Protein AF-A0A381YWU6-F1 (afdb_monomer_lite)

Radius of gyration: 31.27 Å; chains: 1; bounding box: 76×64×87 Å

Organism: NCBI:txid408172

Foldseek 3Di:
DKEDDPDDPPDPDCPPDDPVVPPDCPVLLQADWDWYDYPPAKIKTWAHLNVDTGIDIGGNHRPDPPDDWQWDWFDAQAWIFIDILLDTPDTDRVSHNGDGHPDDDADDQYDPDDDMGHDDDDFWDWDFPHGDDSVRCNVPVPDDDQ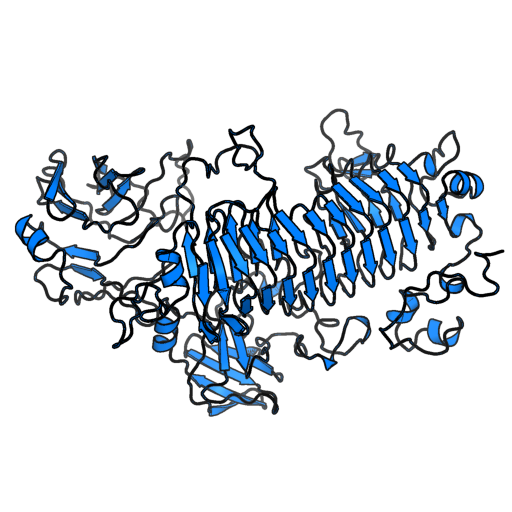LCPPRTDFTFRQDDFAQWRDTRNVNGPTHGDDPDFDDDDDADPQANDAPCDPSRRDPAPLVVQSPDWFPAEREAEADEHQFQRAAAAGNQPDPQDDPDCPDDPRDDDGPDPDPPVPDADRGAYEYEYDPPGAYELELKDWFQWDWDWDAAPNATKIKTAGPQRVVCVSHRHHFFDFQWKDFLNRTFFFQFPPAADRLPDPVCPFLLSPDPRHLSHDQGDDCVQQDDPPDPQDHTQDRVRPDDERYKHADRVRSMIMHRYDPVRDDDRTRMITRRAQAREDYHSHENYEYENHEYYQYAYEEEYANYEYELYEYEQQWGDDDHHCPVVLVRTASYAAELYEYENYEHEHHAAFQHAHHEYCNYEYYLYEAESYHSNYDADAGHHAGYQAYANYEYERYQHAAHANHLEHANYEQERYERQDAHENHEQEALRQASREYAHYEQYAYERYEHYEQYHDQPHLNLEAHEYAHYEYAQYQEHYYRWHENYEAYHYEFAHHNHYTYEQDQKHHHDPDPQQPQPDDPHRIHGGHQHYDHALYETQDDKYQHNYCLLAPPPRDPPDSIDRQCQVSNVVRNHHDCVNVVNQHLCLFFPDHDHCQSNPDQPDCCCPPRPNVGRDPDPPDDPGRDTDVVGPVVD

Secondary structure (DSSP, 8-state):
-EEE-S---TT----TT-TTSTTS---GGGPPPEEEEETTTEEEEEEE-SS-EEEEEE-S---STT----EEEEE-SS-EEEEETTEEEEEE-TTTT-----PPP--SSB-SSSS-B--S----EEEESS---HHHHHHHTTS---S--TTEEEEE-S-EETTEEPP-SSS---B--SS--------BTTBSS--SSSSS--SSHHHHHHH--TT-EEEEPSEEEE--EEEEEES---TT----TTSTTS-----------SS--TT-EEEEESTT--EEEESEEE-----EEEEETTEEEEEEE--HHHHHHHHTS------EEEETTEEEEES-SS----TT-GGG-SGGG--TTSTTT-----GGGGS-TT-TTSSSS-GGG--STTEEEEETTTTEEEEE--TTS---SSSEEEE--SEEEEEEEEEEEEEES-EEESSEEEEEEEEEEEES-EEES------STTTT-TTT--SEEEEEEEEES-EEEEE-STT-EEEESTT-EEES-EEEEE-TT--SS----EE-SEEES-EEEEES---BB--SEEES-EE--B---SS-EEEEE-TT-STTEEEEEEEEEEEEEEEEEEE--BTTB--SB-EEEEEEEEEEEEEEEEE-SBS-EEES-EEES-SSEEEEE-SEEE---GGG----SSSSSEEE-STT-EEES-EE-SS--B--SGGGSPSSPPSS--BS---HHHHHHTT-EETTTTTT--HHHHBS---HHHHSS-TT-THHHHSS--S-----------PBPTT-TTT-

InterPro domains:
  IPR011050 Pectin lyase fold/virulence factor [SSF51126] (192-603)
  IPR012334 Pectin lyase fold [G3DSA:2.160.20.10] (189-304)
  IPR013320 Concanavalin A-like lectin/glucanase domain superfamily [SSF49899] (27-159)

pLDDT: mean 80.62, std 16.86, range [25.09, 98.62]

Sequence (780 aa):
MGYTPLTLPPGDDDDDNNPTARVLGQDSNKEAPFIWKFEENGIRYGFGSGDQRNYVNVDSVLMNVQTWYHVATTFNGTDYKLYVNGEEVNNFTIGGGRVPYPTPVRYIGGARVGPGKFFGKIDEIRMWDYARTQEEIQETMNEELTGNEPGLLAYYPMDIHNQYLLDRSGNNYHGIMIGPMVKSRYFSDDCPEPDGTMLCPYPTIAGALENVQAWDRVIIRGGRYTEFIMNDGINWNNPVYNWDESLPHHQPFQPDPNPDFGGPPTNTITIEPYPNEKVIIDGTVSIDVDWEPYSHNGHSVFRAILDSAAIAHEIQRPFRDVYGVWIDDRYQIPALYPNIKNPTDPSYGGPNDHVPGTFWKVDAVQADLQYYPDREDSGLGRLALLDTLEEWAFDPQNEMLYIYADERYVPTSTNVRIRVLHRMLNIQYAANLEFRNIYFFGGSIELRGINVLVEDCNFEYLHDITLPAFRDHGALCAGLFGWNVDFINCVFSHIPFVYSLKIKGMFSLVENALLTNMDWYANPGGGGPALGRVCRYMTVENSKIGGVGGSKLMEYCRIEDFIDPCDCSGINRGAHGAVKSMTRYNWVINGPGANGMRFDGGTIGAGSRRGDIHHLVTLGQNRGMRLKGDYHEVYHLTSYDHIKRGIQLVEFKYAEPGELNQGIGMQGDYTPGNRHSVIKNTFMGIKTFTCPTPDCWPYPDSENDWNNPTDPFHLLEQGIWFSRALGMALPHNELADPWYKTLYAEDSSAIYTVEGYPYHPTDRTQDYDFRPRKGSSLID

Structure (mmCIF, N/CA/C/O backbone):
data_AF-A0A381YWU6-F1
#
_entry.id   AF-A0A381YWU6-F1
#
loop_
_atom_site.group_PDB
_atom_site.id
_atom_site.type_symbol
_atom_site.label_atom_id
_atom_site.label_alt_id
_atom_site.label_comp_id
_atom_site.label_asym_id
_atom_site.label_entity_id
_atom_site.label_seq_id
_atom_site.pdbx_PDB_ins_code
_atom_site.Cartn_x
_atom_site.Cartn_y
_atom_site.Cartn_z
_atom_site.occupancy
_atom_site.B_iso_or_equiv
_atom_site.auth_seq_id
_atom_site.auth_comp_id
_atom_site.auth_asym_id
_atom_site.auth_atom_id
_atom_site.pdbx_PDB_model_num
ATOM 1 N N . MET A 1 1 ? -20.722 11.516 22.951 1.00 45.22 1 MET A N 1
ATOM 2 C CA . MET A 1 1 ? -19.413 12.167 23.178 1.00 45.22 1 MET A CA 1
ATOM 3 C C . MET A 1 1 ? -18.800 12.612 21.850 1.00 45.22 1 MET A C 1
ATOM 5 O O . MET A 1 1 ? -18.945 11.875 20.884 1.00 45.22 1 MET A O 1
ATOM 9 N N . GLY A 1 2 ? -18.159 13.784 21.781 1.00 47.94 2 GLY A N 1
ATOM 10 C CA . GLY A 1 2 ? -17.421 14.312 20.611 1.00 47.94 2 GLY A CA 1
ATOM 11 C C . GLY A 1 2 ? -16.078 14.943 21.020 1.00 47.94 2 GLY A C 1
ATOM 12 O O . GLY A 1 2 ? -15.756 14.934 22.203 1.00 47.94 2 GLY A O 1
ATOM 13 N N . TYR A 1 3 ? -15.284 15.474 20.087 1.00 35.00 3 TYR A N 1
ATOM 14 C CA . TYR A 1 3 ? -14.002 16.148 20.379 1.00 35.00 3 TYR A CA 1
ATOM 15 C C . TYR A 1 3 ? -14.014 17.579 19.837 1.00 35.00 3 TYR A C 1
ATOM 17 O O . TYR A 1 3 ? -14.522 17.802 18.740 1.00 35.00 3 TYR A O 1
ATOM 25 N N . THR A 1 4 ? -13.450 18.541 20.574 1.00 39.06 4 THR A N 1
ATOM 26 C CA . THR A 1 4 ? -13.203 19.906 20.065 1.00 39.06 4 THR A CA 1
ATOM 27 C C . THR A 1 4 ? -11.704 20.159 19.921 1.00 39.06 4 THR A C 1
ATOM 29 O O . THR A 1 4 ? -10.985 19.925 20.892 1.00 39.06 4 THR A O 1
ATOM 32 N N . PRO A 1 5 ? -11.221 20.672 18.773 1.00 32.84 5 PRO A N 1
ATOM 33 C CA . PRO A 1 5 ? -9.813 21.029 18.594 1.00 32.84 5 PRO A CA 1
ATOM 34 C C . PRO A 1 5 ? -9.347 22.175 19.508 1.00 32.84 5 PRO A C 1
ATOM 36 O O . PRO A 1 5 ? -10.146 23.020 19.911 1.00 32.84 5 PRO A O 1
ATOM 39 N N . LEU A 1 6 ? -8.029 22.235 19.742 1.00 32.44 6 LEU A N 1
ATOM 40 C CA . LEU A 1 6 ? -7.321 23.268 20.521 1.00 32.44 6 LEU A CA 1
ATOM 41 C C . LEU A 1 6 ? -7.384 24.676 19.900 1.00 32.44 6 LEU A C 1
ATOM 43 O O . LEU A 1 6 ? -7.245 25.669 20.606 1.00 32.44 6 LEU A O 1
ATOM 47 N N . THR A 1 7 ? -7.603 24.784 18.587 1.00 30.53 7 THR A N 1
ATOM 48 C CA . THR A 1 7 ? -7.797 26.059 17.885 1.00 30.53 7 THR A CA 1
ATOM 49 C C . THR A 1 7 ? -8.822 25.870 16.768 1.00 30.53 7 THR A C 1
ATOM 51 O O . THR A 1 7 ? -8.707 24.956 15.951 1.00 30.53 7 THR A O 1
ATOM 54 N N . LEU A 1 8 ? -9.858 26.712 16.732 1.00 33.06 8 LEU A N 1
ATOM 55 C CA . LEU A 1 8 ? -10.616 26.898 15.496 1.00 33.06 8 LEU A CA 1
ATOM 56 C C . LEU A 1 8 ? -9.696 27.660 14.527 1.00 33.06 8 LEU A C 1
ATOM 58 O O . LEU A 1 8 ? -9.022 28.593 14.981 1.00 33.06 8 LEU A O 1
ATOM 62 N N . PRO A 1 9 ? -9.622 27.294 13.234 1.00 26.92 9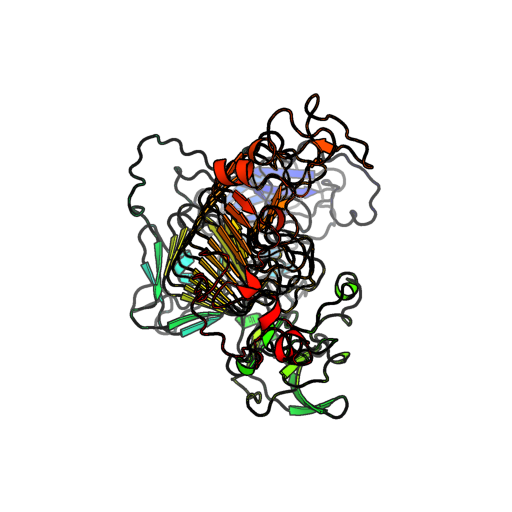 PRO A N 1
ATOM 63 C CA . PRO A 1 9 ? -8.893 28.097 12.264 1.00 26.92 9 PRO A CA 1
ATOM 64 C C . PRO A 1 9 ? -9.395 29.548 12.333 1.00 26.92 9 PRO A C 1
ATOM 66 O O . PRO A 1 9 ? -10.608 29.766 12.402 1.00 26.92 9 PRO A O 1
ATOM 69 N N . PRO A 1 10 ? -8.513 30.557 12.326 1.00 25.09 10 PRO A N 1
ATOM 70 C CA . PRO A 1 10 ? -8.957 31.929 12.179 1.00 25.09 10 PRO A CA 1
ATOM 71 C C . PRO A 1 10 ? -9.459 32.112 10.741 1.00 25.09 10 PRO A C 1
ATOM 73 O O . PRO A 1 10 ? -8.644 32.131 9.820 1.00 25.09 10 PRO A O 1
ATOM 76 N N . GLY A 1 11 ? -10.778 32.239 10.551 1.00 33.94 11 GLY A N 1
ATOM 77 C CA . GLY A 1 11 ? -11.356 32.714 9.286 1.00 33.94 11 GLY A CA 1
ATOM 78 C C . GLY A 1 11 ? -12.463 31.884 8.626 1.00 33.94 11 GLY A C 1
ATOM 79 O O . GLY A 1 11 ? -12.544 31.926 7.403 1.00 33.94 11 GLY A O 1
ATOM 80 N N . ASP A 1 12 ? -13.324 31.174 9.364 1.00 33.09 12 ASP A N 1
ATOM 81 C CA . ASP A 1 12 ? -14.627 30.783 8.792 1.00 33.09 12 ASP A CA 1
ATOM 82 C C . ASP A 1 12 ? -15.530 32.028 8.752 1.00 33.09 12 ASP A C 1
ATOM 84 O O . ASP A 1 12 ? -16.232 32.345 9.712 1.00 33.09 12 ASP A O 1
ATOM 88 N N . ASP A 1 13 ? -15.429 32.777 7.652 1.00 31.56 13 ASP A N 1
ATOM 89 C CA . ASP A 1 13 ? -16.413 33.786 7.269 1.00 31.56 13 ASP A CA 1
ATOM 90 C C . ASP A 1 13 ? -17.736 33.085 6.909 1.00 31.56 13 ASP A C 1
ATOM 92 O O . ASP A 1 13 ? -17.770 32.145 6.110 1.00 31.56 13 ASP A O 1
ATOM 96 N N . ASP A 1 14 ? -18.823 33.581 7.502 1.00 36.19 14 ASP A N 1
ATOM 97 C CA . ASP A 1 14 ? -20.225 33.248 7.227 1.00 36.19 14 ASP A CA 1
ATOM 98 C C . ASP A 1 14 ? -20.615 33.573 5.762 1.00 36.19 14 ASP A C 1
ATOM 100 O O . ASP A 1 14 ? -21.333 34.542 5.502 1.00 36.19 14 ASP A O 1
ATOM 104 N N . ASP A 1 15 ? -20.154 32.796 4.773 1.00 29.73 15 ASP A N 1
ATOM 105 C CA . ASP A 1 15 ? -20.612 32.948 3.382 1.00 29.73 15 ASP A CA 1
ATOM 106 C C . ASP A 1 15 ? -21.853 32.071 3.108 1.00 29.73 15 ASP A C 1
ATOM 108 O O . ASP A 1 15 ? -21.806 30.873 2.811 1.00 29.73 15 ASP A O 1
ATOM 112 N N . ASP A 1 16 ? -23.007 32.716 3.260 1.00 37.81 16 ASP A N 1
ATOM 113 C CA . ASP A 1 16 ? -24.351 32.169 3.481 1.00 37.81 16 ASP A CA 1
ATOM 114 C C . ASP A 1 16 ? -25.060 31.607 2.216 1.00 37.81 16 ASP A C 1
ATOM 116 O O . ASP A 1 16 ? -26.284 31.683 2.087 1.00 37.81 16 ASP A O 1
ATOM 120 N N . ASN A 1 17 ? -24.333 31.047 1.233 1.00 31.98 17 ASN A N 1
ATOM 121 C CA . ASN A 1 17 ? -24.912 30.747 -0.096 1.00 31.98 17 ASN A CA 1
ATOM 122 C C . ASN A 1 17 ? -24.722 29.333 -0.678 1.00 31.98 17 ASN A C 1
ATOM 124 O O . ASN A 1 17 ? -25.068 29.115 -1.842 1.00 31.98 17 ASN A O 1
ATOM 128 N N . ASN A 1 18 ? -24.284 28.332 0.095 1.00 33.50 18 ASN A N 1
ATOM 129 C CA . ASN A 1 18 ? -24.278 26.942 -0.387 1.00 33.50 18 ASN A CA 1
ATOM 130 C C . ASN A 1 18 ? -25.479 26.118 0.143 1.00 33.50 18 ASN A C 1
ATOM 132 O O . ASN A 1 18 ? -25.517 25.771 1.327 1.00 33.50 18 ASN A O 1
ATOM 136 N N . PRO A 1 19 ? -26.457 25.734 -0.701 1.00 29.94 19 PRO A N 1
ATOM 137 C CA . PRO A 1 19 ? -27.636 24.983 -0.266 1.00 29.94 19 PRO A CA 1
ATOM 138 C C . PRO A 1 19 ? -27.339 23.553 0.227 1.00 29.94 19 PRO A C 1
ATOM 140 O O . PRO A 1 19 ? -28.196 22.973 0.892 1.00 29.94 19 PRO A O 1
ATOM 143 N N . THR A 1 20 ? -26.145 22.992 -0.018 1.00 30.73 20 THR A N 1
ATOM 144 C CA . THR A 1 20 ? -25.729 21.680 0.525 1.00 30.73 20 THR A CA 1
ATOM 145 C C . THR A 1 20 ? -24.999 21.764 1.873 1.00 30.73 20 THR A C 1
ATOM 147 O O . THR A 1 20 ? -24.820 20.739 2.527 1.00 30.73 20 THR A O 1
ATOM 150 N N . ALA A 1 21 ? -24.665 22.968 2.359 1.00 32.97 21 ALA A N 1
ATOM 151 C CA . ALA A 1 21 ? -24.049 23.184 3.676 1.00 32.97 21 ALA A CA 1
ATOM 152 C C . ALA A 1 21 ? -25.061 23.174 4.850 1.00 32.97 21 ALA A C 1
ATOM 154 O O . ALA A 1 21 ? -24.681 23.192 6.018 1.00 32.97 21 ALA A O 1
ATOM 155 N N . ARG A 1 22 ? -26.369 23.090 4.569 1.00 32.00 22 ARG A N 1
ATOM 156 C CA . ARG A 1 22 ? -27.463 23.354 5.528 1.00 32.00 22 ARG A CA 1
ATOM 157 C C . ARG A 1 22 ? -27.825 22.220 6.506 1.00 32.00 22 ARG A C 1
ATOM 159 O O . ARG A 1 22 ? -28.916 22.234 7.070 1.00 32.00 22 ARG A O 1
ATOM 166 N N . VAL A 1 23 ? -26.962 21.225 6.726 1.00 35.31 23 VAL A N 1
ATOM 167 C CA . VAL A 1 23 ? -27.282 20.055 7.590 1.00 35.31 23 VAL A CA 1
ATOM 168 C C . VAL A 1 23 ? -26.314 19.890 8.773 1.00 35.31 23 VAL A C 1
ATOM 170 O O . VAL A 1 23 ? -26.314 18.869 9.463 1.00 35.31 23 VAL A O 1
ATOM 173 N N . LEU A 1 24 ? -25.533 20.929 9.066 1.00 39.22 24 LEU A N 1
ATOM 174 C CA . LEU A 1 24 ? -24.935 21.147 10.378 1.00 39.22 24 LEU A CA 1
ATOM 175 C C . LEU A 1 24 ? -25.830 22.124 11.140 1.00 39.22 24 LEU A C 1
ATOM 177 O O . LEU A 1 24 ? -26.290 23.113 10.574 1.00 39.22 24 LEU A O 1
ATOM 181 N N . GLY A 1 25 ? -26.061 21.888 12.427 1.00 44.00 25 GLY A N 1
ATOM 182 C CA . GLY A 1 25 ? -26.479 22.967 13.317 1.00 44.00 25 GLY A CA 1
ATOM 183 C C . GLY A 1 25 ? -25.327 23.963 13.473 1.00 44.00 25 GLY A C 1
ATOM 184 O O . GLY A 1 25 ? -24.683 23.968 14.511 1.00 44.00 25 GLY A O 1
ATOM 185 N N . GLN A 1 26 ? -25.019 24.747 12.433 1.00 52.66 26 GLN A N 1
ATOM 186 C CA . GLN A 1 26 ? -24.049 25.847 12.515 1.00 52.66 26 GLN A CA 1
ATOM 187 C C . GLN A 1 26 ? -24.559 26.969 13.424 1.00 52.66 26 GLN A C 1
ATOM 189 O O . GLN A 1 26 ? -23.769 27.696 14.020 1.00 52.66 26 GLN A O 1
ATOM 194 N N . ASP A 1 27 ? -25.879 27.064 13.605 1.00 71.62 27 ASP A N 1
ATOM 195 C CA . ASP A 1 27 ? -26.456 27.879 14.663 1.00 71.62 27 ASP A CA 1
ATOM 196 C C . ASP A 1 27 ? -26.154 27.219 16.011 1.00 71.62 27 ASP A C 1
ATOM 198 O O . ASP A 1 27 ? -26.896 26.361 16.494 1.00 71.62 27 ASP A O 1
ATOM 202 N N . SER A 1 28 ? -25.030 27.616 16.605 1.00 76.69 28 SER A N 1
ATOM 203 C CA . SER A 1 28 ? -24.575 27.107 17.897 1.00 76.69 28 SER A CA 1
ATOM 204 C C . SER A 1 28 ? -25.608 27.331 19.014 1.00 76.69 28 SER A C 1
ATOM 206 O O . SER A 1 28 ? -25.630 26.598 20.001 1.00 76.69 28 SER A O 1
ATOM 208 N N . ASN A 1 29 ? -26.547 28.266 18.830 1.00 85.81 29 ASN A N 1
ATOM 209 C CA . ASN A 1 29 ? -27.662 28.478 19.747 1.00 85.81 29 ASN A CA 1
ATOM 210 C C . ASN A 1 29 ? -28.750 27.404 19.635 1.00 85.81 29 ASN A C 1
ATOM 212 O O . ASN A 1 29 ? -29.603 27.327 20.510 1.00 85.81 29 ASN A O 1
ATOM 216 N N . LYS A 1 30 ? -28.742 26.562 18.599 1.00 87.94 30 LYS A N 1
ATOM 217 C CA . LYS A 1 30 ? -29.686 25.451 18.374 1.00 87.94 30 LYS A CA 1
ATOM 218 C C . LYS A 1 30 ? -28.992 24.094 18.392 1.00 87.94 30 LYS A C 1
ATOM 220 O O . LYS A 1 30 ? -29.491 23.131 17.818 1.00 87.94 30 LYS A O 1
ATOM 225 N N . GLU A 1 31 ? -27.828 24.001 19.013 1.00 83.50 31 GLU A N 1
ATOM 226 C CA . GLU A 1 31 ? -27.111 22.740 19.133 1.00 83.50 31 GLU A CA 1
ATOM 227 C C . GLU A 1 31 ? -27.867 21.758 20.045 1.00 83.50 31 GLU A C 1
ATOM 229 O O . GLU A 1 31 ? -28.399 22.147 21.088 1.00 83.50 31 GLU A O 1
ATOM 234 N N . ALA A 1 32 ? -27.915 20.483 19.648 1.00 87.12 32 ALA A N 1
ATOM 235 C CA . ALA A 1 32 ? -28.443 19.414 20.497 1.00 87.12 32 ALA A CA 1
ATOM 236 C C . ALA A 1 32 ? -27.614 19.296 21.790 1.00 87.12 32 ALA A C 1
ATOM 238 O O . ALA A 1 32 ? -26.438 19.656 21.769 1.00 87.12 32 ALA A O 1
ATOM 239 N N . PRO A 1 33 ? -28.161 18.757 22.894 1.00 88.56 33 PRO A N 1
ATOM 240 C CA . PRO A 1 33 ? -27.367 18.470 24.085 1.00 88.56 33 PRO A CA 1
ATOM 241 C C . PRO A 1 33 ? -26.115 17.646 23.757 1.00 88.56 33 PRO A C 1
ATOM 243 O O . PRO A 1 33 ? -26.183 16.671 23.003 1.00 88.56 33 PRO A O 1
ATOM 246 N N . PHE A 1 34 ? -24.968 18.037 24.310 1.00 87.81 34 PHE A N 1
ATOM 247 C CA . PHE A 1 34 ? -23.680 17.445 23.962 1.00 87.81 34 PHE A CA 1
ATOM 248 C C . PHE A 1 34 ? -22.758 17.251 25.169 1.00 87.81 34 PHE A C 1
ATOM 250 O O . PHE A 1 34 ? -22.811 17.976 26.159 1.00 87.81 34 PHE A O 1
ATOM 257 N N . ILE A 1 35 ? -21.860 16.273 25.025 1.00 91.25 35 ILE A N 1
ATOM 258 C CA . ILE A 1 35 ? -20.715 16.015 25.905 1.00 91.25 35 ILE A CA 1
ATOM 259 C C . ILE A 1 35 ? -19.504 15.872 24.992 1.00 91.25 35 ILE A C 1
ATOM 261 O O . ILE A 1 35 ? -19.504 15.004 24.118 1.00 91.25 35 ILE A O 1
ATOM 265 N N . TRP A 1 36 ? -18.477 16.690 25.162 1.00 87.38 36 TRP A N 1
ATOM 266 C CA . TRP A 1 36 ? -17.257 16.671 24.365 1.00 87.38 36 TRP A CA 1
ATOM 267 C C . TRP A 1 36 ? -16.033 16.474 25.261 1.00 87.38 36 TRP A C 1
ATOM 269 O O . TRP A 1 36 ? -15.928 17.115 26.303 1.00 87.38 36 TRP A O 1
ATOM 279 N N . LYS A 1 37 ? -15.080 15.637 24.834 1.00 85.06 37 LYS A N 1
ATOM 280 C CA . LYS A 1 37 ? -13.716 15.684 25.366 1.00 85.06 37 LYS A CA 1
ATOM 281 C C . LYS A 1 37 ? -13.110 17.014 24.926 1.00 85.06 37 LYS A C 1
ATOM 283 O O . LYS A 1 37 ? -13.060 17.308 23.728 1.00 85.06 37 LYS A O 1
ATOM 288 N N . PHE A 1 38 ? -12.708 17.814 25.901 1.00 81.50 38 PHE A N 1
ATOM 289 C CA . PHE A 1 38 ? -12.163 19.147 25.708 1.00 81.50 38 PHE A CA 1
ATOM 290 C C . PHE A 1 38 ? -10.686 19.139 26.097 1.00 81.50 38 PHE A C 1
ATOM 292 O O . PHE A 1 38 ? -10.330 18.647 27.165 1.00 81.50 38 PHE A O 1
ATOM 299 N N . GLU A 1 39 ? -9.833 19.635 25.200 1.00 76.00 39 GLU A N 1
ATOM 300 C CA . GLU A 1 39 ? -8.375 19.640 25.376 1.00 76.00 39 GLU A CA 1
ATOM 301 C C . GLU A 1 39 ? -7.813 18.251 25.768 1.00 76.00 39 GLU A C 1
ATOM 303 O O . GLU A 1 39 ? -8.286 17.205 25.291 1.00 76.00 39 GLU A O 1
ATOM 308 N N . GLU A 1 40 ? -6.754 18.218 26.580 1.00 73.81 40 GLU A N 1
ATOM 309 C CA . GLU A 1 40 ? -6.052 16.988 26.944 1.00 73.81 40 GLU A CA 1
ATOM 310 C C . GLU A 1 40 ? -6.861 16.136 27.932 1.00 73.81 40 GLU A C 1
ATOM 312 O O . GLU A 1 40 ? -7.066 14.948 27.676 1.00 73.81 40 GLU A O 1
ATOM 317 N N . ASN A 1 41 ? -7.402 16.741 28.993 1.00 86.38 41 ASN A N 1
ATOM 318 C CA . ASN A 1 41 ? -8.013 16.031 30.123 1.00 86.38 41 ASN A CA 1
ATOM 319 C C . ASN A 1 41 ? -9.353 16.627 30.615 1.00 86.38 41 ASN A C 1
ATOM 321 O O . ASN A 1 41 ? -9.803 16.295 31.715 1.00 86.38 41 ASN A O 1
ATOM 325 N N . GLY A 1 42 ? -9.988 17.505 29.834 1.00 91.25 42 GLY A N 1
ATOM 326 C CA . GLY A 1 42 ? -11.231 18.187 30.197 1.00 91.25 42 GLY A CA 1
ATOM 327 C C . GLY A 1 42 ? -12.494 17.602 29.555 1.00 91.25 42 GLY A C 1
ATOM 328 O O . GLY A 1 42 ? -12.450 16.828 28.592 1.00 91.25 42 GLY A O 1
ATOM 329 N N . ILE A 1 43 ? -13.650 18.024 30.067 1.00 92.81 43 ILE A N 1
ATOM 330 C CA . ILE A 1 43 ? -14.975 17.772 29.493 1.00 92.81 43 ILE A CA 1
ATOM 331 C C . ILE A 1 43 ? -15.692 19.103 29.274 1.00 92.81 43 ILE A C 1
ATOM 333 O O . ILE A 1 43 ? -15.779 19.940 30.170 1.00 92.81 43 ILE A O 1
ATOM 337 N N . ARG A 1 44 ? -16.270 19.276 28.085 1.00 91.38 44 ARG A N 1
ATOM 338 C CA . ARG A 1 44 ? -17.234 20.335 27.786 1.00 91.38 44 ARG A CA 1
ATOM 339 C C . ARG A 1 44 ? -18.622 19.733 27.650 1.00 91.38 44 ARG A C 1
ATOM 341 O O . ARG A 1 44 ? -18.797 18.771 26.910 1.00 91.38 44 ARG A O 1
ATOM 348 N N . TYR A 1 45 ? -19.620 20.324 28.292 1.00 92.31 45 TYR A N 1
ATOM 349 C CA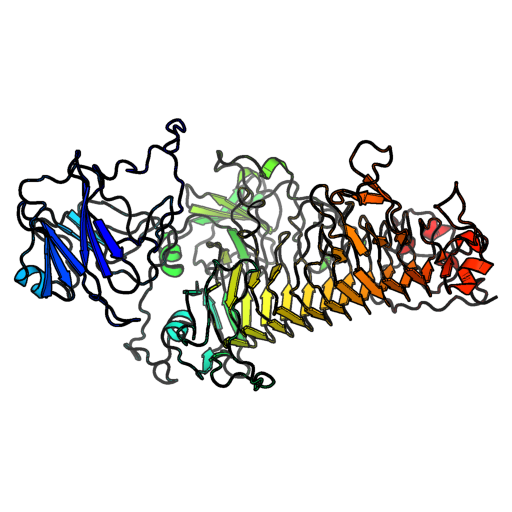 . TYR A 1 45 ? -21.012 19.903 28.135 1.00 92.31 45 TYR A CA 1
ATOM 350 C C . TYR A 1 45 ? -21.953 21.105 28.056 1.00 92.31 45 TYR A C 1
ATOM 352 O O . TYR A 1 45 ? -21.623 22.193 28.540 1.00 92.31 45 TYR A O 1
ATOM 360 N N . GLY A 1 46 ? -23.085 20.940 27.371 1.00 90.88 46 GLY A N 1
ATOM 361 C CA . GLY A 1 46 ? -23.951 22.064 27.024 1.00 90.88 46 GLY A CA 1
ATOM 362 C C . GLY A 1 46 ? -25.133 21.715 26.119 1.00 90.88 46 GLY A C 1
ATOM 363 O O . GLY A 1 46 ? -25.306 20.571 25.705 1.00 90.88 46 GLY A O 1
ATOM 364 N N . PHE A 1 47 ? -25.939 22.732 25.809 1.00 90.00 47 PHE A N 1
ATOM 365 C CA . PHE A 1 47 ? -27.027 22.701 24.826 1.00 90.00 47 PHE A CA 1
ATOM 366 C C . PHE A 1 47 ? -27.316 24.110 24.276 1.00 90.00 47 PHE A C 1
ATOM 368 O O . PHE A 1 47 ? -27.004 25.124 24.907 1.00 90.00 47 PHE A O 1
ATOM 375 N N . GLY A 1 48 ? -27.961 24.199 23.114 1.00 90.50 48 GLY A N 1
ATOM 376 C CA . GLY A 1 48 ? -28.522 25.451 22.598 1.00 90.50 48 GLY A CA 1
ATOM 377 C C . GLY A 1 48 ? -29.958 25.691 23.082 1.00 90.50 48 GLY A C 1
ATOM 378 O O . GLY A 1 48 ? -30.747 24.754 23.086 1.00 90.50 48 GLY A O 1
ATOM 379 N N . SER A 1 49 ? -30.328 26.913 23.485 1.00 90.94 49 SER A N 1
ATOM 380 C CA . SER A 1 49 ? -31.704 27.288 23.896 1.00 90.94 49 SER A CA 1
ATOM 381 C C . SER A 1 49 ? -32.547 27.948 22.793 1.00 90.94 49 SER A C 1
ATOM 383 O O . SER A 1 49 ? -33.663 28.402 23.031 1.00 90.94 49 SER A O 1
ATOM 385 N N . GLY A 1 50 ? -32.021 28.011 21.571 1.00 89.50 50 GLY A N 1
ATOM 386 C CA . GLY A 1 50 ? -32.598 28.675 20.402 1.00 89.50 50 GLY A CA 1
ATOM 387 C C . GLY A 1 50 ? -32.103 30.106 20.205 1.00 89.50 50 GLY A C 1
ATOM 388 O O . GLY A 1 50 ? -31.972 30.552 19.068 1.00 89.50 50 GLY A O 1
ATOM 389 N N . ASP A 1 51 ? -31.805 30.801 21.299 1.00 90.44 51 ASP A N 1
ATOM 390 C CA . ASP A 1 51 ? -31.313 32.181 21.336 1.00 90.44 51 ASP A CA 1
ATOM 391 C C . ASP A 1 51 ? -29.874 32.300 21.859 1.00 90.44 51 ASP A C 1
ATOM 393 O O . ASP A 1 51 ? -29.215 33.310 21.623 1.00 90.44 51 ASP A O 1
ATOM 397 N N . GLN A 1 52 ? -29.386 31.276 22.562 1.00 88.62 52 GLN A N 1
ATOM 398 C CA . GLN A 1 52 ? -28.050 31.240 23.141 1.00 88.62 52 GLN A CA 1
ATOM 399 C C . GLN A 1 52 ? -27.497 29.809 23.187 1.00 88.62 52 GLN A C 1
ATOM 401 O O . GLN A 1 52 ? -28.227 28.851 23.448 1.00 88.62 52 GLN A O 1
ATOM 406 N N . ARG A 1 53 ? -26.185 29.659 22.993 1.00 88.88 53 ARG A N 1
ATOM 407 C CA . ARG A 1 53 ? -25.443 28.441 23.334 1.00 88.88 53 ARG A CA 1
ATOM 408 C C . ARG A 1 53 ? -25.060 28.455 24.815 1.00 88.88 53 ARG A C 1
ATOM 410 O O . ARG A 1 53 ? -24.328 29.341 25.256 1.00 88.88 53 ARG A O 1
ATOM 417 N N . ASN A 1 54 ? -25.515 27.465 25.577 1.00 90.25 54 ASN A N 1
ATOM 418 C CA . ASN A 1 54 ? -25.265 27.349 27.015 1.00 90.25 54 ASN A CA 1
ATOM 419 C C . ASN A 1 54 ? -24.321 26.168 27.261 1.00 90.25 54 ASN A C 1
ATOM 421 O O . ASN A 1 54 ? -24.712 25.020 27.060 1.00 90.25 54 ASN A O 1
ATOM 425 N N . TYR A 1 55 ? -23.076 26.432 27.663 1.00 90.00 55 TYR A N 1
ATOM 426 C CA . TYR A 1 55 ? -22.076 25.387 27.892 1.00 90.00 55 TYR A CA 1
ATOM 427 C C . TYR A 1 55 ? -21.058 25.788 28.961 1.00 90.00 55 TYR A C 1
ATOM 429 O O . TYR A 1 55 ? -20.890 26.972 29.257 1.00 90.00 55 TYR A O 1
ATOM 437 N N . VAL A 1 56 ? -20.349 24.794 29.493 1.00 92.25 56 VAL A N 1
ATOM 438 C CA . VAL A 1 56 ? -19.223 24.970 30.417 1.00 92.25 56 VAL A CA 1
ATOM 439 C C . VAL A 1 56 ? -18.070 24.039 30.036 1.00 92.25 56 VAL A C 1
ATOM 441 O O . VAL A 1 56 ? -18.301 22.942 29.526 1.00 92.25 56 VAL A O 1
ATOM 444 N N . ASN A 1 57 ? -16.836 24.485 30.280 1.00 92.75 57 ASN A N 1
ATOM 445 C CA . ASN A 1 57 ? -15.629 23.660 30.207 1.00 92.75 57 ASN A CA 1
ATOM 446 C C . ASN A 1 57 ? -15.201 23.297 31.630 1.00 92.75 57 ASN A C 1
ATOM 448 O O . ASN A 1 57 ? -15.157 24.171 32.497 1.00 92.75 57 ASN A O 1
ATOM 452 N N . VAL A 1 58 ? -14.893 22.026 31.860 1.00 94.38 58 VAL A N 1
ATOM 453 C CA . VAL A 1 58 ? -14.386 21.516 33.132 1.00 94.38 58 VAL A CA 1
ATOM 454 C C . VAL A 1 58 ? -13.067 20.809 32.852 1.00 94.38 58 VAL A C 1
ATOM 456 O O . VAL A 1 58 ? -13.051 19.741 32.243 1.00 94.38 58 VAL A O 1
ATOM 459 N N . ASP A 1 59 ? -11.966 21.426 33.263 1.00 92.50 59 ASP A N 1
ATOM 460 C CA . ASP A 1 59 ? -10.615 20.935 32.985 1.00 92.50 59 ASP A CA 1
ATOM 461 C C . ASP A 1 59 ? -10.167 19.902 34.032 1.00 92.50 59 ASP A C 1
ATOM 463 O O . ASP A 1 59 ? -10.697 19.861 35.142 1.00 92.50 59 ASP A O 1
ATOM 467 N N . SER A 1 60 ? -9.147 19.095 33.711 1.00 89.62 60 SER A N 1
ATOM 468 C CA . SER A 1 60 ? -8.497 18.175 34.666 1.00 89.62 60 SER A CA 1
ATOM 469 C C . SER A 1 60 ? -9.425 17.154 35.339 1.00 89.62 60 SER A C 1
ATOM 471 O O . SER A 1 60 ? -9.288 16.864 36.526 1.00 89.62 60 SER A O 1
ATOM 473 N N . VAL A 1 61 ? -10.356 16.576 34.575 1.00 92.69 61 VAL A N 1
ATOM 474 C CA . VAL A 1 61 ? -11.278 15.530 35.060 1.00 92.69 61 VAL A CA 1
ATOM 475 C C . VAL A 1 61 ? -10.925 14.123 34.561 1.00 92.69 61 VAL A C 1
ATOM 477 O O . VAL A 1 61 ? -11.296 13.142 35.199 1.00 92.69 61 VAL A O 1
ATOM 480 N N . LEU A 1 62 ? -10.170 14.002 33.463 1.00 90.62 62 LEU A N 1
ATOM 481 C CA . LEU A 1 62 ? -9.697 12.730 32.896 1.00 90.62 62 LEU A CA 1
ATOM 482 C C . LEU A 1 62 ? -8.177 12.587 33.087 1.00 90.62 62 LEU A C 1
ATOM 484 O O . LEU A 1 62 ? -7.398 12.829 32.169 1.00 90.62 62 LEU A O 1
ATOM 488 N N . MET A 1 63 ? -7.743 12.248 34.301 1.00 86.88 63 MET A N 1
ATOM 489 C CA . MET A 1 63 ? -6.337 12.404 34.723 1.00 86.88 63 MET A CA 1
ATOM 490 C C . MET A 1 63 ? -5.363 11.345 34.193 1.00 86.88 63 MET A C 1
ATOM 492 O O . MET A 1 63 ? -4.167 11.603 34.104 1.00 86.88 63 MET A O 1
ATOM 496 N N . ASN A 1 64 ? -5.865 10.163 33.848 1.00 83.94 64 ASN A N 1
ATOM 497 C CA . ASN A 1 64 ? -5.071 9.027 33.379 1.00 83.94 64 ASN A CA 1
ATOM 498 C C . ASN A 1 64 ? -5.445 8.657 31.942 1.00 83.94 64 ASN A C 1
ATOM 500 O O . ASN A 1 64 ? -6.632 8.547 31.620 1.00 83.94 64 ASN A O 1
ATOM 504 N N . VAL A 1 65 ? -4.433 8.401 31.110 1.00 76.12 65 VAL A N 1
ATOM 505 C CA . VAL A 1 65 ? -4.593 7.804 29.776 1.00 76.12 65 VAL A CA 1
ATOM 506 C C . VAL A 1 65 ? -4.882 6.303 29.881 1.00 76.12 65 VAL A C 1
ATOM 508 O O . VAL A 1 65 ? -4.669 5.697 30.929 1.00 76.12 65 VAL A O 1
ATOM 511 N N . GLN A 1 66 ? -5.392 5.703 28.798 1.00 75.56 66 GLN A N 1
ATOM 512 C CA . GLN A 1 66 ? -5.669 4.256 28.708 1.00 75.56 66 GLN A CA 1
ATOM 513 C C . GLN A 1 66 ? -6.558 3.712 29.847 1.00 75.56 66 GLN A C 1
ATOM 515 O O . GLN A 1 66 ? -6.467 2.551 30.226 1.00 75.56 66 GLN A O 1
ATOM 520 N N . THR A 1 67 ? -7.430 4.559 30.397 1.00 86.31 67 THR A N 1
ATOM 521 C CA . THR A 1 67 ? -8.335 4.222 31.502 1.00 86.31 67 THR A CA 1
ATOM 522 C C . THR A 1 67 ? -9.776 4.483 31.071 1.00 86.31 67 THR A C 1
ATOM 524 O O . THR A 1 67 ? -10.052 5.495 30.424 1.00 86.31 67 THR A O 1
ATOM 527 N N . TRP A 1 68 ? -10.696 3.583 31.423 1.00 91.00 68 TRP A N 1
ATOM 528 C CA . TRP A 1 68 ? -12.129 3.797 31.219 1.00 91.00 68 TRP A CA 1
ATOM 529 C C . TRP A 1 68 ? -12.682 4.794 32.240 1.00 91.00 68 TRP A C 1
ATOM 531 O O . TRP A 1 68 ? -12.376 4.713 33.427 1.00 91.00 68 TRP A O 1
ATOM 541 N N . TYR A 1 69 ? -13.522 5.714 31.768 1.00 94.56 69 TYR A N 1
ATOM 542 C CA . TYR A 1 69 ? -14.269 6.646 32.608 1.00 94.56 69 TYR A CA 1
ATOM 543 C C . TYR A 1 69 ? -15.748 6.548 32.271 1.00 94.56 69 TYR A C 1
ATOM 545 O O . TYR A 1 69 ? -16.119 6.601 31.097 1.00 94.56 69 TYR A O 1
ATOM 553 N N . HIS A 1 70 ? -16.594 6.497 33.296 1.00 96.56 70 HIS A N 1
ATOM 554 C CA . HIS A 1 70 ? -18.016 6.759 33.118 1.00 96.56 70 HIS A CA 1
ATOM 555 C C . HIS A 1 70 ? -18.248 8.272 33.179 1.00 96.56 70 HIS A C 1
ATOM 557 O O . HIS A 1 70 ? -17.938 8.905 34.189 1.00 96.56 70 HIS A O 1
ATOM 563 N N . VAL A 1 71 ? -18.800 8.861 32.116 1.00 96.75 71 VAL A N 1
ATOM 564 C CA . VAL A 1 71 ? -19.100 10.300 32.045 1.00 96.75 71 VAL A CA 1
ATOM 565 C C . VAL A 1 71 ? -20.585 10.490 31.773 1.00 96.75 71 VAL A C 1
ATOM 567 O O . VAL A 1 71 ? -21.089 10.034 30.748 1.00 96.75 71 VAL A O 1
ATOM 570 N N . ALA A 1 72 ? -21.273 11.204 32.662 1.00 97.19 72 ALA A N 1
ATOM 571 C CA . ALA A 1 72 ? -22.697 11.495 32.531 1.00 97.19 72 ALA A CA 1
ATOM 572 C C . ALA A 1 72 ? -22.996 12.970 32.788 1.00 97.19 72 ALA A C 1
ATOM 574 O O . ALA A 1 72 ? -22.317 13.631 33.572 1.00 97.19 72 ALA A O 1
ATOM 575 N N . THR A 1 73 ? -24.047 13.481 32.148 1.00 95.94 73 THR A N 1
ATOM 576 C CA . THR A 1 73 ? -24.556 14.828 32.417 1.00 95.94 73 THR A CA 1
ATOM 577 C C . THR A 1 73 ? -26.063 14.809 32.583 1.00 95.94 73 THR A C 1
ATOM 579 O O . THR A 1 73 ? -26.741 14.121 31.823 1.00 95.94 73 THR A O 1
ATOM 582 N N . THR A 1 74 ? -26.594 15.597 33.515 1.00 95.50 74 THR A N 1
ATOM 583 C CA . THR A 1 74 ? -28.037 15.645 33.805 1.00 95.50 74 THR A CA 1
ATOM 584 C C . THR A 1 74 ? -28.519 17.082 33.866 1.00 95.50 74 THR A C 1
ATOM 586 O O . THR A 1 74 ? -27.866 17.905 34.505 1.00 95.50 74 THR A O 1
ATOM 589 N N . PHE A 1 75 ? -29.675 17.382 33.275 1.00 93.62 75 PHE A N 1
ATOM 590 C CA . PHE A 1 75 ? -30.273 18.714 33.336 1.00 93.62 75 PHE A CA 1
ATOM 591 C C . PHE A 1 75 ? -31.728 18.647 33.796 1.00 93.62 75 PHE A C 1
ATOM 593 O O . PHE A 1 75 ? -32.571 18.087 33.102 1.00 93.62 75 PHE A O 1
ATOM 600 N N . ASN A 1 76 ? -32.028 19.233 34.957 1.00 91.38 76 ASN A N 1
ATOM 601 C CA . ASN A 1 76 ? -33.376 19.224 35.550 1.00 91.38 76 ASN A CA 1
ATOM 602 C C . ASN A 1 76 ? -34.178 20.516 35.272 1.00 91.38 76 ASN A C 1
ATOM 604 O O . ASN A 1 76 ? -35.193 20.773 35.918 1.00 91.38 76 ASN A O 1
ATOM 608 N N . GLY A 1 77 ? -33.703 21.363 34.351 1.00 89.69 77 GLY A N 1
ATOM 609 C CA . GLY A 1 77 ? -34.257 22.696 34.085 1.00 89.69 77 GLY A CA 1
ATOM 610 C C . GLY A 1 77 ? -33.624 23.821 34.913 1.00 89.69 77 GLY A C 1
ATOM 611 O O . GLY A 1 77 ? -33.800 24.991 34.575 1.00 89.69 77 GLY A O 1
ATOM 612 N N . THR A 1 78 ? -32.872 23.495 35.969 1.00 89.12 78 THR A N 1
ATOM 613 C CA . THR A 1 78 ? -32.143 24.460 36.813 1.00 89.12 78 THR A CA 1
ATOM 614 C C . THR A 1 78 ? -30.659 24.113 36.904 1.00 89.12 78 THR A C 1
ATOM 616 O O . THR A 1 78 ? -29.816 24.914 36.507 1.00 89.12 78 THR A O 1
ATOM 619 N N . ASP A 1 79 ? -30.346 22.913 37.383 1.00 91.31 79 ASP A N 1
ATOM 620 C CA . ASP A 1 79 ? -28.991 22.394 37.536 1.00 91.31 79 ASP A CA 1
ATOM 621 C C . ASP A 1 79 ? -28.603 21.587 36.299 1.00 91.31 79 ASP A C 1
ATOM 623 O O . ASP A 1 79 ? -29.298 20.627 35.950 1.00 91.31 79 ASP A O 1
ATOM 627 N N . TYR A 1 80 ? -27.489 21.952 35.657 1.00 93.50 80 TYR A N 1
ATOM 628 C CA . TYR A 1 80 ? -26.837 21.114 34.654 1.00 93.50 80 TYR A CA 1
ATOM 629 C C . TYR A 1 80 ? -25.556 20.543 35.252 1.00 93.50 80 TYR A C 1
ATOM 631 O O . TYR A 1 80 ? -24.578 21.261 35.428 1.00 93.50 80 TYR A O 1
ATOM 639 N N . LYS A 1 81 ? -25.567 19.258 35.597 1.00 95.88 81 LYS A N 1
ATOM 640 C CA . LYS A 1 81 ? -24.479 18.609 36.333 1.00 95.88 81 LYS A CA 1
ATOM 641 C C . LYS A 1 81 ? -23.635 17.715 35.440 1.00 95.88 81 LYS A C 1
ATOM 643 O O . LYS A 1 81 ? -24.165 17.118 34.503 1.00 95.88 81 LYS A O 1
ATOM 648 N N . LEU A 1 82 ? -22.354 17.596 35.779 1.00 97.44 82 LEU A N 1
ATOM 649 C CA . LEU A 1 82 ? -21.399 16.645 35.215 1.00 97.44 82 LEU A CA 1
ATOM 650 C C . LEU A 1 82 ? -20.948 15.667 36.297 1.00 97.44 82 LEU A C 1
ATOM 652 O O . LEU A 1 82 ? -20.496 16.076 37.369 1.00 97.44 82 LEU A O 1
ATOM 656 N N . TYR A 1 83 ? -21.006 14.386 35.954 1.00 98.25 83 TYR A N 1
ATOM 657 C CA . TYR A 1 83 ? -20.549 13.278 36.774 1.00 98.25 83 TYR A CA 1
ATOM 658 C C . TYR A 1 83 ? -19.410 12.541 36.077 1.00 98.25 83 TYR A C 1
ATOM 660 O O . TYR A 1 83 ? -19.514 12.223 34.888 1.00 98.25 83 TYR A O 1
ATOM 668 N N . VAL A 1 84 ? -18.353 12.227 36.825 1.00 97.25 84 VAL A N 1
ATOM 669 C CA . VAL A 1 84 ? -17.247 11.373 36.372 1.00 97.25 84 VAL A CA 1
ATOM 670 C C . VAL A 1 84 ? -17.083 10.237 37.373 1.00 97.25 84 VAL A C 1
ATOM 672 O O . VAL A 1 84 ? -16.937 10.479 38.567 1.00 97.25 84 VAL A O 1
ATOM 675 N N . ASN A 1 85 ? -17.157 8.994 36.892 1.00 96.81 85 ASN A N 1
ATOM 676 C CA . ASN A 1 85 ? -17.162 7.772 37.709 1.00 96.81 85 ASN A CA 1
ATOM 677 C C . ASN A 1 85 ? -18.211 7.798 38.836 1.00 96.81 85 ASN A C 1
ATOM 679 O O . ASN A 1 85 ? -17.966 7.328 39.942 1.00 96.81 85 ASN A O 1
ATOM 683 N N . GLY A 1 86 ? -19.377 8.382 38.542 1.00 96.62 86 GLY A N 1
ATOM 684 C CA . GLY A 1 86 ? -20.506 8.474 39.469 1.00 96.62 86 GLY A CA 1
ATOM 685 C C . GLY A 1 86 ? -20.428 9.630 40.469 1.00 96.62 86 GLY A C 1
ATOM 686 O O . GLY A 1 86 ? -21.398 9.857 41.183 1.00 96.62 86 GLY A O 1
ATOM 687 N N . GLU A 1 87 ? -19.336 10.396 40.502 1.00 97.69 87 GLU A N 1
ATOM 688 C CA . GLU A 1 87 ? -19.179 11.544 41.403 1.00 97.69 87 GLU A CA 1
ATOM 689 C C . GLU A 1 87 ? -19.470 12.869 40.697 1.00 97.69 87 GLU A C 1
ATOM 691 O O . GLU A 1 87 ? -19.015 13.092 39.574 1.00 97.69 87 GLU A O 1
ATOM 696 N N . GLU A 1 88 ? -20.218 13.764 41.354 1.00 97.62 88 GLU A N 1
ATOM 697 C CA . GLU A 1 88 ? -20.474 15.118 40.846 1.00 97.62 88 GLU A CA 1
ATOM 698 C C . GLU A 1 88 ? -19.171 15.930 40.854 1.00 97.62 88 GLU A C 1
ATOM 700 O O . GLU A 1 88 ? -18.624 16.243 41.911 1.00 97.62 88 GLU A O 1
ATOM 705 N N . VAL A 1 89 ? -18.678 16.301 39.670 1.00 97.19 89 VAL A N 1
ATOM 706 C CA . VAL A 1 89 ? -17.452 17.110 39.520 1.00 97.19 89 VAL A CA 1
ATOM 707 C C . VAL A 1 89 ? -17.748 18.566 39.162 1.00 97.19 89 VAL A C 1
ATOM 709 O O . VAL A 1 89 ? -16.897 19.437 39.343 1.00 97.19 89 VAL A O 1
ATOM 712 N N . ASN A 1 90 ? -18.947 18.859 38.646 1.00 96.88 90 ASN A N 1
ATOM 713 C CA . ASN A 1 90 ? -19.366 20.218 38.315 1.00 96.88 90 ASN A CA 1
ATOM 714 C C . ASN A 1 90 ? -20.897 20.367 38.275 1.00 96.88 90 ASN A C 1
ATOM 716 O O . ASN A 1 90 ? -21.597 19.453 37.842 1.00 96.88 90 ASN A O 1
ATOM 720 N N . ASN A 1 91 ? -21.394 21.553 38.644 1.00 94.75 91 ASN A N 1
ATOM 721 C CA . ASN A 1 91 ? -22.781 21.975 38.444 1.00 94.75 91 ASN A CA 1
ATOM 722 C C . ASN A 1 91 ? -22.826 23.376 37.810 1.00 94.75 91 ASN A C 1
ATOM 724 O O . ASN A 1 91 ? -22.451 24.374 38.432 1.00 94.75 91 ASN A O 1
ATOM 728 N N . PHE A 1 92 ? -23.304 23.449 36.572 1.00 90.44 92 PHE A N 1
ATOM 729 C CA . PHE A 1 92 ? -23.513 24.674 35.817 1.00 90.44 92 PHE A CA 1
ATOM 730 C C . PHE A 1 92 ? -24.959 25.171 35.954 1.00 90.44 92 PHE A C 1
ATOM 732 O O . PHE A 1 92 ? -25.870 24.727 35.258 1.00 90.44 92 PHE A O 1
ATOM 739 N N . THR A 1 93 ? -25.166 26.148 36.836 1.00 84.62 93 THR A N 1
ATOM 740 C CA . THR A 1 93 ? -26.495 26.696 37.176 1.00 84.62 93 THR A CA 1
ATOM 741 C C . THR A 1 93 ? -26.909 27.913 36.340 1.00 84.62 93 THR A C 1
ATOM 743 O O . THR A 1 93 ? -28.060 28.342 36.386 1.00 84.62 93 THR A O 1
ATOM 746 N N . ILE A 1 94 ? -25.997 28.475 35.536 1.00 69.88 94 ILE A N 1
ATOM 747 C CA . ILE A 1 94 ? -26.259 29.663 34.696 1.00 69.88 94 ILE A CA 1
ATOM 748 C C . ILE A 1 94 ? -27.261 29.349 33.565 1.00 69.88 94 ILE A C 1
ATOM 750 O O . ILE A 1 94 ? -27.926 30.251 33.061 1.00 69.88 94 ILE A O 1
ATOM 754 N N . GLY A 1 95 ? -27.433 28.071 33.210 1.00 64.12 95 GLY A N 1
ATOM 755 C CA . GLY A 1 95 ? -28.477 27.604 32.291 1.00 64.12 95 GLY A CA 1
ATOM 756 C C . GLY A 1 95 ? -29.883 27.505 32.902 1.00 64.12 95 GLY A C 1
ATOM 757 O O . GLY A 1 95 ? -30.815 27.111 32.201 1.00 64.12 95 GLY A O 1
ATOM 758 N N . GLY A 1 96 ? -30.062 27.832 34.186 1.00 72.12 96 GLY A N 1
ATOM 759 C CA . GLY A 1 96 ? -31.336 27.660 34.881 1.00 72.12 96 GLY A CA 1
ATOM 760 C C . GLY A 1 96 ? -32.489 28.459 34.262 1.00 72.12 96 GLY A C 1
ATOM 761 O O . GLY A 1 96 ? -32.362 29.643 33.952 1.00 72.12 96 GLY A O 1
ATOM 762 N N . GLY A 1 97 ? -33.629 27.794 34.063 1.00 78.12 97 GLY A N 1
ATOM 763 C CA . GLY A 1 97 ? -34.823 28.351 33.418 1.00 78.12 97 GLY A CA 1
ATOM 764 C C . GLY A 1 97 ? -34.795 28.335 31.885 1.00 78.12 97 GLY A C 1
ATOM 765 O O . GLY A 1 97 ? -35.777 28.738 31.258 1.00 78.12 97 GLY A O 1
ATOM 766 N N . ARG A 1 98 ? -33.705 27.867 31.264 1.00 85.50 98 ARG A N 1
ATOM 767 C CA . ARG A 1 98 ? -33.622 27.654 29.813 1.00 85.50 98 ARG A CA 1
ATOM 768 C C . ARG A 1 98 ? -34.126 26.258 29.446 1.00 85.50 98 ARG A C 1
ATOM 770 O O . ARG A 1 98 ? -33.999 25.313 30.218 1.00 85.50 98 ARG A O 1
ATOM 777 N N . VAL A 1 99 ? -34.664 26.128 28.236 1.00 87.81 99 VAL A N 1
ATOM 778 C CA . VAL A 1 99 ? -35.110 24.849 27.667 1.00 87.81 99 VAL A CA 1
ATOM 779 C C . VAL A 1 99 ? -34.196 24.503 26.491 1.00 87.81 99 VAL A C 1
ATOM 781 O O . VAL A 1 99 ? -33.971 25.383 25.654 1.00 87.81 99 VAL A O 1
ATOM 784 N N . PRO A 1 100 ? -33.667 23.269 26.401 1.00 88.62 100 PRO A N 1
ATOM 785 C CA . PRO A 1 100 ? -32.933 22.827 25.226 1.00 88.62 100 PRO A CA 1
ATOM 786 C C . PRO A 1 100 ? -33.789 22.954 23.966 1.00 88.62 100 PRO A C 1
ATOM 788 O O . PRO A 1 100 ? -34.949 22.541 23.931 1.00 88.62 100 PRO A O 1
ATOM 791 N N . TYR A 1 101 ? -33.214 23.535 22.921 1.00 90.19 101 TYR A N 1
ATOM 792 C CA . TYR A 1 101 ? -33.840 23.607 21.613 1.00 90.19 101 TYR A CA 1
ATOM 793 C C . TYR A 1 101 ? -34.024 22.181 21.067 1.00 90.19 101 TYR A C 1
ATOM 795 O O . TYR A 1 101 ? -33.127 21.352 21.246 1.00 90.19 101 TYR A O 1
ATOM 803 N N . PRO A 1 102 ? -35.147 21.861 20.395 1.00 88.88 102 PRO A N 1
ATOM 804 C CA . PRO A 1 102 ? -35.480 20.497 19.976 1.00 88.88 102 PRO A CA 1
ATOM 805 C C . PRO A 1 102 ? -34.686 20.035 18.737 1.00 88.88 102 PRO A C 1
ATOM 807 O O . PRO A 1 102 ? -35.254 19.562 17.753 1.00 88.88 102 PRO A O 1
ATOM 810 N N . THR A 1 103 ? -33.361 20.176 18.766 1.00 86.19 103 THR A N 1
ATOM 811 C CA . THR A 1 103 ? -32.454 19.613 17.762 1.00 86.19 103 THR A CA 1
ATOM 812 C C . THR A 1 103 ? -32.102 18.176 18.149 1.00 86.19 103 THR A C 1
ATOM 814 O O . THR A 1 103 ? -31.606 17.954 19.254 1.00 86.19 103 THR A O 1
ATOM 817 N N . PRO A 1 104 ? -32.306 17.187 17.260 1.00 83.88 104 PRO A N 1
ATOM 818 C CA . PRO A 1 104 ? -31.933 15.802 17.535 1.00 83.88 104 PRO A CA 1
ATOM 819 C C . PRO A 1 104 ? -30.422 15.621 17.715 1.00 83.88 104 PRO A C 1
ATOM 821 O O . PRO A 1 104 ? -29.629 16.205 16.970 1.00 83.88 104 PRO A O 1
ATOM 824 N N . VAL A 1 105 ? -30.022 14.736 18.631 1.00 84.50 105 VAL A N 1
ATOM 825 C CA . VAL A 1 105 ? -28.641 14.236 18.704 1.00 84.50 105 VAL A CA 1
ATOM 826 C C . VAL A 1 105 ? -28.399 13.326 17.498 1.00 84.50 105 VAL A C 1
ATOM 828 O O . VAL A 1 105 ? -29.126 12.360 17.295 1.00 84.50 105 VAL A O 1
ATOM 831 N N . ARG A 1 106 ? -27.404 13.651 16.664 1.00 80.62 106 ARG A N 1
ATOM 832 C CA . ARG A 1 106 ? -27.160 12.954 15.383 1.00 80.62 106 ARG A CA 1
ATOM 833 C C . ARG A 1 106 ? -25.879 12.134 15.333 1.00 80.62 106 ARG A C 1
ATOM 835 O O . ARG A 1 106 ? -25.737 11.313 14.433 1.00 80.62 106 ARG A O 1
ATOM 842 N N . TYR A 1 107 ? -24.937 12.388 16.239 1.00 81.69 107 TYR A N 1
ATOM 843 C CA . TYR A 1 107 ? -23.593 11.836 16.133 1.00 81.69 107 TYR A CA 1
ATOM 844 C C . TYR A 1 107 ? -23.028 11.404 17.483 1.00 81.69 107 TYR A C 1
ATOM 846 O O . TYR A 1 107 ? -23.229 12.048 18.513 1.00 81.69 107 TYR A O 1
ATOM 854 N N . ILE A 1 108 ? -22.260 10.323 17.429 1.00 85.56 108 ILE A N 1
ATOM 855 C CA . ILE A 1 108 ? -21.463 9.761 18.512 1.00 85.56 108 ILE A CA 1
ATOM 856 C C . ILE A 1 108 ? -20.037 9.632 17.968 1.00 85.56 108 ILE A C 1
ATOM 858 O O . ILE A 1 108 ? -19.847 9.199 16.836 1.00 85.56 108 ILE A O 1
ATOM 862 N N . GLY A 1 109 ? -19.032 10.023 18.751 1.00 79.62 109 GLY A N 1
ATOM 863 C CA . GLY A 1 109 ? -17.623 9.875 18.378 1.00 79.62 109 GLY A CA 1
ATOM 864 C C . GLY A 1 109 ? -17.076 10.962 17.443 1.00 79.62 109 GLY A C 1
ATOM 865 O O . GLY A 1 109 ? -15.902 10.914 17.087 1.00 79.62 109 GLY A O 1
ATOM 866 N N . GLY A 1 110 ? -17.871 11.972 17.071 1.00 73.12 110 GLY A N 1
ATOM 867 C CA . GLY A 1 110 ? -17.391 13.133 16.315 1.00 73.12 110 GLY A CA 1
ATOM 868 C C . GLY A 1 110 ? -18.460 13.828 15.474 1.00 73.12 110 GLY A C 1
ATOM 869 O O . GLY A 1 110 ? -19.645 13.544 15.619 1.00 73.12 110 GLY A O 1
ATOM 870 N N . ALA A 1 111 ? -18.041 14.746 14.601 1.00 60.84 111 ALA A N 1
ATOM 871 C CA . ALA A 1 111 ? -18.906 15.429 13.634 1.00 60.84 111 ALA A CA 1
ATOM 872 C C . ALA A 1 111 ? -18.765 14.838 12.215 1.00 60.84 111 ALA A C 1
ATOM 874 O O . ALA A 1 111 ? -17.695 14.367 11.834 1.00 60.84 111 ALA A O 1
ATOM 875 N N . ARG A 1 112 ? -19.835 14.897 11.403 1.00 49.53 112 ARG A N 1
ATOM 876 C CA . ARG A 1 112 ? -19.819 14.447 9.991 1.00 49.53 112 ARG A CA 1
ATOM 877 C C . ARG A 1 112 ? -18.992 15.356 9.074 1.00 49.53 112 ARG A C 1
ATOM 879 O O . ARG A 1 112 ? -18.469 14.884 8.072 1.00 49.53 112 ARG A O 1
ATOM 886 N N . VAL A 1 113 ? -18.908 16.646 9.398 1.00 44.75 113 VAL A N 1
ATOM 887 C CA . VAL A 1 113 ? -18.160 17.674 8.658 1.00 44.75 113 VAL A CA 1
ATOM 888 C C . VAL A 1 113 ? -17.547 18.630 9.686 1.00 44.75 113 VAL A C 1
ATOM 890 O O . VAL A 1 113 ? -18.227 19.002 10.642 1.00 44.75 113 VAL A O 1
ATOM 893 N N . GLY A 1 114 ? -16.279 19.007 9.498 1.00 47.66 114 GLY A N 1
ATOM 894 C CA . GLY A 1 114 ? -15.512 19.859 10.420 1.00 47.66 114 GLY A CA 1
ATOM 895 C C . GLY A 1 114 ? -14.518 19.085 11.308 1.00 47.66 114 GLY A C 1
ATOM 896 O O . GLY A 1 114 ? -14.567 17.853 11.377 1.00 47.66 114 GLY A O 1
ATOM 897 N N . PRO A 1 115 ? -13.572 19.782 11.961 1.00 41.50 115 PRO A N 1
ATOM 898 C CA . PRO A 1 115 ? -12.578 19.155 12.825 1.00 41.50 115 PRO A CA 1
ATOM 899 C C . PRO A 1 115 ? -13.219 18.755 14.167 1.00 41.50 115 PRO A C 1
ATOM 901 O O . PRO A 1 115 ? -13.823 19.582 14.844 1.00 41.50 115 PRO A O 1
ATOM 904 N N . GLY A 1 116 ? -13.106 17.481 14.559 1.00 58.03 116 GLY A N 1
ATOM 905 C CA . GLY A 1 116 ? -13.698 16.992 15.812 1.00 58.03 116 GLY A CA 1
ATOM 906 C C . GLY A 1 116 ? -13.975 15.491 15.840 1.00 58.03 116 GLY A C 1
ATOM 907 O O . GLY A 1 116 ? -15.133 15.085 15.923 1.00 58.03 116 GLY A O 1
ATOM 908 N N . LYS A 1 117 ? -12.931 14.658 15.750 1.00 67.19 117 LYS A N 1
ATOM 909 C CA . LYS A 1 117 ? -13.029 13.195 15.902 1.00 67.19 117 LYS A CA 1
ATOM 910 C C . LYS A 1 117 ? -12.595 12.792 17.307 1.00 67.19 117 LYS A C 1
ATOM 912 O O . LYS A 1 117 ? -11.582 13.283 17.794 1.00 67.19 117 LYS A O 1
ATOM 917 N N . PHE A 1 118 ? -13.364 11.929 17.963 1.00 77.19 118 PHE A N 1
ATOM 918 C CA . PHE A 1 118 ? -12.965 11.355 19.242 1.00 77.19 118 PHE A CA 1
ATOM 919 C C . PHE A 1 118 ? -11.910 10.269 19.017 1.00 77.19 118 PHE A C 1
ATOM 921 O O . PHE A 1 118 ? -12.155 9.313 18.285 1.00 77.19 118 PHE A O 1
ATOM 928 N N . PHE A 1 119 ? -10.757 10.420 19.666 1.00 73.69 119 PHE A N 1
ATOM 929 C CA . PHE A 1 119 ? -9.689 9.424 19.678 1.00 73.69 119 PHE A CA 1
ATOM 930 C C . PHE A 1 119 ? -9.752 8.642 20.989 1.00 73.69 119 PHE A C 1
ATOM 932 O O . PHE A 1 119 ? -9.370 9.147 22.044 1.00 73.69 119 PHE A O 1
ATOM 939 N N . GLY A 1 120 ? -10.291 7.427 20.924 1.00 78.56 120 GLY A N 1
ATOM 940 C CA . GLY A 1 120 ? -10.460 6.557 22.081 1.00 78.56 120 GLY A CA 1
ATOM 941 C C . GLY A 1 120 ? -11.518 5.484 21.850 1.00 78.56 120 GLY A C 1
ATOM 942 O O . GLY A 1 120 ? -12.012 5.303 20.737 1.00 78.56 120 GLY A O 1
ATOM 943 N N . LYS A 1 121 ? -11.881 4.786 22.926 1.00 85.25 121 LYS A N 1
ATOM 944 C CA . LYS A 1 121 ? -12.956 3.788 22.946 1.00 85.25 121 LYS A CA 1
ATOM 945 C C . LYS A 1 121 ? -14.190 4.384 23.634 1.00 85.25 121 LYS A C 1
ATOM 947 O O . LYS A 1 121 ? -14.047 5.181 24.559 1.00 85.25 121 LYS A O 1
ATOM 952 N N . ILE A 1 122 ? -15.380 4.035 23.154 1.00 89.38 122 ILE A N 1
ATOM 953 C CA . ILE A 1 122 ? -16.664 4.402 23.765 1.00 89.38 122 ILE A CA 1
ATOM 954 C C . ILE A 1 122 ? -17.471 3.119 23.904 1.00 89.38 122 ILE A C 1
ATOM 956 O O . ILE A 1 122 ? -17.436 2.290 22.999 1.00 89.38 122 ILE A O 1
ATOM 960 N N . ASP A 1 123 ? -18.193 2.994 25.007 1.00 91.69 123 ASP A N 1
ATOM 961 C CA . ASP A 1 123 ? -19.104 1.888 25.264 1.00 91.69 123 ASP A CA 1
ATOM 962 C C . ASP A 1 123 ? -20.325 2.395 26.047 1.00 91.69 123 ASP A C 1
ATOM 964 O O . ASP A 1 123 ? -20.292 3.516 26.569 1.00 91.69 123 ASP A O 1
ATOM 968 N N . GLU A 1 124 ? -21.388 1.593 26.110 1.00 93.38 124 GLU A N 1
ATOM 969 C CA . GLU A 1 124 ? -22.531 1.787 27.013 1.00 93.38 124 GLU A CA 1
ATOM 970 C C . GLU A 1 124 ? -23.215 3.170 26.923 1.00 93.38 124 GLU A C 1
ATOM 972 O O . GLU A 1 124 ? -23.479 3.845 27.924 1.00 93.38 124 GLU A O 1
ATOM 977 N N . ILE A 1 125 ? -23.538 3.628 25.708 1.00 94.75 125 ILE A N 1
ATOM 978 C CA . ILE A 1 125 ? -24.150 4.954 25.520 1.00 94.75 125 ILE A CA 1
ATOM 979 C C . ILE A 1 125 ? -25.632 4.910 25.857 1.00 94.75 125 ILE A C 1
ATOM 981 O O . ILE A 1 125 ? -26.396 4.168 25.244 1.00 94.75 125 ILE A O 1
ATOM 985 N N . ARG A 1 126 ? -26.050 5.792 26.764 1.00 95.31 126 ARG A N 1
ATOM 986 C CA . ARG A 1 126 ? -27.422 5.864 27.273 1.00 95.31 126 ARG A CA 1
ATOM 987 C C . ARG A 1 126 ? -27.959 7.286 27.166 1.00 95.31 126 ARG A C 1
ATOM 989 O O . ARG A 1 126 ? -27.242 8.248 27.445 1.00 95.31 126 ARG A O 1
ATOM 996 N N . MET A 1 127 ? -29.227 7.423 26.793 1.00 95.12 127 MET A N 1
ATOM 997 C CA . MET A 1 127 ? -29.957 8.694 26.792 1.00 95.12 127 MET A CA 1
ATOM 998 C C . MET A 1 127 ? -31.297 8.507 27.494 1.00 95.12 127 MET A C 1
ATOM 1000 O O . MET A 1 127 ? -32.016 7.563 27.183 1.00 95.12 127 MET A O 1
ATOM 1004 N N . TRP A 1 128 ? -31.635 9.415 28.406 1.00 95.44 128 TRP A N 1
ATOM 1005 C CA . TRP A 1 128 ? -32.855 9.362 29.215 1.00 95.44 128 TRP A CA 1
ATOM 1006 C C . TRP A 1 128 ? -33.700 10.617 28.994 1.00 95.44 128 TRP A C 1
ATOM 1008 O O . TRP A 1 128 ? -33.160 11.674 28.662 1.00 95.44 128 TRP A O 1
ATOM 1018 N N . ASP A 1 129 ? -35.013 10.507 29.186 1.00 93.06 129 ASP A N 1
ATOM 1019 C CA . ASP A 1 129 ? -35.956 11.628 29.087 1.00 93.06 129 ASP A CA 1
ATOM 1020 C C . ASP A 1 129 ? -36.079 12.454 30.380 1.00 93.06 129 ASP A C 1
ATOM 1022 O O . ASP A 1 129 ? -36.733 13.501 30.387 1.00 93.06 129 ASP A O 1
ATOM 1026 N N . TYR A 1 130 ? -35.412 12.027 31.456 1.00 94.44 130 TYR A N 1
ATOM 1027 C CA . TYR A 1 130 ? -35.378 12.713 32.742 1.00 94.44 130 TYR A CA 1
ATOM 1028 C C . TYR A 1 130 ? -33.955 12.854 33.299 1.00 94.44 130 TYR A C 1
ATOM 1030 O O . TYR A 1 130 ? -33.014 12.159 32.910 1.00 94.44 130 TYR A O 1
ATOM 1038 N N . ALA A 1 131 ? -33.792 13.791 34.235 1.00 95.31 131 ALA A N 1
ATOM 1039 C CA . ALA A 1 131 ? -32.541 13.986 34.955 1.00 95.31 131 ALA A CA 1
ATOM 1040 C C . ALA A 1 131 ? -32.392 12.926 36.054 1.00 95.31 131 ALA A C 1
ATOM 1042 O O . ALA A 1 131 ? -33.055 13.021 37.087 1.00 95.31 131 ALA A O 1
ATOM 1043 N N . ARG A 1 132 ? -31.516 11.943 35.826 1.00 96.81 132 ARG A N 1
ATOM 1044 C CA . ARG A 1 132 ? -31.183 10.915 36.822 1.00 96.81 132 ARG A CA 1
ATOM 1045 C C . ARG A 1 132 ? -30.457 11.505 38.033 1.00 96.81 132 ARG A C 1
ATOM 1047 O O . ARG A 1 132 ? -29.731 12.490 37.893 1.00 96.81 132 ARG A O 1
ATOM 1054 N N . THR A 1 133 ? -30.635 10.920 39.216 1.00 96.94 133 THR A N 1
ATOM 1055 C CA . THR A 1 133 ? -29.883 11.328 40.417 1.00 96.94 133 THR A CA 1
ATOM 1056 C C . THR A 1 133 ? -28.476 10.729 40.429 1.00 96.94 133 THR A C 1
ATOM 1058 O O . THR A 1 133 ? -28.163 9.821 39.657 1.00 96.94 133 THR A O 1
ATOM 1061 N N . GLN A 1 134 ? -27.608 11.233 41.314 1.00 97.69 134 GLN A N 1
ATOM 1062 C CA . GLN A 1 134 ? -26.263 10.678 41.479 1.00 97.69 134 GLN A CA 1
ATOM 1063 C C . GLN A 1 134 ? -26.322 9.203 41.897 1.00 97.69 134 GLN A C 1
ATOM 1065 O O . GLN A 1 134 ? -25.593 8.382 41.348 1.00 97.69 134 GLN A O 1
ATOM 1070 N N . GLU A 1 135 ? -27.226 8.864 42.817 1.00 97.94 135 GLU A N 1
ATOM 1071 C CA . GLU A 1 135 ? -27.419 7.503 43.314 1.00 97.94 135 GLU A CA 1
ATOM 1072 C C . GLU A 1 135 ? -27.875 6.559 42.193 1.00 97.94 135 GLU A C 1
ATOM 1074 O O . GLU A 1 135 ? -27.303 5.485 42.034 1.00 97.94 135 GLU A O 1
ATOM 1079 N N . GLU A 1 136 ? -28.835 6.978 41.359 1.00 96.94 136 GLU A N 1
ATOM 1080 C CA . GLU A 1 136 ? -29.295 6.186 40.207 1.00 96.94 136 GLU A CA 1
ATOM 1081 C C . GLU A 1 136 ? -28.169 5.952 39.181 1.00 96.94 136 GLU A C 1
ATOM 1083 O O . GLU A 1 136 ? -28.062 4.878 38.577 1.00 96.94 136 GLU A O 1
ATOM 1088 N N . ILE A 1 137 ? -27.314 6.958 38.964 1.00 97.56 137 ILE A N 1
ATOM 1089 C CA . ILE A 1 137 ? -26.140 6.825 38.096 1.00 97.56 137 ILE A CA 1
ATOM 1090 C C . ILE A 1 137 ? -25.159 5.812 38.694 1.00 97.56 137 ILE A C 1
ATOM 1092 O O . ILE A 1 137 ? -24.757 4.885 37.996 1.00 97.56 137 ILE A O 1
ATOM 1096 N N . GLN A 1 138 ? -24.803 5.956 39.972 1.00 97.94 138 GLN A N 1
ATOM 1097 C CA . GLN A 1 138 ? -23.868 5.061 40.659 1.00 97.94 138 GLN A CA 1
ATOM 1098 C C . GLN A 1 138 ? -24.359 3.608 40.692 1.00 97.94 138 GLN A C 1
ATOM 1100 O O . GLN A 1 138 ? -23.543 2.700 40.553 1.00 97.94 138 GLN A O 1
ATOM 1105 N N . GLU A 1 139 ? -25.670 3.390 40.827 1.00 96.19 139 GLU A N 1
ATOM 1106 C CA . GLU A 1 139 ? -26.283 2.056 40.842 1.00 96.19 139 GLU A CA 1
ATOM 1107 C C . GLU A 1 139 ? -26.086 1.309 39.516 1.00 96.19 139 GLU A C 1
ATOM 1109 O O . GLU A 1 139 ? -25.837 0.113 39.520 1.00 96.19 139 GLU A O 1
ATOM 1114 N N . THR A 1 140 ? -26.132 2.015 38.382 1.00 94.81 140 THR A N 1
ATOM 1115 C CA . THR A 1 140 ? -26.205 1.376 37.053 1.00 94.81 140 THR A CA 1
ATOM 1116 C C . THR A 1 140 ? -24.991 1.622 36.159 1.00 94.81 140 THR A C 1
ATOM 1118 O O . THR A 1 140 ? -24.902 1.046 35.077 1.00 94.81 140 THR A O 1
ATOM 1121 N N . MET A 1 141 ? -24.039 2.477 36.552 1.00 95.00 141 MET A N 1
ATOM 1122 C CA . MET A 1 141 ? -22.915 2.872 35.685 1.00 95.00 141 MET A CA 1
ATOM 1123 C C . MET A 1 141 ? -21.972 1.726 35.290 1.00 95.00 141 MET A C 1
ATOM 1125 O O . MET A 1 141 ? -21.255 1.861 34.304 1.00 95.00 141 MET A O 1
ATOM 1129 N N . ASN A 1 142 ? -21.971 0.622 36.045 1.00 94.00 142 ASN A N 1
ATOM 1130 C CA . ASN A 1 142 ? -21.116 -0.549 35.817 1.00 94.00 142 ASN A CA 1
ATOM 1131 C C . ASN A 1 142 ? -21.904 -1.796 35.372 1.00 94.00 142 ASN A C 1
ATOM 1133 O O . ASN A 1 142 ? -21.360 -2.897 35.404 1.00 94.00 142 ASN A O 1
ATOM 1137 N N . GLU A 1 143 ? -23.178 -1.643 35.008 1.00 92.88 143 GLU A N 1
ATOM 1138 C CA . GLU A 1 143 ? -24.069 -2.751 34.646 1.00 92.88 143 GLU A CA 1
ATOM 1139 C C . GLU A 1 143 ? -24.570 -2.590 33.212 1.00 92.88 143 GLU A C 1
ATOM 1141 O O . GLU A 1 143 ? -24.929 -1.480 32.825 1.00 92.88 143 GLU A O 1
ATOM 1146 N N . GLU A 1 144 ? -24.640 -3.678 32.442 1.00 92.44 144 GLU A N 1
ATOM 1147 C CA . GLU A 1 144 ? -25.379 -3.698 31.173 1.00 92.44 144 GLU A CA 1
ATOM 1148 C C . GLU A 1 144 ? -26.883 -3.575 31.444 1.00 92.44 144 GLU A C 1
ATOM 1150 O O . GLU A 1 144 ? -27.421 -4.195 32.366 1.00 92.44 144 GLU A O 1
ATOM 1155 N N . LEU A 1 145 ? -27.572 -2.766 30.639 1.00 94.00 145 LEU A N 1
ATOM 1156 C CA . LEU A 1 145 ? -29.005 -2.532 30.798 1.00 94.00 145 LEU A CA 1
ATOM 1157 C C . LEU A 1 145 ? -29.829 -3.521 29.971 1.00 94.00 145 LEU A C 1
ATOM 1159 O O . LEU A 1 145 ? -29.391 -4.062 28.959 1.00 94.00 145 LEU A O 1
ATOM 1163 N N . THR A 1 146 ? -31.078 -3.728 30.374 1.00 92.81 146 THR A N 1
ATOM 1164 C CA . THR A 1 146 ? -32.026 -4.580 29.641 1.00 92.81 146 THR A CA 1
ATOM 1165 C C . THR A 1 146 ? -32.695 -3.858 28.472 1.00 92.81 146 THR A C 1
ATOM 1167 O O . THR A 1 146 ? -33.266 -4.512 27.598 1.00 92.81 146 THR A O 1
ATOM 1170 N N . GLY A 1 147 ? -32.656 -2.522 28.459 1.00 93.38 147 GLY A N 1
ATOM 1171 C CA . GLY A 1 147 ? -33.247 -1.672 27.428 1.00 93.38 147 GLY A CA 1
ATOM 1172 C C . GLY A 1 147 ? -34.706 -1.277 27.685 1.00 93.38 147 GLY A C 1
ATOM 1173 O O . GLY A 1 147 ? -35.244 -0.453 26.956 1.00 93.38 147 GLY A O 1
ATOM 1174 N N . ASN A 1 148 ? -35.356 -1.825 28.716 1.00 92.75 148 ASN A N 1
ATOM 1175 C CA . ASN A 1 148 ? -36.756 -1.524 29.052 1.00 92.75 148 ASN A CA 1
ATOM 1176 C C . ASN A 1 148 ? -36.898 -0.637 30.298 1.00 92.75 148 ASN A C 1
ATOM 1178 O O . ASN A 1 148 ? -37.970 -0.569 30.907 1.00 92.75 148 ASN A O 1
ATOM 1182 N N . GLU A 1 149 ? -35.814 0.004 30.722 1.00 95.25 149 GLU A N 1
ATOM 1183 C CA . GLU A 1 149 ? -35.814 0.858 31.895 1.00 95.25 149 GLU A CA 1
ATOM 1184 C C . GLU A 1 149 ? -36.725 2.091 31.682 1.00 95.25 149 GLU A C 1
ATOM 1186 O O . GLU A 1 149 ? -36.711 2.700 30.607 1.00 95.25 149 GLU A O 1
ATOM 1191 N N . PRO A 1 150 ? -37.532 2.499 32.683 1.00 93.38 150 PRO A N 1
ATOM 1192 C CA . PRO A 1 150 ? -38.462 3.618 32.526 1.00 93.38 150 PRO A CA 1
ATOM 1193 C C . PRO A 1 150 ? -37.758 4.931 32.161 1.00 93.38 150 PRO A C 1
ATOM 1195 O O . PRO A 1 150 ? -36.916 5.403 32.913 1.00 93.38 150 PRO A O 1
ATOM 1198 N N . GLY A 1 151 ? -38.139 5.549 31.040 1.00 94.06 151 GLY A N 1
ATOM 1199 C CA . GLY A 1 151 ? -37.569 6.825 30.584 1.00 94.06 151 GLY A CA 1
ATOM 1200 C C . GLY A 1 151 ? -36.274 6.701 29.770 1.00 94.06 151 GLY A C 1
ATOM 1201 O O . GLY A 1 151 ? -35.699 7.716 29.373 1.00 94.06 151 GLY A O 1
ATOM 1202 N N . LEU A 1 152 ? -35.798 5.482 29.490 1.00 96.25 152 LEU A N 1
ATOM 1203 C CA . LEU A 1 152 ? -34.667 5.248 28.592 1.00 96.25 152 LEU A CA 1
ATOM 1204 C C . LEU A 1 152 ? -35.097 5.489 27.135 1.00 96.25 152 LEU A C 1
ATOM 1206 O O . LEU A 1 152 ? -35.975 4.814 26.602 1.00 96.25 152 LEU A O 1
ATOM 1210 N N . LEU A 1 153 ? -34.476 6.471 26.484 1.00 94.62 153 LEU A N 1
ATOM 1211 C CA . LEU A 1 153 ? -34.790 6.878 25.111 1.00 94.62 153 LEU A CA 1
ATOM 1212 C C . LEU A 1 153 ? -33.929 6.181 24.065 1.00 94.62 153 LEU A C 1
ATOM 1214 O O . LEU A 1 153 ? -34.407 5.927 22.965 1.00 94.62 153 LEU A O 1
ATOM 1218 N N . ALA A 1 154 ? -32.658 5.944 24.374 1.00 95.00 154 ALA A N 1
ATOM 1219 C CA . ALA A 1 154 ? -31.730 5.266 23.481 1.00 95.00 154 ALA A CA 1
ATOM 1220 C C . ALA A 1 154 ? -30.656 4.549 24.295 1.00 95.00 154 ALA A C 1
ATOM 1222 O O . ALA A 1 154 ? -30.131 5.115 25.262 1.00 95.00 154 ALA A O 1
ATOM 1223 N N . TYR A 1 155 ? -30.312 3.332 23.881 1.00 96.25 155 TYR A N 1
ATOM 1224 C CA . TYR A 1 155 ? -29.257 2.544 24.504 1.00 96.25 155 TYR A CA 1
ATOM 1225 C C . TYR A 1 155 ? -28.436 1.802 23.458 1.00 96.25 155 TYR A C 1
ATOM 1227 O O . TYR A 1 155 ? -28.961 0.956 22.741 1.00 96.25 155 TYR A O 1
ATOM 1235 N N . TYR A 1 156 ? -27.146 2.121 23.388 1.00 93.69 156 TYR A N 1
ATOM 1236 C CA . TYR A 1 156 ? -26.199 1.503 22.467 1.00 93.69 156 TYR A CA 1
ATOM 1237 C C . TYR A 1 156 ? -25.114 0.764 23.270 1.00 93.69 156 TYR A C 1
ATOM 1239 O O . TYR A 1 156 ? -24.125 1.401 23.649 1.00 93.69 156 TYR A O 1
ATOM 1247 N N . PRO A 1 157 ? -25.259 -0.559 23.484 1.00 91.06 157 PRO A N 1
ATOM 1248 C CA . PRO A 1 157 ? -24.206 -1.429 24.034 1.00 91.06 157 PRO A CA 1
ATOM 1249 C C . PRO A 1 157 ? -23.136 -1.801 22.991 1.00 91.06 157 PRO A C 1
ATOM 1251 O O . PRO A 1 157 ? -22.378 -2.745 23.150 1.00 91.06 157 PRO A O 1
ATOM 1254 N N . MET A 1 158 ? -23.116 -1.088 21.860 1.00 88.19 158 MET A N 1
ATOM 1255 C CA . MET A 1 158 ? -22.249 -1.343 20.708 1.00 88.19 158 MET A CA 1
ATOM 1256 C C . MET A 1 158 ? -22.514 -2.653 19.935 1.00 88.19 158 MET A C 1
ATOM 1258 O O . MET A 1 158 ? -21.671 -3.083 19.154 1.00 88.19 158 MET A O 1
ATOM 1262 N N . ASP A 1 159 ? -23.718 -3.224 20.041 1.00 84.62 159 ASP A N 1
ATOM 1263 C CA . ASP A 1 159 ? -24.167 -4.362 19.222 1.00 84.62 159 ASP A CA 1
ATOM 1264 C C . ASP A 1 159 ? -24.377 -4.000 17.737 1.00 84.62 159 ASP A C 1
ATOM 1266 O O . ASP A 1 159 ? -25.004 -2.984 17.419 1.00 84.62 159 ASP A O 1
ATOM 1270 N N . ILE A 1 160 ? -23.947 -4.869 16.812 1.00 81.94 160 ILE A N 1
ATOM 1271 C CA . ILE A 1 160 ? -24.105 -4.683 15.355 1.00 81.94 160 ILE A CA 1
ATOM 1272 C C . ILE A 1 160 ? -25.084 -5.708 14.777 1.00 81.94 160 ILE A C 1
ATOM 1274 O O . ILE A 1 160 ? -25.004 -6.896 15.081 1.00 81.94 160 ILE A O 1
ATOM 1278 N N . HIS A 1 161 ? -25.954 -5.266 13.866 1.00 77.88 161 HIS A N 1
ATOM 1279 C CA . HIS A 1 161 ? -26.701 -6.156 12.978 1.00 77.88 161 HIS A CA 1
ATOM 1280 C C . HIS A 1 161 ? -26.837 -5.551 11.575 1.00 77.88 161 HIS A C 1
ATOM 1282 O O . HIS A 1 161 ? -27.294 -4.415 11.416 1.00 77.88 161 HIS A O 1
ATOM 1288 N N . ASN A 1 162 ? -26.449 -6.317 10.551 1.00 72.00 162 ASN A N 1
ATOM 1289 C CA . ASN A 1 162 ? -26.380 -5.885 9.152 1.00 72.00 162 ASN A CA 1
ATOM 1290 C C . ASN A 1 162 ? -25.614 -4.562 9.003 1.00 72.00 162 ASN A C 1
ATOM 1292 O O . ASN A 1 162 ? -24.409 -4.509 9.242 1.00 72.00 162 ASN A O 1
ATOM 1296 N N . GLN A 1 163 ? -26.305 -3.480 8.627 1.00 69.62 163 GLN A N 1
ATOM 1297 C CA . GLN A 1 163 ? -25.695 -2.169 8.411 1.00 69.62 163 GLN A CA 1
ATOM 1298 C C . GLN A 1 163 ? -25.751 -1.229 9.626 1.00 69.62 163 GLN A C 1
ATOM 1300 O O . GLN A 1 163 ? -25.305 -0.079 9.534 1.00 69.62 163 GLN A O 1
ATOM 1305 N N . TYR A 1 164 ? -26.283 -1.698 10.759 1.00 81.56 164 TYR A N 1
ATOM 1306 C CA . TYR A 1 164 ? -26.696 -0.840 11.864 1.00 81.56 164 TYR A CA 1
ATOM 1307 C C . TYR A 1 164 ? -26.015 -1.169 13.193 1.00 81.56 164 TYR A C 1
ATOM 1309 O O . TYR A 1 164 ? -25.790 -2.328 13.532 1.00 81.56 164 TYR A O 1
ATOM 1317 N N . LEU A 1 165 ? -25.755 -0.114 13.966 1.00 85.75 165 LEU A N 1
ATOM 1318 C CA . LEU A 1 165 ? -25.530 -0.171 15.407 1.00 85.75 165 LEU A CA 1
ATOM 1319 C C . LEU A 1 165 ? -26.894 -0.201 16.105 1.00 85.75 165 LEU A C 1
ATOM 1321 O O . LEU A 1 165 ? -27.704 0.711 15.913 1.00 85.75 165 LEU A O 1
ATOM 1325 N N . LEU A 1 166 ? -27.166 -1.230 16.896 1.00 89.62 166 LEU A N 1
ATOM 1326 C CA . LEU A 1 166 ? -28.485 -1.442 17.476 1.00 89.62 166 LEU A CA 1
ATOM 1327 C C . LEU A 1 166 ? -28.731 -0.554 18.700 1.00 89.62 166 LEU A C 1
ATOM 1329 O O . LEU A 1 166 ? -28.037 -0.630 19.708 1.00 89.62 166 LEU A O 1
ATOM 1333 N N . ASP A 1 167 ? -29.788 0.248 18.613 1.00 94.00 167 ASP A N 1
ATOM 1334 C CA . ASP A 1 167 ? -30.510 0.770 19.776 1.00 94.00 167 ASP A CA 1
ATOM 1335 C C . ASP A 1 167 ? -31.352 -0.332 20.445 1.00 94.00 167 ASP A C 1
ATOM 1337 O O . ASP A 1 167 ? -32.279 -0.875 19.836 1.00 94.00 167 ASP A O 1
ATOM 1341 N N . ARG A 1 168 ? -31.039 -0.634 21.707 1.00 94.38 168 ARG A N 1
ATOM 1342 C CA . ARG A 1 168 ? -31.709 -1.637 22.545 1.00 94.38 168 ARG A CA 1
ATOM 1343 C C . ARG A 1 168 ? -32.842 -1.073 23.409 1.00 94.38 168 ARG A C 1
ATOM 1345 O O . ARG A 1 168 ? -33.512 -1.856 24.067 1.00 94.38 168 ARG A O 1
ATOM 1352 N N . SER A 1 169 ? -33.118 0.234 23.374 1.00 92.50 169 SER A N 1
ATOM 1353 C CA . SER A 1 169 ? -34.177 0.868 24.190 1.00 92.50 169 SER A CA 1
ATOM 1354 C C . SER A 1 169 ? -35.624 0.549 23.757 1.00 92.50 169 SER A C 1
ATOM 1356 O O . SER A 1 169 ? -36.586 1.058 24.327 1.00 92.50 169 SER A O 1
ATOM 1358 N N . GLY A 1 170 ? -35.800 -0.220 22.676 1.00 88.56 170 GLY A N 1
ATOM 1359 C CA . GLY A 1 170 ? -37.103 -0.489 22.054 1.00 88.56 170 GLY A CA 1
ATOM 1360 C C . GLY A 1 170 ? -37.632 0.637 21.153 1.00 88.56 170 GLY A C 1
ATOM 1361 O O . GLY A 1 170 ? -38.627 0.433 20.455 1.00 88.56 170 GLY A O 1
ATOM 1362 N N . ASN A 1 171 ? -36.959 1.794 21.101 1.00 91.19 171 ASN A N 1
ATOM 1363 C CA . ASN A 1 171 ? -37.366 2.940 20.278 1.00 91.19 171 ASN A CA 1
ATOM 1364 C C . ASN A 1 171 ? -36.826 2.907 18.834 1.00 91.19 171 ASN A C 1
ATOM 1366 O O . ASN A 1 171 ? -37.244 3.716 18.005 1.00 91.19 171 ASN A O 1
ATOM 1370 N N . ASN A 1 172 ? -35.960 1.942 18.509 1.00 90.19 172 ASN A N 1
ATOM 1371 C CA . ASN A 1 172 ? -35.394 1.704 17.175 1.00 90.19 172 ASN A CA 1
ATOM 1372 C C . ASN A 1 172 ? -34.608 2.895 16.595 1.00 90.19 172 ASN A C 1
ATOM 1374 O O . ASN A 1 172 ? -34.567 3.081 15.376 1.00 90.19 172 ASN A O 1
ATOM 1378 N N . TYR A 1 173 ? -33.933 3.683 17.435 1.00 91.75 173 TYR A N 1
ATOM 1379 C CA . TYR A 1 173 ? -32.997 4.718 16.987 1.00 91.75 173 TYR A CA 1
ATOM 1380 C C . TYR A 1 173 ? -31.660 4.114 16.533 1.00 91.75 173 TYR A C 1
ATOM 1382 O O . TYR A 1 173 ? -30.597 4.524 16.977 1.00 91.75 173 TYR A O 1
ATOM 1390 N N . HIS A 1 174 ? -31.684 3.105 15.663 1.00 91.12 174 HIS A N 1
ATOM 1391 C CA . HIS A 1 174 ? -30.464 2.434 15.225 1.00 91.12 174 HIS A CA 1
ATOM 1392 C C . HIS A 1 174 ? -29.485 3.409 14.541 1.00 91.12 174 HIS A C 1
ATOM 1394 O O . HIS A 1 174 ? -29.872 4.271 13.748 1.00 91.12 174 HIS A O 1
ATOM 1400 N N . GLY A 1 175 ? -28.199 3.272 14.860 1.00 86.31 175 GLY A N 1
ATOM 1401 C CA . GLY A 1 175 ? -27.126 4.108 14.331 1.00 86.31 175 GLY A CA 1
ATOM 1402 C C . GLY A 1 175 ? -26.513 3.541 13.051 1.00 86.31 175 GLY A C 1
ATOM 1403 O O . GLY A 1 175 ? -26.547 2.339 12.807 1.00 86.31 175 GLY A O 1
ATOM 1404 N N . ILE A 1 176 ? -25.884 4.401 12.248 1.00 80.88 176 ILE A N 1
ATOM 1405 C CA . ILE A 1 176 ? -25.027 3.992 11.125 1.00 80.88 176 ILE A CA 1
ATOM 1406 C C . ILE A 1 176 ? -23.578 4.278 11.514 1.00 80.88 176 ILE A C 1
ATOM 1408 O O . ILE A 1 176 ? -23.232 5.416 11.835 1.00 80.88 176 ILE A O 1
ATOM 1412 N N . MET A 1 177 ? -22.716 3.263 11.455 1.00 77.00 177 MET A N 1
ATOM 1413 C CA . MET A 1 177 ? -21.291 3.434 11.745 1.00 77.00 177 MET A CA 1
ATOM 1414 C C . MET A 1 177 ? -20.531 3.986 10.537 1.00 77.00 177 MET A C 1
ATOM 1416 O O . MET A 1 177 ? -20.655 3.494 9.412 1.00 77.00 177 MET A O 1
ATOM 1420 N N . ILE A 1 178 ? -19.710 5.010 10.783 1.00 71.25 178 ILE A N 1
ATOM 1421 C CA . ILE A 1 178 ? -18.833 5.635 9.786 1.00 71.25 178 ILE A CA 1
ATOM 1422 C C . ILE A 1 178 ? -17.457 5.852 10.415 1.00 71.25 178 ILE A C 1
ATOM 1424 O O . ILE A 1 178 ? -17.244 6.836 11.120 1.00 71.25 178 ILE A O 1
ATOM 1428 N N . GLY A 1 179 ? -16.527 4.923 10.187 1.00 68.06 179 GLY A N 1
ATOM 1429 C CA . GLY A 1 179 ? -15.157 5.007 10.705 1.00 68.06 179 GLY A CA 1
ATOM 1430 C C . GLY A 1 179 ? -14.826 4.082 11.885 1.00 68.06 179 GLY A C 1
ATOM 1431 O O . GLY A 1 179 ? -13.856 3.335 11.747 1.00 68.06 179 GLY A O 1
ATOM 1432 N N . PRO A 1 180 ? -15.562 4.097 13.021 1.00 73.69 180 PRO A N 1
ATOM 1433 C CA . PRO A 1 180 ? -15.207 3.278 14.174 1.00 73.69 180 PRO A CA 1
ATOM 1434 C C . PRO A 1 180 ? -15.434 1.788 13.899 1.00 73.69 180 PRO A C 1
ATOM 1436 O O . PRO A 1 180 ? -16.166 1.408 12.984 1.00 73.69 180 PRO A O 1
ATOM 1439 N N . MET A 1 181 ? -14.791 0.957 14.717 1.00 76.75 181 MET A N 1
ATOM 1440 C CA . MET A 1 181 ? -15.013 -0.490 14.772 1.00 76.75 181 MET A CA 1
ATOM 1441 C C . MET A 1 181 ? -15.571 -0.836 16.131 1.00 76.75 181 MET A C 1
ATOM 1443 O O . MET A 1 181 ? -15.124 -0.265 17.130 1.00 76.75 181 MET A O 1
ATOM 1447 N N . VAL A 1 182 ? -16.464 -1.813 16.167 1.00 79.56 182 VAL A N 1
ATOM 1448 C CA . VAL A 1 182 ? -16.777 -2.477 17.426 1.00 79.56 182 VAL A CA 1
ATOM 1449 C C . VAL A 1 182 ? -15.625 -3.426 17.741 1.00 79.56 182 VAL A C 1
ATOM 1451 O O . VAL A 1 182 ? -15.051 -4.054 16.855 1.00 79.56 182 VAL A O 1
ATOM 1454 N N . LYS A 1 183 ? -15.185 -3.449 18.997 1.00 74.81 183 LYS A N 1
ATOM 1455 C CA . LYS A 1 183 ? -14.123 -4.354 19.433 1.00 74.81 183 LYS A CA 1
ATOM 1456 C C . LYS A 1 183 ? -14.772 -5.493 20.195 1.00 74.81 183 LYS A C 1
ATOM 1458 O O . LYS A 1 183 ? -15.162 -5.308 21.343 1.00 74.81 183 LYS A O 1
ATOM 1463 N N . SER A 1 184 ? -14.864 -6.659 19.564 1.00 66.69 184 SER A N 1
ATOM 1464 C CA . SER A 1 184 ? -15.244 -7.874 20.279 1.00 66.69 184 SER A CA 1
ATOM 1465 C C . SER A 1 184 ? -14.167 -8.259 21.284 1.00 66.69 184 SER A C 1
ATOM 1467 O O . SER A 1 184 ? -12.971 -8.255 20.975 1.00 66.69 184 SER A O 1
ATOM 1469 N N . ARG A 1 185 ? -14.596 -8.602 22.501 1.00 68.06 185 ARG A N 1
ATOM 1470 C CA . ARG A 1 185 ? -13.731 -9.254 23.482 1.00 68.06 185 ARG A CA 1
ATOM 1471 C C . ARG A 1 185 ? -13.685 -10.731 23.139 1.00 68.06 185 ARG A C 1
ATOM 1473 O O . ARG A 1 185 ? -14.634 -11.462 23.394 1.00 68.06 185 ARG A O 1
ATOM 1480 N N . TYR A 1 186 ? -12.584 -11.147 22.535 1.00 69.19 186 TYR A N 1
ATOM 1481 C CA . TYR A 1 186 ? -12.315 -12.556 22.313 1.00 69.19 186 TYR A CA 1
ATOM 1482 C C . TYR A 1 186 ? -11.639 -13.132 23.553 1.00 69.19 186 TYR A C 1
ATOM 1484 O O . TYR A 1 186 ? -10.675 -12.565 24.069 1.00 69.19 186 TYR A O 1
ATOM 1492 N N . PHE A 1 187 ? -12.146 -14.265 24.009 1.00 74.81 187 PHE A N 1
ATOM 1493 C CA . PHE A 1 187 ? -11.559 -15.077 25.060 1.00 74.81 187 PHE A CA 1
ATOM 1494 C C . PHE A 1 187 ? -11.912 -16.541 24.792 1.00 74.81 187 PHE A C 1
ATOM 1496 O O . PHE A 1 187 ? -12.823 -16.834 24.016 1.00 74.81 187 PHE A O 1
ATOM 1503 N N . SER A 1 188 ? -11.162 -17.462 25.386 1.00 73.06 188 SER A N 1
ATOM 1504 C CA . SER A 1 188 ? -11.474 -18.894 25.314 1.00 73.06 188 SER A CA 1
ATOM 1505 C C . SER A 1 188 ? -11.944 -19.378 26.679 1.00 73.06 188 SER A C 1
ATOM 1507 O O . SER A 1 188 ? -11.599 -18.769 27.688 1.00 73.06 188 SER A O 1
ATOM 1509 N N . ASP A 1 189 ? -12.693 -20.478 26.735 1.00 78.81 189 ASP A N 1
ATOM 1510 C CA . ASP A 1 189 ? -13.144 -21.048 28.015 1.00 78.81 189 ASP A CA 1
ATOM 1511 C C . ASP A 1 189 ? -11.963 -21.363 28.955 1.00 78.81 189 ASP A C 1
ATOM 1513 O O . ASP A 1 189 ? -12.065 -21.201 30.171 1.00 78.81 189 ASP A O 1
ATOM 1517 N N . ASP A 1 190 ? -10.818 -21.746 28.381 1.00 82.75 190 ASP A N 1
ATOM 1518 C CA . ASP A 1 190 ? -9.578 -22.050 29.104 1.00 82.75 190 ASP A CA 1
ATOM 1519 C C . ASP A 1 190 ? -8.741 -20.798 29.445 1.00 82.75 190 ASP A C 1
ATOM 1521 O O . ASP A 1 190 ? -7.809 -20.866 30.247 1.00 82.75 190 ASP A O 1
ATOM 1525 N N . CYS A 1 191 ? -9.061 -19.649 28.845 1.00 84.12 191 CYS A N 1
ATOM 1526 C CA . CYS A 1 191 ? -8.384 -18.366 29.029 1.00 84.12 191 CYS A CA 1
ATOM 1527 C C . CYS A 1 191 ? -9.409 -17.220 28.870 1.00 84.12 191 CYS A C 1
ATOM 1529 O O . CYS A 1 191 ? -9.484 -16.594 27.803 1.00 84.12 191 CYS A O 1
ATOM 1531 N N . PRO A 1 192 ? -10.244 -16.982 29.905 1.00 84.56 192 PRO A N 1
ATOM 1532 C CA . PRO A 1 192 ? -11.288 -15.954 29.887 1.00 84.56 192 PRO A CA 1
ATOM 1533 C C . PRO A 1 192 ? -10.718 -14.529 29.957 1.00 84.56 192 PRO A C 1
ATOM 1535 O O . PRO A 1 192 ? -11.361 -13.579 29.519 1.00 84.56 192 PRO A O 1
ATOM 1538 N N . GLU A 1 193 ? -9.498 -14.382 30.480 1.00 87.19 193 GLU A N 1
ATOM 1539 C CA . GLU A 1 193 ? -8.777 -13.114 30.606 1.00 87.19 193 GLU A CA 1
ATOM 1540 C C . GLU A 1 193 ? -7.386 -13.250 29.965 1.00 87.19 193 GLU A C 1
ATOM 1542 O O . GLU A 1 193 ? -6.418 -13.539 30.670 1.00 87.19 193 GLU A O 1
ATOM 1547 N N . PRO A 1 194 ? -7.272 -13.096 28.631 1.00 89.38 194 PRO A N 1
ATOM 1548 C CA . PRO A 1 194 ? -5.993 -13.183 27.933 1.00 89.38 194 PRO A CA 1
ATOM 1549 C C . PRO A 1 194 ? -4.939 -12.238 28.512 1.00 89.38 194 PRO A C 1
ATOM 1551 O O . PRO A 1 194 ? -5.154 -11.028 28.569 1.00 89.38 194 PRO A O 1
ATOM 1554 N N . ASP A 1 195 ? -3.790 -12.793 28.900 1.00 89.88 195 ASP A N 1
ATOM 1555 C CA . ASP A 1 195 ? -2.658 -12.052 29.477 1.00 89.88 195 ASP A CA 1
ATOM 1556 C C . ASP A 1 195 ? -1.443 -11.983 28.533 1.00 89.88 195 ASP A C 1
ATOM 1558 O O . ASP A 1 195 ? -0.439 -11.336 28.834 1.00 89.88 195 ASP A O 1
ATOM 1562 N N . GLY A 1 196 ? -1.533 -12.638 27.370 1.00 89.94 196 GLY A N 1
ATOM 1563 C CA . GLY A 1 196 ? -0.477 -12.672 26.358 1.00 89.94 196 GLY A CA 1
ATOM 1564 C C . GLY A 1 196 ? 0.600 -13.723 26.603 1.00 89.94 196 GLY A C 1
ATOM 1565 O O . GLY A 1 196 ? 1.538 -13.830 25.811 1.00 89.94 196 GLY A O 1
ATOM 1566 N N . THR A 1 197 ? 0.485 -14.526 27.662 1.00 90.56 197 THR A N 1
ATOM 1567 C CA . THR A 1 197 ? 1.384 -15.659 27.889 1.00 90.56 197 THR A CA 1
ATOM 1568 C C . THR A 1 197 ? 1.085 -16.800 26.917 1.00 90.56 197 THR A C 1
ATOM 1570 O O . THR A 1 197 ? 0.009 -16.901 26.339 1.00 90.56 197 THR A O 1
ATOM 1573 N N . MET A 1 198 ? 2.015 -17.746 26.774 1.00 85.62 198 MET A N 1
ATOM 1574 C CA . MET A 1 198 ? 1.776 -18.952 25.967 1.00 85.62 198 MET A CA 1
ATOM 1575 C C . MET A 1 198 ? 0.643 -19.844 26.510 1.00 85.62 198 MET A C 1
ATOM 1577 O O . MET A 1 198 ? 0.150 -20.694 25.772 1.00 85.62 198 MET A O 1
ATOM 1581 N N . LEU A 1 199 ? 0.273 -19.697 27.790 1.00 88.94 199 LEU A N 1
ATOM 1582 C CA . LEU A 1 199 ? -0.821 -20.443 28.422 1.00 88.94 199 LEU A CA 1
ATOM 1583 C C . LEU A 1 199 ? -2.172 -19.748 28.236 1.00 88.94 199 LEU A C 1
ATOM 1585 O O . LEU A 1 199 ? -3.187 -20.431 28.156 1.00 88.94 199 LEU A O 1
ATOM 1589 N N . CYS A 1 200 ? -2.172 -18.417 28.162 1.00 90.69 200 CYS A N 1
ATOM 1590 C CA . CYS A 1 200 ? -3.369 -17.603 28.007 1.00 90.69 200 CYS A CA 1
ATOM 1591 C C . CYS A 1 200 ? -3.127 -16.499 26.951 1.00 90.69 200 CYS A C 1
ATOM 1593 O O . CYS A 1 200 ? -3.088 -15.306 27.269 1.00 90.69 200 CYS A O 1
ATOM 1595 N N . PRO A 1 201 ? -2.881 -16.892 25.682 1.00 91.38 201 PRO A N 1
ATOM 1596 C CA . PRO A 1 201 ? -2.462 -15.962 24.641 1.00 91.38 201 PRO A CA 1
ATOM 1597 C C . PRO A 1 201 ? -3.600 -15.031 24.238 1.00 91.38 201 PRO A C 1
ATOM 1599 O O . PRO A 1 201 ? -4.775 -15.395 24.303 1.00 91.38 201 PRO A O 1
ATOM 1602 N N . TYR A 1 202 ? -3.244 -13.850 23.728 1.00 91.19 202 TYR A N 1
ATOM 1603 C CA . TYR A 1 202 ? -4.222 -13.009 23.051 1.00 91.19 202 TYR A CA 1
ATOM 1604 C C . TYR A 1 202 ? -4.770 -13.749 21.818 1.00 91.19 202 TYR A C 1
ATOM 1606 O O . TYR A 1 202 ? -3.984 -14.221 20.993 1.00 91.19 202 TYR A O 1
ATOM 1614 N N . PRO A 1 203 ? -6.099 -13.848 21.661 1.00 88.38 203 PRO A N 1
ATOM 1615 C CA . PRO A 1 203 ? -6.719 -14.519 20.516 1.00 88.38 203 PRO A CA 1
ATOM 1616 C C . PRO A 1 203 ? -6.616 -13.718 19.212 1.00 88.38 203 PRO A C 1
ATOM 1618 O O . PRO A 1 203 ? -6.842 -14.274 18.142 1.00 88.38 203 PRO A O 1
ATOM 1621 N N . THR A 1 204 ? -6.288 -12.426 19.298 1.00 89.50 204 THR A N 1
ATOM 1622 C CA . THR A 1 204 ? -6.161 -11.513 18.159 1.00 89.50 204 THR A CA 1
ATOM 1623 C C . THR A 1 204 ? -4.848 -10.740 18.225 1.00 89.50 204 THR A C 1
ATOM 1625 O O . THR A 1 204 ? -4.376 -10.367 19.306 1.00 89.50 204 THR A O 1
ATOM 1628 N N . ILE A 1 205 ? -4.268 -10.450 17.061 1.00 92.50 205 ILE A N 1
ATOM 1629 C CA . ILE A 1 205 ? -3.085 -9.594 16.924 1.00 92.50 205 ILE A CA 1
ATOM 1630 C C . ILE A 1 205 ? -3.420 -8.189 17.431 1.00 92.50 205 ILE A C 1
ATOM 1632 O O . ILE A 1 205 ? -2.644 -7.605 18.185 1.00 92.50 205 ILE A O 1
ATOM 1636 N N . ALA A 1 206 ? -4.597 -7.657 17.084 1.00 88.88 206 ALA A N 1
ATOM 1637 C CA . ALA A 1 206 ? -5.038 -6.352 17.569 1.00 88.88 206 ALA A CA 1
ATOM 1638 C C . ALA A 1 206 ? -5.098 -6.291 19.107 1.00 88.88 206 ALA A C 1
ATOM 1640 O O . ALA A 1 206 ? -4.668 -5.294 19.682 1.00 88.88 206 ALA A O 1
ATOM 1641 N N . GLY A 1 207 ? -5.576 -7.351 19.773 1.00 87.75 207 GLY A N 1
ATOM 1642 C CA . GLY A 1 207 ? -5.621 -7.436 21.236 1.00 87.75 207 GLY A CA 1
ATOM 1643 C C . GLY A 1 207 ? -4.232 -7.446 21.875 1.00 87.75 207 GLY A C 1
ATOM 1644 O O . GLY A 1 207 ? -4.012 -6.763 22.876 1.00 87.75 207 GLY A O 1
ATOM 1645 N N . ALA A 1 208 ? -3.266 -8.133 21.257 1.00 92.38 208 ALA A N 1
ATOM 1646 C CA . ALA A 1 208 ? -1.873 -8.065 21.690 1.00 92.38 208 ALA A CA 1
ATOM 1647 C C . ALA A 1 208 ? -1.324 -6.633 21.577 1.00 92.38 208 ALA A C 1
ATOM 1649 O O . ALA A 1 208 ? -0.785 -6.104 22.546 1.00 92.38 208 ALA A O 1
ATOM 1650 N N . LEU A 1 209 ? -1.536 -5.966 20.436 1.00 91.69 209 LEU A N 1
ATOM 1651 C CA . LEU A 1 209 ? -1.050 -4.602 20.175 1.00 91.69 209 LEU A CA 1
ATOM 1652 C C . LEU A 1 209 ? -1.679 -3.513 21.057 1.00 91.69 209 LEU A C 1
ATOM 1654 O O . LEU A 1 209 ? -1.163 -2.399 21.106 1.00 91.69 209 LEU A O 1
ATOM 1658 N N . GLU A 1 210 ? -2.780 -3.797 21.748 1.00 86.31 210 GLU A N 1
ATOM 1659 C CA . GLU A 1 210 ? -3.335 -2.887 22.756 1.00 86.31 210 GLU A CA 1
ATOM 1660 C C . GLU A 1 210 ? -2.576 -2.925 24.083 1.00 86.31 210 GLU A C 1
ATOM 1662 O O . GLU A 1 210 ? -2.627 -1.954 24.836 1.00 86.31 210 GLU A O 1
ATOM 1667 N N . ASN A 1 211 ? -1.884 -4.032 24.359 1.00 88.19 211 ASN A N 1
ATOM 1668 C CA . ASN A 1 211 ? -1.234 -4.302 25.639 1.00 88.19 211 ASN A CA 1
ATOM 1669 C C . ASN A 1 211 ? 0.298 -4.287 25.553 1.00 88.19 211 ASN A C 1
ATOM 1671 O O . ASN A 1 211 ? 0.956 -4.359 26.590 1.00 88.19 211 ASN A O 1
ATOM 1675 N N . VAL A 1 212 ? 0.865 -4.178 24.345 1.00 90.62 212 VAL A N 1
ATOM 1676 C CA . VAL A 1 212 ? 2.318 -4.108 24.157 1.00 90.62 212 VAL A CA 1
ATOM 1677 C C . VAL A 1 212 ? 2.929 -2.891 24.839 1.00 90.62 212 VAL A C 1
ATOM 1679 O O . VAL A 1 212 ? 2.429 -1.764 24.770 1.00 90.62 212 VAL A O 1
ATOM 1682 N N . GLN A 1 213 ? 4.081 -3.125 25.442 1.00 88.00 213 GLN A N 1
ATOM 1683 C CA . GLN A 1 213 ? 4.952 -2.135 26.038 1.00 88.00 213 GLN A CA 1
ATOM 1684 C C . GLN A 1 213 ? 6.273 -2.079 25.274 1.00 88.00 213 GLN A C 1
ATOM 1686 O O . GLN A 1 213 ? 6.625 -2.967 24.497 1.00 88.00 213 GLN A O 1
ATOM 1691 N N . ALA A 1 214 ? 7.024 -1.005 25.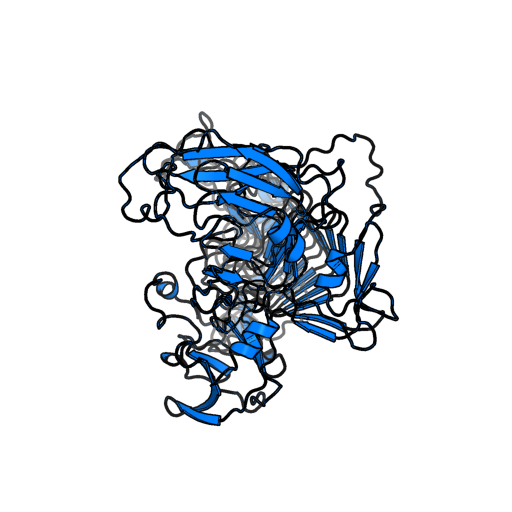504 1.00 86.38 214 ALA A N 1
ATOM 1692 C CA . ALA A 1 214 ? 8.417 -0.906 25.089 1.00 86.38 214 ALA A CA 1
ATOM 1693 C C . ALA A 1 214 ? 9.174 -2.212 25.400 1.00 86.38 214 ALA A C 1
ATOM 1695 O O . ALA A 1 214 ? 9.119 -2.667 26.541 1.00 86.38 214 ALA A O 1
ATOM 1696 N N . TRP A 1 215 ? 9.921 -2.732 24.416 1.00 88.31 215 TRP A N 1
ATOM 1697 C CA . TRP A 1 215 ? 10.690 -3.993 24.453 1.00 88.31 215 TRP A CA 1
ATOM 1698 C C . TRP A 1 215 ? 9.935 -5.301 24.227 1.00 88.31 215 TRP A C 1
ATOM 1700 O O . TRP A 1 215 ? 10.575 -6.357 24.167 1.00 88.31 215 TRP A O 1
ATOM 1710 N N . ASP A 1 216 ? 8.616 -5.263 24.084 1.00 93.31 216 ASP A N 1
ATOM 1711 C CA . ASP A 1 216 ? 7.862 -6.495 23.904 1.00 93.31 216 ASP A CA 1
ATOM 1712 C C . ASP A 1 216 ? 8.132 -7.163 22.552 1.00 93.31 216 ASP A C 1
ATOM 1714 O O . ASP A 1 216 ? 8.381 -6.527 21.522 1.00 93.31 216 ASP A O 1
ATOM 1718 N N . ARG A 1 217 ? 8.030 -8.495 22.558 1.00 94.69 217 ARG A N 1
ATOM 1719 C CA . ARG A 1 217 ? 7.979 -9.318 21.349 1.00 94.69 217 ARG A CA 1
ATOM 1720 C C . ARG A 1 217 ? 6.611 -9.972 21.253 1.00 94.69 217 ARG A C 1
ATOM 1722 O O . ARG A 1 217 ? 6.259 -10.798 22.092 1.00 94.69 217 ARG A O 1
ATOM 1729 N N . VAL A 1 218 ? 5.863 -9.626 20.214 1.00 96.69 218 VAL A N 1
ATOM 1730 C CA . VAL A 1 218 ? 4.591 -10.259 19.872 1.00 96.69 218 VAL A CA 1
ATOM 1731 C C . VAL A 1 218 ? 4.886 -11.449 18.970 1.00 96.69 218 VAL A C 1
ATOM 1733 O O . VAL A 1 218 ? 5.257 -11.276 17.811 1.00 96.69 218 VAL A O 1
ATOM 1736 N N . ILE A 1 219 ? 4.728 -12.655 19.515 1.00 97.38 219 ILE A N 1
ATOM 1737 C CA . ILE A 1 219 ? 4.946 -13.908 18.789 1.00 97.38 219 ILE A CA 1
ATOM 1738 C C . ILE A 1 219 ? 3.605 -14.461 18.307 1.00 97.38 219 ILE A C 1
ATOM 1740 O O . ILE A 1 219 ? 2.748 -14.810 19.119 1.00 97.38 219 ILE A O 1
ATOM 1744 N N . ILE A 1 220 ? 3.432 -14.568 16.991 1.00 97.44 220 ILE A N 1
ATOM 1745 C CA . ILE A 1 220 ? 2.172 -14.991 16.365 1.00 97.44 220 ILE A CA 1
ATOM 1746 C C . ILE A 1 220 ? 2.280 -16.451 15.915 1.00 97.44 220 ILE A C 1
ATOM 1748 O O . ILE A 1 220 ? 3.229 -16.831 15.232 1.00 97.44 220 ILE A O 1
ATOM 1752 N N . ARG A 1 221 ? 1.312 -17.296 16.280 1.00 95.81 221 ARG A N 1
ATOM 1753 C CA . ARG A 1 221 ? 1.268 -18.689 15.805 1.00 95.81 221 ARG A CA 1
ATOM 1754 C C . ARG A 1 221 ? 0.891 -18.760 14.323 1.00 95.81 221 ARG A C 1
ATOM 1756 O O . ARG A 1 221 ? 0.258 -17.864 13.787 1.00 95.81 221 ARG A O 1
ATOM 1763 N N . GLY A 1 222 ? 1.288 -19.828 13.646 1.00 97.38 222 GLY A N 1
ATOM 1764 C CA . GLY A 1 222 ? 1.007 -20.047 12.235 1.00 97.38 222 GLY A CA 1
ATOM 1765 C C . GLY A 1 222 ? -0.487 -20.100 11.963 1.00 97.38 222 GLY A C 1
ATOM 1766 O O . GLY A 1 222 ? -1.221 -20.829 12.630 1.00 97.38 222 GLY A O 1
ATOM 1767 N N . GLY A 1 223 ? -0.930 -19.347 10.965 1.00 96.50 223 GLY A N 1
ATOM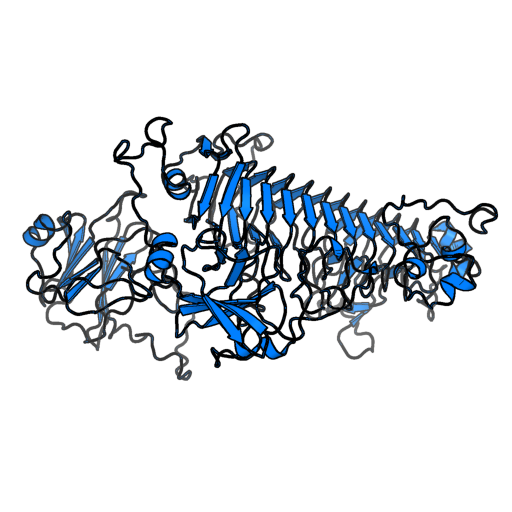 1768 C CA . GLY A 1 223 ? -2.345 -19.206 10.669 1.00 96.50 223 GLY A CA 1
ATOM 1769 C C . GLY A 1 223 ? -2.641 -18.069 9.704 1.00 96.50 223 GLY A C 1
ATOM 1770 O O . GLY A 1 223 ? -1.754 -17.331 9.266 1.00 96.50 223 GLY A O 1
ATOM 1771 N N . ARG A 1 224 ? -3.925 -17.955 9.375 1.00 95.12 224 ARG A N 1
ATOM 1772 C CA . ARG A 1 224 ? -4.493 -16.903 8.539 1.00 95.12 224 ARG A CA 1
ATOM 1773 C C . ARG A 1 224 ? -5.469 -16.106 9.395 1.00 95.12 224 ARG A C 1
ATOM 1775 O O . ARG A 1 224 ? -6.456 -16.661 9.865 1.00 95.12 224 ARG A O 1
ATOM 1782 N N . TYR A 1 225 ? -5.146 -14.843 9.625 1.00 93.75 225 TYR A N 1
ATOM 1783 C CA . TYR A 1 225 ? -5.809 -13.965 10.578 1.00 93.75 225 TYR A CA 1
ATOM 1784 C C . TYR A 1 225 ? -6.610 -12.916 9.813 1.00 93.75 225 TYR A C 1
ATOM 1786 O O . TYR A 1 225 ? -6.031 -11.969 9.275 1.00 93.75 225 TYR A O 1
ATOM 1794 N N . THR A 1 226 ? -7.931 -13.095 9.756 1.00 90.94 226 THR A N 1
ATOM 1795 C CA . THR A 1 226 ? -8.849 -12.058 9.275 1.00 90.94 226 THR A CA 1
ATOM 1796 C C . THR A 1 226 ? -9.018 -11.013 10.379 1.00 90.94 226 THR A C 1
ATOM 1798 O O . THR A 1 226 ? -9.875 -11.143 11.250 1.00 90.94 226 THR A O 1
ATOM 1801 N N . GLU A 1 227 ? -8.169 -9.987 10.383 1.00 84.94 227 GLU A N 1
ATOM 1802 C CA . GLU A 1 227 ? -8.211 -8.920 11.385 1.00 84.94 227 GLU A CA 1
ATOM 1803 C C . GLU A 1 227 ? -8.044 -7.542 10.749 1.00 84.94 227 GLU A C 1
ATOM 1805 O O . GLU A 1 227 ? -7.160 -7.302 9.927 1.00 84.94 227 GLU A O 1
ATOM 1810 N N . PHE A 1 228 ? -8.868 -6.600 11.205 1.00 83.75 228 PHE A N 1
ATOM 1811 C CA . PHE A 1 228 ? -8.774 -5.192 10.841 1.00 83.75 228 PHE A CA 1
ATOM 1812 C C . PHE A 1 228 ? -8.060 -4.442 11.965 1.00 83.75 228 PHE A C 1
ATOM 1814 O O . PHE A 1 228 ? -8.672 -4.015 12.942 1.00 83.75 228 PHE A O 1
ATOM 1821 N N . ILE A 1 229 ? -6.743 -4.297 11.848 1.00 87.50 229 ILE A N 1
ATOM 1822 C CA . ILE A 1 229 ? -5.885 -3.697 12.873 1.00 87.50 229 ILE A CA 1
ATOM 1823 C C . ILE A 1 229 ? -5.894 -2.177 12.696 1.00 87.50 229 ILE A C 1
ATOM 1825 O O . ILE A 1 229 ? -5.204 -1.637 11.836 1.00 87.50 229 ILE A O 1
ATOM 1829 N N . MET A 1 230 ? -6.678 -1.477 13.516 1.00 83.50 230 MET A N 1
ATOM 1830 C CA . MET A 1 230 ? -6.729 -0.010 13.545 1.00 83.50 230 MET A CA 1
ATOM 1831 C C . MET A 1 230 ? -6.217 0.477 14.898 1.00 83.50 230 MET A C 1
ATOM 1833 O O . MET A 1 230 ? -6.879 0.267 15.921 1.00 83.50 230 MET A O 1
ATOM 1837 N N . ASN A 1 231 ? -5.041 1.100 14.907 1.00 80.00 231 ASN A N 1
ATOM 1838 C CA . ASN A 1 231 ? -4.397 1.575 16.122 1.00 80.00 231 ASN A CA 1
ATOM 1839 C C . ASN A 1 231 ? -3.729 2.939 15.898 1.00 80.00 231 ASN A C 1
ATOM 1841 O O . ASN A 1 231 ? -2.738 3.052 15.181 1.00 80.00 231 ASN A O 1
ATOM 1845 N N . ASP A 1 232 ? -4.269 3.975 16.531 1.00 74.62 232 ASP A N 1
ATOM 1846 C CA . ASP A 1 232 ? -3.635 5.288 16.569 1.00 74.62 232 ASP A CA 1
ATOM 1847 C C . ASP A 1 232 ? -2.762 5.351 17.834 1.00 74.62 232 ASP A C 1
ATOM 1849 O O . ASP A 1 232 ? -3.255 5.598 18.935 1.00 74.62 232 ASP A O 1
ATOM 1853 N N . GLY A 1 233 ? -1.464 5.098 17.660 1.00 78.81 233 GLY A N 1
ATOM 1854 C CA . GLY A 1 233 ? -0.442 5.165 18.698 1.00 78.81 233 GLY A CA 1
ATOM 1855 C C . GLY A 1 233 ? 0.088 3.802 19.151 1.00 78.81 233 GLY A C 1
ATOM 1856 O O . GLY A 1 233 ? -0.580 3.077 19.881 1.00 78.81 233 GLY A O 1
ATOM 1857 N N . ILE A 1 234 ? 1.355 3.505 18.841 1.00 87.19 234 ILE A N 1
ATOM 1858 C CA . ILE A 1 234 ? 2.105 2.366 19.409 1.00 87.19 234 ILE A CA 1
ATOM 1859 C C . ILE A 1 234 ? 3.456 2.875 19.906 1.00 87.19 234 ILE A C 1
ATOM 1861 O O . ILE A 1 234 ? 4.193 3.494 19.140 1.00 87.19 234 ILE A O 1
ATOM 1865 N N . ASN A 1 235 ? 3.772 2.632 21.186 1.00 85.31 235 ASN A N 1
ATOM 1866 C CA . ASN A 1 235 ? 5.004 3.119 21.834 1.00 85.31 235 ASN A CA 1
ATOM 1867 C C . ASN A 1 235 ? 5.209 4.644 21.671 1.00 85.31 235 ASN A C 1
ATOM 1869 O O . ASN A 1 235 ? 6.324 5.141 21.585 1.00 85.31 235 ASN A O 1
ATOM 1873 N N . TRP A 1 236 ? 4.114 5.398 21.562 1.00 78.25 236 TRP A N 1
ATOM 1874 C CA . TRP A 1 236 ? 4.105 6.774 21.056 1.00 78.25 236 TRP A CA 1
ATOM 1875 C C . TRP A 1 236 ? 4.243 7.843 22.143 1.00 78.25 236 TRP A C 1
ATOM 1877 O O . TRP A 1 236 ? 4.595 8.987 21.855 1.00 78.25 236 TRP A O 1
ATOM 1887 N N . ASN A 1 237 ? 3.956 7.473 23.389 1.00 71.94 237 ASN A N 1
ATOM 1888 C CA . ASN A 1 237 ? 3.761 8.356 24.538 1.00 71.94 237 ASN A CA 1
ATOM 1889 C C . ASN A 1 237 ? 5.071 8.742 25.254 1.00 71.94 237 ASN A C 1
ATOM 1891 O O . ASN A 1 237 ? 5.060 9.063 26.443 1.00 71.94 237 ASN A O 1
ATOM 1895 N N . ASN A 1 238 ? 6.203 8.733 24.546 1.00 66.50 238 ASN A N 1
ATOM 1896 C CA . ASN A 1 238 ? 7.468 9.225 25.081 1.00 66.50 238 ASN A CA 1
ATOM 1897 C C . ASN A 1 238 ? 7.597 10.739 24.816 1.00 66.50 238 ASN A C 1
ATOM 1899 O O . ASN A 1 238 ? 7.524 11.141 23.654 1.00 66.50 238 ASN A O 1
ATOM 1903 N N . PRO A 1 239 ? 7.864 11.577 25.837 1.00 62.66 239 PRO A N 1
ATOM 1904 C CA . PRO A 1 239 ? 8.036 13.025 25.673 1.00 62.66 239 PRO A CA 1
ATOM 1905 C C . PRO A 1 239 ? 9.143 13.441 24.693 1.00 62.66 239 PRO A C 1
ATOM 1907 O O . PRO A 1 239 ? 9.172 14.588 24.254 1.00 62.66 239 PRO A O 1
ATOM 1910 N N . VAL A 1 240 ? 10.075 12.536 24.369 1.00 63.72 240 VAL A N 1
ATOM 1911 C CA . VAL A 1 240 ? 11.129 12.764 23.367 1.00 63.72 240 VAL A CA 1
ATOM 1912 C C . VAL A 1 240 ? 10.568 12.772 21.937 1.00 63.72 240 VAL A C 1
ATOM 1914 O O . VAL A 1 240 ? 11.155 13.394 21.051 1.00 63.72 240 VAL A O 1
ATOM 1917 N N . TYR A 1 241 ? 9.436 12.107 21.685 1.00 68.38 241 TYR A N 1
ATOM 1918 C CA . TYR A 1 241 ? 8.810 12.085 20.367 1.00 68.38 241 TYR A CA 1
ATOM 1919 C C . TYR A 1 241 ? 7.953 13.337 20.167 1.00 68.38 241 TYR A C 1
ATOM 1921 O O . TYR A 1 241 ? 7.013 13.599 20.913 1.00 68.38 241 TYR A O 1
ATOM 1929 N N . ASN A 1 242 ? 8.269 14.111 19.130 1.00 63.09 242 ASN A N 1
ATOM 1930 C CA . ASN A 1 242 ? 7.465 15.254 18.718 1.00 63.09 242 ASN A CA 1
ATOM 1931 C C . ASN A 1 242 ? 6.558 14.850 17.547 1.00 63.09 242 ASN A C 1
ATOM 1933 O O . ASN A 1 242 ? 7.047 14.515 16.471 1.00 63.09 242 ASN A O 1
ATOM 1937 N N . TRP A 1 243 ? 5.245 14.893 17.759 1.00 64.94 243 TRP A N 1
ATOM 1938 C CA . TRP A 1 243 ? 4.236 14.512 16.768 1.00 64.94 243 TRP A CA 1
ATOM 1939 C C . TRP A 1 243 ? 3.538 15.718 16.100 1.00 64.94 243 TRP A C 1
ATOM 1941 O O . TRP A 1 243 ? 2.582 15.513 15.359 1.00 64.94 243 TRP A O 1
ATOM 1951 N N . ASP A 1 244 ? 3.982 16.962 16.347 1.00 55.25 244 ASP A N 1
ATOM 1952 C CA . ASP A 1 244 ? 3.329 18.190 15.853 1.00 55.25 244 ASP A CA 1
ATOM 1953 C C . ASP A 1 244 ? 3.292 18.282 14.313 1.00 55.25 244 ASP A C 1
ATOM 1955 O O . ASP A 1 244 ? 4.318 18.359 13.631 1.00 55.25 244 ASP A O 1
ATOM 1959 N N . GLU A 1 245 ? 2.072 18.316 13.771 1.00 46.94 245 GLU A N 1
ATOM 1960 C CA . GLU A 1 245 ? 1.767 18.385 12.339 1.00 46.94 245 GLU A CA 1
ATOM 1961 C C . GLU A 1 245 ? 1.792 19.822 11.766 1.00 46.94 245 GLU A C 1
ATOM 1963 O O . GLU A 1 245 ? 1.724 19.993 10.548 1.00 46.94 245 GLU A O 1
ATOM 1968 N N . SER A 1 246 ? 1.901 20.863 12.607 1.00 41.47 246 SER A N 1
ATOM 1969 C CA . SER A 1 246 ? 1.779 22.283 12.222 1.00 41.47 246 SER A CA 1
ATOM 1970 C C . SER A 1 246 ? 3.084 22.961 11.772 1.00 41.47 246 SER A C 1
ATOM 1972 O O . SER A 1 246 ? 3.071 24.108 11.313 1.00 41.47 246 SER A O 1
ATOM 1974 N N . LEU A 1 247 ? 4.224 22.269 11.855 1.00 38.84 247 LEU A N 1
ATOM 1975 C CA . LEU A 1 247 ? 5.523 22.846 11.515 1.00 38.84 247 LEU A CA 1
ATOM 1976 C C . LEU A 1 247 ? 5.716 22.981 9.989 1.00 38.84 247 LEU A C 1
ATOM 1978 O O . LEU A 1 247 ? 5.637 21.983 9.257 1.00 38.84 247 LEU A O 1
ATOM 1982 N N . PRO A 1 248 ? 6.050 24.184 9.473 1.00 31.88 248 PRO A N 1
ATOM 1983 C CA . PRO A 1 248 ? 6.417 24.349 8.075 1.00 31.88 248 PRO A CA 1
ATOM 1984 C C . PRO A 1 248 ? 7.699 23.541 7.836 1.00 31.88 248 PRO A C 1
ATOM 1986 O O . PRO A 1 248 ? 8.700 23.764 8.510 1.00 31.88 248 PRO A O 1
ATOM 1989 N N . HIS A 1 249 ? 7.628 22.591 6.895 1.00 38.22 249 HIS A N 1
ATOM 1990 C CA . HIS A 1 249 ? 8.598 21.520 6.579 1.00 38.22 249 HIS A CA 1
ATOM 1991 C C . HIS A 1 249 ? 8.302 20.100 7.109 1.00 38.22 249 HIS A C 1
ATOM 1993 O O . HIS A 1 249 ? 9.090 19.209 6.803 1.00 38.22 249 HIS A O 1
ATOM 1999 N N . HIS A 1 250 ? 7.156 19.831 7.753 1.00 43.31 250 HIS A N 1
ATOM 2000 C CA . HIS A 1 250 ? 6.680 18.461 8.052 1.00 43.31 250 HIS A CA 1
ATOM 2001 C C . HIS A 1 250 ? 7.738 17.552 8.730 1.00 43.31 250 HIS A C 1
ATOM 2003 O O . HIS A 1 250 ? 8.020 16.446 8.254 1.00 43.31 250 HIS A O 1
ATOM 2009 N N . GLN A 1 251 ? 8.375 18.020 9.807 1.00 44.31 251 GLN A N 1
ATOM 2010 C CA . GLN A 1 251 ? 9.418 17.278 10.530 1.00 44.31 251 GLN A CA 1
ATOM 2011 C C . GLN A 1 251 ? 9.222 17.381 12.051 1.00 44.31 251 GLN A C 1
ATOM 2013 O O . GLN A 1 251 ? 9.134 18.500 12.559 1.00 44.31 251 GLN A O 1
ATOM 2018 N N . PRO A 1 252 ? 9.309 16.259 12.789 1.00 45.50 252 PRO A N 1
ATOM 2019 C CA . PRO A 1 252 ? 9.774 16.257 14.169 1.00 45.50 252 PRO A CA 1
ATOM 2020 C C . PRO A 1 252 ? 11.232 16.729 14.204 1.00 45.50 252 PRO A C 1
ATOM 2022 O O . PRO A 1 252 ? 12.135 16.047 13.721 1.00 45.50 252 PRO A O 1
ATOM 2025 N N . PHE A 1 253 ? 11.475 17.914 14.751 1.00 39.53 253 PHE A N 1
ATOM 2026 C CA . PHE A 1 253 ? 12.818 18.357 15.115 1.00 39.53 253 PHE A CA 1
ATOM 2027 C C . PHE A 1 253 ? 13.269 17.582 16.366 1.00 39.53 253 PHE A C 1
ATOM 2029 O O . PHE A 1 253 ? 12.610 17.676 17.400 1.00 39.53 253 PHE A O 1
ATOM 2036 N N . GLN A 1 254 ? 14.367 16.820 16.271 1.00 43.28 254 GLN A N 1
ATOM 2037 C CA . GLN A 1 254 ? 15.078 16.222 17.412 1.00 43.28 254 GLN A CA 1
ATOM 2038 C C . GLN A 1 254 ? 15.820 17.320 18.197 1.00 43.28 254 GLN A C 1
ATOM 2040 O O . GLN A 1 254 ? 16.726 17.938 17.632 1.00 43.28 254 GLN A O 1
ATOM 2045 N N . PRO A 1 255 ? 15.542 17.542 19.494 1.00 37.09 255 PRO A N 1
ATOM 2046 C CA . PRO A 1 255 ? 16.422 18.301 20.364 1.00 37.09 255 PRO A CA 1
ATOM 2047 C C . PRO A 1 255 ? 17.339 17.337 21.134 1.00 37.09 255 PRO A C 1
ATOM 2049 O O . PRO A 1 255 ? 17.334 17.335 22.358 1.00 37.09 255 PRO A O 1
ATOM 2052 N N . ASP A 1 256 ? 18.124 16.506 20.445 1.00 38.31 256 ASP A N 1
ATOM 2053 C CA . ASP A 1 256 ? 19.308 15.907 21.073 1.00 38.31 256 ASP A CA 1
ATOM 2054 C C . ASP A 1 256 ? 20.477 15.836 20.072 1.00 38.31 256 ASP A C 1
ATOM 2056 O O . ASP A 1 256 ? 20.399 15.110 19.079 1.00 38.31 256 ASP A O 1
ATOM 2060 N N . PRO A 1 257 ? 21.556 16.614 20.286 1.00 38.84 257 PRO A N 1
ATOM 2061 C CA . PRO A 1 257 ? 22.776 16.564 19.490 1.00 38.84 257 PRO A CA 1
ATOM 2062 C C . PRO A 1 257 ? 23.717 15.399 19.862 1.00 38.84 257 PRO A C 1
ATOM 2064 O O . PRO A 1 257 ? 24.866 15.414 19.418 1.00 38.84 257 PRO A O 1
ATOM 2067 N N . ASN A 1 258 ? 23.284 14.411 20.657 1.00 38.38 258 ASN A N 1
ATOM 2068 C CA . ASN A 1 258 ? 24.095 13.252 21.031 1.00 38.38 258 ASN A CA 1
ATOM 2069 C C . ASN A 1 258 ? 23.654 11.967 20.286 1.00 38.38 258 ASN A C 1
ATOM 2071 O O . ASN A 1 258 ? 22.627 11.370 20.615 1.00 38.38 258 ASN A O 1
ATOM 2075 N N . PRO A 1 259 ? 24.400 11.525 19.256 1.00 40.03 259 PRO A N 1
ATOM 2076 C CA . PRO A 1 259 ? 23.997 10.443 18.376 1.00 40.03 259 PRO A CA 1
ATOM 2077 C C . PRO A 1 259 ? 24.464 9.091 18.927 1.00 40.03 259 PRO A C 1
ATOM 2079 O O . PRO A 1 259 ? 25.434 8.528 18.434 1.00 40.03 259 PRO A O 1
ATOM 2082 N N . ASP A 1 260 ? 23.718 8.522 19.870 1.00 32.84 260 ASP A N 1
ATOM 2083 C CA . ASP A 1 260 ? 23.684 7.057 20.032 1.00 32.84 260 ASP A CA 1
ATOM 2084 C C . ASP A 1 260 ? 22.569 6.430 19.164 1.00 32.84 260 ASP A C 1
ATOM 2086 O O . ASP A 1 260 ? 22.072 5.340 19.425 1.00 32.84 260 ASP A O 1
ATOM 2090 N N . PHE A 1 261 ? 22.208 7.092 18.058 1.00 44.69 261 PHE A N 1
ATOM 2091 C CA . PHE A 1 261 ? 21.328 6.566 17.005 1.00 44.69 261 PHE A CA 1
ATOM 2092 C C . PHE A 1 261 ? 22.137 5.988 15.833 1.00 44.69 261 PHE A C 1
ATOM 2094 O O . PHE A 1 261 ? 21.915 6.309 14.668 1.00 44.69 261 PHE A O 1
ATOM 2101 N N . GLY A 1 262 ? 23.116 5.147 16.176 1.00 39.88 262 GLY A N 1
ATOM 2102 C CA . GLY A 1 262 ? 23.902 4.311 15.261 1.00 39.88 262 GLY A CA 1
ATOM 2103 C C . GLY A 1 262 ? 23.788 2.809 15.568 1.00 39.88 262 GLY A C 1
ATOM 2104 O O . GLY A 1 262 ? 24.671 2.045 15.185 1.00 39.88 262 GLY A O 1
ATOM 2105 N N . GLY A 1 263 ? 22.736 2.388 16.281 1.00 43.38 263 GLY A N 1
ATOM 2106 C CA . GLY A 1 263 ? 22.442 1.001 16.668 1.00 43.38 263 GLY A CA 1
ATOM 2107 C C . GLY A 1 263 ? 20.942 0.797 16.952 1.00 43.38 263 GLY A C 1
ATOM 2108 O O . GLY A 1 263 ? 20.202 1.784 16.947 1.00 43.38 263 GLY A O 1
ATOM 2109 N N . PRO A 1 264 ? 20.469 -0.454 17.153 1.00 43.56 264 PRO A N 1
ATOM 2110 C CA . PRO A 1 264 ? 19.045 -0.747 17.286 1.00 43.56 264 PRO A CA 1
ATOM 2111 C C . PRO A 1 264 ? 18.433 -0.012 18.491 1.00 43.56 264 PRO A C 1
ATOM 2113 O O . PRO A 1 264 ? 19.076 0.096 19.540 1.00 43.56 264 PRO A O 1
ATOM 2116 N N . PRO A 1 265 ? 17.201 0.499 18.349 1.00 55.41 265 PRO A N 1
ATOM 2117 C CA . PRO A 1 265 ? 16.573 1.354 19.341 1.00 55.41 265 PRO A CA 1
ATOM 2118 C C . PRO A 1 265 ? 16.295 0.551 20.612 1.00 55.41 265 PRO A C 1
ATOM 2120 O O . PRO A 1 265 ? 15.712 -0.529 20.587 1.00 55.41 265 PRO A O 1
ATOM 2123 N N . THR A 1 266 ? 16.722 1.067 21.759 1.00 64.50 266 THR A N 1
ATOM 2124 C CA . THR A 1 266 ? 16.624 0.366 23.041 1.00 64.50 266 THR A CA 1
ATOM 2125 C C . THR A 1 266 ? 15.201 0.395 23.625 1.00 64.50 266 THR A C 1
ATOM 2127 O O . THR A 1 266 ? 15.029 0.739 24.786 1.00 64.50 266 THR A O 1
ATOM 2130 N N . ASN A 1 267 ? 14.161 0.162 22.833 1.00 83.25 267 ASN A N 1
ATOM 2131 C CA . ASN A 1 267 ? 12.775 -0.053 23.282 1.00 83.25 267 ASN A CA 1
ATOM 2132 C C . ASN A 1 267 ? 11.885 -0.571 22.144 1.00 83.25 267 ASN A C 1
ATOM 2134 O O . ASN A 1 267 ? 10.677 -0.325 22.152 1.00 83.25 267 ASN A O 1
ATOM 2138 N N . THR A 1 268 ? 12.475 -1.244 21.154 1.00 88.94 268 THR A N 1
ATOM 2139 C CA . THR A 1 268 ? 11.751 -1.778 20.001 1.00 88.94 268 THR A CA 1
ATOM 2140 C C . THR A 1 268 ? 10.671 -2.763 20.409 1.00 88.94 268 THR A C 1
ATOM 2142 O O . THR A 1 268 ? 10.936 -3.673 21.192 1.00 88.94 268 THR A O 1
ATOM 2145 N N . ILE A 1 269 ? 9.492 -2.628 19.810 1.00 94.44 269 ILE A N 1
ATOM 2146 C CA . ILE A 1 269 ? 8.459 -3.661 19.808 1.00 94.44 269 ILE A CA 1
ATOM 2147 C C . ILE A 1 269 ? 8.611 -4.464 18.521 1.00 94.44 269 ILE A C 1
ATOM 2149 O O . ILE A 1 269 ? 8.589 -3.889 17.435 1.00 94.44 269 ILE A O 1
ATOM 2153 N N . THR A 1 270 ? 8.774 -5.781 18.630 1.00 96.38 270 THR A N 1
ATOM 2154 C CA . THR A 1 270 ? 8.921 -6.666 17.460 1.00 96.38 270 THR A CA 1
ATOM 2155 C C . THR A 1 270 ? 7.698 -7.556 17.311 1.00 96.38 270 THR A C 1
ATOM 2157 O O . THR A 1 270 ? 7.284 -8.198 18.273 1.00 96.38 270 THR A O 1
ATOM 2160 N N . ILE A 1 271 ? 7.135 -7.614 16.109 1.00 97.81 271 ILE A N 1
ATOM 2161 C CA . ILE A 1 271 ? 5.995 -8.458 15.755 1.00 97.81 271 ILE A CA 1
ATOM 2162 C C . ILE A 1 271 ? 6.468 -9.469 14.718 1.00 97.81 271 ILE A C 1
ATOM 2164 O O . ILE A 1 271 ? 6.898 -9.095 13.624 1.00 97.81 271 ILE A O 1
ATOM 2168 N N . GLU A 1 272 ? 6.395 -10.752 15.057 1.00 98.00 272 GLU A N 1
ATOM 2169 C CA . GLU A 1 272 ? 6.934 -11.816 14.214 1.00 98.00 272 GLU A CA 1
ATOM 2170 C C . GLU A 1 272 ? 6.214 -13.159 14.432 1.00 98.00 272 GLU A C 1
ATOM 2172 O O . GLU A 1 272 ? 5.641 -13.405 15.499 1.00 98.00 272 GLU A O 1
ATOM 2177 N N . PRO A 1 273 ? 6.242 -14.064 13.443 1.00 98.00 273 PRO A N 1
ATOM 2178 C CA . PRO A 1 273 ? 5.769 -15.427 13.623 1.00 98.00 273 PRO A CA 1
ATOM 2179 C C . PRO A 1 273 ? 6.576 -16.213 14.658 1.00 98.00 273 PRO A C 1
ATOM 2181 O O . PRO A 1 273 ? 7.775 -16.003 14.852 1.00 98.00 273 PRO A O 1
ATOM 2184 N N . TYR A 1 274 ? 5.945 -17.231 15.234 1.00 96.44 274 TYR A N 1
ATOM 2185 C CA . TYR A 1 274 ? 6.656 -18.319 15.888 1.00 96.44 274 TYR A CA 1
ATOM 2186 C C . TYR A 1 274 ? 7.617 -18.984 14.879 1.00 96.44 274 TYR A C 1
ATOM 2188 O O . TYR A 1 274 ? 7.269 -19.123 13.702 1.00 96.44 274 TYR A O 1
ATOM 2196 N N . PRO A 1 275 ? 8.829 -19.403 15.291 1.00 95.31 275 PRO A N 1
ATOM 2197 C CA . PRO A 1 275 ? 9.838 -19.895 14.357 1.00 95.31 275 PRO A CA 1
ATOM 2198 C C . PRO A 1 275 ? 9.334 -20.993 13.407 1.00 95.31 275 PRO A C 1
ATOM 2200 O O . PRO A 1 275 ? 8.833 -22.027 13.850 1.00 95.31 275 PRO A O 1
ATOM 2203 N N . ASN A 1 276 ? 9.561 -20.796 12.103 1.00 94.38 276 ASN A N 1
ATOM 2204 C CA . ASN A 1 276 ? 9.151 -21.680 10.997 1.00 94.38 276 ASN A CA 1
ATOM 2205 C C . ASN A 1 276 ? 7.635 -21.799 10.763 1.00 94.38 276 ASN A C 1
ATOM 2207 O O . ASN A 1 276 ? 7.205 -22.665 10.001 1.00 94.38 276 ASN A O 1
ATOM 2211 N N . GLU A 1 277 ? 6.822 -20.949 11.385 1.00 97.69 277 GLU A N 1
ATOM 2212 C CA . GLU A 1 277 ? 5.388 -20.885 11.124 1.00 97.69 277 GLU A CA 1
ATOM 2213 C C . GLU A 1 277 ? 5.073 -19.743 10.138 1.00 97.69 277 GLU A C 1
ATOM 2215 O O . GLU A 1 277 ? 5.729 -18.701 10.130 1.00 97.69 277 GLU A O 1
ATOM 2220 N N . LYS A 1 278 ? 4.076 -19.950 9.266 1.00 97.62 278 LYS A N 1
ATOM 2221 C CA . LYS A 1 278 ? 3.610 -18.936 8.309 1.00 97.62 278 LYS A CA 1
ATOM 2222 C C . LYS A 1 278 ? 2.425 -18.186 8.905 1.00 97.62 278 LYS A C 1
ATOM 2224 O O . LYS A 1 278 ? 1.421 -18.809 9.245 1.00 97.62 278 LYS A O 1
ATOM 2229 N N . VAL A 1 279 ? 2.529 -16.863 8.972 1.00 98.31 279 VAL A N 1
ATOM 2230 C CA . VAL A 1 279 ? 1.450 -15.970 9.417 1.00 98.31 279 VAL A CA 1
ATOM 2231 C C . VAL A 1 279 ? 0.986 -15.134 8.238 1.00 98.31 279 VAL A C 1
ATOM 2233 O O . VAL A 1 279 ? 1.801 -14.477 7.589 1.00 98.31 279 VAL A O 1
ATOM 2236 N N . ILE A 1 280 ? -0.319 -15.165 7.975 1.00 97.44 280 ILE A N 1
ATOM 2237 C CA . ILE A 1 280 ? -0.982 -14.318 6.985 1.00 97.44 280 ILE A CA 1
ATOM 2238 C C . ILE A 1 280 ? -1.918 -13.366 7.729 1.00 97.44 280 ILE A C 1
ATOM 2240 O O . ILE A 1 280 ? -2.862 -13.826 8.365 1.00 97.44 280 ILE A O 1
ATOM 2244 N N . ILE A 1 281 ? -1.672 -12.061 7.636 1.00 96.06 281 ILE A N 1
ATOM 2245 C CA . ILE A 1 281 ? -2.639 -11.021 7.995 1.00 96.06 281 ILE A CA 1
ATOM 2246 C C . ILE A 1 281 ? -3.475 -10.747 6.747 1.00 96.06 281 ILE A C 1
ATOM 2248 O O . ILE A 1 281 ? -2.949 -10.316 5.717 1.00 96.06 281 ILE A O 1
ATOM 2252 N N . ASP A 1 282 ? -4.763 -11.056 6.827 1.00 93.75 282 ASP A N 1
ATOM 2253 C CA . ASP A 1 282 ? -5.649 -11.132 5.673 1.00 93.75 282 ASP A CA 1
ATOM 2254 C C . ASP A 1 282 ? -6.777 -10.094 5.749 1.00 93.75 282 ASP A C 1
ATOM 2256 O O . ASP A 1 282 ? -7.536 -10.040 6.713 1.00 93.75 282 ASP A O 1
ATOM 2260 N N . GLY A 1 283 ? -6.900 -9.278 4.702 1.00 91.12 283 GLY A N 1
ATOM 2261 C CA . GLY A 1 283 ? -7.975 -8.304 4.515 1.00 91.12 283 GLY A CA 1
ATOM 2262 C C . GLY A 1 283 ? -9.272 -8.873 3.925 1.00 91.12 283 GLY A C 1
ATOM 2263 O O . GLY A 1 283 ? -10.196 -8.105 3.642 1.00 91.12 283 GLY A O 1
ATOM 2264 N N . THR A 1 284 ? -9.346 -10.186 3.704 1.00 92.75 284 THR A N 1
ATOM 2265 C CA . THR A 1 284 ? -10.510 -10.913 3.177 1.00 92.75 284 THR A CA 1
ATOM 2266 C C . THR A 1 284 ? -11.187 -11.748 4.258 1.00 92.75 284 THR A C 1
ATOM 2268 O O . THR A 1 284 ? -10.524 -12.232 5.169 1.00 92.75 284 THR A O 1
ATOM 2271 N N . VAL A 1 285 ? -12.496 -11.963 4.125 1.00 93.44 285 VAL A N 1
ATOM 2272 C CA . VAL A 1 285 ? -13.287 -12.885 4.953 1.00 93.44 285 VAL A CA 1
ATOM 2273 C C . VAL A 1 285 ? -13.526 -14.186 4.197 1.00 93.44 285 VAL A C 1
ATOM 2275 O O . VAL A 1 285 ? -13.690 -14.180 2.973 1.00 93.44 285 VAL A O 1
ATOM 2278 N N . SER A 1 286 ? -13.548 -15.304 4.920 1.00 94.31 286 SER A N 1
ATOM 2279 C CA . SER A 1 286 ? -14.041 -16.563 4.355 1.00 94.31 286 SER A CA 1
ATOM 2280 C C . SER A 1 286 ? -15.558 -16.531 4.360 1.00 94.31 286 SER A C 1
ATOM 2282 O O . SER A 1 286 ? -16.144 -16.092 5.342 1.00 94.31 286 SER A O 1
ATOM 2284 N N . ILE A 1 287 ? -16.196 -17.022 3.304 1.00 94.81 287 ILE A N 1
ATOM 2285 C CA . ILE A 1 287 ? -17.648 -17.223 3.319 1.00 94.81 287 ILE A CA 1
ATOM 2286 C C . ILE A 1 287 ? -17.956 -18.710 3.409 1.00 94.81 287 ILE A C 1
ATOM 2288 O O . ILE A 1 287 ? -17.228 -19.515 2.831 1.00 94.81 287 ILE A O 1
ATOM 2292 N N . ASP A 1 288 ? -19.009 -19.040 4.156 1.00 93.81 288 ASP A N 1
ATOM 2293 C CA . ASP A 1 288 ? -19.588 -20.380 4.246 1.00 93.81 288 ASP A CA 1
ATOM 2294 C C . ASP A 1 288 ? -21.000 -20.335 3.663 1.00 93.81 288 ASP A C 1
ATOM 2296 O O . ASP A 1 288 ? -21.935 -19.868 4.314 1.00 93.81 288 ASP A O 1
ATOM 2300 N N . VAL A 1 289 ? -21.130 -20.693 2.384 1.00 93.38 289 VAL A N 1
ATOM 2301 C CA . VAL A 1 289 ? -22.389 -20.557 1.636 1.00 93.38 289 VAL A CA 1
ATOM 2302 C C . VAL A 1 289 ? -22.642 -21.742 0.713 1.00 93.38 289 VAL A C 1
ATOM 2304 O O . VAL A 1 289 ? -21.726 -22.306 0.115 1.00 93.38 289 VAL A O 1
ATOM 2307 N N . ASP A 1 290 ? -23.915 -22.080 0.531 1.00 92.75 290 ASP A N 1
ATOM 2308 C CA . ASP A 1 290 ? -24.329 -23.081 -0.446 1.00 92.75 290 ASP A CA 1
ATOM 2309 C C . ASP A 1 290 ? -24.436 -22.457 -1.843 1.00 92.75 290 ASP A C 1
ATOM 2311 O O . ASP A 1 290 ? -25.232 -21.546 -2.086 1.00 92.75 290 ASP A O 1
ATOM 2315 N N . TRP A 1 291 ? -23.644 -22.973 -2.782 1.00 96.50 291 TRP A N 1
ATOM 2316 C CA . TRP A 1 291 ? -23.642 -22.521 -4.172 1.00 96.50 291 TRP A CA 1
ATOM 2317 C C . TRP A 1 291 ? -24.667 -23.274 -5.012 1.00 96.50 291 TRP A C 1
ATOM 2319 O O . TRP A 1 291 ? -24.689 -24.507 -5.035 1.00 96.50 291 TRP A O 1
ATOM 2329 N N . GLU A 1 292 ? -25.461 -22.538 -5.786 1.00 96.19 292 GLU A N 1
ATOM 2330 C CA . GLU A 1 292 ? -26.391 -23.109 -6.756 1.00 96.19 292 GLU A CA 1
ATOM 2331 C C . GLU A 1 292 ? -26.004 -22.764 -8.204 1.00 96.19 292 GLU A C 1
ATOM 2333 O O . GLU A 1 292 ? -25.539 -21.653 -8.482 1.00 96.19 292 GLU A O 1
ATOM 2338 N N . PRO A 1 293 ? -26.192 -23.697 -9.158 1.00 95.69 293 PRO A N 1
ATOM 2339 C CA . PRO A 1 293 ? -26.010 -23.401 -10.569 1.00 95.69 293 PRO A CA 1
ATOM 2340 C C . PRO A 1 293 ? -27.109 -22.453 -11.061 1.00 95.69 293 PRO A C 1
ATOM 2342 O O . PRO A 1 293 ? -28.294 -22.620 -10.769 1.00 95.69 293 PRO A O 1
ATOM 2345 N N . TYR A 1 294 ? -26.720 -21.486 -11.878 1.00 95.81 294 TYR A N 1
ATOM 2346 C CA . TYR A 1 294 ? -27.581 -20.468 -12.454 1.00 95.81 294 TYR A CA 1
ATOM 2347 C C . TYR A 1 294 ? -27.223 -20.250 -13.923 1.00 95.81 294 TYR A C 1
ATOM 2349 O O . TYR A 1 294 ? -26.065 -20.352 -14.321 1.00 95.81 294 TYR A O 1
ATOM 2357 N N . SER A 1 295 ? -28.224 -19.966 -14.755 1.00 95.25 295 SER A N 1
ATOM 2358 C CA . SER A 1 295 ? -27.992 -19.639 -16.161 1.00 95.25 295 SER A CA 1
ATOM 2359 C C . SER A 1 295 ? -28.067 -18.132 -16.352 1.00 95.25 295 SER A C 1
ATOM 2361 O O . SER A 1 295 ? -29.103 -17.527 -16.082 1.00 95.25 295 SER A O 1
ATOM 2363 N N . HIS A 1 296 ? -26.981 -17.538 -16.842 1.00 94.25 296 HIS A N 1
ATOM 2364 C CA . HIS A 1 296 ? -26.885 -16.105 -17.110 1.00 94.25 296 HIS A CA 1
ATOM 2365 C C . HIS A 1 296 ? -26.246 -15.874 -18.473 1.00 94.25 296 HIS A C 1
ATOM 2367 O O . HIS A 1 296 ? -25.205 -16.454 -18.760 1.00 94.25 296 HIS A O 1
ATOM 2373 N N . ASN A 1 297 ? -26.879 -15.079 -19.340 1.00 89.31 297 ASN A N 1
ATOM 2374 C CA . ASN A 1 297 ? -26.382 -14.774 -20.692 1.00 89.31 297 ASN A CA 1
ATOM 2375 C C . ASN A 1 297 ? -25.978 -16.004 -21.543 1.00 89.31 297 ASN A C 1
ATOM 2377 O O . ASN A 1 297 ? -25.149 -15.903 -22.439 1.00 89.31 297 ASN A O 1
ATOM 2381 N N . GLY A 1 298 ? -26.583 -17.174 -21.298 1.00 90.44 298 GLY A N 1
ATOM 2382 C CA . GLY A 1 298 ? -26.241 -18.425 -21.991 1.00 90.44 298 GLY A CA 1
ATOM 2383 C C . GLY A 1 298 ? -25.062 -19.200 -21.386 1.00 90.44 298 GLY A C 1
ATOM 2384 O O . GLY A 1 298 ? -24.710 -20.258 -21.903 1.00 90.44 298 GLY A O 1
ATOM 2385 N N . HIS A 1 299 ? -24.501 -18.723 -20.275 1.00 91.50 299 HIS A N 1
ATOM 2386 C CA . HIS A 1 299 ? -23.428 -19.358 -19.517 1.00 91.50 299 HIS A CA 1
ATOM 2387 C C . HIS A 1 299 ? -23.966 -20.031 -18.248 1.00 91.50 299 HIS A C 1
ATOM 2389 O O . HIS A 1 299 ? -25.009 -19.644 -17.714 1.00 91.50 299 HIS A O 1
ATOM 2395 N N . SER A 1 300 ? -23.254 -21.059 -17.778 1.00 93.75 300 SER A N 1
ATOM 2396 C CA . SER A 1 300 ? -23.495 -21.684 -16.475 1.00 93.75 300 SER A CA 1
ATOM 2397 C C . SER A 1 300 ? -22.618 -20.989 -15.444 1.00 93.75 300 SER A C 1
ATOM 2399 O O . SER A 1 300 ? -21.396 -21.096 -15.509 1.00 93.75 300 SER A O 1
ATOM 2401 N N . VAL A 1 301 ? -23.242 -20.290 -14.507 1.00 97.00 301 VAL A N 1
ATOM 2402 C CA . VAL A 1 301 ? -22.579 -19.566 -13.420 1.00 97.00 301 VAL A CA 1
ATOM 2403 C C . VAL A 1 301 ? -23.026 -20.140 -12.080 1.00 97.00 301 VAL A C 1
ATOM 2405 O O . VAL A 1 301 ? -24.069 -20.782 -11.992 1.00 97.00 301 VAL A O 1
ATOM 2408 N N . PHE A 1 302 ? -22.247 -19.924 -11.032 1.00 97.88 302 PHE A N 1
ATOM 2409 C CA . PHE A 1 302 ? -22.646 -20.226 -9.661 1.00 97.88 302 PHE A CA 1
ATOM 2410 C C . PHE A 1 302 ? -23.198 -18.964 -9.014 1.00 97.88 302 PHE A C 1
ATOM 2412 O O . PHE A 1 302 ? -22.718 -17.868 -9.305 1.00 97.88 302 PHE A O 1
ATOM 2419 N N . ARG A 1 303 ? -24.185 -19.103 -8.131 1.00 97.75 303 ARG A N 1
ATOM 2420 C CA . ARG A 1 303 ? -24.629 -18.003 -7.274 1.00 97.75 303 ARG A CA 1
ATOM 2421 C C . ARG A 1 303 ? -24.909 -18.463 -5.850 1.00 97.75 303 ARG A C 1
ATOM 2423 O O . ARG A 1 303 ? -25.241 -19.627 -5.642 1.00 97.75 303 ARG A O 1
ATOM 2430 N N . ALA A 1 304 ? -24.788 -17.542 -4.905 1.00 97.31 304 ALA A N 1
ATOM 2431 C CA . ALA A 1 304 ? -25.117 -17.753 -3.501 1.00 97.31 304 ALA A CA 1
ATOM 2432 C C . ALA A 1 304 ? -25.568 -16.435 -2.856 1.00 97.31 304 ALA A C 1
ATOM 2434 O O . ALA A 1 304 ? -25.124 -15.358 -3.261 1.00 97.31 304 ALA A O 1
ATOM 2435 N N . ILE A 1 305 ? -26.445 -16.525 -1.856 1.00 95.31 305 ILE A N 1
ATOM 2436 C CA . ILE A 1 305 ? -26.780 -15.397 -0.977 1.00 95.31 305 ILE A CA 1
ATOM 2437 C C . ILE A 1 305 ? -25.723 -15.353 0.127 1.00 95.31 305 ILE A C 1
ATOM 2439 O O . ILE A 1 305 ? -25.423 -16.385 0.726 1.00 95.31 305 ILE A O 1
ATOM 2443 N N . LEU A 1 306 ? -25.151 -14.180 0.382 1.00 94.19 306 LEU A N 1
ATOM 2444 C CA . LEU A 1 306 ? -24.179 -13.985 1.451 1.00 94.19 306 LEU A CA 1
ATOM 2445 C C . LEU A 1 306 ? -24.883 -13.792 2.798 1.00 94.19 306 LEU A C 1
ATOM 2447 O O . LEU A 1 306 ? -25.885 -13.089 2.884 1.00 94.19 306 LEU A O 1
ATOM 2451 N N . ASP A 1 307 ? -24.329 -14.366 3.867 1.00 90.56 307 ASP A N 1
ATOM 2452 C CA . ASP A 1 307 ? -24.771 -14.060 5.229 1.00 90.56 307 ASP A CA 1
ATOM 2453 C C . ASP A 1 307 ? -24.147 -12.737 5.693 1.00 90.56 307 ASP A C 1
ATOM 2455 O O . ASP A 1 307 ? -23.067 -12.685 6.291 1.00 90.56 307 ASP A O 1
ATOM 2459 N N . SER A 1 308 ? -24.835 -11.637 5.395 1.00 87.00 308 SER A N 1
ATOM 2460 C CA . SER A 1 308 ? -24.392 -10.289 5.751 1.00 87.00 308 SER A CA 1
ATOM 2461 C C . SER A 1 308 ? -24.244 -10.074 7.255 1.00 87.00 308 SER A C 1
ATOM 2463 O O . SER A 1 308 ? -23.420 -9.256 7.667 1.00 87.00 308 SER A O 1
ATOM 2465 N N . ALA A 1 309 ? -25.001 -10.801 8.085 1.00 84.25 309 ALA A N 1
ATOM 2466 C CA . ALA A 1 309 ? -24.895 -10.707 9.535 1.00 84.25 309 ALA A CA 1
ATOM 2467 C C . ALA A 1 309 ? -23.625 -11.405 10.036 1.00 84.25 309 ALA A C 1
ATOM 2469 O O . ALA A 1 309 ? -22.896 -10.818 10.838 1.00 84.25 309 ALA A O 1
ATOM 2470 N N . ALA A 1 310 ? -23.320 -12.602 9.524 1.00 87.44 310 ALA A N 1
ATOM 2471 C CA . ALA A 1 310 ? -22.076 -13.305 9.832 1.00 87.44 310 ALA A CA 1
ATOM 2472 C C . ALA A 1 310 ? -20.848 -12.514 9.360 1.00 87.44 310 ALA A C 1
ATOM 2474 O O . ALA A 1 310 ? -19.904 -12.336 10.130 1.00 87.44 310 ALA A O 1
ATOM 2475 N N . ILE A 1 311 ? -20.890 -11.951 8.146 1.00 89.38 311 ILE A N 1
ATOM 2476 C CA . ILE A 1 311 ? -19.805 -11.111 7.617 1.00 89.38 311 ILE A CA 1
ATOM 2477 C C . ILE A 1 311 ? -19.637 -9.847 8.465 1.00 89.38 311 ILE A C 1
ATOM 2479 O O . ILE A 1 311 ? -18.516 -9.519 8.854 1.00 89.38 311 ILE A O 1
ATOM 2483 N N . ALA A 1 312 ? -20.728 -9.135 8.773 1.00 84.69 312 ALA A N 1
ATOM 2484 C CA . ALA A 1 312 ? -20.678 -7.920 9.588 1.00 84.69 312 ALA A CA 1
ATOM 2485 C C . ALA A 1 312 ? -20.134 -8.193 10.998 1.00 84.69 312 ALA A C 1
ATOM 2487 O O . ALA A 1 312 ? -19.396 -7.371 11.549 1.00 84.69 312 ALA A O 1
ATOM 2488 N N . HIS A 1 313 ? -20.467 -9.359 11.557 1.00 82.19 313 HIS A N 1
ATOM 2489 C CA . HIS A 1 313 ? -19.902 -9.838 12.807 1.00 82.19 313 HIS A CA 1
ATOM 2490 C C . HIS A 1 313 ? -18.403 -10.139 12.662 1.00 82.19 313 HIS A C 1
ATOM 2492 O O . HIS A 1 313 ? -17.618 -9.633 13.453 1.00 82.19 313 HIS A O 1
ATOM 2498 N N . GLU A 1 314 ? -17.949 -10.871 11.641 1.00 84.75 314 GLU A N 1
ATOM 2499 C CA . GLU A 1 314 ? -16.515 -11.163 11.454 1.00 84.75 314 GLU A CA 1
ATOM 2500 C C . GLU A 1 314 ? -15.673 -9.882 11.306 1.00 84.75 314 GLU A C 1
ATOM 2502 O O . GLU A 1 314 ? -14.641 -9.732 11.961 1.00 84.75 314 GLU A O 1
ATOM 2507 N N . ILE A 1 315 ? -16.137 -8.907 10.518 1.00 82.25 315 ILE A N 1
ATOM 2508 C CA . ILE A 1 315 ? -15.397 -7.653 10.282 1.00 82.25 315 ILE A CA 1
ATOM 2509 C C . ILE A 1 315 ? -15.657 -6.563 11.328 1.00 82.25 315 ILE A C 1
ATOM 2511 O O . ILE A 1 315 ? -15.057 -5.486 11.255 1.00 82.25 315 ILE A O 1
ATOM 2515 N N . GLN A 1 316 ? -16.575 -6.818 12.265 1.00 80.62 316 GLN A N 1
ATOM 2516 C CA . GLN A 1 316 ? -16.988 -5.907 13.336 1.00 80.62 316 GLN A CA 1
ATOM 2517 C C . GLN A 1 316 ? -17.444 -4.525 12.833 1.00 80.62 316 GLN A C 1
ATOM 2519 O O . GLN A 1 316 ? -17.199 -3.481 13.455 1.00 80.62 316 GLN A O 1
ATOM 2524 N N . ARG A 1 317 ? -18.076 -4.515 11.653 1.00 78.50 317 ARG A N 1
ATOM 2525 C CA . ARG A 1 317 ? -18.553 -3.329 10.933 1.00 78.50 317 ARG A CA 1
ATOM 2526 C C . ARG A 1 317 ? -19.690 -3.705 9.975 1.00 78.50 317 ARG A C 1
ATOM 2528 O O . ARG A 1 317 ? -19.779 -4.852 9.559 1.00 78.50 317 ARG A O 1
ATOM 2535 N N . PRO A 1 318 ? -20.498 -2.728 9.530 1.00 78.12 318 PRO A N 1
ATOM 2536 C CA . PRO A 1 318 ? -21.474 -2.917 8.466 1.00 78.12 318 PRO A CA 1
ATOM 2537 C C . PRO A 1 318 ? -20.873 -3.518 7.193 1.00 78.12 318 PRO A C 1
ATOM 2539 O O . PRO A 1 318 ? -19.964 -2.921 6.606 1.00 78.12 318 PRO A O 1
ATOM 2542 N N . PHE A 1 319 ? -21.428 -4.638 6.729 1.00 82.56 319 PHE A N 1
ATOM 2543 C CA . PHE A 1 319 ? -21.172 -5.152 5.385 1.00 82.56 319 PHE A CA 1
ATOM 2544 C C . PHE A 1 319 ? -21.955 -4.325 4.354 1.00 82.56 319 PHE A C 1
ATOM 2546 O O . PHE A 1 319 ? -23.111 -3.965 4.581 1.00 82.56 319 PHE A O 1
ATOM 2553 N N . ARG A 1 320 ? -21.302 -3.956 3.245 1.00 77.44 320 ARG A N 1
ATOM 2554 C CA . ARG A 1 320 ? -21.882 -3.061 2.226 1.00 77.44 320 ARG A CA 1
ATOM 2555 C C . ARG A 1 320 ? -21.792 -3.612 0.812 1.00 77.44 320 ARG A C 1
ATOM 2557 O O . ARG A 1 320 ? -22.769 -3.544 0.081 1.00 77.44 320 ARG A O 1
ATOM 2564 N N . ASP A 1 321 ? -20.611 -4.069 0.417 1.00 82.44 321 ASP A N 1
ATOM 2565 C CA . ASP A 1 321 ? -20.326 -4.497 -0.951 1.00 82.44 321 ASP A CA 1
ATOM 2566 C C . ASP A 1 321 ? -19.136 -5.466 -0.943 1.00 82.44 321 ASP A C 1
ATOM 2568 O O . ASP A 1 321 ? -18.395 -5.556 0.046 1.00 82.44 321 ASP A O 1
ATOM 2572 N N . VAL A 1 322 ? -18.948 -6.164 -2.059 1.00 86.31 322 VAL A N 1
ATOM 2573 C CA . VAL A 1 322 ? -17.799 -7.027 -2.327 1.00 86.31 322 VAL A CA 1
ATOM 2574 C C . VAL A 1 322 ? -16.823 -6.270 -3.219 1.00 86.31 322 VAL A C 1
ATOM 2576 O O . VAL A 1 322 ? -17.200 -5.688 -4.230 1.00 86.31 322 VAL A O 1
ATOM 2579 N N . TYR A 1 323 ? -15.545 -6.285 -2.854 1.00 82.81 323 TYR A N 1
ATOM 2580 C CA . TYR A 1 323 ? -14.484 -5.558 -3.558 1.00 82.81 323 TYR A CA 1
ATOM 2581 C C . TYR A 1 323 ? -13.449 -6.478 -4.212 1.00 82.81 323 TYR A C 1
ATOM 2583 O O . TYR A 1 323 ? -12.579 -6.016 -4.943 1.00 82.81 323 TYR A O 1
ATOM 2591 N N . GLY A 1 324 ? -13.532 -7.781 -3.966 1.00 88.75 324 GLY A N 1
ATOM 2592 C CA . GLY A 1 324 ? -12.654 -8.785 -4.551 1.00 88.75 324 GLY A CA 1
ATOM 2593 C C . GLY A 1 324 ? -13.104 -10.179 -4.147 1.00 88.75 324 GLY A C 1
ATOM 2594 O O . GLY A 1 324 ? -13.710 -10.339 -3.087 1.00 88.75 324 GLY A O 1
ATOM 2595 N N . VAL A 1 325 ? -12.810 -11.164 -4.990 1.00 94.44 325 VAL A N 1
ATOM 2596 C CA . VAL A 1 325 ? -13.196 -12.564 -4.793 1.00 94.44 325 VAL A CA 1
ATOM 2597 C C . VAL A 1 325 ? -12.007 -13.455 -5.135 1.00 94.44 325 VAL A C 1
ATOM 2599 O O . VAL A 1 325 ? -11.316 -13.221 -6.128 1.00 94.44 325 VAL A O 1
ATOM 2602 N N . TRP A 1 326 ? -11.782 -14.477 -4.314 1.00 96.44 326 TRP A N 1
ATOM 2603 C CA . TRP A 1 326 ? -10.772 -15.509 -4.522 1.00 96.44 326 TRP A CA 1
ATOM 2604 C C . TRP A 1 326 ? -11.384 -16.888 -4.297 1.00 96.44 326 TRP A C 1
ATOM 2606 O O . TRP A 1 326 ? -12.221 -17.050 -3.411 1.00 96.44 326 TRP A O 1
ATOM 2616 N N . ILE A 1 327 ? -10.935 -17.873 -5.071 1.00 97.12 327 ILE A N 1
ATOM 2617 C CA . ILE A 1 327 ? -11.298 -19.288 -4.920 1.00 97.12 327 ILE A CA 1
ATOM 2618 C C . ILE A 1 327 ? -9.992 -20.057 -4.748 1.00 97.12 327 ILE A C 1
ATOM 2620 O O . ILE A 1 327 ? -9.174 -20.039 -5.660 1.00 97.12 327 ILE A O 1
ATOM 2624 N N . ASP A 1 328 ? -9.747 -20.666 -3.587 1.00 94.00 328 ASP A N 1
ATOM 2625 C CA . ASP A 1 328 ? -8.449 -21.303 -3.280 1.00 94.00 328 ASP A CA 1
ATOM 2626 C C . ASP A 1 328 ? -7.249 -20.365 -3.553 1.00 94.00 328 ASP A C 1
ATOM 2628 O O . ASP A 1 328 ? -6.275 -20.728 -4.211 1.00 94.00 328 ASP A O 1
ATOM 2632 N N . ASP A 1 329 ? -7.358 -19.109 -3.101 1.00 91.94 329 ASP A N 1
ATOM 2633 C CA . ASP A 1 329 ? -6.404 -18.010 -3.339 1.00 91.94 329 ASP A CA 1
ATOM 2634 C C . ASP A 1 329 ? -6.200 -17.598 -4.814 1.00 91.94 329 ASP A C 1
ATOM 2636 O O . ASP A 1 329 ? -5.468 -16.646 -5.097 1.00 91.94 329 ASP A O 1
ATOM 2640 N N . ARG A 1 330 ? -6.913 -18.209 -5.771 1.00 93.56 330 ARG A N 1
ATOM 2641 C CA . ARG A 1 330 ? -6.977 -17.738 -7.160 1.00 93.56 330 ARG A CA 1
ATOM 2642 C C . ARG A 1 330 ? -7.880 -16.516 -7.256 1.00 93.56 330 ARG A C 1
ATOM 2644 O O . ARG A 1 330 ? -9.096 -16.619 -7.081 1.00 93.56 330 ARG A O 1
ATOM 2651 N N . TYR A 1 331 ? -7.286 -15.376 -7.597 1.00 94.00 331 TYR A N 1
ATOM 2652 C CA . TYR A 1 331 ? -8.009 -14.136 -7.870 1.00 94.00 331 TYR A CA 1
ATOM 2653 C C . TYR A 1 331 ? -9.075 -14.327 -8.953 1.00 94.00 331 TYR A C 1
ATOM 2655 O O . TYR A 1 331 ? -8.779 -14.894 -10.002 1.00 94.00 331 TYR A O 1
ATOM 2663 N N . GLN A 1 332 ? -10.283 -13.822 -8.713 1.00 94.81 332 GLN A N 1
ATOM 2664 C CA . GLN A 1 332 ? -11.353 -13.725 -9.703 1.00 94.81 332 GLN A CA 1
ATOM 2665 C C . GLN A 1 332 ? -11.503 -12.266 -10.155 1.00 94.81 332 GLN A C 1
ATOM 2667 O O . GLN A 1 332 ? -11.447 -11.326 -9.354 1.00 94.81 332 GLN A O 1
ATOM 2672 N N . ILE A 1 333 ? -11.711 -12.072 -11.451 1.00 91.69 333 ILE A N 1
ATOM 2673 C CA . ILE A 1 333 ? -11.827 -10.761 -12.087 1.00 91.69 333 ILE A CA 1
ATOM 2674 C C . ILE A 1 333 ? -13.218 -10.189 -11.766 1.00 91.69 333 ILE A C 1
ATOM 2676 O O . ILE A 1 333 ? -14.213 -10.889 -11.919 1.00 91.69 333 ILE A O 1
ATOM 2680 N N . PRO A 1 334 ? -13.366 -8.940 -11.304 1.00 89.81 334 PRO A N 1
ATOM 2681 C CA . PRO A 1 334 ? -14.686 -8.327 -11.259 1.00 89.81 334 PRO A CA 1
ATOM 2682 C C . PRO A 1 334 ? -15.231 -8.224 -12.686 1.00 89.81 334 PRO A C 1
ATOM 2684 O O . PRO A 1 334 ? -14.517 -7.759 -13.566 1.00 89.81 334 PRO A O 1
ATOM 2687 N N . ALA A 1 335 ? -16.486 -8.607 -12.911 1.00 89.19 335 ALA A N 1
ATOM 2688 C CA . ALA A 1 335 ? -17.132 -8.509 -14.217 1.00 89.19 335 ALA A CA 1
ATOM 2689 C C . ALA A 1 335 ? -16.974 -7.102 -14.815 1.00 89.19 335 ALA A C 1
ATOM 2691 O O . ALA A 1 335 ? -17.312 -6.105 -14.157 1.00 89.19 335 ALA A O 1
ATOM 2692 N N . LEU A 1 336 ? -16.414 -7.006 -16.022 1.00 84.00 336 LEU A N 1
ATOM 2693 C CA . LEU A 1 336 ? -15.980 -5.732 -16.600 1.00 84.00 336 LEU A CA 1
ATOM 2694 C C . LEU A 1 336 ? -15.999 -5.747 -18.129 1.00 84.00 336 LEU A C 1
ATOM 2696 O O . LEU A 1 336 ? -15.935 -6.797 -18.743 1.00 84.00 336 LEU A O 1
ATOM 2700 N N . TYR A 1 337 ? -16.007 -4.567 -18.758 1.00 79.62 337 TYR A N 1
ATOM 2701 C CA . TYR A 1 337 ? -15.861 -4.435 -20.211 1.00 79.62 337 TYR A CA 1
ATOM 2702 C C . TYR A 1 337 ? -14.786 -3.391 -20.571 1.00 79.62 337 TYR A C 1
ATOM 2704 O O . TYR A 1 337 ? -14.815 -2.290 -20.014 1.00 79.62 337 TYR A O 1
ATOM 2712 N N . PRO A 1 338 ? -13.896 -3.659 -21.548 1.00 84.38 338 PRO A N 1
ATOM 2713 C CA . PRO A 1 338 ? -13.744 -4.918 -22.288 1.00 84.38 338 PRO A CA 1
ATOM 2714 C C . PRO A 1 338 ? -13.083 -6.020 -21.448 1.00 84.38 338 PRO A C 1
ATOM 2716 O O . PRO A 1 338 ? -12.150 -5.740 -20.699 1.00 84.38 338 PRO A O 1
ATOM 2719 N N . ASN A 1 339 ? -13.517 -7.267 -21.638 1.00 86.81 339 ASN A N 1
ATOM 2720 C CA . ASN A 1 339 ? -13.035 -8.421 -20.876 1.00 86.81 339 ASN A CA 1
ATOM 2721 C C . ASN A 1 339 ? -11.526 -8.612 -21.018 1.00 86.81 339 ASN A C 1
ATOM 2723 O O . ASN A 1 339 ? -10.952 -8.432 -22.100 1.00 86.81 339 ASN A O 1
ATOM 2727 N N . ILE A 1 340 ? -10.908 -9.077 -19.935 1.00 87.81 340 ILE A N 1
ATOM 2728 C CA . ILE A 1 340 ? -9.502 -9.466 -19.916 1.00 87.81 340 ILE A CA 1
ATOM 2729 C C . ILE A 1 340 ? -9.337 -10.897 -19.423 1.00 87.81 340 ILE A C 1
ATOM 2731 O O . ILE A 1 340 ? -10.107 -11.385 -18.603 1.00 87.81 340 ILE A O 1
ATOM 2735 N N . LYS A 1 341 ? -8.293 -11.570 -19.902 1.00 91.25 341 LYS A N 1
ATOM 2736 C CA . LYS A 1 341 ? -7.804 -12.794 -19.278 1.00 91.25 341 LYS A CA 1
ATOM 2737 C C . LYS A 1 341 ? -7.241 -12.462 -17.903 1.00 91.25 341 LYS A C 1
ATOM 2739 O O . LYS A 1 341 ? -6.664 -11.391 -17.707 1.00 91.25 341 LYS A O 1
ATOM 2744 N N . ASN A 1 342 ? -7.358 -13.409 -16.983 1.00 91.44 342 ASN A N 1
ATOM 2745 C CA . ASN A 1 342 ? -6.956 -13.204 -15.604 1.00 91.44 342 ASN A CA 1
ATOM 2746 C C . ASN A 1 342 ? -5.469 -12.856 -15.490 1.00 91.44 342 ASN A C 1
ATOM 2748 O O . ASN A 1 342 ? -4.614 -13.646 -15.898 1.00 91.44 342 ASN A O 1
ATOM 2752 N N . PRO A 1 343 ? -5.142 -11.688 -14.925 1.00 88.50 343 PRO A N 1
ATOM 2753 C CA . PRO A 1 343 ? -3.786 -11.163 -14.962 1.00 88.50 343 PRO A CA 1
ATOM 2754 C C . PRO A 1 343 ? -2.825 -11.893 -14.005 1.00 88.50 343 PRO A C 1
ATOM 2756 O O . PRO A 1 343 ? -1.618 -11.668 -14.044 1.00 88.50 343 PRO A O 1
ATOM 2759 N N . THR A 1 344 ? -3.342 -12.800 -13.173 1.00 89.81 344 THR A N 1
ATOM 2760 C CA . THR A 1 344 ? -2.540 -13.637 -12.265 1.00 89.81 344 THR A CA 1
ATOM 2761 C C . THR A 1 344 ? -2.219 -15.014 -12.835 1.00 89.81 344 THR A C 1
ATOM 2763 O O . THR A 1 344 ? -1.621 -15.844 -12.159 1.00 89.81 344 THR A O 1
ATOM 2766 N N . ASP A 1 345 ? -2.656 -15.317 -14.062 1.00 88.62 345 ASP A N 1
ATOM 2767 C CA . ASP A 1 345 ? -2.296 -16.574 -14.719 1.00 88.62 345 ASP A CA 1
ATOM 2768 C C . ASP A 1 345 ? -0.841 -16.513 -15.227 1.00 88.62 345 ASP A C 1
ATOM 2770 O O . ASP A 1 345 ? -0.514 -15.666 -16.068 1.00 88.62 345 ASP A O 1
ATOM 2774 N N . PRO A 1 346 ? 0.042 -17.418 -14.771 1.00 81.44 346 PRO A N 1
ATOM 2775 C CA . PRO A 1 346 ? 1.450 -17.397 -15.156 1.00 81.44 346 PRO A CA 1
ATOM 2776 C C . PRO A 1 346 ? 1.680 -17.726 -16.640 1.00 81.44 346 PRO A C 1
ATOM 2778 O O . PRO A 1 346 ? 2.766 -17.473 -17.155 1.00 81.44 346 PRO A O 1
ATOM 2781 N N . SER A 1 347 ? 0.689 -18.277 -17.353 1.00 81.25 347 SER A N 1
ATOM 2782 C CA . SER A 1 347 ? 0.825 -18.647 -18.769 1.00 81.25 347 SER A CA 1
ATOM 2783 C C . SER A 1 347 ? 0.853 -17.456 -19.732 1.00 81.25 347 SER A C 1
ATOM 2785 O O . SER A 1 347 ? 1.191 -17.626 -20.904 1.00 81.25 347 SER A O 1
ATOM 2787 N N . TYR A 1 348 ? 0.500 -16.257 -19.263 1.00 76.50 348 TYR A N 1
ATOM 2788 C CA . TYR A 1 348 ? 0.406 -15.057 -20.097 1.00 76.50 348 TYR A CA 1
ATOM 2789 C C . TYR A 1 348 ? 1.691 -14.224 -20.151 1.00 76.50 348 TYR A C 1
ATOM 2791 O O . TYR A 1 348 ? 1.760 -13.307 -20.970 1.00 76.50 348 TYR A O 1
ATOM 2799 N N . GLY A 1 349 ? 2.671 -14.559 -19.302 1.00 73.31 349 GLY A N 1
ATOM 2800 C CA . GLY A 1 349 ? 3.970 -13.901 -19.185 1.00 73.31 349 GLY A CA 1
ATOM 2801 C C . GLY A 1 349 ? 3.901 -12.367 -19.203 1.00 73.31 349 GLY A C 1
ATOM 2802 O O . GLY A 1 349 ? 3.063 -11.769 -18.529 1.00 73.31 349 GLY A O 1
ATOM 2803 N N . GLY A 1 350 ? 4.810 -11.723 -19.934 1.00 75.88 350 GLY A N 1
ATOM 2804 C CA . GLY A 1 350 ? 4.974 -10.257 -19.945 1.00 75.88 350 GLY A CA 1
ATOM 2805 C C . GLY A 1 350 ? 4.652 -9.585 -21.289 1.00 75.88 350 GLY A C 1
ATOM 2806 O O . GLY A 1 350 ? 4.190 -10.242 -22.221 1.00 75.88 350 GLY A O 1
ATOM 2807 N N . PRO A 1 351 ? 4.971 -8.293 -21.462 1.00 74.06 351 PRO A N 1
ATOM 2808 C CA . PRO A 1 351 ? 4.451 -7.483 -22.569 1.00 74.06 351 PRO A CA 1
ATOM 2809 C C . PRO A 1 351 ? 4.826 -7.959 -23.986 1.00 74.06 351 PRO A C 1
ATOM 2811 O O . PRO A 1 351 ? 4.116 -7.663 -24.958 1.00 74.06 351 PRO A O 1
ATOM 2814 N N . ASN A 1 352 ? 5.910 -8.727 -24.106 1.00 74.12 352 ASN A N 1
ATOM 2815 C CA . ASN A 1 352 ? 6.420 -9.243 -25.377 1.00 74.12 352 ASN A CA 1
ATOM 2816 C C . ASN A 1 352 ? 5.698 -10.511 -25.860 1.00 74.12 352 ASN A C 1
ATOM 2818 O O . ASN A 1 352 ? 5.798 -10.842 -27.033 1.00 74.12 352 ASN A O 1
ATOM 2822 N N . ASP A 1 353 ? 4.923 -11.193 -25.010 1.00 75.56 353 ASP A N 1
ATOM 2823 C CA . ASP A 1 353 ? 4.285 -12.465 -25.401 1.00 75.56 353 ASP A CA 1
ATOM 2824 C C . ASP A 1 353 ? 3.042 -12.242 -26.274 1.00 75.56 353 ASP A C 1
ATOM 2826 O O . ASP A 1 353 ? 2.500 -13.170 -26.868 1.00 75.56 353 ASP A O 1
ATOM 2830 N N . HIS A 1 354 ? 2.575 -10.990 -26.349 1.00 75.88 354 HIS A N 1
ATOM 2831 C CA . HIS A 1 354 ? 1.499 -10.528 -27.226 1.00 75.88 354 HIS A CA 1
ATOM 2832 C C . HIS A 1 354 ? 0.199 -11.348 -27.157 1.00 75.88 354 HIS A C 1
ATOM 2834 O O . HIS A 1 354 ? -0.615 -11.302 -28.081 1.00 75.88 354 HIS A O 1
ATOM 2840 N N . VAL A 1 355 ? -0.036 -12.038 -26.039 1.00 83.75 355 VAL A N 1
ATOM 2841 C CA . VAL A 1 355 ? -1.206 -12.892 -25.837 1.00 83.75 355 VAL A CA 1
ATOM 2842 C C . VAL A 1 355 ? -2.486 -12.040 -25.881 1.00 83.75 355 VAL A C 1
ATOM 2844 O O . VAL A 1 355 ? -2.670 -11.166 -25.022 1.00 83.75 355 VAL A O 1
ATOM 2847 N N . PRO A 1 356 ? -3.403 -12.278 -26.842 1.00 87.25 356 PRO A N 1
ATOM 2848 C CA . PRO A 1 356 ? -4.643 -11.515 -26.953 1.00 87.25 356 PRO A CA 1
ATOM 2849 C C . PRO A 1 356 ? -5.508 -11.627 -25.695 1.00 87.25 356 PRO A C 1
ATOM 2851 O O . PRO A 1 356 ? -5.579 -12.689 -25.071 1.00 87.25 356 PRO A O 1
ATOM 2854 N N . GLY A 1 357 ? -6.186 -10.532 -25.347 1.00 86.31 357 GLY A N 1
ATOM 2855 C CA . GLY A 1 357 ? -7.082 -10.455 -24.190 1.00 86.31 357 GLY A CA 1
ATOM 2856 C C . GLY A 1 357 ? -6.382 -10.237 -22.848 1.00 86.31 357 GLY A C 1
ATOM 2857 O O . GLY A 1 357 ? -7.058 -10.043 -21.853 1.00 86.31 357 GLY A O 1
ATOM 2858 N N . THR A 1 358 ? -5.052 -10.253 -22.772 1.00 87.81 358 THR A N 1
ATOM 2859 C CA . THR A 1 358 ? -4.336 -9.933 -21.524 1.00 87.81 358 THR A CA 1
ATOM 2860 C C . THR A 1 358 ? -4.338 -8.430 -21.244 1.00 87.81 358 THR A C 1
ATOM 2862 O O . THR A 1 358 ? -4.496 -7.619 -22.161 1.00 87.81 358 THR A O 1
ATOM 2865 N N . PHE A 1 359 ? -4.082 -8.037 -19.991 1.00 83.50 359 PHE A N 1
ATOM 2866 C CA . PHE A 1 359 ? -3.941 -6.621 -19.620 1.00 83.50 359 PHE A CA 1
ATOM 2867 C C . PHE A 1 359 ? -2.785 -5.911 -20.349 1.00 83.50 359 PHE A C 1
ATOM 2869 O O . PHE A 1 359 ? -2.773 -4.682 -20.429 1.00 83.50 359 PHE A O 1
ATOM 2876 N N . TRP A 1 360 ? -1.856 -6.678 -20.936 1.00 83.62 360 TRP A N 1
ATOM 2877 C CA . TRP A 1 360 ? -0.804 -6.181 -21.821 1.00 83.62 360 TRP A CA 1
ATOM 2878 C C . TRP A 1 360 ? -1.333 -5.608 -23.147 1.00 83.62 360 TRP A C 1
ATOM 2880 O O . TRP A 1 360 ? -0.655 -4.823 -23.807 1.00 83.62 360 TRP A O 1
ATOM 2890 N N . LYS A 1 361 ? -2.527 -6.029 -23.581 1.00 82.94 361 LYS A N 1
ATOM 2891 C CA . LYS A 1 361 ? -3.130 -5.660 -24.875 1.00 82.94 361 LYS A CA 1
ATOM 2892 C C . LYS A 1 361 ? -4.495 -4.987 -24.746 1.00 82.94 361 LYS A C 1
ATOM 2894 O O . LYS A 1 361 ? -5.003 -4.486 -25.747 1.00 82.94 361 LYS A O 1
ATOM 2899 N N . VAL A 1 362 ? -5.082 -4.989 -23.550 1.00 81.69 362 VAL A N 1
ATOM 2900 C CA . VAL A 1 362 ? -6.433 -4.487 -23.292 1.00 81.69 362 VAL A CA 1
ATOM 2901 C C . VAL A 1 362 ? -6.425 -3.486 -22.136 1.00 81.69 362 VAL A C 1
ATOM 2903 O O . VAL A 1 362 ? -5.927 -3.759 -21.041 1.00 81.69 362 VAL A O 1
ATOM 2906 N N . ASP A 1 363 ? -7.022 -2.321 -22.377 1.00 77.56 363 ASP A N 1
ATOM 2907 C CA . ASP A 1 363 ? -7.305 -1.316 -21.355 1.00 77.56 363 ASP A CA 1
ATOM 2908 C C . ASP A 1 363 ? -8.706 -1.549 -20.775 1.00 77.56 363 ASP A C 1
ATOM 2910 O O . ASP A 1 363 ? -9.708 -1.111 -21.335 1.00 77.56 363 ASP A O 1
ATOM 2914 N N . ALA A 1 364 ? -8.758 -2.273 -19.653 1.00 68.25 364 ALA A N 1
ATOM 2915 C CA . ALA A 1 364 ? -9.987 -2.704 -18.981 1.00 68.25 364 ALA A CA 1
ATOM 2916 C C . ALA A 1 364 ? -10.757 -1.577 -18.258 1.00 68.25 364 ALA A C 1
ATOM 2918 O O . ALA A 1 364 ? -11.941 -1.726 -17.978 1.00 68.25 364 ALA A O 1
ATOM 2919 N N . VAL A 1 365 ? -10.111 -0.446 -17.940 1.00 63.34 365 VAL A N 1
ATOM 2920 C CA . VAL A 1 365 ? -10.746 0.677 -17.227 1.00 63.34 365 VAL A CA 1
ATOM 2921 C C . VAL A 1 365 ? -10.786 1.908 -18.129 1.00 63.34 365 VAL A C 1
ATOM 2923 O O . VAL A 1 365 ? -9.853 2.714 -18.163 1.00 63.34 365 VAL A O 1
ATOM 2926 N N . GLN A 1 366 ? -11.882 2.057 -18.878 1.00 48.97 366 GLN A N 1
ATOM 2927 C CA . GLN A 1 366 ? -12.160 3.279 -19.637 1.00 48.97 366 GLN A CA 1
ATOM 2928 C C . GLN A 1 366 ? -12.458 4.460 -18.698 1.00 48.97 366 GLN A C 1
ATOM 2930 O O . GLN A 1 366 ? -12.967 4.294 -17.588 1.00 48.97 366 GLN A O 1
ATOM 2935 N N . ALA A 1 367 ? -12.154 5.675 -19.165 1.00 42.19 367 ALA A N 1
ATOM 2936 C CA . ALA A 1 367 ? -12.383 6.928 -18.443 1.00 42.19 367 ALA A CA 1
ATOM 2937 C C . ALA A 1 367 ? -13.854 7.154 -18.029 1.00 42.19 367 ALA A C 1
ATOM 2939 O O . ALA A 1 367 ? -14.114 7.929 -17.118 1.00 42.19 367 ALA A O 1
ATOM 2940 N N . ASP A 1 368 ? -14.809 6.441 -18.626 1.00 40.56 368 ASP A N 1
ATOM 2941 C CA . ASP A 1 368 ? -16.242 6.618 -18.365 1.00 40.56 368 ASP A CA 1
ATOM 2942 C C . ASP A 1 368 ? -16.715 5.980 -17.045 1.00 40.56 368 ASP A C 1
ATOM 2944 O O . ASP A 1 368 ? -17.721 6.408 -16.481 1.00 40.56 368 ASP A O 1
ATOM 2948 N N . LEU A 1 369 ? -15.946 5.037 -16.480 1.00 47.09 369 LEU A N 1
ATOM 2949 C CA . LEU A 1 369 ? -16.131 4.595 -15.092 1.00 47.09 369 LEU A CA 1
ATOM 2950 C C . LEU A 1 369 ? -15.681 5.668 -14.088 1.00 47.09 369 LEU A C 1
ATOM 2952 O O . LEU A 1 369 ? -15.965 5.522 -12.912 1.00 47.09 369 LEU A O 1
ATOM 2956 N N . GLN A 1 370 ? -14.995 6.744 -14.501 1.00 45.53 370 GLN A N 1
ATOM 2957 C CA . GLN A 1 370 ? -14.427 7.744 -13.583 1.00 45.53 370 GLN A CA 1
ATOM 2958 C C . GLN A 1 370 ? -15.447 8.773 -13.065 1.00 45.53 370 GLN A C 1
ATOM 2960 O O . GLN A 1 370 ? -15.069 9.595 -12.233 1.00 45.53 370 GLN A O 1
ATOM 2965 N N . TYR A 1 371 ? -16.706 8.779 -13.535 1.00 37.03 371 TYR A N 1
ATOM 2966 C CA . TYR A 1 371 ? -17.546 9.974 -13.365 1.00 37.03 371 TYR A CA 1
ATOM 2967 C C . TYR A 1 371 ? -19.066 9.774 -13.246 1.00 37.03 371 TYR A C 1
ATOM 2969 O O . TYR A 1 371 ? -19.824 10.599 -13.750 1.00 37.03 371 TYR A O 1
ATOM 2977 N N . TYR A 1 372 ? -19.548 8.743 -12.546 1.00 38.25 372 TYR A N 1
ATOM 2978 C CA . TYR A 1 372 ? -20.984 8.659 -12.225 1.00 38.25 372 TYR A CA 1
ATOM 2979 C C . TYR A 1 372 ? -21.243 8.185 -10.787 1.00 38.25 372 TYR A C 1
ATOM 2981 O O . TYR A 1 372 ? -21.476 7.001 -10.565 1.00 38.25 372 TYR A O 1
ATOM 2989 N N . PRO A 1 373 ? -21.240 9.101 -9.798 1.00 43.12 373 PRO A N 1
ATOM 2990 C CA . PRO A 1 373 ? -21.592 8.785 -8.410 1.00 43.12 373 PRO A CA 1
ATOM 2991 C C . PRO A 1 373 ? -23.089 8.475 -8.194 1.00 43.12 373 PRO A C 1
ATOM 2993 O O . PRO A 1 373 ? -23.473 8.097 -7.092 1.00 43.12 373 PRO A O 1
ATOM 2996 N N . ASP A 1 374 ? -23.925 8.597 -9.233 1.00 41.69 374 ASP A N 1
ATOM 2997 C CA . ASP A 1 374 ? -25.390 8.607 -9.107 1.00 41.69 374 ASP A CA 1
ATOM 2998 C C . ASP A 1 374 ? -26.080 7.317 -9.599 1.00 41.69 374 ASP A C 1
ATOM 3000 O O . ASP A 1 374 ? -27.302 7.286 -9.754 1.00 41.69 374 ASP A O 1
ATOM 3004 N N . ARG A 1 375 ? -25.325 6.251 -9.894 1.00 44.94 375 ARG A N 1
ATOM 3005 C CA . ARG A 1 375 ? -25.880 4.961 -10.335 1.00 44.94 375 ARG A CA 1
ATOM 3006 C C . ARG A 1 375 ? -25.156 3.796 -9.657 1.00 44.94 375 ARG A C 1
ATOM 3008 O O . ARG A 1 375 ? -24.046 3.444 -10.047 1.00 44.94 375 ARG A O 1
ATOM 3015 N N . GLU A 1 376 ? -25.817 3.170 -8.682 1.00 48.06 376 GLU A N 1
ATOM 3016 C CA . GLU A 1 376 ? -25.374 1.916 -8.033 1.00 48.06 376 GLU A CA 1
ATOM 3017 C C . GLU A 1 376 ? -25.159 0.769 -9.051 1.00 48.06 376 GLU A C 1
ATOM 3019 O O . GLU A 1 376 ? -24.366 -0.147 -8.813 1.00 48.06 376 GLU A O 1
ATOM 3024 N N . ASP A 1 377 ? -25.779 0.888 -10.231 1.00 48.31 377 ASP A N 1
ATOM 3025 C CA . ASP A 1 377 ? -25.798 -0.111 -11.304 1.00 48.31 377 ASP A CA 1
ATOM 3026 C C . ASP A 1 377 ? -24.628 -0.000 -12.309 1.00 48.31 377 ASP A C 1
ATOM 3028 O O . ASP A 1 377 ? -24.544 -0.804 -13.237 1.00 48.31 377 ASP A O 1
ATOM 3032 N N . SER A 1 378 ? -23.740 0.998 -12.191 1.00 49.78 378 SER A N 1
ATOM 3033 C CA . SER A 1 378 ? -22.695 1.283 -13.198 1.00 49.78 378 SER A CA 1
ATOM 3034 C C . SER A 1 378 ? -21.269 1.296 -12.631 1.00 49.78 378 SER A C 1
ATOM 3036 O O . SER A 1 378 ? -20.570 2.306 -12.702 1.00 49.78 378 SER A O 1
ATOM 3038 N N . GLY A 1 379 ? -20.838 0.154 -12.086 1.00 59.41 379 GLY A N 1
ATOM 3039 C CA . GLY A 1 379 ? -19.472 -0.104 -11.606 1.00 59.41 379 GLY A CA 1
ATOM 3040 C C . GLY A 1 379 ? -18.932 -1.470 -12.058 1.00 59.41 379 GLY A C 1
ATOM 3041 O O . GLY A 1 379 ? -19.649 -2.242 -12.693 1.00 59.41 379 GLY A O 1
ATOM 3042 N N . LEU A 1 380 ? -17.667 -1.768 -11.738 1.00 74.75 380 LEU A N 1
ATOM 3043 C CA . LEU A 1 380 ? -17.080 -3.103 -11.939 1.00 74.75 380 LEU A CA 1
ATOM 3044 C C . LEU A 1 380 ? -17.778 -4.139 -11.043 1.00 74.75 380 LEU A C 1
ATOM 3046 O O . LEU A 1 380 ? -18.287 -3.788 -9.980 1.00 74.75 380 LEU A O 1
ATOM 3050 N N . GLY A 1 381 ? -17.763 -5.413 -11.442 1.00 83.88 381 GLY A N 1
ATOM 3051 C CA . GLY A 1 381 ? -18.300 -6.504 -10.624 1.00 83.88 381 GLY A CA 1
ATOM 3052 C C . GLY A 1 381 ? -19.827 -6.499 -10.546 1.00 83.88 381 GLY A C 1
ATOM 3053 O O . GLY A 1 381 ? -20.396 -6.833 -9.507 1.00 83.88 381 GLY A O 1
ATOM 3054 N N . ARG A 1 382 ? -20.511 -6.095 -11.623 1.00 87.06 382 ARG A N 1
ATOM 3055 C CA . ARG A 1 382 ? -21.981 -6.062 -11.700 1.00 87.06 382 ARG A CA 1
ATOM 3056 C C . ARG A 1 382 ? -22.509 -7.092 -12.692 1.00 87.06 382 ARG A C 1
ATOM 3058 O O . ARG A 1 382 ? -21.909 -7.328 -13.734 1.00 87.06 382 ARG A O 1
ATOM 3065 N N . LEU A 1 383 ? -23.668 -7.680 -12.378 1.00 90.19 383 LEU A N 1
ATOM 3066 C CA . LEU A 1 383 ? -24.220 -8.841 -13.095 1.00 90.19 383 LEU A CA 1
ATOM 3067 C C . LEU A 1 383 ? -24.454 -8.572 -14.590 1.00 90.19 383 LEU A C 1
ATOM 3069 O O . LEU A 1 383 ? -24.327 -9.474 -15.413 1.00 90.19 383 LEU A O 1
ATOM 3073 N N . ALA A 1 384 ? -24.760 -7.325 -14.954 1.00 87.81 384 ALA A N 1
ATOM 3074 C CA . ALA A 1 384 ? -24.939 -6.918 -16.346 1.00 87.81 384 ALA A CA 1
ATOM 3075 C C . ALA A 1 384 ? -23.670 -7.076 -17.207 1.00 87.81 384 ALA A C 1
ATOM 3077 O O . ALA A 1 384 ? -23.795 -7.182 -18.424 1.00 87.81 384 ALA A O 1
ATOM 3078 N N . LEU A 1 385 ? -22.485 -7.091 -16.587 1.00 87.12 385 LEU A N 1
ATOM 3079 C CA . LEU A 1 385 ? -21.186 -7.245 -17.248 1.00 87.12 385 LEU A CA 1
ATOM 3080 C C . LEU A 1 385 ? -20.640 -8.678 -17.167 1.00 87.12 385 LEU A C 1
ATOM 3082 O O . LEU A 1 385 ? -19.600 -8.940 -17.744 1.00 87.12 385 LEU A O 1
ATOM 3086 N N . LEU A 1 386 ? -21.296 -9.588 -16.435 1.00 92.56 386 LEU A N 1
ATOM 3087 C CA . LEU A 1 386 ? -20.795 -10.948 -16.225 1.00 92.56 386 LEU A CA 1
ATOM 3088 C C . LEU A 1 386 ? -20.995 -11.790 -17.489 1.00 92.56 386 LEU A C 1
ATOM 3090 O O . LEU A 1 386 ? -22.130 -12.182 -17.793 1.00 92.56 386 LEU A O 1
ATOM 3094 N N . ASP A 1 387 ? -19.912 -12.082 -18.209 1.00 92.75 387 ASP A N 1
ATOM 3095 C CA . ASP A 1 387 ? -19.992 -12.822 -19.472 1.00 92.75 387 ASP A CA 1
ATOM 3096 C C . ASP A 1 387 ? -18.740 -13.650 -19.845 1.00 92.75 387 ASP A C 1
ATOM 3098 O O . ASP A 1 387 ? -18.785 -14.383 -20.838 1.00 92.75 387 ASP A O 1
ATOM 3102 N N . THR A 1 388 ? -17.659 -13.638 -19.050 1.00 93.12 388 THR A N 1
ATOM 3103 C CA . THR A 1 388 ? -16.471 -14.480 -19.298 1.00 93.12 388 THR A CA 1
ATOM 3104 C C . THR A 1 388 ? -16.011 -15.304 -18.087 1.00 93.12 388 THR A C 1
ATOM 3106 O O . THR A 1 388 ? -16.372 -15.036 -16.947 1.00 93.12 388 THR A O 1
ATOM 3109 N N . LEU A 1 389 ? -15.210 -16.347 -18.343 1.00 94.38 389 LEU A N 1
ATOM 3110 C CA . LEU A 1 389 ? -14.617 -17.201 -17.306 1.00 94.38 389 LEU A CA 1
ATOM 3111 C C . LEU A 1 389 ? -13.765 -16.405 -16.309 1.00 94.38 389 LEU A C 1
ATOM 3113 O O . LEU A 1 389 ? -13.068 -15.466 -16.688 1.00 94.38 389 LEU A O 1
ATOM 3117 N N . GLU A 1 390 ? -13.773 -16.877 -15.063 1.00 94.81 390 GLU A N 1
ATOM 3118 C CA . GLU A 1 390 ? -13.106 -16.302 -13.889 1.00 94.81 390 GLU A CA 1
ATOM 3119 C C . GLU A 1 390 ? -13.609 -14.904 -13.499 1.00 94.81 390 GLU A C 1
ATOM 3121 O O . GLU A 1 390 ? -12.941 -14.204 -12.736 1.00 94.81 390 GLU A O 1
ATOM 3126 N N . GLU A 1 391 ? -14.788 -14.495 -13.983 1.00 94.62 391 GLU A N 1
ATOM 3127 C CA . GLU A 1 391 ? -15.450 -13.277 -13.522 1.00 94.62 391 GLU A CA 1
ATOM 3128 C C . GLU A 1 391 ? -16.396 -13.504 -12.340 1.00 94.62 391 GLU A C 1
ATOM 3130 O O . GLU A 1 391 ? -17.024 -14.558 -12.199 1.00 94.62 391 GLU A O 1
ATOM 3135 N N . TRP A 1 392 ? -16.571 -12.465 -11.524 1.00 96.00 392 TRP A N 1
ATOM 3136 C CA . TRP A 1 392 ? -17.592 -12.404 -10.483 1.00 96.00 392 TRP A CA 1
ATOM 3137 C C . TRP A 1 392 ? -18.420 -11.122 -10.557 1.00 96.00 392 TRP A C 1
ATOM 3139 O O . TRP A 1 392 ? -17.966 -10.079 -11.029 1.00 96.00 392 TRP A O 1
ATOM 3149 N N . ALA A 1 393 ? -19.641 -11.186 -10.036 1.00 93.88 393 ALA A N 1
ATOM 3150 C CA . ALA A 1 393 ? -20.502 -10.029 -9.862 1.00 93.88 393 ALA A CA 1
ATOM 3151 C C . ALA A 1 393 ? -21.262 -10.090 -8.538 1.00 93.88 393 ALA A C 1
ATOM 3153 O O . ALA A 1 393 ? -21.666 -11.166 -8.112 1.00 93.88 393 ALA A O 1
ATOM 3154 N N . PHE A 1 394 ? -21.500 -8.940 -7.913 1.00 92.12 394 PHE A N 1
ATOM 3155 C CA . PHE A 1 394 ? -22.281 -8.839 -6.683 1.00 92.12 394 PHE A CA 1
ATOM 3156 C C . PHE A 1 394 ? -23.476 -7.902 -6.858 1.00 92.12 394 PHE A C 1
ATOM 3158 O O . PHE A 1 394 ? -23.343 -6.789 -7.380 1.00 92.12 394 PHE A O 1
ATOM 3165 N N . ASP A 1 395 ? -24.635 -8.378 -6.411 1.00 90.19 395 ASP A N 1
ATOM 3166 C CA . ASP A 1 395 ? -25.878 -7.626 -6.306 1.00 90.19 395 ASP A CA 1
ATOM 3167 C 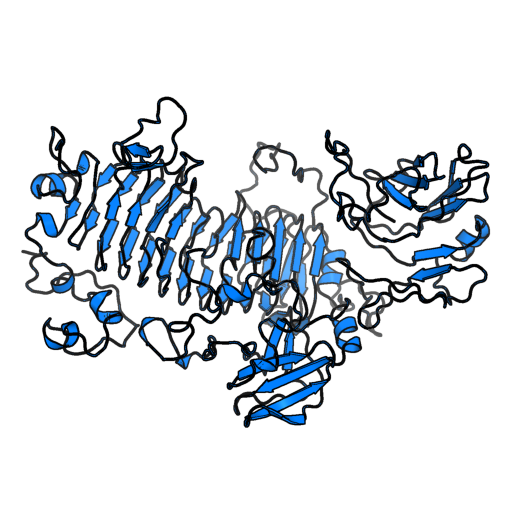C . ASP A 1 395 ? -26.130 -7.258 -4.832 1.00 90.19 395 ASP A C 1
ATOM 3169 O O . ASP A 1 395 ? -26.560 -8.120 -4.058 1.00 90.19 395 ASP A O 1
ATOM 3173 N N . PRO A 1 396 ? -25.892 -5.996 -4.427 1.00 82.94 396 PRO A N 1
ATOM 3174 C CA . PRO A 1 396 ? -26.068 -5.568 -3.043 1.00 82.94 396 PRO A CA 1
ATOM 3175 C C . PRO A 1 396 ? -27.533 -5.527 -2.591 1.00 82.94 396 PRO A C 1
ATOM 3177 O O . PRO A 1 396 ? -27.781 -5.553 -1.391 1.00 82.94 396 PRO A O 1
ATOM 3180 N N . GLN A 1 397 ? -28.513 -5.473 -3.504 1.00 84.00 397 GLN A N 1
ATOM 3181 C CA . GLN A 1 397 ? -29.933 -5.418 -3.124 1.00 84.00 397 GLN A CA 1
ATOM 3182 C C . GLN A 1 397 ? -30.450 -6.777 -2.654 1.00 84.00 397 GLN A C 1
ATOM 3184 O O . GLN A 1 397 ? -31.296 -6.848 -1.765 1.00 84.00 397 GLN A O 1
ATOM 3189 N N . ASN A 1 398 ? -29.944 -7.847 -3.268 1.00 89.19 398 ASN A N 1
ATOM 3190 C CA . ASN A 1 398 ? -30.313 -9.226 -2.954 1.00 89.19 398 ASN A CA 1
ATOM 3191 C C . ASN A 1 398 ? -29.210 -9.976 -2.191 1.00 89.19 398 ASN A C 1
ATOM 3193 O O . ASN A 1 398 ? -29.340 -11.179 -1.976 1.00 89.19 398 ASN A O 1
ATOM 3197 N N . GLU A 1 399 ? -28.125 -9.280 -1.833 1.00 91.12 399 GLU A N 1
ATOM 3198 C CA . GLU A 1 399 ? -26.933 -9.832 -1.177 1.00 91.12 399 GLU A CA 1
ATOM 3199 C C . GLU A 1 399 ? -26.371 -11.058 -1.919 1.00 91.12 399 GLU A C 1
ATOM 3201 O O . GLU A 1 399 ? -25.876 -12.010 -1.319 1.00 91.12 399 GLU A O 1
ATOM 3206 N N . MET A 1 400 ? -26.473 -11.051 -3.252 1.00 95.25 400 MET A N 1
ATOM 3207 C CA . MET A 1 400 ? -26.220 -12.225 -4.084 1.00 95.25 400 MET A CA 1
ATOM 3208 C C . MET A 1 400 ? -24.896 -12.099 -4.833 1.00 95.25 400 MET A C 1
ATOM 3210 O O . MET A 1 400 ? -24.685 -11.160 -5.604 1.00 95.25 400 MET A O 1
ATOM 3214 N N . LEU A 1 401 ? -24.016 -13.075 -4.626 1.00 97.25 401 LEU A N 1
ATOM 3215 C CA . LEU A 1 401 ? -22.739 -13.203 -5.317 1.00 97.25 401 LEU A CA 1
ATOM 3216 C C . LEU A 1 401 ? -22.873 -14.198 -6.470 1.00 97.25 401 LEU A C 1
ATOM 3218 O O . LEU A 1 401 ? -23.396 -15.293 -6.285 1.00 97.25 401 LEU A O 1
ATOM 3222 N N . TYR A 1 402 ? -22.375 -13.822 -7.644 1.00 97.75 402 TYR A N 1
ATOM 3223 C CA . TYR A 1 402 ? -22.350 -14.620 -8.866 1.00 97.75 402 TYR A CA 1
ATOM 3224 C C . TYR A 1 402 ? -20.901 -14.851 -9.294 1.00 97.75 402 TYR A C 1
ATOM 3226 O O . TYR A 1 402 ? -20.104 -13.915 -9.269 1.00 97.75 402 TYR A O 1
ATOM 3234 N N . ILE A 1 403 ? -20.561 -16.068 -9.717 1.00 97.88 403 ILE A N 1
ATOM 3235 C CA . ILE A 1 403 ? -19.215 -16.439 -10.173 1.00 97.88 403 ILE A CA 1
ATOM 3236 C C . ILE A 1 403 ? -19.321 -17.278 -11.448 1.00 97.88 403 ILE A C 1
ATOM 3238 O O . ILE A 1 403 ? -19.921 -18.357 -11.445 1.00 97.88 403 ILE A O 1
ATOM 3242 N N . TYR A 1 404 ? -18.691 -16.826 -12.531 1.00 97.38 404 TYR A N 1
ATOM 3243 C CA . TYR A 1 404 ? -18.464 -17.650 -13.714 1.00 97.38 404 TYR A CA 1
ATOM 3244 C C . TYR A 1 404 ? -17.131 -18.395 -13.570 1.00 97.38 404 TYR A C 1
ATOM 3246 O O . TYR A 1 404 ? -16.090 -17.965 -14.055 1.00 97.38 404 TYR A O 1
ATOM 3254 N N . ALA A 1 405 ? -17.163 -19.524 -12.867 1.00 95.56 405 ALA A N 1
ATOM 3255 C CA . ALA A 1 405 ? -15.958 -20.252 -12.485 1.00 95.56 405 ALA A CA 1
ATOM 3256 C C . ALA A 1 405 ? -15.289 -21.001 -13.652 1.00 95.56 405 ALA A C 1
ATOM 3258 O O . ALA A 1 405 ? -15.959 -21.588 -14.506 1.00 95.56 405 ALA A O 1
ATOM 3259 N N . ASP A 1 406 ? -13.956 -21.039 -13.630 1.00 93.38 406 ASP A N 1
ATOM 3260 C CA . ASP A 1 406 ? -13.158 -22.011 -14.380 1.00 93.38 406 ASP A CA 1
ATOM 3261 C C . ASP A 1 406 ? -13.262 -23.393 -13.711 1.00 93.38 406 ASP A C 1
ATOM 3263 O O . ASP A 1 406 ? -13.339 -23.499 -12.487 1.00 93.38 406 ASP A O 1
ATOM 3267 N N . GLU A 1 407 ? -13.254 -24.469 -14.498 1.00 92.94 407 GLU A N 1
ATOM 3268 C CA . GLU A 1 407 ? -13.390 -25.844 -13.991 1.00 92.94 407 GLU A CA 1
ATOM 3269 C C . GLU A 1 407 ? -12.284 -26.259 -13.005 1.00 92.94 407 GLU A C 1
ATOM 3271 O O . GLU A 1 407 ? -12.476 -27.181 -12.212 1.00 92.94 407 GLU A O 1
ATOM 3276 N N . ARG A 1 408 ? -11.135 -25.573 -13.029 1.00 92.50 408 ARG A N 1
ATOM 3277 C CA . ARG A 1 408 ? -10.025 -25.768 -12.086 1.00 92.50 408 ARG A CA 1
ATOM 3278 C C . ARG A 1 408 ? -10.281 -25.117 -10.725 1.00 92.50 408 ARG A C 1
ATOM 3280 O O . ARG A 1 408 ? -9.645 -25.514 -9.753 1.00 92.50 408 ARG A O 1
ATOM 3287 N N . TYR A 1 409 ? -11.189 -24.143 -10.660 1.00 93.81 409 TYR A N 1
ATOM 3288 C CA . TYR A 1 409 ? -11.446 -23.289 -9.498 1.00 93.81 409 TYR A CA 1
ATOM 3289 C C . TYR A 1 409 ? -12.952 -23.178 -9.237 1.00 93.81 409 TYR A C 1
ATOM 3291 O O . TYR A 1 409 ? -13.542 -22.100 -9.283 1.00 93.81 409 TYR A O 1
ATOM 3299 N N . VAL A 1 410 ? -13.600 -24.317 -8.995 1.00 95.31 410 VAL A N 1
ATOM 3300 C CA . VAL A 1 410 ? -15.042 -24.369 -8.723 1.00 95.31 410 VAL A CA 1
ATOM 3301 C C . VAL A 1 410 ? -15.310 -23.931 -7.275 1.00 95.31 410 VAL A C 1
ATOM 3303 O O . VAL A 1 410 ? -14.663 -24.452 -6.359 1.00 95.31 410 VAL A O 1
ATOM 3306 N N . PRO A 1 411 ? -16.258 -23.008 -7.029 1.00 96.75 411 PRO A N 1
ATOM 3307 C CA . PRO A 1 411 ? -16.613 -22.608 -5.677 1.00 96.75 411 PRO A CA 1
ATOM 3308 C C . PRO A 1 411 ? -17.285 -23.762 -4.922 1.00 96.75 411 PRO A C 1
ATOM 3310 O O . PRO A 1 411 ? -18.134 -24.484 -5.445 1.00 96.75 411 PRO A O 1
ATOM 3313 N N . THR A 1 412 ? -16.898 -23.914 -3.666 1.00 94.62 412 THR A N 1
ATOM 3314 C CA . THR A 1 412 ? -17.446 -24.829 -2.662 1.00 94.62 412 THR A CA 1
ATOM 3315 C C . THR A 1 412 ? -17.885 -24.008 -1.456 1.00 94.62 412 THR A C 1
ATOM 3317 O O . THR A 1 412 ? -17.699 -22.787 -1.436 1.00 94.62 412 THR A O 1
ATOM 3320 N N . SER A 1 413 ? -18.445 -24.663 -0.439 1.00 91.31 413 SER A N 1
ATOM 3321 C CA . SER A 1 413 ? -18.915 -23.949 0.742 1.00 91.31 413 SER A CA 1
ATOM 3322 C C . SER A 1 413 ? -17.811 -23.162 1.438 1.00 91.31 413 SER A C 1
ATOM 3324 O O . SER A 1 413 ? -18.090 -22.069 1.888 1.00 91.31 413 SER A O 1
ATOM 3326 N N . THR A 1 414 ? -16.555 -23.626 1.447 1.00 90.06 414 THR A N 1
ATOM 3327 C CA . THR A 1 414 ? -15.508 -23.029 2.300 1.00 90.06 414 THR A CA 1
ATOM 3328 C C . THR A 1 414 ? -14.264 -22.507 1.577 1.00 90.06 414 THR A C 1
ATOM 3330 O O . THR A 1 414 ? -13.355 -22.012 2.239 1.00 90.06 414 THR A O 1
ATOM 3333 N N . ASN A 1 415 ? -14.153 -22.642 0.251 1.00 95.94 415 ASN A N 1
ATOM 3334 C CA . ASN A 1 415 ? -12.941 -22.235 -0.485 1.00 95.94 415 ASN A CA 1
ATOM 3335 C C . ASN A 1 415 ? -13.016 -20.831 -1.103 1.00 95.94 415 ASN A C 1
ATOM 3337 O O . ASN A 1 415 ? -12.057 -20.403 -1.750 1.00 95.94 415 ASN A O 1
ATOM 3341 N N . VAL A 1 416 ? -14.129 -20.117 -0.916 1.00 97.62 416 VAL A N 1
ATOM 3342 C CA . VAL A 1 416 ? -14.299 -18.755 -1.428 1.00 97.62 416 VAL A CA 1
ATOM 3343 C C . VAL A 1 416 ? -13.996 -17.742 -0.334 1.00 97.62 416 VAL A C 1
ATOM 3345 O O . VAL A 1 416 ? -14.496 -17.831 0.789 1.00 97.62 416 VAL A O 1
ATOM 3348 N N . ARG A 1 417 ? -13.184 -16.744 -0.681 1.00 96.12 417 ARG A N 1
ATOM 3349 C CA . ARG A 1 417 ? -12.909 -15.585 0.168 1.00 96.12 417 ARG A CA 1
ATOM 3350 C C . ARG A 1 417 ? -13.286 -14.314 -0.557 1.00 96.12 417 ARG A C 1
ATOM 3352 O O . ARG A 1 417 ? -13.074 -14.193 -1.765 1.00 96.12 417 ARG A O 1
ATOM 3359 N N . ILE A 1 418 ? -13.816 -13.357 0.188 1.00 94.19 418 ILE A N 1
ATOM 3360 C CA . ILE A 1 418 ? -14.234 -12.069 -0.352 1.00 94.19 418 ILE A CA 1
ATOM 3361 C C . ILE A 1 418 ? -13.580 -10.932 0.412 1.00 94.19 418 ILE A C 1
ATOM 3363 O O . ILE A 1 418 ? -13.380 -10.982 1.624 1.00 94.19 418 ILE A O 1
ATOM 3367 N N . ARG A 1 419 ? -13.259 -9.863 -0.301 1.00 89.50 419 ARG A N 1
ATOM 3368 C CA . ARG A 1 419 ? -12.821 -8.620 0.315 1.00 89.50 419 ARG A CA 1
ATOM 3369 C C . ARG A 1 419 ? -14.021 -7.716 0.526 1.00 89.50 419 ARG A C 1
ATOM 3371 O O . ARG A 1 419 ? -14.732 -7.418 -0.427 1.00 89.50 419 ARG A O 1
ATOM 3378 N N . VAL A 1 420 ? -14.187 -7.218 1.747 1.00 84.44 420 VAL A N 1
ATOM 3379 C CA . VAL A 1 420 ? -15.367 -6.422 2.138 1.00 84.44 420 VAL A CA 1
ATOM 3380 C C . VAL A 1 420 ? -15.023 -5.068 2.761 1.00 84.44 420 VAL A C 1
ATOM 3382 O O . VAL A 1 420 ? -15.908 -4.251 3.005 1.00 84.44 420 VAL A O 1
ATOM 3385 N N . LEU A 1 421 ? -13.734 -4.790 2.992 1.00 77.00 421 LEU A N 1
ATOM 3386 C CA . LEU A 1 421 ? -13.257 -3.527 3.556 1.00 77.00 421 LEU A CA 1
ATOM 3387 C C . LEU A 1 421 ? -12.094 -2.918 2.761 1.00 77.00 421 LEU A C 1
ATOM 3389 O O . LEU A 1 421 ? -11.355 -3.582 2.029 1.00 77.00 421 LEU A O 1
ATOM 3393 N N . HIS A 1 422 ? -11.936 -1.606 2.945 1.00 72.56 422 HIS A N 1
ATOM 3394 C CA . HIS A 1 422 ? -10.913 -0.791 2.293 1.00 72.56 422 HIS A CA 1
ATOM 3395 C C . HIS A 1 422 ? -9.514 -1.060 2.848 1.00 72.56 422 HIS A C 1
ATOM 3397 O O . HIS A 1 422 ? -8.573 -1.165 2.076 1.00 72.56 422 HIS A O 1
ATOM 3403 N N . ARG A 1 423 ? -9.364 -1.232 4.163 1.00 80.12 423 ARG A N 1
ATOM 3404 C CA . ARG A 1 423 ? -8.060 -1.285 4.830 1.00 80.12 423 ARG A CA 1
ATOM 3405 C C . ARG A 1 423 ? -8.032 -2.371 5.880 1.00 80.12 423 ARG A C 1
ATOM 3407 O O . ARG A 1 423 ? -8.951 -2.416 6.688 1.00 80.12 423 ARG A O 1
ATOM 3414 N N . MET A 1 424 ? -6.977 -3.183 5.879 1.00 87.56 424 MET A N 1
ATOM 3415 C CA . MET A 1 424 ? -6.744 -4.220 6.892 1.00 87.56 424 MET A CA 1
ATOM 3416 C C . MET A 1 424 ? -5.836 -3.738 8.021 1.00 87.56 424 MET A C 1
ATOM 3418 O O . MET A 1 424 ? -6.000 -4.170 9.154 1.00 87.56 424 MET A O 1
ATOM 3422 N N . LEU A 1 425 ? -4.923 -2.801 7.743 1.00 89.50 425 LEU A N 1
ATOM 3423 C CA . LEU A 1 425 ? -4.018 -2.255 8.751 1.00 89.50 425 LEU A CA 1
ATOM 3424 C C . LEU A 1 425 ? -3.953 -0.731 8.655 1.00 89.50 425 LEU A C 1
ATOM 3426 O O . LEU A 1 425 ? -3.662 -0.182 7.595 1.00 89.50 425 LEU A O 1
ATOM 3430 N N . ASN A 1 426 ? -4.212 -0.048 9.764 1.00 87.75 426 ASN A N 1
ATOM 3431 C CA . ASN A 1 426 ? -3.974 1.377 9.941 1.00 87.75 426 ASN A CA 1
ATOM 3432 C C . ASN A 1 426 ? -3.269 1.602 11.273 1.00 87.75 426 ASN A C 1
ATOM 3434 O O . ASN A 1 426 ? -3.901 1.506 12.326 1.00 87.75 426 ASN A O 1
ATOM 3438 N N . ILE A 1 427 ? -1.976 1.894 11.220 1.00 89.00 427 ILE A N 1
ATOM 3439 C CA . ILE A 1 427 ? -1.198 2.270 12.390 1.00 89.00 427 ILE A CA 1
ATOM 3440 C C . ILE A 1 427 ? -0.623 3.659 12.162 1.00 89.00 427 ILE A C 1
ATOM 3442 O O . ILE A 1 427 ? 0.259 3.863 11.322 1.00 89.00 427 ILE A O 1
ATOM 3446 N N . GLN A 1 428 ? -1.127 4.617 12.931 1.00 83.38 428 GLN A N 1
ATOM 3447 C CA . GLN A 1 428 ? -0.615 5.982 12.958 1.00 83.38 428 GLN A CA 1
ATOM 3448 C C . GLN A 1 428 ? 0.136 6.209 14.265 1.00 83.38 428 GLN A C 1
ATOM 3450 O O . GLN A 1 428 ? -0.182 5.594 15.277 1.00 83.38 428 GLN A O 1
ATOM 3455 N N . TYR A 1 429 ? 1.136 7.088 14.247 1.00 80.81 429 TYR A N 1
ATOM 3456 C CA . TYR A 1 429 ? 1.934 7.429 15.427 1.00 80.81 429 TYR A CA 1
ATOM 3457 C C . TYR A 1 429 ? 2.641 6.215 16.073 1.00 80.81 429 TYR A C 1
ATOM 3459 O O . TYR A 1 429 ? 2.561 6.010 17.279 1.00 80.81 429 TYR A O 1
ATOM 3467 N N . ALA A 1 430 ? 3.329 5.376 15.292 1.00 87.81 430 ALA A N 1
ATOM 3468 C CA . ALA A 1 430 ? 4.161 4.293 15.835 1.00 87.81 430 ALA A CA 1
ATOM 3469 C C . ALA A 1 430 ? 5.610 4.739 16.078 1.00 87.81 430 ALA A C 1
ATOM 3471 O O . ALA A 1 430 ? 6.192 5.412 15.232 1.00 87.81 430 ALA A O 1
ATOM 3472 N N . ALA A 1 431 ? 6.230 4.327 17.182 1.00 86.44 431 ALA A N 1
ATOM 3473 C CA . ALA A 1 431 ? 7.661 4.536 17.405 1.00 86.44 431 ALA A CA 1
ATOM 3474 C C . ALA A 1 431 ? 8.386 3.223 17.721 1.00 86.44 431 ALA A C 1
ATOM 3476 O O . ALA A 1 431 ? 7.907 2.435 18.532 1.00 86.44 431 ALA A O 1
ATOM 3477 N N . ASN A 1 432 ? 9.560 3.002 17.120 1.00 87.88 432 ASN A N 1
ATOM 3478 C CA . ASN A 1 432 ? 10.402 1.824 17.377 1.00 87.88 432 ASN A CA 1
ATOM 3479 C C . ASN A 1 432 ? 9.598 0.512 17.264 1.00 87.88 432 ASN A C 1
ATOM 3481 O O . ASN A 1 432 ? 9.442 -0.224 18.238 1.00 87.88 432 ASN A O 1
ATOM 3485 N N . LEU A 1 433 ? 9.033 0.267 16.081 1.00 93.38 433 LEU A N 1
ATOM 3486 C CA . LEU A 1 433 ? 8.140 -0.859 15.801 1.00 93.38 433 LEU A CA 1
ATOM 3487 C C . LEU A 1 433 ? 8.663 -1.666 14.614 1.00 93.38 433 LEU A C 1
ATOM 3489 O O . LEU A 1 433 ? 8.997 -1.085 13.584 1.00 93.38 433 LEU A O 1
ATOM 3493 N N . GLU A 1 434 ? 8.677 -2.990 14.731 1.00 96.44 434 GLU A N 1
ATOM 3494 C CA . GLU A 1 434 ? 9.131 -3.880 13.664 1.00 96.44 434 GLU A CA 1
ATOM 3495 C C . GLU A 1 434 ? 8.083 -4.935 13.308 1.00 96.44 434 GLU A C 1
ATOM 3497 O O . GLU A 1 434 ? 7.542 -5.600 14.191 1.00 96.44 434 GLU A O 1
ATOM 3502 N N . PHE A 1 435 ? 7.849 -5.128 12.010 1.00 97.94 435 PHE A N 1
ATOM 3503 C CA . PHE A 1 435 ? 7.150 -6.288 11.455 1.00 97.94 435 PHE A CA 1
ATOM 3504 C C . PHE A 1 435 ? 8.166 -7.169 10.730 1.00 97.94 435 PHE A C 1
ATOM 3506 O O . PHE A 1 435 ? 8.870 -6.681 9.846 1.00 97.94 435 PHE A O 1
ATOM 3513 N N . ARG A 1 436 ? 8.246 -8.455 11.086 1.00 98.31 436 ARG A N 1
ATOM 3514 C CA . ARG A 1 436 ? 9.223 -9.393 10.511 1.00 98.31 436 ARG A CA 1
ATOM 3515 C C . ARG A 1 436 ? 8.552 -10.656 9.990 1.00 98.31 436 ARG A C 1
ATOM 3517 O O . ARG A 1 436 ? 7.800 -11.283 10.727 1.00 98.31 436 ARG A O 1
ATOM 3524 N N . ASN A 1 437 ? 8.879 -11.073 8.764 1.00 98.19 437 ASN A N 1
ATOM 3525 C CA . ASN A 1 437 ? 8.467 -12.365 8.191 1.00 98.19 437 ASN A CA 1
ATOM 3526 C C . ASN A 1 437 ? 6.936 -12.601 8.164 1.00 98.19 437 ASN A C 1
ATOM 3528 O O . ASN A 1 437 ? 6.453 -13.702 8.430 1.00 98.19 437 ASN A O 1
ATOM 3532 N N . ILE A 1 438 ? 6.152 -11.563 7.859 1.00 98.25 438 ILE A N 1
ATOM 3533 C CA . ILE A 1 438 ? 4.681 -11.627 7.804 1.00 98.25 438 ILE A CA 1
ATOM 3534 C C . ILE A 1 438 ? 4.196 -11.545 6.354 1.00 98.25 438 ILE A C 1
ATOM 3536 O O . ILE A 1 438 ? 4.741 -10.802 5.536 1.00 98.25 438 ILE A O 1
ATOM 3540 N N . TYR A 1 439 ? 3.150 -12.309 6.038 1.00 97.88 439 TYR A N 1
ATOM 3541 C CA . TYR A 1 439 ? 2.438 -12.229 4.766 1.00 97.88 439 TYR A CA 1
ATOM 3542 C C . TYR A 1 439 ? 1.201 -11.348 4.937 1.00 97.88 439 TYR A C 1
ATOM 3544 O O . TYR A 1 439 ? 0.395 -11.570 5.832 1.00 97.88 439 TYR A O 1
ATOM 3552 N N . PHE A 1 440 ? 1.035 -10.369 4.063 1.00 96.50 440 PHE A N 1
ATOM 3553 C CA . PHE A 1 440 ? -0.096 -9.455 4.013 1.00 96.50 440 PHE A CA 1
ATOM 3554 C C . PHE A 1 440 ? -0.884 -9.719 2.732 1.00 96.50 440 PHE A C 1
ATOM 3556 O O . PHE A 1 440 ? -0.307 -9.676 1.644 1.00 96.50 440 PHE A O 1
ATOM 3563 N N . PHE A 1 441 ? -2.185 -9.983 2.848 1.00 94.50 441 PHE A N 1
ATOM 3564 C CA . PHE A 1 441 ? -3.011 -10.425 1.722 1.00 94.50 441 PHE A CA 1
ATOM 3565 C C . PHE A 1 441 ? -4.313 -9.625 1.607 1.00 94.50 441 PHE A C 1
ATOM 3567 O O . PHE A 1 441 ? -5.028 -9.454 2.588 1.00 94.50 441 PHE A O 1
ATOM 3574 N N . GLY A 1 442 ? -4.653 -9.159 0.401 1.00 88.12 442 GLY A N 1
ATOM 3575 C CA . GLY A 1 442 ? -6.026 -8.771 0.046 1.00 88.12 442 GLY A CA 1
ATOM 3576 C C . GLY A 1 442 ? -6.604 -7.522 0.732 1.00 88.12 442 GLY A C 1
ATOM 3577 O O . GLY A 1 442 ? -7.816 -7.318 0.686 1.00 88.12 442 GLY A O 1
ATOM 3578 N N . GLY A 1 443 ? -5.780 -6.665 1.345 1.00 85.12 443 GLY A N 1
ATOM 3579 C CA . GLY A 1 443 ? -6.208 -5.437 2.034 1.00 85.12 443 GLY A CA 1
ATOM 3580 C C . GLY A 1 443 ? -5.272 -4.248 1.790 1.00 85.12 443 GLY A C 1
ATOM 3581 O O . GLY A 1 443 ? -4.143 -4.439 1.349 1.00 85.12 443 GLY A O 1
ATOM 3582 N N . SER A 1 444 ? -5.716 -3.009 2.056 1.00 85.62 444 SER A N 1
ATOM 3583 C CA . SER A 1 444 ? -4.805 -1.847 2.074 1.00 85.62 444 SER A CA 1
ATOM 3584 C C . SER A 1 444 ? -4.137 -1.661 3.440 1.00 85.62 444 SER A C 1
ATOM 3586 O O . SER A 1 444 ? -4.652 -2.127 4.463 1.00 85.62 444 SER A O 1
ATOM 3588 N N . ILE A 1 445 ? -2.989 -0.981 3.447 1.00 89.44 445 ILE A N 1
ATOM 3589 C CA . ILE A 1 445 ? -2.167 -0.712 4.629 1.00 89.44 445 ILE A CA 1
ATOM 3590 C C . ILE A 1 445 ? -1.862 0.782 4.726 1.00 89.44 445 ILE A C 1
ATOM 3592 O O . ILE A 1 445 ? -1.450 1.407 3.751 1.00 89.44 445 ILE A O 1
ATOM 3596 N N . GLU A 1 446 ? -1.977 1.343 5.924 1.00 89.00 446 GLU A N 1
ATOM 3597 C CA . GLU A 1 446 ? -1.374 2.622 6.280 1.00 89.00 446 GLU A CA 1
ATOM 3598 C C . GLU A 1 446 ? -0.510 2.462 7.527 1.00 89.00 446 GLU A C 1
ATOM 3600 O O . GLU A 1 446 ? -0.981 1.999 8.562 1.00 89.00 446 GLU A O 1
ATOM 3605 N N . LEU A 1 447 ? 0.762 2.837 7.411 1.00 91.12 447 LEU A N 1
ATOM 3606 C CA . LEU A 1 447 ? 1.745 2.729 8.478 1.00 91.12 447 LEU A CA 1
ATOM 3607 C C . LEU A 1 447 ? 2.563 4.017 8.546 1.00 91.12 447 LEU A C 1
ATOM 3609 O O . LEU A 1 447 ? 3.222 4.417 7.583 1.00 91.12 447 LEU A O 1
ATOM 3613 N N . ARG A 1 448 ? 2.500 4.698 9.688 1.00 89.12 448 ARG A N 1
ATOM 3614 C CA . ARG A 1 448 ? 3.206 5.959 9.917 1.00 89.12 448 ARG A CA 1
ATOM 3615 C C . ARG A 1 448 ? 3.907 5.928 11.256 1.00 89.12 448 ARG A C 1
ATOM 3617 O O . ARG A 1 448 ? 3.299 5.576 12.268 1.00 89.12 448 ARG A O 1
ATOM 3624 N N . GLY A 1 449 ? 5.153 6.376 11.276 1.00 85.38 449 GLY A N 1
ATOM 3625 C CA . GLY A 1 449 ? 5.879 6.394 12.527 1.00 85.38 449 GLY A CA 1
ATOM 3626 C C . GLY A 1 449 ? 7.261 7.009 12.471 1.00 85.38 449 GLY A C 1
ATOM 3627 O O . GLY A 1 449 ? 7.622 7.720 11.537 1.00 85.38 449 GLY A O 1
ATOM 3628 N N . ILE A 1 450 ? 8.012 6.746 13.528 1.00 82.94 450 ILE A N 1
ATOM 3629 C CA . ILE A 1 450 ? 9.417 7.086 13.683 1.00 82.94 450 ILE A CA 1
ATOM 3630 C C . ILE A 1 450 ? 10.135 5.770 13.946 1.00 82.94 450 ILE A C 1
ATOM 3632 O O . ILE A 1 450 ? 9.792 5.071 14.898 1.00 82.94 450 ILE A O 1
ATOM 3636 N N . ASN A 1 451 ? 11.137 5.452 13.123 1.00 84.81 451 ASN A N 1
ATOM 3637 C CA . ASN A 1 451 ? 11.944 4.244 13.292 1.00 84.81 451 ASN A CA 1
ATOM 3638 C C . ASN A 1 451 ? 11.084 2.968 13.262 1.00 84.81 451 ASN A C 1
ATOM 3640 O O . ASN A 1 451 ? 11.023 2.195 14.220 1.00 84.81 451 ASN A O 1
ATOM 3644 N N . VAL A 1 452 ? 10.333 2.824 12.171 1.00 91.69 452 VAL A N 1
ATOM 3645 C CA . VAL A 1 452 ? 9.476 1.668 11.917 1.00 91.69 452 VAL A CA 1
ATOM 3646 C C . VAL A 1 452 ? 10.103 0.848 10.800 1.00 91.69 452 VAL A C 1
ATOM 3648 O O . VAL A 1 452 ? 10.367 1.392 9.727 1.00 91.69 452 VAL A O 1
ATOM 3651 N N . LEU A 1 453 ? 10.312 -0.442 11.048 1.00 95.00 453 LEU A N 1
ATOM 3652 C CA . LEU A 1 453 ? 10.901 -1.380 10.097 1.00 95.00 453 LEU A CA 1
ATOM 3653 C C . LEU A 1 453 ? 9.884 -2.451 9.702 1.00 95.00 453 LEU A C 1
ATOM 3655 O O . LEU A 1 453 ? 9.180 -3.023 10.530 1.00 95.00 453 LEU A O 1
ATOM 3659 N N . VAL A 1 454 ? 9.847 -2.753 8.416 1.00 98.25 454 VAL A N 1
ATOM 3660 C CA . VAL A 1 454 ? 9.143 -3.889 7.841 1.00 98.25 454 VAL A CA 1
ATOM 3661 C C . VAL A 1 454 ? 10.179 -4.711 7.090 1.00 98.25 454 VAL A C 1
ATOM 3663 O O . VAL A 1 454 ? 10.731 -4.252 6.091 1.00 98.25 454 VAL A O 1
ATOM 3666 N N . GLU A 1 455 ? 10.472 -5.907 7.589 1.00 98.19 455 GLU A N 1
ATOM 3667 C CA . GLU A 1 455 ? 11.557 -6.746 7.083 1.00 98.19 455 GLU A CA 1
ATOM 3668 C C . GLU A 1 455 ? 11.070 -8.156 6.734 1.00 98.19 455 GLU A C 1
ATOM 3670 O O . GLU A 1 455 ? 10.228 -8.731 7.427 1.00 98.19 455 GLU A O 1
ATOM 3675 N N . ASP A 1 456 ? 11.585 -8.714 5.638 1.00 98.31 456 ASP A N 1
ATOM 3676 C CA . ASP A 1 456 ? 11.289 -10.077 5.168 1.00 98.31 456 ASP A CA 1
ATOM 3677 C C . ASP A 1 456 ? 9.781 -10.347 4.955 1.00 98.31 456 ASP A C 1
ATOM 3679 O O . ASP A 1 456 ? 9.303 -11.477 5.068 1.00 98.31 456 ASP A O 1
ATOM 3683 N N . CYS A 1 457 ? 8.993 -9.303 4.680 1.00 98.62 457 CYS A N 1
ATOM 3684 C CA . CYS A 1 457 ? 7.539 -9.399 4.558 1.00 98.62 457 CYS A CA 1
ATOM 3685 C C . CYS A 1 457 ? 7.078 -9.555 3.103 1.00 98.62 457 CYS A C 1
ATOM 3687 O O . CYS A 1 457 ? 7.688 -9.044 2.163 1.00 98.62 457 CYS A O 1
ATOM 3689 N N . ASN A 1 458 ? 5.943 -10.227 2.919 1.00 98.12 458 ASN A N 1
ATOM 3690 C CA . ASN A 1 458 ? 5.311 -10.407 1.615 1.00 98.12 458 ASN A CA 1
ATOM 3691 C C . ASN A 1 458 ? 3.989 -9.648 1.572 1.00 98.12 458 ASN A C 1
ATOM 3693 O O . ASN A 1 458 ? 3.217 -9.687 2.523 1.00 98.12 458 ASN A O 1
ATOM 3697 N N . PHE A 1 459 ? 3.717 -8.997 0.453 1.00 96.56 459 PHE A N 1
ATOM 3698 C CA . PHE A 1 459 ? 2.542 -8.178 0.224 1.00 96.56 459 PHE A CA 1
ATOM 3699 C C . PHE A 1 459 ? 1.899 -8.597 -1.088 1.00 96.56 459 PHE A C 1
ATOM 3701 O O . PHE A 1 459 ? 2.485 -8.424 -2.158 1.00 96.56 459 PHE A O 1
ATOM 3708 N N . GLU A 1 460 ? 0.689 -9.131 -1.012 1.00 94.06 460 GLU A N 1
ATOM 3709 C CA . GLU A 1 460 ? -0.025 -9.638 -2.175 1.00 94.06 460 GLU A CA 1
ATOM 3710 C C . GLU A 1 460 ? -1.438 -9.060 -2.239 1.00 94.06 460 GLU A C 1
ATOM 3712 O O . GLU A 1 460 ? -2.131 -8.946 -1.225 1.00 94.06 460 GLU A O 1
ATOM 3717 N N . TYR A 1 461 ? -1.871 -8.656 -3.435 1.00 90.25 461 TYR A N 1
ATOM 3718 C CA . TYR A 1 461 ? -3.190 -8.053 -3.646 1.00 90.25 461 TYR A CA 1
ATOM 3719 C C . TYR A 1 461 ? -3.459 -6.820 -2.771 1.00 90.25 461 TYR A C 1
ATOM 3721 O O . TYR A 1 461 ? -4.600 -6.564 -2.380 1.00 90.25 461 TYR A O 1
ATOM 3729 N N . LEU A 1 462 ? -2.436 -6.001 -2.500 1.00 86.25 462 LEU A N 1
ATOM 3730 C CA . LEU A 1 462 ? -2.641 -4.716 -1.834 1.00 86.25 462 LEU A CA 1
ATOM 3731 C C . LEU A 1 462 ? -3.348 -3.739 -2.775 1.00 86.25 462 LEU A C 1
ATOM 3733 O O . LEU A 1 462 ? -2.831 -3.376 -3.825 1.00 86.25 462 LEU A O 1
ATOM 3737 N N . HIS A 1 463 ? -4.521 -3.260 -2.395 1.00 76.06 463 HIS A N 1
ATOM 3738 C CA . HIS A 1 463 ? -5.227 -2.195 -3.114 1.00 76.06 463 HIS A CA 1
ATOM 3739 C C . HIS A 1 463 ? -6.249 -1.548 -2.193 1.00 76.06 463 HIS A C 1
ATOM 3741 O O . HIS A 1 463 ? -6.593 -2.148 -1.187 1.00 76.06 463 HIS A O 1
ATOM 3747 N N . ASP A 1 464 ? -6.732 -0.351 -2.508 1.00 65.50 464 ASP A N 1
ATOM 3748 C CA . ASP A 1 464 ? -7.833 0.307 -1.798 1.00 65.50 464 ASP A CA 1
ATOM 3749 C C . ASP A 1 464 ? -8.989 0.457 -2.798 1.00 65.50 464 ASP A C 1
ATOM 3751 O O . ASP A 1 464 ? -9.043 1.420 -3.561 1.00 65.50 464 ASP A O 1
ATOM 3755 N N . ILE A 1 465 ? -9.827 -0.580 -2.924 1.00 58.91 465 ILE A N 1
ATOM 3756 C CA . ILE A 1 465 ? -11.005 -0.519 -3.798 1.00 58.91 465 ILE A CA 1
ATOM 3757 C C . ILE A 1 465 ? -12.141 0.099 -2.986 1.00 58.91 465 ILE A C 1
ATOM 3759 O O . ILE A 1 465 ? -12.822 -0.565 -2.213 1.00 58.91 465 ILE A O 1
ATOM 3763 N N . THR A 1 466 ? -12.367 1.383 -3.228 1.00 53.22 466 THR A N 1
ATOM 3764 C CA . THR A 1 466 ? -13.720 1.904 -3.415 1.00 53.22 466 THR A CA 1
ATOM 3765 C C . THR A 1 466 ? -13.699 2.577 -4.788 1.00 53.22 466 THR A C 1
ATOM 3767 O O . THR A 1 466 ? -12.895 3.473 -5.038 1.00 53.22 466 THR A O 1
ATOM 3770 N N . LEU A 1 467 ? -14.479 2.074 -5.745 1.00 49.22 467 LEU A N 1
ATOM 3771 C CA . LEU A 1 467 ? -14.596 2.684 -7.076 1.00 49.22 467 LEU A CA 1
ATOM 3772 C C . LEU A 1 467 ? -15.013 4.175 -6.960 1.00 49.22 467 LEU A C 1
ATOM 3774 O O . LEU A 1 467 ? -15.491 4.635 -5.924 1.00 49.22 467 LEU A O 1
ATOM 3778 N N . PRO A 1 468 ? -15.066 4.913 -8.072 1.00 41.66 468 PRO A N 1
ATOM 3779 C CA . PRO A 1 468 ? -14.043 5.709 -8.753 1.00 41.66 468 PRO A CA 1
ATOM 3780 C C . PRO A 1 468 ? -13.841 7.127 -8.173 1.00 41.66 468 PRO A C 1
ATOM 3782 O O . PRO A 1 468 ? -12.973 7.860 -8.648 1.00 41.66 468 PRO A O 1
ATOM 3785 N N . ALA A 1 469 ? -14.606 7.540 -7.157 1.00 41.62 469 ALA A N 1
ATOM 3786 C CA . ALA A 1 469 ? -14.636 8.938 -6.708 1.00 41.62 469 ALA A CA 1
ATOM 3787 C C . ALA A 1 469 ? -13.331 9.420 -6.039 1.00 41.62 469 ALA A C 1
ATOM 3789 O O . ALA A 1 469 ? -13.181 10.609 -5.768 1.00 41.62 469 ALA A O 1
ATOM 3790 N N . PHE A 1 470 ? -12.376 8.522 -5.775 1.00 44.12 470 PHE A N 1
ATOM 3791 C CA . PHE A 1 470 ? -11.203 8.841 -4.961 1.00 44.12 470 PHE A CA 1
ATOM 3792 C C . PHE A 1 470 ? -9.860 8.806 -5.692 1.00 44.12 470 PHE A C 1
ATOM 3794 O O . PHE A 1 470 ? -8.855 9.139 -5.060 1.00 44.12 470 PHE A O 1
ATOM 3801 N N . ARG A 1 471 ? -9.804 8.518 -7.007 1.00 42.53 471 ARG A N 1
ATOM 3802 C CA . ARG A 1 471 ? -8.522 8.493 -7.753 1.00 42.53 471 ARG A CA 1
ATOM 3803 C C . ARG A 1 471 ? -7.723 9.794 -7.587 1.00 42.53 471 ARG A C 1
ATOM 3805 O O . ARG A 1 471 ? -6.504 9.743 -7.437 1.00 42.53 471 ARG A O 1
ATOM 3812 N N . ASP A 1 472 ? -8.410 10.934 -7.526 1.00 42.47 472 ASP A N 1
ATOM 3813 C CA . ASP A 1 472 ? -7.781 12.255 -7.393 1.00 42.47 472 ASP A CA 1
ATOM 3814 C C . ASP A 1 472 ? -7.504 12.663 -5.931 1.00 42.47 472 ASP A C 1
ATOM 3816 O O . ASP A 1 472 ? -6.789 13.632 -5.665 1.00 42.47 472 ASP A O 1
ATOM 3820 N N . HIS A 1 473 ? -7.969 11.882 -4.950 1.00 45.91 473 HIS A N 1
ATOM 3821 C CA . HIS A 1 473 ? -7.608 12.054 -3.545 1.00 45.91 473 HIS A CA 1
ATOM 3822 C C . HIS A 1 473 ? -6.284 11.335 -3.256 1.00 45.91 473 HIS A C 1
ATOM 3824 O O . HIS A 1 473 ? -6.231 10.244 -2.688 1.00 45.91 473 HIS A O 1
ATOM 3830 N N . GLY A 1 474 ? -5.179 11.984 -3.635 1.00 44.91 474 GLY A N 1
ATOM 3831 C CA . GLY A 1 474 ? -3.817 11.435 -3.603 1.00 44.91 474 GLY A CA 1
ATOM 3832 C C . GLY A 1 474 ? -3.316 10.867 -2.261 1.00 44.91 474 GLY A C 1
ATOM 3833 O O . GLY A 1 474 ? -2.316 10.145 -2.268 1.00 44.91 474 GLY A O 1
ATOM 3834 N N . ALA A 1 475 ? -3.989 11.126 -1.134 1.00 46.19 475 ALA A N 1
ATOM 3835 C CA . ALA A 1 475 ? -3.691 10.527 0.173 1.00 46.19 475 ALA A CA 1
ATOM 3836 C C . ALA A 1 475 ? -4.502 9.251 0.495 1.00 46.19 475 ALA A C 1
ATOM 3838 O O . ALA A 1 475 ? -4.069 8.491 1.352 1.00 46.19 475 ALA A O 1
ATOM 3839 N N . LEU A 1 476 ? -5.631 8.998 -0.183 1.00 48.16 476 LEU A N 1
ATOM 3840 C CA . LEU A 1 476 ? -6.592 7.941 0.177 1.00 48.16 476 LEU A CA 1
ATOM 3841 C C . LEU A 1 476 ? -6.500 6.678 -0.696 1.00 48.16 476 LEU A C 1
ATOM 3843 O O . LEU A 1 476 ? -6.872 5.611 -0.240 1.00 48.16 476 LEU A O 1
ATOM 3847 N N . CYS A 1 477 ? -5.965 6.766 -1.917 1.00 57.66 477 CYS A N 1
ATOM 3848 C CA . CYS A 1 477 ? -5.896 5.618 -2.833 1.00 57.66 477 CYS A CA 1
ATOM 3849 C C . CYS A 1 477 ? -4.490 5.016 -2.897 1.00 57.66 477 CYS A C 1
ATOM 3851 O O . CYS A 1 477 ? -3.734 5.332 -3.817 1.00 57.66 477 CYS A O 1
ATOM 3853 N N . ALA A 1 478 ? -4.087 4.223 -1.909 1.00 70.00 478 ALA A N 1
ATOM 3854 C CA . ALA A 1 478 ? -2.894 3.384 -2.015 1.00 70.00 478 ALA A CA 1
ATOM 3855 C C . ALA A 1 478 ? -3.153 2.035 -1.344 1.00 70.00 478 ALA A C 1
ATOM 3857 O O . ALA A 1 478 ? -3.687 1.989 -0.241 1.00 70.00 478 ALA A O 1
ATOM 3858 N N . GLY A 1 479 ? -2.744 0.945 -1.997 1.00 78.06 479 GLY A N 1
ATOM 3859 C CA . GLY A 1 479 ? -2.674 -0.370 -1.360 1.00 78.06 479 GLY A CA 1
ATOM 3860 C C . GLY A 1 479 ? -1.707 -0.374 -0.173 1.00 78.06 479 GLY A C 1
ATOM 3861 O O . GLY A 1 479 ? -1.944 -1.077 0.801 1.00 78.06 479 GLY A O 1
ATOM 3862 N N . LEU A 1 480 ? -0.675 0.471 -0.211 1.00 89.12 480 LEU A N 1
ATOM 3863 C CA . LEU A 1 480 ? 0.202 0.758 0.916 1.00 89.12 480 LEU A CA 1
ATOM 3864 C C . LEU A 1 480 ? 0.543 2.244 0.977 1.00 89.12 480 LEU A C 1
ATOM 3866 O O . LEU A 1 480 ? 1.093 2.809 0.029 1.00 89.12 480 LEU A O 1
ATOM 3870 N N . PHE A 1 481 ? 0.308 2.859 2.129 1.00 88.94 481 PHE A N 1
ATOM 3871 C CA . PHE A 1 481 ? 0.826 4.173 2.479 1.00 88.94 481 PHE A CA 1
ATOM 3872 C C . PHE A 1 481 ? 1.799 4.052 3.654 1.00 88.94 481 PHE A C 1
ATOM 3874 O O . PHE A 1 481 ? 1.399 3.725 4.767 1.00 88.94 481 PHE A O 1
ATOM 3881 N N . GLY A 1 482 ? 3.075 4.345 3.408 1.00 90.12 482 GLY A N 1
ATOM 3882 C CA . GLY A 1 482 ? 4.132 4.374 4.415 1.00 90.12 482 GLY A CA 1
ATOM 3883 C C . GLY A 1 482 ? 4.652 5.795 4.617 1.00 90.12 482 GLY A C 1
ATOM 3884 O O . GLY A 1 482 ? 4.925 6.489 3.635 1.00 90.12 482 GLY A O 1
ATOM 3885 N N . TRP A 1 483 ? 4.833 6.241 5.861 1.00 88.94 483 TRP A N 1
ATOM 3886 C CA . TRP A 1 483 ? 5.480 7.527 6.155 1.00 88.94 483 TRP A CA 1
ATOM 3887 C C . TRP A 1 483 ? 6.582 7.381 7.205 1.00 88.94 483 TRP A C 1
ATOM 3889 O O . TRP A 1 483 ? 6.276 7.103 8.362 1.00 88.94 483 TRP A O 1
ATOM 3899 N N . ASN A 1 484 ? 7.839 7.614 6.792 1.00 88.19 484 ASN A N 1
ATOM 3900 C CA . ASN A 1 484 ? 9.057 7.353 7.582 1.00 88.19 484 ASN A CA 1
ATOM 3901 C C . ASN A 1 484 ? 9.129 5.894 8.076 1.00 88.19 484 ASN A C 1
ATOM 3903 O O . ASN A 1 484 ? 9.366 5.627 9.253 1.00 88.19 484 ASN A O 1
ATOM 3907 N N . VAL A 1 485 ? 8.867 4.966 7.156 1.00 91.06 485 VAL A N 1
ATOM 3908 C CA . VAL A 1 485 ? 8.923 3.519 7.381 1.00 91.06 485 VAL A CA 1
ATOM 3909 C C . VAL A 1 485 ? 9.942 2.928 6.420 1.00 91.06 485 VAL A C 1
ATOM 3911 O O . VAL A 1 485 ? 9.948 3.299 5.238 1.00 91.06 485 VAL A O 1
ATOM 3914 N N . ASP A 1 486 ? 10.748 2.004 6.928 1.00 94.44 486 ASP A N 1
ATOM 3915 C CA . ASP A 1 486 ? 11.728 1.257 6.156 1.00 94.44 486 ASP A CA 1
ATOM 3916 C C . ASP A 1 486 ? 11.150 -0.095 5.727 1.00 94.44 486 ASP A C 1
ATOM 3918 O O . ASP A 1 486 ? 10.568 -0.814 6.536 1.00 94.44 486 ASP A O 1
ATOM 3922 N N . PHE A 1 487 ? 11.310 -0.435 4.449 1.00 96.81 487 PHE A N 1
ATOM 3923 C CA . PHE A 1 487 ? 10.897 -1.714 3.869 1.00 96.81 487 PHE A CA 1
ATOM 3924 C C . PHE A 1 487 ? 12.126 -2.429 3.312 1.00 96.81 487 PHE A C 1
ATOM 3926 O O . PHE A 1 487 ? 12.706 -1.979 2.321 1.00 96.81 487 PHE A O 1
ATOM 3933 N N . ILE A 1 488 ? 12.524 -3.529 3.949 1.00 97.44 488 ILE A N 1
ATOM 3934 C CA . ILE A 1 488 ? 13.749 -4.272 3.637 1.00 97.44 488 ILE A CA 1
ATOM 3935 C C . ILE A 1 488 ? 13.392 -5.726 3.313 1.00 97.44 488 ILE A C 1
ATOM 3937 O O . ILE A 1 488 ? 12.551 -6.318 3.984 1.00 97.44 488 ILE A O 1
ATOM 3941 N N . ASN A 1 489 ? 13.992 -6.311 2.273 1.00 98.12 489 ASN A N 1
ATOM 3942 C CA . ASN A 1 489 ? 13.766 -7.717 1.886 1.00 98.12 489 ASN A CA 1
ATOM 3943 C C . ASN A 1 489 ? 12.286 -8.064 1.627 1.00 98.12 489 ASN A C 1
ATOM 3945 O O . ASN A 1 489 ? 11.836 -9.176 1.900 1.00 98.12 489 ASN A O 1
ATOM 3949 N N . CYS A 1 490 ? 11.502 -7.102 1.143 1.00 98.25 490 CYS A N 1
ATOM 3950 C CA . CYS A 1 490 ? 10.062 -7.274 0.959 1.00 98.25 490 CYS A CA 1
ATOM 3951 C C . CYS A 1 490 ? 9.693 -7.659 -0.481 1.00 98.25 490 CYS A C 1
ATOM 3953 O O . CYS A 1 490 ? 10.332 -7.229 -1.441 1.00 98.25 490 CYS A O 1
ATOM 3955 N N . VAL A 1 491 ? 8.601 -8.405 -0.647 1.00 97.94 491 VAL A N 1
ATOM 3956 C CA . VAL A 1 491 ? 8.011 -8.696 -1.965 1.00 97.94 491 VAL A CA 1
ATOM 3957 C C . VAL A 1 491 ? 6.632 -8.058 -2.053 1.00 97.94 491 VAL A C 1
ATOM 3959 O O . VAL A 1 491 ? 5.799 -8.271 -1.181 1.00 97.94 491 VAL A O 1
ATOM 3962 N N . PHE A 1 492 ? 6.378 -7.305 -3.117 1.00 95.31 492 PHE A N 1
ATOM 3963 C CA . PHE A 1 492 ? 5.090 -6.713 -3.455 1.00 95.31 492 PHE A CA 1
ATOM 3964 C C . PHE A 1 492 ? 4.624 -7.302 -4.784 1.00 95.31 492 PHE A C 1
ATOM 3966 O O . PHE A 1 492 ? 5.293 -7.138 -5.804 1.00 95.31 492 PHE A O 1
ATOM 3973 N N . SER A 1 493 ? 3.495 -8.003 -4.786 1.00 93.62 493 SER A N 1
ATOM 3974 C CA . SER A 1 493 ? 3.042 -8.737 -5.968 1.00 93.62 493 SER A CA 1
ATOM 3975 C C . SER A 1 493 ? 1.534 -8.691 -6.178 1.00 93.62 493 SER A C 1
ATOM 3977 O O . SER A 1 493 ? 0.765 -8.490 -5.235 1.00 93.62 493 SER A O 1
ATOM 3979 N N . HIS A 1 494 ? 1.111 -8.866 -7.432 1.00 91.19 494 HIS A N 1
ATOM 3980 C CA . HIS A 1 494 ? -0.302 -8.989 -7.801 1.00 91.19 494 HIS A CA 1
ATOM 3981 C C . HIS A 1 494 ? -1.144 -7.779 -7.377 1.00 91.19 494 HIS A C 1
ATOM 3983 O O . HIS A 1 494 ? -2.238 -7.904 -6.828 1.00 91.19 494 HIS A O 1
ATOM 3989 N N . ILE A 1 495 ? -0.604 -6.582 -7.593 1.00 86.69 495 ILE A N 1
ATOM 3990 C CA . ILE A 1 495 ? -1.180 -5.327 -7.113 1.00 86.69 495 ILE A CA 1
ATOM 3991 C C . ILE A 1 495 ? -1.969 -4.655 -8.248 1.00 86.69 495 ILE A C 1
ATOM 3993 O O . ILE A 1 495 ? -1.374 -4.166 -9.203 1.00 86.69 495 ILE A O 1
ATOM 3997 N N . PRO A 1 496 ? -3.304 -4.572 -8.169 1.00 80.06 496 PRO A N 1
ATOM 3998 C CA . PRO A 1 496 ? -4.127 -4.340 -9.354 1.00 80.06 496 PRO A CA 1
ATOM 3999 C C . PRO A 1 496 ? -4.150 -2.907 -9.936 1.00 80.06 496 PRO A C 1
ATOM 4001 O O . PRO A 1 496 ? -4.524 -2.743 -11.097 1.00 80.06 496 PRO A O 1
ATOM 4004 N N . PHE A 1 497 ? -3.783 -1.859 -9.185 1.00 75.62 497 PHE A N 1
ATOM 4005 C CA . PHE A 1 497 ? -4.014 -0.450 -9.575 1.00 75.62 497 PHE A CA 1
ATOM 4006 C C . PHE A 1 497 ? -2.792 0.465 -9.421 1.00 75.62 497 PHE A C 1
ATOM 4008 O O . PHE A 1 497 ? -1.993 0.279 -8.508 1.00 75.62 497 PHE A O 1
ATOM 4015 N N . VAL A 1 498 ? -2.770 1.543 -10.222 1.00 65.50 498 VAL A N 1
ATOM 4016 C CA . VAL A 1 498 ? -1.795 2.652 -10.148 1.00 65.50 498 VAL A CA 1
ATOM 4017 C C . VAL A 1 498 ? -1.734 3.341 -8.794 1.00 65.50 498 VAL A C 1
ATOM 4019 O O . VAL A 1 498 ? -2.729 3.439 -8.076 1.00 65.50 498 VAL A O 1
ATOM 4022 N N . TYR A 1 499 ? -0.561 3.907 -8.488 1.00 68.44 499 TYR A N 1
ATOM 4023 C CA . TYR A 1 499 ? -0.249 4.560 -7.212 1.00 68.44 499 TYR A CA 1
ATOM 4024 C C . TYR A 1 499 ? -0.418 3.653 -5.988 1.00 68.44 499 TYR A C 1
ATOM 4026 O O . TYR A 1 499 ? -0.588 4.136 -4.864 1.00 68.44 499 TYR A O 1
ATOM 4034 N N . SER A 1 500 ? -0.359 2.346 -6.215 1.00 71.94 500 SER A N 1
ATOM 4035 C CA . SER A 1 500 ? -0.565 1.303 -5.224 1.00 71.94 500 SER A CA 1
ATOM 4036 C C . SER A 1 500 ? 0.358 1.401 -4.021 1.00 71.94 500 SER A C 1
ATOM 4038 O O . SER A 1 500 ? -0.098 1.158 -2.908 1.00 71.94 500 SER A O 1
ATOM 4040 N N . LEU A 1 501 ? 1.618 1.791 -4.214 1.00 85.81 501 LEU A N 1
ATOM 4041 C CA . LEU A 1 501 ? 2.589 1.934 -3.133 1.00 85.81 501 LEU A CA 1
ATOM 4042 C C . LEU A 1 501 ? 3.048 3.388 -3.011 1.00 85.81 501 LEU A C 1
ATOM 4044 O O . LEU A 1 501 ? 3.590 3.985 -3.947 1.00 85.81 501 LEU A O 1
ATOM 4048 N N . LYS A 1 502 ? 2.842 3.963 -1.827 1.00 86.75 502 LYS A N 1
ATOM 4049 C CA . LYS A 1 502 ? 3.253 5.318 -1.457 1.00 86.75 502 LYS A CA 1
ATOM 4050 C C . LYS A 1 502 ? 4.110 5.264 -0.206 1.00 86.75 502 LYS A C 1
ATOM 4052 O O . LYS A 1 502 ? 3.635 5.552 0.886 1.00 86.75 502 LYS A O 1
ATOM 4057 N N . ILE A 1 503 ? 5.383 4.940 -0.384 1.00 89.31 503 ILE A N 1
ATOM 4058 C CA . ILE A 1 503 ? 6.384 5.000 0.677 1.00 89.31 503 ILE A CA 1
ATOM 4059 C C . ILE A 1 503 ? 7.015 6.392 0.620 1.00 89.31 503 ILE A C 1
ATOM 4061 O O . ILE A 1 503 ? 7.624 6.786 -0.376 1.00 89.31 503 ILE A O 1
ATOM 4065 N N . LYS A 1 504 ? 6.789 7.184 1.663 1.00 85.31 504 LYS A N 1
ATOM 4066 C CA . LYS A 1 504 ? 7.150 8.600 1.751 1.00 85.31 504 LYS A CA 1
ATOM 4067 C C . LYS A 1 504 ? 7.824 8.903 3.088 1.00 85.31 504 LYS A C 1
ATOM 4069 O O . LYS A 1 504 ? 8.019 8.036 3.934 1.00 85.31 504 LYS A O 1
ATOM 4074 N N . GLY A 1 505 ? 8.159 10.174 3.281 1.00 80.75 505 GLY A N 1
ATOM 4075 C CA . GLY A 1 505 ? 8.846 10.663 4.469 1.00 80.75 505 GLY A CA 1
ATOM 4076 C C . GLY A 1 505 ? 10.337 10.870 4.219 1.00 80.75 505 GLY A C 1
ATOM 4077 O O . GLY A 1 505 ? 10.923 10.293 3.303 1.00 80.75 505 GLY A O 1
ATOM 4078 N N . MET A 1 506 ? 10.950 11.759 4.994 1.00 78.75 506 MET A N 1
ATOM 4079 C CA . MET A 1 506 ? 12.359 12.132 4.833 1.00 78.75 506 MET A CA 1
ATOM 4080 C C . MET A 1 506 ? 13.318 11.028 5.291 1.00 78.75 506 MET A C 1
ATOM 4082 O O . MET A 1 506 ? 14.448 10.987 4.808 1.00 78.75 506 MET A O 1
ATOM 4086 N N . PHE A 1 507 ? 12.849 10.135 6.163 1.00 80.75 507 PHE A N 1
ATOM 4087 C CA . PHE A 1 507 ? 13.616 9.046 6.766 1.00 80.75 507 PHE A CA 1
ATOM 4088 C C . PHE A 1 507 ? 13.033 7.691 6.357 1.00 80.75 507 PHE A C 1
ATOM 4090 O O . PHE A 1 507 ? 12.702 6.882 7.207 1.00 80.75 507 PHE A O 1
ATOM 4097 N N . SER A 1 508 ? 12.794 7.498 5.059 1.00 88.06 508 SER A N 1
ATOM 4098 C CA . SER A 1 508 ? 12.262 6.238 4.531 1.00 88.06 508 SER A CA 1
ATOM 4099 C C . SER A 1 508 ? 13.260 5.573 3.591 1.00 88.06 508 SER A C 1
ATOM 4101 O O . SER A 1 508 ? 13.800 6.224 2.682 1.00 88.06 508 SER A O 1
ATOM 4103 N N . LEU A 1 509 ? 13.460 4.278 3.795 1.00 91.69 509 LEU A N 1
ATOM 4104 C CA . LEU A 1 509 ? 14.286 3.392 2.991 1.00 91.69 509 LEU A CA 1
ATOM 4105 C C . LEU A 1 509 ? 13.426 2.303 2.346 1.00 91.69 509 LEU A C 1
ATOM 4107 O O . LEU A 1 509 ? 12.561 1.707 2.979 1.00 91.69 509 LEU A O 1
ATOM 4111 N N . VAL A 1 510 ? 13.701 2.013 1.080 1.00 95.50 510 VAL A N 1
ATOM 4112 C CA . VAL A 1 510 ? 13.271 0.768 0.440 1.00 95.50 510 VAL A CA 1
ATOM 4113 C C . VAL A 1 510 ? 14.522 0.062 -0.062 1.00 95.50 510 VAL A C 1
ATOM 4115 O O . VAL A 1 510 ? 15.270 0.629 -0.864 1.00 95.50 510 VAL A O 1
ATOM 4118 N N . GLU A 1 511 ? 14.786 -1.137 0.443 1.00 96.38 511 GLU A N 1
ATOM 4119 C CA . GLU A 1 511 ? 16.007 -1.881 0.145 1.00 96.38 511 GLU A CA 1
ATOM 4120 C C . GLU A 1 511 ? 15.732 -3.355 -0.147 1.00 96.38 511 GLU A C 1
ATOM 4122 O O . GLU A 1 511 ? 14.970 -4.008 0.561 1.00 96.38 511 GLU A O 1
ATOM 4127 N N . ASN A 1 512 ? 16.408 -3.888 -1.169 1.00 97.44 512 ASN A N 1
ATOM 4128 C CA . ASN A 1 512 ? 16.396 -5.312 -1.504 1.00 97.44 512 ASN A CA 1
ATOM 4129 C C . ASN A 1 512 ? 14.976 -5.886 -1.640 1.00 97.44 512 ASN A C 1
ATOM 4131 O O . ASN A 1 512 ? 14.659 -6.934 -1.087 1.00 97.44 512 ASN A O 1
ATOM 4135 N N . ALA A 1 513 ? 14.095 -5.171 -2.334 1.00 96.31 513 ALA A N 1
ATOM 4136 C CA . ALA A 1 513 ? 12.707 -5.575 -2.502 1.00 96.31 513 ALA A CA 1
ATOM 4137 C C . ALA A 1 513 ? 12.329 -5.788 -3.977 1.00 96.31 513 ALA A C 1
ATOM 4139 O O . ALA A 1 513 ? 12.925 -5.219 -4.898 1.00 96.31 513 ALA A O 1
ATOM 4140 N N . LEU A 1 514 ? 11.325 -6.641 -4.180 1.00 96.00 514 LEU A N 1
ATOM 4141 C CA . LEU A 1 514 ? 10.774 -7.014 -5.481 1.00 96.00 514 LEU A CA 1
ATOM 4142 C C . LEU A 1 514 ? 9.357 -6.464 -5.611 1.00 96.00 514 LEU A C 1
ATOM 4144 O O . LEU A 1 514 ? 8.526 -6.693 -4.739 1.00 96.00 514 LEU A O 1
ATOM 4148 N N . LEU A 1 515 ? 9.075 -5.759 -6.700 1.00 93.88 515 LEU A N 1
ATOM 4149 C CA . LEU A 1 515 ? 7.737 -5.343 -7.100 1.00 93.88 515 LEU A CA 1
ATOM 4150 C C . LEU A 1 515 ? 7.418 -6.020 -8.434 1.00 93.88 515 LEU A C 1
ATOM 4152 O O . LEU A 1 515 ? 8.115 -5.766 -9.413 1.00 93.88 515 LEU A O 1
ATOM 4156 N N . THR A 1 516 ? 6.395 -6.872 -8.488 1.00 91.56 516 THR A N 1
ATOM 4157 C CA . THR A 1 516 ? 6.092 -7.667 -9.691 1.00 91.56 516 THR A CA 1
ATOM 4158 C C . THR A 1 516 ? 4.593 -7.811 -9.947 1.00 91.56 516 THR A C 1
ATOM 4160 O O . THR A 1 516 ? 3.793 -7.832 -9.014 1.00 91.56 516 THR A O 1
ATOM 4163 N N . ASN A 1 517 ? 4.198 -7.912 -11.215 1.00 89.00 517 ASN A N 1
ATOM 4164 C CA . ASN A 1 517 ? 2.816 -8.139 -11.651 1.00 89.00 517 ASN A CA 1
ATOM 4165 C C . ASN A 1 517 ? 1.824 -7.096 -11.094 1.00 89.00 517 ASN A C 1
ATOM 4167 O O . ASN A 1 517 ? 0.996 -7.391 -10.226 1.00 89.00 517 ASN A O 1
ATOM 4171 N N . MET A 1 518 ? 1.964 -5.843 -11.541 1.00 86.25 518 MET A N 1
ATOM 4172 C CA . MET A 1 518 ? 1.216 -4.699 -11.001 1.00 86.25 518 MET A CA 1
ATOM 4173 C C . MET A 1 518 ? 0.457 -3.891 -12.067 1.00 86.25 518 MET A C 1
ATOM 4175 O O . MET A 1 518 ? 0.754 -3.935 -13.261 1.00 86.25 518 MET A O 1
ATOM 4179 N N . ASP A 1 519 ? -0.491 -3.078 -11.600 1.00 81.75 519 ASP A N 1
ATOM 4180 C CA . ASP A 1 519 ? -1.158 -1.995 -12.331 1.00 81.75 519 ASP A CA 1
ATOM 4181 C C . ASP A 1 519 ? -2.062 -2.440 -13.502 1.00 81.75 519 ASP A C 1
ATOM 4183 O O . ASP A 1 519 ? -2.364 -1.650 -14.397 1.00 81.75 519 ASP A O 1
ATOM 4187 N N . TRP A 1 520 ? -2.557 -3.679 -13.518 1.00 80.81 520 TRP A N 1
ATOM 4188 C CA . TRP A 1 520 ? -3.337 -4.206 -14.648 1.00 80.81 520 TRP A CA 1
ATOM 4189 C C . TRP A 1 520 ? -4.709 -3.533 -14.882 1.00 80.81 520 TRP A C 1
ATOM 4191 O O . TRP A 1 520 ? -5.212 -3.573 -16.006 1.00 80.81 520 TRP A O 1
ATOM 4201 N N . TYR A 1 521 ? -5.290 -2.847 -13.886 1.00 76.56 521 TYR A N 1
ATOM 4202 C CA . TYR A 1 521 ? -6.493 -2.003 -14.046 1.00 76.56 521 TYR A CA 1
ATOM 4203 C C . TYR A 1 521 ? -6.182 -0.525 -14.301 1.00 76.56 521 TYR A C 1
ATOM 4205 O O . TYR A 1 521 ? -7.076 0.322 -14.300 1.00 76.56 521 TYR A O 1
ATOM 4213 N N . ALA A 1 522 ? -4.917 -0.171 -14.492 1.00 70.00 522 ALA A N 1
ATOM 4214 C CA . ALA A 1 522 ? -4.550 1.206 -14.745 1.00 70.00 522 ALA A CA 1
ATOM 4215 C C . ALA A 1 522 ? -4.898 1.665 -16.165 1.00 70.00 522 ALA A C 1
ATOM 4217 O O . ALA A 1 522 ? -4.811 0.905 -17.133 1.00 70.00 522 ALA A O 1
ATOM 4218 N N . ASN A 1 523 ? -5.216 2.956 -16.275 1.00 65.44 523 ASN A N 1
ATOM 4219 C CA . ASN A 1 523 ? -5.207 3.678 -17.542 1.00 65.44 523 ASN A CA 1
ATOM 4220 C C . ASN A 1 523 ? -3.789 4.254 -17.762 1.00 65.44 523 ASN A C 1
ATOM 4222 O O . ASN A 1 523 ? -3.272 4.879 -16.827 1.00 65.44 523 ASN A O 1
ATOM 4226 N N . PRO A 1 524 ? -3.166 4.059 -18.941 1.00 65.50 524 PRO A N 1
ATOM 4227 C CA . PRO A 1 524 ? -1.888 4.669 -19.307 1.00 65.50 524 PRO A CA 1
ATOM 4228 C C . PRO A 1 524 ? -1.783 6.163 -18.981 1.00 65.50 524 PRO A C 1
ATOM 4230 O O . PRO A 1 524 ? -2.741 6.920 -19.150 1.00 65.50 524 PRO A O 1
ATOM 4233 N N . GLY A 1 525 ? -0.606 6.622 -18.549 1.00 65.75 525 GLY A N 1
ATOM 4234 C CA . GLY A 1 525 ? -0.436 8.033 -18.173 1.00 65.75 525 GLY A CA 1
ATOM 4235 C C . GLY A 1 525 ? 0.664 8.356 -17.164 1.00 65.75 525 GLY A C 1
ATOM 4236 O O . GLY A 1 525 ? 0.828 9.529 -16.818 1.00 65.75 525 GLY A O 1
ATOM 4237 N N . GLY A 1 526 ? 1.448 7.368 -16.726 1.00 62.66 526 GLY A N 1
ATOM 4238 C CA . GLY A 1 526 ? 2.464 7.526 -15.692 1.00 62.66 526 GLY A CA 1
ATOM 4239 C C . GLY A 1 526 ? 1.873 7.600 -14.284 1.00 62.66 526 GLY A C 1
ATOM 4240 O O . GLY A 1 526 ? 0.852 8.236 -14.038 1.00 62.66 526 GLY A O 1
ATOM 4241 N N . GLY A 1 527 ? 2.540 6.970 -13.318 1.00 70.62 527 GLY A N 1
ATOM 4242 C CA . GLY A 1 527 ? 2.046 6.961 -11.937 1.00 70.62 527 GLY A CA 1
ATOM 4243 C C . GLY A 1 527 ? 2.451 5.746 -11.119 1.00 70.62 527 GLY A C 1
ATOM 4244 O O . GLY A 1 527 ? 1.669 5.290 -10.287 1.00 70.62 527 GLY A O 1
ATOM 4245 N N . GLY A 1 528 ? 3.645 5.216 -11.378 1.00 76.44 528 GLY A N 1
ATOM 4246 C CA . GLY A 1 528 ? 4.191 4.078 -10.658 1.00 76.44 528 GLY A CA 1
ATOM 4247 C C . GLY A 1 528 ? 4.419 4.336 -9.161 1.00 76.44 528 GLY A C 1
ATOM 4248 O O . GLY A 1 528 ? 4.123 5.417 -8.632 1.00 76.44 528 GLY A O 1
ATOM 4249 N N . PRO A 1 529 ? 4.961 3.337 -8.455 1.00 84.12 529 PRO A N 1
ATOM 4250 C CA . PRO A 1 529 ? 5.146 3.391 -7.012 1.00 84.12 529 PRO A CA 1
ATOM 4251 C C . PRO A 1 529 ? 6.091 4.529 -6.593 1.00 84.12 529 PRO A C 1
ATOM 4253 O O . PRO A 1 529 ? 7.110 4.806 -7.237 1.00 84.12 529 PRO A O 1
ATOM 4256 N N . ALA A 1 530 ? 5.763 5.179 -5.473 1.00 86.88 530 ALA A N 1
ATOM 4257 C CA . ALA A 1 530 ? 6.657 6.115 -4.799 1.00 86.88 530 ALA A CA 1
ATOM 4258 C C . ALA A 1 530 ? 7.468 5.359 -3.738 1.00 86.88 530 ALA A C 1
ATOM 4260 O O . ALA A 1 530 ? 6.893 4.829 -2.789 1.00 86.88 530 ALA A O 1
ATOM 4261 N N . LEU A 1 531 ? 8.790 5.307 -3.910 1.00 87.94 531 LEU A N 1
ATOM 4262 C CA . LEU A 1 531 ? 9.684 4.425 -3.159 1.00 87.94 531 LEU A CA 1
ATOM 4263 C C . LEU A 1 531 ? 10.631 5.196 -2.241 1.00 87.94 531 LEU A C 1
ATOM 4265 O O . LEU A 1 531 ? 11.794 5.407 -2.573 1.00 87.94 531 LEU A O 1
ATOM 4269 N N . GLY A 1 532 ? 10.131 5.616 -1.085 1.00 83.94 532 GLY A N 1
ATOM 4270 C CA . GLY A 1 532 ? 10.927 6.161 0.011 1.00 83.94 532 GLY A CA 1
ATOM 4271 C C . GLY A 1 532 ? 11.763 7.391 -0.350 1.00 83.94 532 GLY A C 1
ATOM 4272 O O . GLY A 1 532 ? 11.612 7.997 -1.412 1.00 83.94 532 GLY A O 1
ATOM 4273 N N . ARG A 1 533 ? 12.667 7.789 0.548 1.00 88.62 533 ARG A N 1
ATOM 4274 C CA . ARG A 1 533 ? 13.687 8.818 0.305 1.00 88.62 533 ARG A CA 1
ATOM 4275 C C . ARG A 1 533 ? 14.940 8.206 -0.309 1.00 88.62 533 ARG A C 1
ATOM 4277 O O . ARG A 1 533 ? 15.549 8.842 -1.174 1.00 88.62 533 ARG A O 1
ATOM 4284 N N . VAL A 1 534 ? 15.302 7.007 0.135 1.00 92.44 534 VAL A N 1
ATOM 4285 C CA . VAL A 1 534 ? 16.399 6.193 -0.389 1.00 92.44 534 VAL A CA 1
ATOM 4286 C C . VAL A 1 534 ? 15.815 4.887 -0.911 1.00 92.44 534 VAL A C 1
ATOM 4288 O O . VAL A 1 534 ? 14.983 4.271 -0.256 1.00 92.44 534 VAL A O 1
ATOM 4291 N N . CYS A 1 535 ? 16.242 4.491 -2.101 1.00 93.56 535 CYS A N 1
ATOM 4292 C CA . CYS A 1 535 ? 15.810 3.276 -2.771 1.00 93.56 535 CYS A CA 1
ATOM 4293 C C . CYS A 1 535 ? 17.049 2.568 -3.319 1.00 93.56 535 CYS A C 1
ATOM 4295 O O . CYS A 1 535 ? 17.817 3.194 -4.058 1.00 93.56 535 CYS A O 1
ATOM 4297 N N . ARG A 1 536 ? 17.280 1.307 -2.935 1.00 95.25 536 ARG A N 1
ATOM 4298 C CA . ARG A 1 536 ? 18.435 0.551 -3.431 1.00 95.25 536 ARG A CA 1
ATOM 4299 C C . ARG A 1 536 ? 18.218 -0.949 -3.554 1.00 95.25 536 ARG A C 1
ATOM 4301 O O . ARG A 1 536 ? 17.437 -1.520 -2.805 1.00 95.25 536 ARG A O 1
ATOM 4308 N N . TYR A 1 537 ? 18.922 -1.581 -4.491 1.00 96.12 537 TYR A N 1
ATOM 4309 C CA . TYR A 1 537 ? 18.811 -3.026 -4.762 1.00 96.12 537 TYR A CA 1
ATOM 4310 C C . TYR A 1 537 ? 17.375 -3.476 -5.072 1.00 96.12 537 TYR A C 1
ATOM 4312 O O . TYR A 1 537 ? 16.955 -4.566 -4.700 1.00 96.12 537 TYR A O 1
ATOM 4320 N N . MET A 1 538 ? 16.596 -2.611 -5.722 1.00 94.69 538 MET A N 1
ATOM 4321 C CA . MET A 1 538 ? 15.190 -2.877 -6.017 1.00 94.69 538 MET A CA 1
ATOM 4322 C C . MET A 1 538 ? 15.010 -3.497 -7.391 1.00 94.69 538 MET A C 1
ATOM 4324 O O . MET A 1 538 ? 15.630 -3.040 -8.350 1.00 94.69 538 MET A O 1
ATOM 4328 N N . THR A 1 539 ? 14.083 -4.443 -7.510 1.00 94.44 539 THR A N 1
ATOM 4329 C CA . THR A 1 539 ? 13.593 -4.919 -8.810 1.00 94.44 539 THR A CA 1
ATOM 4330 C C . THR A 1 539 ? 12.126 -4.540 -8.971 1.00 94.44 539 THR A C 1
ATOM 4332 O O . THR A 1 539 ? 11.321 -4.804 -8.082 1.00 94.44 539 THR A O 1
ATOM 4335 N N . VAL A 1 540 ? 11.781 -3.893 -10.082 1.00 92.31 540 VAL A N 1
ATOM 4336 C CA . VAL A 1 540 ? 10.399 -3.629 -10.497 1.00 92.31 540 VAL A CA 1
ATOM 4337 C C . VAL A 1 540 ? 10.210 -4.262 -11.863 1.00 92.31 540 VAL A C 1
ATOM 4339 O O . VAL A 1 540 ? 10.901 -3.872 -12.798 1.00 92.31 540 VAL A O 1
ATOM 4342 N N . GLU A 1 541 ? 9.299 -5.215 -11.981 1.00 90.00 541 GLU A N 1
ATOM 4343 C CA . GLU A 1 541 ? 9.075 -5.975 -13.211 1.00 90.00 541 GLU A CA 1
ATOM 4344 C C . GLU A 1 541 ? 7.585 -6.234 -13.454 1.00 90.00 541 GLU A C 1
ATOM 4346 O O . GLU A 1 541 ? 6.759 -6.130 -12.546 1.00 90.00 541 GLU A O 1
ATOM 4351 N N . ASN A 1 542 ? 7.229 -6.583 -14.688 1.00 87.94 542 ASN A N 1
ATOM 4352 C CA . ASN A 1 542 ? 5.883 -7.021 -15.054 1.00 87.94 542 ASN A CA 1
ATOM 4353 C C . ASN A 1 542 ? 4.775 -6.043 -14.607 1.00 87.94 542 ASN A C 1
ATOM 4355 O O . ASN A 1 542 ? 3.731 -6.464 -14.114 1.00 87.94 542 ASN A O 1
ATOM 4359 N N . SER A 1 543 ? 4.973 -4.732 -14.775 1.00 85.75 543 SER A N 1
ATOM 4360 C CA . SER A 1 543 ? 3.931 -3.739 -14.478 1.00 85.75 543 SER A CA 1
ATOM 4361 C C . SER A 1 543 ? 3.344 -3.145 -15.750 1.00 85.75 543 SER A C 1
ATOM 4363 O O . SER A 1 543 ? 4.062 -2.831 -16.693 1.00 85.75 543 SER A O 1
ATOM 4365 N N . LYS A 1 544 ? 2.034 -2.894 -15.783 1.00 82.75 544 LYS A N 1
ATOM 4366 C CA . LYS A 1 544 ? 1.440 -2.135 -16.890 1.00 82.75 544 LYS A CA 1
ATOM 4367 C C . LYS A 1 544 ? 1.992 -0.704 -16.965 1.00 82.75 544 LYS A C 1
ATOM 4369 O O . LYS A 1 544 ? 2.188 -0.183 -18.063 1.00 82.75 544 LYS A O 1
ATOM 4374 N N . ILE A 1 545 ? 2.257 -0.074 -15.818 1.00 83.94 545 ILE A N 1
ATOM 4375 C CA . ILE A 1 545 ? 2.578 1.354 -15.711 1.00 83.94 545 ILE A CA 1
ATOM 4376 C C . ILE A 1 545 ? 4.011 1.571 -15.227 1.00 83.94 545 ILE A C 1
ATOM 4378 O O . ILE A 1 545 ? 4.485 0.957 -14.276 1.00 83.94 545 ILE A O 1
ATOM 4382 N N . GLY A 1 546 ? 4.706 2.500 -15.885 1.00 82.62 546 GLY A N 1
ATOM 4383 C CA . GLY A 1 546 ? 6.024 2.950 -15.459 1.00 82.62 546 GLY A CA 1
ATOM 4384 C C . GLY A 1 546 ? 5.948 4.067 -14.413 1.00 82.62 546 GLY A C 1
ATOM 4385 O O . GLY A 1 546 ? 4.902 4.477 -13.914 1.00 82.62 546 GLY A O 1
ATOM 4386 N N . GLY A 1 547 ? 7.091 4.665 -14.124 1.00 83.50 547 GLY A N 1
ATOM 4387 C CA . GLY A 1 547 ? 7.161 5.926 -13.393 1.00 83.50 547 GLY A CA 1
ATOM 4388 C C . GLY A 1 547 ? 7.507 5.739 -11.935 1.00 83.50 547 GLY A C 1
ATOM 4389 O O . GLY A 1 547 ? 7.085 6.545 -11.108 1.00 83.50 547 GLY A O 1
ATOM 4390 N N . VAL A 1 548 ? 8.302 4.710 -11.644 1.00 86.81 548 VAL A N 1
ATOM 4391 C CA . VAL A 1 548 ? 8.905 4.494 -10.334 1.00 86.81 548 VAL A CA 1
ATOM 4392 C C . VAL A 1 548 ? 9.632 5.779 -9.924 1.00 86.81 548 VAL A C 1
ATOM 4394 O O . VAL A 1 548 ? 10.450 6.327 -10.676 1.00 86.81 548 VAL A O 1
ATOM 4397 N N . GLY A 1 549 ? 9.283 6.319 -8.757 1.00 79.88 549 GLY A N 1
ATOM 4398 C CA . GLY A 1 549 ? 9.697 7.663 -8.355 1.00 79.88 549 GLY A CA 1
ATOM 4399 C C . GLY A 1 549 ? 9.739 7.874 -6.842 1.00 79.88 549 GLY A C 1
ATOM 4400 O O . GLY A 1 549 ? 9.674 6.938 -6.059 1.00 79.88 549 GLY A O 1
ATOM 4401 N N . GLY A 1 550 ? 9.879 9.131 -6.407 1.00 70.12 550 GLY A N 1
ATOM 4402 C CA . GLY A 1 550 ? 9.847 9.521 -4.983 1.00 70.12 550 GLY A CA 1
ATOM 4403 C C . GLY A 1 550 ? 11.208 9.644 -4.274 1.00 70.12 550 GLY A C 1
ATOM 4404 O O . GLY A 1 550 ? 11.393 10.585 -3.504 1.00 70.12 550 GLY A O 1
ATOM 4405 N N . SER A 1 551 ? 12.197 8.809 -4.604 1.00 77.44 551 SER A N 1
ATOM 4406 C CA . SER A 1 551 ? 13.445 8.679 -3.817 1.00 77.44 551 SER A CA 1
ATOM 4407 C C . SER A 1 551 ? 14.523 9.680 -4.189 1.00 77.44 551 SER A C 1
ATOM 4409 O O . SER A 1 551 ? 14.991 9.660 -5.314 1.00 77.44 551 SER A O 1
ATOM 4411 N N . LYS A 1 552 ? 15.026 10.527 -3.293 1.00 87.19 552 LYS A N 1
ATOM 4412 C CA . LYS A 1 552 ? 16.155 11.406 -3.653 1.00 87.19 552 LYS A CA 1
ATOM 4413 C C . LYS A 1 552 ? 17.430 10.645 -4.010 1.00 87.19 552 LYS A C 1
ATOM 4415 O O . LYS A 1 552 ? 18.165 11.153 -4.846 1.00 87.19 552 LYS A O 1
ATOM 4420 N N . LEU A 1 553 ? 17.652 9.453 -3.463 1.00 93.19 553 LEU A N 1
ATOM 4421 C CA . LEU A 1 553 ? 18.698 8.534 -3.916 1.00 93.19 553 LEU A CA 1
ATOM 4422 C C . LEU A 1 553 ? 18.052 7.256 -4.455 1.00 93.19 553 LEU A C 1
ATOM 4424 O O . LEU A 1 553 ? 17.249 6.647 -3.753 1.00 93.19 553 LEU A O 1
ATOM 4428 N N . MET A 1 554 ? 18.396 6.874 -5.685 1.00 94.75 554 MET A N 1
ATOM 4429 C CA . MET A 1 554 ? 18.018 5.593 -6.287 1.00 94.75 554 MET A CA 1
ATOM 4430 C C . MET A 1 554 ? 19.263 4.909 -6.854 1.00 94.75 554 MET A C 1
ATOM 4432 O O . MET A 1 554 ? 19.912 5.485 -7.737 1.00 94.75 554 MET A O 1
ATOM 4436 N N . GLU A 1 555 ? 19.606 3.722 -6.351 1.00 95.25 555 GLU A N 1
ATOM 4437 C CA . GLU A 1 555 ? 20.819 3.014 -6.766 1.00 95.25 555 GLU A CA 1
ATOM 4438 C C . GLU A 1 555 ? 20.733 1.489 -6.826 1.00 95.25 555 GLU A C 1
ATOM 4440 O O . GLU A 1 555 ? 20.106 0.860 -5.989 1.00 95.25 555 GLU A O 1
ATOM 4445 N N . TYR A 1 556 ? 21.422 0.869 -7.786 1.00 96.25 556 TYR A N 1
ATOM 4446 C CA . TYR A 1 556 ? 21.418 -0.591 -7.958 1.00 96.25 556 TYR A CA 1
ATOM 4447 C C . TYR A 1 556 ? 20.023 -1.182 -8.206 1.00 96.25 556 TYR A C 1
ATOM 4449 O O . TYR A 1 556 ? 19.766 -2.329 -7.853 1.00 96.25 556 TYR A O 1
ATOM 4457 N N . CYS A 1 557 ? 19.118 -0.409 -8.808 1.00 96.00 557 CYS A N 1
ATOM 4458 C CA . CYS A 1 557 ? 17.762 -0.846 -9.116 1.00 96.00 557 CYS A CA 1
ATOM 4459 C C . CYS A 1 557 ? 17.626 -1.305 -10.574 1.00 96.00 557 CYS A C 1
ATOM 4461 O O . CYS A 1 557 ? 18.194 -0.702 -11.490 1.00 96.00 557 CYS A O 1
ATOM 4463 N N . ARG A 1 558 ? 16.803 -2.330 -10.790 1.00 94.44 558 ARG A N 1
ATOM 4464 C CA . ARG A 1 558 ? 16.388 -2.847 -12.095 1.00 94.44 558 ARG A CA 1
ATOM 4465 C C . ARG A 1 558 ? 14.894 -2.584 -12.280 1.00 94.44 558 ARG A C 1
ATOM 4467 O O . ARG A 1 558 ? 14.088 -3.025 -11.473 1.00 94.44 558 ARG A O 1
ATOM 4474 N N . ILE A 1 559 ? 14.532 -1.828 -13.310 1.00 93.31 559 ILE A N 1
ATOM 4475 C CA . ILE A 1 559 ? 13.144 -1.547 -13.689 1.00 93.31 559 ILE A CA 1
ATOM 4476 C C . ILE A 1 559 ? 12.932 -2.123 -15.081 1.00 93.31 559 ILE A C 1
ATOM 4478 O O . ILE A 1 559 ? 13.566 -1.653 -16.027 1.00 93.31 559 ILE A O 1
ATOM 4482 N N . GLU A 1 560 ? 12.063 -3.115 -15.218 1.00 89.69 560 GLU A N 1
ATOM 4483 C CA . GLU A 1 560 ? 11.857 -3.823 -16.474 1.00 89.69 560 GLU A CA 1
ATOM 4484 C C . GLU A 1 560 ? 10.407 -4.202 -16.766 1.00 89.69 560 GLU A C 1
ATOM 4486 O O . GLU A 1 560 ? 9.537 -4.096 -15.909 1.00 89.69 560 GLU A O 1
ATOM 4491 N N . ASP A 1 561 ? 10.152 -4.591 -18.014 1.00 87.12 561 ASP A N 1
ATOM 4492 C CA . ASP A 1 561 ? 8.885 -5.140 -18.498 1.00 87.12 561 ASP A CA 1
ATOM 4493 C C . ASP A 1 561 ? 7.647 -4.304 -18.131 1.00 87.12 561 ASP A C 1
ATOM 4495 O O . ASP A 1 561 ? 6.795 -4.717 -17.341 1.00 87.12 561 ASP A O 1
ATOM 4499 N N . PHE A 1 562 ? 7.533 -3.127 -18.764 1.00 87.38 562 PHE A N 1
ATOM 4500 C CA . PHE A 1 562 ? 6.376 -2.239 -18.613 1.00 87.38 562 PHE A CA 1
ATOM 4501 C C . PHE A 1 562 ? 5.880 -1.600 -19.916 1.00 87.38 562 PHE A C 1
ATOM 4503 O O . PHE A 1 562 ? 6.655 -1.363 -20.837 1.00 87.38 562 PHE A O 1
ATOM 4510 N N . ILE A 1 563 ? 4.583 -1.284 -20.017 1.00 81.69 563 ILE A N 1
ATOM 4511 C CA . ILE A 1 563 ? 3.936 -0.841 -21.275 1.00 81.69 563 ILE A CA 1
ATOM 4512 C C . ILE A 1 563 ? 3.107 0.433 -21.109 1.00 81.69 563 ILE A C 1
ATOM 4514 O O . ILE A 1 563 ? 1.899 0.449 -21.328 1.00 81.69 563 ILE A O 1
ATOM 4518 N N . ASP A 1 564 ? 3.761 1.532 -20.748 1.00 83.00 564 ASP A N 1
ATOM 4519 C CA . ASP A 1 564 ? 3.079 2.807 -20.514 1.00 83.00 564 ASP A CA 1
ATOM 4520 C C . ASP A 1 564 ? 3.191 3.736 -21.747 1.00 83.00 564 ASP A C 1
ATOM 4522 O O . ASP A 1 564 ? 4.218 4.405 -21.928 1.00 83.00 564 ASP A O 1
ATOM 4526 N N . PRO A 1 565 ? 2.190 3.786 -22.656 1.00 79.44 565 PRO A N 1
ATOM 4527 C CA . PRO A 1 565 ? 2.234 4.581 -23.885 1.00 79.44 565 PRO A CA 1
ATOM 4528 C C . PRO A 1 565 ? 2.001 6.085 -23.646 1.00 79.44 565 PRO A C 1
ATOM 4530 O O . PRO A 1 565 ? 1.117 6.697 -24.245 1.00 79.44 565 PRO A O 1
ATOM 4533 N N . CYS A 1 566 ? 2.826 6.725 -22.816 1.00 77.12 566 CYS A N 1
ATOM 4534 C CA . CYS A 1 566 ? 2.756 8.161 -22.541 1.00 77.12 566 CYS A CA 1
ATOM 4535 C C . CYS A 1 566 ? 4.107 8.882 -22.599 1.00 77.12 566 CYS A C 1
ATOM 4537 O O . CYS A 1 566 ? 5.183 8.295 -22.710 1.00 77.12 566 CYS A O 1
ATOM 4539 N N . ASP A 1 567 ? 4.074 10.218 -22.499 1.00 80.88 567 ASP A N 1
ATOM 4540 C CA . ASP A 1 567 ? 5.267 11.005 -22.171 1.00 80.88 567 ASP A CA 1
ATOM 4541 C C . ASP A 1 567 ? 5.576 10.849 -20.674 1.00 80.88 567 ASP A C 1
ATOM 4543 O O . ASP A 1 567 ? 5.426 11.790 -19.912 1.00 80.88 567 ASP A O 1
ATOM 4547 N N . CYS A 1 568 ? 5.944 9.639 -20.260 1.00 84.88 568 CYS A N 1
ATOM 4548 C CA . CYS A 1 568 ? 6.259 9.166 -18.902 1.00 84.88 568 CYS A CA 1
ATOM 4549 C C . CYS A 1 568 ? 7.569 8.361 -18.947 1.00 84.88 568 CYS A C 1
ATOM 4551 O O . CYS A 1 568 ? 8.249 8.404 -19.970 1.00 84.88 568 CYS A O 1
ATOM 4553 N N . SER A 1 569 ? 8.001 7.675 -17.887 1.00 90.12 569 SER A N 1
ATOM 4554 C CA . SER A 1 569 ? 9.282 6.951 -17.920 1.00 90.12 569 SER A CA 1
ATOM 4555 C C . SER A 1 569 ? 9.349 5.757 -16.986 1.00 90.12 569 SER A C 1
ATOM 4557 O O . SER A 1 569 ? 8.544 5.702 -16.079 1.00 90.12 569 SER A O 1
ATOM 4559 N N . GLY A 1 570 ? 10.324 4.856 -17.137 1.00 91.75 570 GLY A N 1
ATOM 4560 C CA . GLY A 1 570 ? 10.607 3.835 -16.118 1.00 91.75 570 GLY A CA 1
ATOM 4561 C C . GLY A 1 570 ? 10.964 4.470 -14.769 1.00 91.75 570 GLY A C 1
ATOM 4562 O O . GLY A 1 570 ? 10.288 4.221 -13.775 1.00 91.75 570 GLY A O 1
ATOM 4563 N N . ILE A 1 571 ? 11.941 5.388 -14.763 1.00 92.88 571 ILE A N 1
ATOM 4564 C CA . ILE A 1 571 ? 12.263 6.249 -13.608 1.00 92.88 571 ILE A CA 1
ATOM 4565 C C . ILE A 1 571 ? 11.757 7.664 -13.870 1.00 92.88 571 ILE A C 1
ATOM 4567 O O . ILE A 1 571 ? 12.251 8.336 -14.785 1.00 92.88 571 ILE A O 1
ATOM 4571 N N . ASN A 1 572 ? 10.802 8.155 -13.078 1.00 88.69 572 ASN A N 1
ATOM 4572 C CA . ASN A 1 572 ? 10.199 9.476 -13.283 1.00 88.69 572 ASN A CA 1
ATOM 4573 C C . ASN A 1 572 ? 10.448 10.421 -12.100 1.00 88.69 572 ASN A C 1
ATOM 4575 O O . ASN A 1 572 ? 10.161 10.110 -10.942 1.00 88.69 572 ASN A O 1
ATOM 4579 N N . ARG A 1 573 ? 10.938 11.630 -12.391 1.00 87.12 573 ARG A N 1
ATOM 4580 C CA . ARG A 1 573 ? 10.973 12.748 -11.440 1.00 87.12 573 ARG A CA 1
ATOM 4581 C C . ARG A 1 573 ? 9.969 13.800 -11.875 1.00 87.12 573 ARG A C 1
ATOM 4583 O O . ARG A 1 573 ? 10.177 14.452 -12.893 1.00 87.12 573 ARG A O 1
ATOM 4590 N N . GLY A 1 574 ? 8.909 13.974 -11.090 1.00 79.62 574 GLY A N 1
ATOM 4591 C CA . GLY A 1 574 ? 7.941 15.051 -11.301 1.00 79.62 574 GLY A CA 1
ATOM 4592 C C . GLY A 1 574 ? 8.543 16.444 -11.082 1.00 79.62 574 GLY A C 1
ATOM 4593 O O . GLY A 1 574 ? 9.715 16.582 -10.718 1.00 79.62 574 GLY A O 1
ATOM 4594 N N . ALA A 1 575 ? 7.716 17.480 -11.242 1.00 71.88 575 ALA A N 1
ATOM 4595 C CA . ALA A 1 575 ? 8.108 18.860 -10.967 1.00 71.88 575 ALA A CA 1
ATOM 4596 C C . ALA A 1 575 ? 8.664 18.976 -9.532 1.00 71.88 575 ALA A C 1
ATOM 4598 O O . ALA A 1 575 ? 7.977 18.628 -8.574 1.00 71.88 575 ALA A O 1
ATOM 4599 N N . HIS A 1 576 ? 9.906 19.458 -9.387 1.00 77.38 576 HIS A N 1
ATOM 4600 C CA . HIS A 1 576 ? 10.690 19.521 -8.130 1.00 77.38 576 HIS A CA 1
ATOM 4601 C C . HIS A 1 576 ? 11.359 18.224 -7.652 1.00 77.38 576 HIS A C 1
ATOM 4603 O O . HIS A 1 576 ? 12.055 18.208 -6.629 1.00 77.38 576 HIS A O 1
ATOM 4609 N N . GLY A 1 577 ? 11.227 17.138 -8.410 1.00 81.00 577 GLY A N 1
ATOM 4610 C CA . GLY A 1 577 ? 11.873 15.868 -8.101 1.00 81.00 577 GLY A CA 1
ATOM 4611 C C . GLY A 1 577 ? 13.397 15.920 -8.236 1.00 81.00 577 GLY A C 1
ATOM 4612 O O . GLY A 1 577 ? 14.075 15.304 -7.415 1.00 81.00 577 GLY A O 1
ATOM 4613 N N . ALA A 1 578 ? 13.919 16.699 -9.191 1.00 84.69 578 ALA A N 1
ATOM 4614 C CA . ALA A 1 578 ? 15.339 16.708 -9.559 1.00 84.69 578 ALA A CA 1
ATOM 4615 C C . ALA A 1 578 ? 16.267 17.375 -8.528 1.00 84.69 578 ALA A C 1
ATOM 4617 O O . ALA A 1 578 ? 17.424 16.987 -8.420 1.00 84.69 578 ALA A O 1
ATOM 4618 N N . VAL A 1 579 ? 15.782 18.351 -7.746 1.00 85.50 579 VAL A N 1
ATOM 4619 C CA . VAL A 1 579 ? 16.643 19.087 -6.800 1.00 85.50 579 VAL A CA 1
ATOM 4620 C C . VAL A 1 579 ? 17.322 18.133 -5.821 1.00 85.50 579 VAL A C 1
ATOM 4622 O O . VAL A 1 579 ? 16.625 17.480 -5.032 1.00 85.50 579 VAL A O 1
ATOM 4625 N N . LYS A 1 580 ? 18.665 18.109 -5.843 1.00 81.69 580 LYS A N 1
ATOM 4626 C CA . LYS A 1 580 ? 19.512 17.266 -4.982 1.00 81.69 580 LYS A CA 1
ATOM 4627 C C . LYS A 1 580 ? 19.140 15.782 -5.073 1.00 81.69 580 LYS A C 1
ATOM 4629 O O . LYS A 1 580 ? 19.179 15.072 -4.069 1.00 81.69 580 LYS A O 1
ATOM 4634 N N . SER A 1 581 ? 18.672 15.338 -6.238 1.00 91.44 581 SER A N 1
ATOM 4635 C CA . SER A 1 581 ? 18.418 13.922 -6.488 1.00 91.44 581 SER A CA 1
ATOM 4636 C C . SER A 1 581 ? 19.615 13.283 -7.170 1.00 91.44 581 SER A C 1
ATOM 4638 O O . SER A 1 581 ? 20.170 13.891 -8.079 1.00 91.44 581 SER A O 1
ATOM 4640 N N . MET A 1 582 ? 19.924 12.045 -6.808 1.00 94.12 582 MET A N 1
ATOM 4641 C CA . MET A 1 582 ? 20.945 11.220 -7.433 1.00 94.12 582 MET A CA 1
ATOM 4642 C C . MET A 1 582 ? 20.323 9.907 -7.905 1.00 94.12 582 MET A C 1
ATOM 4644 O O . MET A 1 582 ? 19.628 9.224 -7.152 1.00 94.12 582 MET A O 1
ATOM 4648 N N . THR A 1 583 ? 20.548 9.565 -9.170 1.00 95.44 583 THR A N 1
ATOM 4649 C CA . THR A 1 583 ? 20.134 8.287 -9.764 1.00 95.44 583 THR A CA 1
ATOM 4650 C C . THR A 1 583 ? 21.369 7.619 -10.346 1.00 95.44 583 THR A C 1
ATOM 4652 O O . THR A 1 583 ? 21.961 8.152 -11.285 1.00 95.44 583 THR A O 1
ATOM 4655 N N . ARG A 1 584 ? 21.787 6.482 -9.780 1.00 95.19 584 ARG A N 1
ATOM 4656 C CA . ARG A 1 584 ? 23.054 5.854 -10.167 1.00 95.19 584 ARG A CA 1
ATOM 4657 C C . ARG A 1 584 ? 23.068 4.339 -10.179 1.00 95.19 584 ARG A C 1
ATOM 4659 O O . ARG A 1 584 ? 22.394 3.736 -9.369 1.00 95.19 584 ARG A O 1
ATOM 4666 N N . TYR A 1 585 ? 23.864 3.725 -11.047 1.00 96.19 585 TYR A N 1
ATOM 4667 C CA . TYR A 1 585 ? 23.981 2.260 -11.127 1.00 96.19 585 TYR A CA 1
ATOM 4668 C C . TYR A 1 585 ? 22.621 1.568 -11.295 1.00 96.19 585 TYR A C 1
ATOM 4670 O O . TYR A 1 585 ? 22.337 0.608 -10.599 1.00 96.19 585 TYR A O 1
ATOM 4678 N N . ASN A 1 586 ? 21.743 2.096 -12.151 1.00 96.12 586 ASN A N 1
ATOM 4679 C CA . ASN A 1 586 ? 20.416 1.514 -12.372 1.00 96.12 586 ASN A CA 1
ATOM 4680 C C . ASN A 1 586 ? 20.273 1.018 -13.812 1.00 96.12 586 ASN A C 1
ATOM 4682 O O . ASN A 1 586 ? 20.955 1.503 -14.721 1.00 96.12 586 ASN A O 1
ATOM 4686 N N . TRP A 1 587 ? 19.320 0.116 -14.015 1.00 94.06 587 TRP A N 1
ATOM 4687 C CA . TRP A 1 587 ? 18.953 -0.427 -15.315 1.00 94.06 587 TRP A CA 1
ATOM 4688 C C . TRP A 1 587 ? 17.465 -0.214 -15.552 1.00 94.06 587 TRP A C 1
ATOM 4690 O O . TRP A 1 587 ? 16.641 -0.638 -14.747 1.00 94.06 587 TRP A O 1
ATOM 4700 N N . VAL A 1 588 ? 17.124 0.451 -16.654 1.00 93.75 588 VAL A N 1
ATOM 4701 C CA . VAL A 1 588 ? 15.749 0.560 -17.139 1.00 93.75 588 VAL A CA 1
ATOM 4702 C C . VAL A 1 588 ? 15.662 -0.171 -18.465 1.00 93.75 588 VAL A C 1
ATOM 4704 O O . VAL A 1 588 ? 16.315 0.195 -19.446 1.00 93.75 588 VAL A O 1
ATOM 4707 N N . ILE A 1 589 ? 14.859 -1.218 -18.487 1.00 88.94 589 ILE A N 1
ATOM 4708 C CA . ILE A 1 589 ? 14.845 -2.234 -19.530 1.00 88.94 589 ILE A CA 1
ATOM 4709 C C . ILE A 1 589 ? 13.404 -2.394 -20.006 1.00 88.94 589 ILE A C 1
ATOM 4711 O O . ILE A 1 589 ? 12.479 -2.195 -19.236 1.00 88.94 589 ILE A O 1
ATOM 4715 N N . ASN A 1 590 ? 13.200 -2.646 -21.294 1.00 84.38 590 ASN A N 1
ATOM 4716 C CA . ASN A 1 590 ? 11.900 -2.986 -21.875 1.00 84.38 590 ASN A CA 1
ATOM 4717 C C . ASN A 1 590 ? 10.696 -2.132 -21.414 1.00 84.38 590 ASN A C 1
ATOM 4719 O O . ASN A 1 590 ? 9.864 -2.556 -20.614 1.00 84.38 590 ASN A O 1
ATOM 4723 N N . GLY A 1 591 ? 10.602 -0.919 -21.958 1.00 86.81 591 GLY A N 1
ATOM 4724 C CA . GLY A 1 591 ? 9.528 0.030 -21.656 1.00 86.81 591 GLY A CA 1
ATOM 4725 C C . GLY A 1 591 ? 8.876 0.606 -22.913 1.00 86.81 591 GLY A C 1
ATOM 4726 O O . GLY A 1 591 ? 8.964 1.828 -23.117 1.00 86.81 591 GLY A O 1
ATOM 4727 N N . PRO A 1 592 ? 8.325 -0.216 -23.828 1.00 80.75 592 PRO A N 1
ATOM 4728 C CA . PRO A 1 592 ? 7.789 0.262 -25.097 1.00 80.75 592 PRO A CA 1
ATOM 4729 C C . PRO A 1 592 ? 6.639 1.251 -24.859 1.00 80.75 592 PRO A C 1
ATOM 4731 O O . PRO A 1 592 ? 5.623 0.939 -24.252 1.00 80.75 592 PRO A O 1
ATOM 4734 N N . GLY A 1 593 ? 6.812 2.482 -25.343 1.00 82.12 593 GLY A N 1
ATOM 4735 C CA . GLY A 1 593 ? 5.841 3.573 -25.174 1.00 82.12 593 GLY A CA 1
ATOM 4736 C C . GLY A 1 593 ? 6.346 4.729 -24.310 1.00 82.12 593 GLY A C 1
ATOM 4737 O O . GLY A 1 593 ? 6.102 5.886 -24.663 1.00 82.12 593 GLY A O 1
ATOM 4738 N N . ALA A 1 594 ? 7.176 4.439 -23.308 1.00 89.00 594 ALA A N 1
ATOM 4739 C CA . ALA A 1 594 ? 7.664 5.406 -22.327 1.00 89.00 594 ALA A CA 1
ATOM 4740 C C . ALA A 1 594 ? 9.106 5.879 -22.599 1.00 89.00 594 ALA A C 1
ATOM 4742 O O . ALA A 1 594 ? 9.783 5.423 -23.523 1.00 89.00 594 ALA A O 1
ATOM 4743 N N . ASN A 1 595 ? 9.598 6.821 -21.793 1.00 91.81 595 ASN A N 1
ATOM 4744 C CA . ASN A 1 595 ? 11.023 7.135 -21.705 1.00 91.81 595 ASN A CA 1
ATOM 4745 C C . ASN A 1 595 ? 11.725 6.129 -20.746 1.00 91.81 595 ASN A C 1
ATOM 4747 O O . ASN A 1 595 ? 11.087 5.543 -19.879 1.00 91.81 595 ASN A O 1
ATOM 4751 N N . GLY A 1 596 ? 13.039 5.937 -20.815 1.00 92.75 596 GLY A N 1
ATOM 4752 C CA . GLY A 1 596 ? 13.780 5.198 -19.777 1.00 92.75 596 GLY A CA 1
ATOM 4753 C C . GLY A 1 596 ? 13.844 5.992 -18.472 1.00 92.75 596 GLY A C 1
ATOM 4754 O O . GLY A 1 596 ? 13.357 5.552 -17.432 1.00 92.75 596 GLY A O 1
ATOM 4755 N N . MET A 1 597 ? 14.339 7.227 -18.547 1.00 93.44 597 MET A N 1
ATOM 4756 C CA . MET A 1 597 ? 14.338 8.170 -17.427 1.00 93.44 597 MET A CA 1
ATOM 4757 C C . MET A 1 597 ? 13.799 9.537 -17.834 1.00 93.44 597 MET A C 1
ATOM 4759 O O . MET A 1 597 ? 14.022 10.005 -18.953 1.00 93.44 597 MET A O 1
ATOM 4763 N N . ARG A 1 598 ? 13.121 10.215 -16.905 1.00 90.56 598 ARG A N 1
ATOM 4764 C CA . ARG A 1 598 ? 12.649 11.581 -17.117 1.00 90.56 598 ARG A CA 1
ATOM 4765 C C . ARG A 1 598 ? 12.859 12.474 -15.903 1.00 90.56 598 ARG A C 1
ATOM 4767 O O . ARG A 1 598 ? 12.492 12.119 -14.783 1.00 90.56 598 ARG A O 1
ATOM 4774 N N . PHE A 1 599 ? 13.372 13.673 -16.168 1.00 89.88 599 PHE A N 1
ATOM 4775 C CA . PHE A 1 599 ? 13.145 14.842 -15.323 1.00 89.88 599 PHE A CA 1
ATOM 4776 C C . PHE A 1 599 ? 12.044 15.674 -15.959 1.00 89.88 599 PHE A C 1
ATOM 4778 O O . PHE A 1 599 ? 12.163 16.101 -17.111 1.00 89.88 599 PHE A O 1
ATOM 4785 N N . ASP A 1 600 ? 10.958 15.856 -15.219 1.00 82.38 600 ASP A N 1
ATOM 4786 C CA . ASP A 1 600 ? 9.814 16.627 -15.660 1.00 82.38 600 ASP A CA 1
ATOM 4787 C C . ASP A 1 600 ? 9.755 18.013 -15.019 1.00 82.38 600 ASP A C 1
ATOM 4789 O O . ASP A 1 600 ? 10.260 18.217 -13.919 1.00 82.38 600 ASP A O 1
ATOM 4793 N N . GLY A 1 601 ? 9.096 18.951 -15.702 1.00 75.00 601 GLY A N 1
ATOM 4794 C CA . GLY A 1 601 ? 8.861 20.312 -15.222 1.00 75.00 601 GLY A CA 1
ATOM 4795 C C . GLY A 1 601 ? 7.400 20.723 -15.388 1.00 75.00 601 GLY A C 1
ATOM 4796 O O . GLY A 1 601 ? 6.684 20.133 -16.195 1.00 75.00 601 GLY A O 1
ATOM 4797 N N . GLY A 1 602 ? 6.966 21.731 -14.629 1.00 68.06 602 GLY A N 1
ATOM 4798 C CA . GLY A 1 602 ? 5.591 22.237 -14.645 1.00 68.06 602 GLY A CA 1
ATOM 4799 C C . GLY A 1 602 ? 5.528 23.758 -14.522 1.00 68.06 602 GLY A C 1
ATOM 4800 O O . GLY A 1 602 ? 6.513 24.400 -14.166 1.00 68.06 602 GLY A O 1
ATOM 4801 N N . THR A 1 603 ? 4.359 24.334 -14.799 1.00 60.50 603 THR A N 1
ATOM 4802 C CA . THR A 1 603 ? 4.112 25.791 -14.853 1.00 60.50 603 THR A CA 1
ATOM 4803 C C . THR A 1 603 ? 4.215 26.514 -13.507 1.00 60.50 603 THR A C 1
ATOM 4805 O O . THR A 1 603 ? 4.181 27.738 -13.477 1.00 60.50 603 THR A O 1
ATOM 4808 N N . ILE A 1 604 ? 4.351 25.781 -12.401 1.00 58.16 604 ILE A N 1
ATOM 4809 C CA . ILE A 1 604 ? 4.363 26.319 -11.033 1.00 58.16 604 ILE A CA 1
ATOM 4810 C C . ILE A 1 604 ? 5.695 26.083 -10.298 1.00 58.16 604 ILE A C 1
ATOM 4812 O O . ILE A 1 604 ? 5.722 26.146 -9.072 1.00 58.16 604 ILE A O 1
ATOM 4816 N N . GLY A 1 605 ? 6.800 25.762 -10.994 1.00 57.88 605 GLY A N 1
ATOM 4817 C CA . GLY A 1 605 ? 7.999 25.305 -10.283 1.00 57.88 605 GLY A CA 1
ATOM 4818 C C . GLY A 1 605 ? 9.341 25.225 -11.011 1.00 57.88 605 GLY A C 1
ATOM 4819 O O . GLY A 1 605 ? 9.510 24.437 -11.939 1.00 57.88 605 GLY A O 1
ATOM 4820 N N . ALA A 1 606 ? 10.355 25.887 -10.438 1.00 61.59 606 ALA A N 1
ATOM 4821 C CA . ALA A 1 606 ? 11.758 25.885 -10.880 1.00 61.59 606 ALA A CA 1
ATOM 4822 C C . ALA A 1 606 ? 12.596 24.671 -10.412 1.00 61.59 606 ALA A C 1
ATOM 4824 O O . ALA A 1 606 ? 13.823 24.655 -10.528 1.00 61.59 606 ALA A O 1
ATOM 4825 N N . GLY A 1 607 ? 11.969 23.639 -9.839 1.00 70.06 607 GLY A N 1
ATOM 4826 C CA . GLY A 1 607 ? 12.671 22.520 -9.194 1.00 70.06 607 GLY A CA 1
ATOM 4827 C C . GLY A 1 607 ? 13.208 21.426 -10.132 1.00 70.06 607 GLY A C 1
ATOM 4828 O O . GLY A 1 607 ? 13.627 20.365 -9.669 1.00 70.06 607 GLY A O 1
ATOM 4829 N N . SER A 1 608 ? 13.205 21.655 -11.442 1.00 80.62 608 SER A N 1
ATOM 4830 C CA . SER A 1 608 ? 13.810 20.748 -12.431 1.00 80.62 608 SER A CA 1
ATOM 4831 C C . SER A 1 608 ? 15.284 21.114 -12.609 1.00 80.62 608 SER A C 1
ATOM 4833 O O . SER A 1 608 ? 15.688 21.560 -13.668 1.00 80.62 608 SER A O 1
ATOM 4835 N N . ARG A 1 609 ? 16.085 21.099 -11.544 1.00 84.94 609 ARG A N 1
ATOM 4836 C CA . ARG A 1 609 ? 17.487 21.549 -11.593 1.00 84.94 609 ARG A CA 1
ATOM 4837 C C . ARG A 1 609 ? 18.346 20.731 -10.648 1.00 84.94 609 ARG A C 1
ATOM 4839 O O . ARG A 1 609 ? 17.815 20.256 -9.646 1.00 84.94 609 ARG A O 1
ATOM 4846 N N . ARG A 1 610 ? 19.660 20.657 -10.897 1.00 89.00 610 ARG A N 1
ATOM 4847 C CA . ARG A 1 610 ? 20.637 20.052 -9.960 1.00 89.00 610 ARG A CA 1
ATOM 4848 C C . ARG A 1 610 ? 20.289 18.612 -9.588 1.00 89.00 610 ARG A C 1
ATOM 4850 O O . ARG A 1 610 ? 20.177 18.276 -8.408 1.00 89.00 610 ARG A O 1
ATOM 4857 N N . GLY A 1 611 ? 20.016 17.830 -10.625 1.00 92.06 611 GLY A N 1
ATOM 4858 C CA . GLY A 1 611 ? 19.836 16.389 -10.520 1.00 92.06 611 GLY A CA 1
ATOM 4859 C C . GLY A 1 611 ? 21.040 15.687 -11.125 1.00 92.06 611 GLY A C 1
ATOM 4860 O O . GLY A 1 611 ? 21.460 16.069 -12.220 1.00 92.06 611 GLY A O 1
ATOM 4861 N N . ASP A 1 612 ? 21.522 14.667 -10.427 1.00 95.25 612 ASP A N 1
ATOM 4862 C CA . ASP A 1 612 ? 22.728 13.922 -10.764 1.00 95.25 612 ASP A CA 1
ATOM 4863 C C . ASP A 1 612 ? 22.328 12.546 -11.299 1.00 95.25 612 ASP A C 1
ATOM 4865 O O . ASP A 1 612 ? 21.520 11.825 -10.696 1.00 95.25 612 ASP A O 1
ATOM 4869 N N . ILE A 1 613 ? 22.883 12.176 -12.447 1.00 95.69 613 ILE A N 1
ATOM 4870 C CA . ILE A 1 613 ? 22.640 10.890 -13.094 1.00 95.69 613 ILE A CA 1
ATOM 4871 C C . ILE A 1 613 ? 23.990 10.316 -13.491 1.00 95.69 613 ILE A C 1
ATOM 4873 O O . ILE A 1 613 ? 24.704 10.921 -14.293 1.00 95.69 613 ILE A O 1
ATOM 4877 N N . HIS A 1 614 ? 24.343 9.141 -12.967 1.00 95.31 614 HIS A N 1
ATOM 4878 C CA . HIS A 1 614 ? 25.548 8.467 -13.436 1.00 95.31 614 HIS A CA 1
ATOM 4879 C C . HIS A 1 614 ? 25.455 6.949 -13.464 1.00 95.31 614 HIS A C 1
ATOM 4881 O O . HIS A 1 614 ? 24.891 6.353 -12.562 1.00 95.31 614 HIS A O 1
ATOM 4887 N N . HIS A 1 615 ? 26.063 6.296 -14.456 1.00 95.44 615 HIS A N 1
ATOM 4888 C CA . HIS A 1 615 ? 26.016 4.829 -14.575 1.00 95.44 615 HIS A CA 1
ATOM 4889 C C . HIS A 1 615 ? 24.576 4.296 -14.672 1.00 95.44 615 HIS A C 1
ATOM 4891 O O . HIS A 1 615 ? 24.193 3.358 -13.980 1.00 95.44 615 HIS A O 1
ATOM 4897 N N . LEU A 1 616 ? 23.752 4.937 -15.502 1.00 95.44 616 LEU A N 1
ATOM 4898 C CA . LEU A 1 616 ? 22.395 4.489 -15.808 1.00 95.44 616 LEU A CA 1
ATOM 4899 C C . LEU A 1 616 ? 22.370 3.865 -17.203 1.00 95.44 616 LEU A C 1
ATOM 4901 O O . LEU A 1 616 ? 22.875 4.454 -18.166 1.00 95.44 616 LEU A O 1
ATOM 4905 N N . VAL A 1 617 ? 21.735 2.701 -17.297 1.00 92.75 617 VAL A N 1
ATOM 4906 C CA . VAL A 1 617 ? 21.486 2.000 -18.554 1.00 92.75 617 VAL A CA 1
ATOM 4907 C C . VAL A 1 617 ? 20.005 2.118 -18.907 1.00 92.75 617 VAL A C 1
ATOM 4909 O O . VAL A 1 617 ? 19.149 1.801 -18.085 1.00 92.75 617 VAL A O 1
ATOM 4912 N N . THR A 1 618 ? 19.693 2.561 -20.125 1.00 91.44 618 THR A N 1
ATOM 4913 C CA . THR A 1 618 ? 18.332 2.518 -20.681 1.00 91.44 618 THR A CA 1
ATOM 4914 C C . THR A 1 618 ? 18.342 1.765 -22.004 1.00 91.44 618 THR A C 1
ATOM 4916 O O . THR A 1 618 ? 19.073 2.170 -22.913 1.00 91.44 618 THR A O 1
ATOM 4919 N N . LEU A 1 619 ? 17.504 0.735 -22.132 1.00 87.00 619 LEU A N 1
ATOM 4920 C CA . LEU A 1 619 ? 17.327 -0.058 -23.356 1.00 87.00 619 LEU A CA 1
ATOM 4921 C C . LEU A 1 619 ? 15.881 -0.547 -23.539 1.00 87.00 619 LEU A C 1
ATOM 4923 O O . LEU A 1 619 ? 15.247 -0.952 -22.569 1.00 87.00 619 LEU A O 1
ATOM 4927 N N . GLY A 1 620 ? 15.324 -0.500 -24.756 1.00 83.56 620 GLY A N 1
ATOM 4928 C CA . GLY A 1 620 ? 13.957 -1.000 -24.991 1.00 83.56 620 GLY A CA 1
ATOM 4929 C C . GLY A 1 620 ? 12.818 0.021 -24.920 1.00 83.56 620 GLY A C 1
ATOM 4930 O O . GLY A 1 620 ? 11.656 -0.368 -24.923 1.00 83.56 620 GLY A O 1
ATOM 4931 N N . GLN A 1 621 ? 13.107 1.318 -24.814 1.00 88.38 621 GLN A N 1
ATOM 4932 C CA . GLN A 1 621 ? 12.089 2.364 -24.612 1.00 88.38 621 GLN A CA 1
ATOM 4933 C C . GLN A 1 621 ? 11.742 3.153 -25.880 1.00 88.38 621 GLN A C 1
ATOM 4935 O O . GLN A 1 621 ? 12.483 3.188 -26.862 1.00 88.38 621 GLN A O 1
ATOM 4940 N N . ASN A 1 622 ? 10.632 3.897 -25.848 1.00 87.19 622 ASN A N 1
ATOM 4941 C CA . ASN A 1 622 ? 10.292 4.854 -26.910 1.00 87.19 622 ASN A CA 1
ATOM 4942 C C . ASN A 1 622 ? 11.332 5.986 -27.004 1.00 87.19 622 ASN A C 1
ATOM 4944 O O . ASN A 1 622 ? 11.679 6.448 -28.095 1.00 87.19 622 ASN A O 1
ATOM 4948 N N . ARG A 1 623 ? 11.867 6.416 -25.857 1.00 88.94 623 ARG A N 1
ATOM 4949 C CA . ARG A 1 623 ? 13.004 7.342 -25.740 1.00 88.94 623 ARG A CA 1
ATOM 4950 C C . ARG A 1 623 ? 13.908 6.883 -24.595 1.00 88.94 623 ARG A C 1
ATOM 4952 O O . ARG A 1 623 ? 13.394 6.422 -23.588 1.00 88.94 623 ARG A O 1
ATOM 4959 N N . GLY A 1 624 ? 15.220 7.052 -24.693 1.00 91.06 624 GLY A N 1
ATOM 4960 C CA . GLY A 1 624 ? 16.129 6.680 -23.604 1.00 91.06 624 GLY A CA 1
ATOM 4961 C C . GLY A 1 624 ? 15.969 7.575 -22.382 1.00 91.06 624 GLY A C 1
ATOM 4962 O O . GLY A 1 624 ? 15.499 7.142 -21.335 1.00 91.06 624 GLY A O 1
ATOM 4963 N N . MET A 1 625 ? 16.296 8.857 -22.511 1.00 93.31 625 MET A N 1
ATOM 4964 C CA . MET A 1 625 ? 16.190 9.814 -21.412 1.00 93.31 625 MET A CA 1
ATOM 4965 C C . MET A 1 625 ? 15.655 11.155 -21.888 1.00 93.31 625 MET A C 1
ATOM 4967 O O . MET A 1 625 ? 16.041 11.650 -22.947 1.00 93.31 625 MET A O 1
ATOM 4971 N N . ARG A 1 626 ? 14.798 11.777 -21.079 1.00 91.50 626 ARG A N 1
ATOM 4972 C CA . ARG A 1 626 ? 14.282 13.124 -21.320 1.00 91.50 626 ARG A CA 1
ATOM 4973 C C . ARG A 1 626 ? 14.458 13.990 -20.085 1.00 91.50 626 ARG A C 1
ATOM 4975 O O . ARG A 1 626 ? 13.679 13.920 -19.140 1.00 91.50 626 ARG A O 1
ATOM 4982 N N . LEU A 1 627 ? 15.491 14.815 -20.105 1.00 92.25 627 LEU A N 1
ATOM 4983 C CA . LEU A 1 627 ? 15.938 15.598 -18.965 1.00 92.25 627 LEU A CA 1
ATOM 4984 C C . LEU A 1 627 ? 15.594 17.068 -19.212 1.00 92.25 627 LEU A C 1
ATOM 4986 O O . LEU A 1 627 ? 16.298 17.784 -19.929 1.00 92.25 627 LEU A O 1
ATOM 4990 N N . LYS A 1 628 ? 14.451 17.506 -18.677 1.00 88.44 628 LYS A N 1
ATOM 4991 C CA . LYS A 1 628 ? 14.078 18.924 -18.636 1.00 88.44 628 LYS A CA 1
ATOM 4992 C C . LYS A 1 628 ? 14.759 19.584 -17.449 1.00 88.44 628 LYS A C 1
ATOM 4994 O O . LYS A 1 628 ? 14.845 18.961 -16.393 1.00 88.44 628 LYS A O 1
ATOM 4999 N N . GLY A 1 629 ? 15.138 20.850 -17.603 1.00 87.50 629 GLY A N 1
ATOM 5000 C CA . GLY A 1 629 ? 15.754 21.580 -16.508 1.00 87.50 629 GLY A CA 1
ATOM 5001 C C . GLY A 1 629 ? 17.065 22.252 -16.845 1.00 87.50 629 GLY A C 1
ATOM 5002 O O . GLY A 1 629 ? 17.268 22.650 -17.985 1.00 87.50 629 GLY A O 1
ATOM 5003 N N . ASP A 1 630 ? 17.919 22.435 -15.839 1.00 87.31 630 ASP A N 1
ATOM 5004 C CA . ASP A 1 630 ? 19.273 22.976 -15.989 1.00 87.31 630 ASP A CA 1
ATOM 5005 C C . ASP A 1 630 ? 20.174 22.638 -14.785 1.00 87.31 630 ASP A C 1
ATOM 5007 O O . ASP A 1 630 ? 19.686 22.242 -13.723 1.00 87.31 630 ASP A O 1
ATOM 5011 N N . TYR A 1 631 ? 21.485 22.856 -14.915 1.00 90.19 631 TYR A N 1
ATOM 5012 C CA . TYR A 1 631 ? 22.501 22.489 -13.916 1.00 90.19 631 TYR A CA 1
ATOM 5013 C C . TYR A 1 631 ? 22.472 21.005 -13.526 1.00 90.19 631 TYR A C 1
ATOM 5015 O O . TYR A 1 631 ? 22.642 20.675 -12.355 1.00 90.19 631 TYR A O 1
ATOM 5023 N N . HIS A 1 632 ? 22.177 20.114 -14.469 1.00 93.38 632 HIS A N 1
ATOM 5024 C CA . HIS A 1 632 ? 22.263 18.676 -14.239 1.00 93.38 632 HIS A CA 1
ATOM 5025 C C . HIS A 1 632 ? 23.695 18.180 -14.406 1.00 93.38 632 HIS A C 1
ATOM 5027 O O . HIS A 1 632 ? 24.449 18.705 -15.225 1.00 93.38 632 HIS A O 1
ATOM 5033 N N . GLU A 1 633 ? 24.034 17.139 -13.661 1.00 95.81 633 GLU A N 1
ATOM 5034 C CA . GLU A 1 633 ? 25.306 16.437 -13.761 1.00 95.81 633 GLU A CA 1
ATOM 5035 C C . GLU A 1 633 ? 25.053 15.044 -14.336 1.00 95.81 633 GLU A C 1
ATOM 5037 O O . GLU A 1 633 ? 24.396 14.214 -13.706 1.00 95.81 633 GLU A O 1
ATOM 5042 N N . VAL A 1 634 ? 25.509 14.802 -15.568 1.00 95.75 634 VAL A N 1
ATOM 5043 C CA . VAL A 1 634 ? 25.136 13.615 -16.344 1.00 95.75 634 VAL A CA 1
ATOM 5044 C C . VAL A 1 634 ? 26.386 12.882 -16.838 1.00 95.75 634 VAL A C 1
ATOM 5046 O O . VAL A 1 634 ? 27.120 13.379 -17.687 1.00 95.75 634 VAL A O 1
ATOM 5049 N N . TYR A 1 635 ? 26.647 11.678 -16.328 1.00 95.31 635 TYR A N 1
ATOM 5050 C CA . TYR A 1 635 ? 27.912 10.975 -16.585 1.00 95.31 635 TYR A CA 1
ATOM 5051 C C . TYR A 1 635 ? 27.732 9.480 -16.838 1.00 95.31 635 TYR A C 1
ATOM 5053 O O . TYR A 1 635 ? 26.861 8.851 -16.253 1.00 95.31 635 TYR A O 1
ATOM 5061 N N . HIS A 1 636 ? 28.620 8.852 -17.611 1.00 95.62 636 HIS A N 1
ATOM 5062 C CA . HIS A 1 636 ? 28.711 7.381 -17.659 1.00 95.62 636 HIS A CA 1
ATOM 5063 C C . HIS A 1 636 ? 27.394 6.695 -18.045 1.00 95.62 636 HIS A C 1
ATOM 5065 O O . HIS A 1 636 ? 27.028 5.672 -17.468 1.00 95.62 636 HIS A O 1
ATOM 5071 N N . LEU A 1 637 ? 26.633 7.283 -18.968 1.00 94.50 637 LEU A N 1
ATOM 5072 C CA . LEU A 1 637 ? 25.340 6.734 -19.358 1.00 94.50 637 LEU A CA 1
ATOM 5073 C C . LEU A 1 637 ? 25.462 5.804 -20.558 1.00 94.50 637 LEU A C 1
ATOM 5075 O O . LEU A 1 637 ? 26.271 6.031 -21.455 1.00 94.50 637 LEU A O 1
ATOM 5079 N N . THR A 1 638 ? 24.588 4.804 -20.601 1.00 90.44 638 THR A N 1
ATOM 5080 C CA . THR A 1 638 ? 24.400 3.934 -21.765 1.00 90.44 638 THR A CA 1
ATOM 5081 C C . THR A 1 638 ? 22.938 4.013 -22.186 1.00 90.44 638 THR A C 1
ATOM 5083 O O . THR A 1 638 ? 22.057 3.525 -21.483 1.00 90.44 638 THR A O 1
ATOM 5086 N N . SER A 1 639 ? 22.664 4.660 -23.319 1.00 89.25 639 SER A N 1
ATOM 5087 C CA . SER A 1 639 ? 21.314 4.790 -23.878 1.00 89.25 639 SER A CA 1
ATOM 5088 C C . SER A 1 639 ? 21.295 4.279 -25.308 1.00 89.25 639 SER A C 1
ATOM 5090 O O . SER A 1 639 ? 21.918 4.848 -26.210 1.00 89.25 639 SER A O 1
ATOM 5092 N N . TYR A 1 640 ? 20.589 3.180 -25.530 1.00 83.50 640 TYR A N 1
ATOM 5093 C CA . TYR A 1 640 ? 20.649 2.489 -26.800 1.00 83.50 640 TYR A CA 1
ATOM 5094 C C . TYR A 1 640 ? 19.390 1.659 -27.065 1.00 83.50 640 TYR A C 1
ATOM 5096 O O . TYR A 1 640 ? 18.668 1.281 -26.154 1.00 83.50 640 TYR A O 1
ATOM 5104 N N . ASP A 1 641 ? 19.134 1.430 -28.352 1.00 81.06 641 ASP A N 1
ATOM 5105 C CA . ASP A 1 641 ? 17.997 0.692 -28.884 1.00 81.06 641 ASP A CA 1
ATOM 5106 C C . ASP A 1 641 ? 16.661 1.237 -28.379 1.00 81.06 641 ASP A C 1
ATOM 5108 O O . ASP A 1 641 ? 15.969 0.665 -27.543 1.00 81.06 641 ASP A O 1
ATOM 5112 N N . HIS A 1 642 ? 16.332 2.426 -28.876 1.00 83.50 642 HIS A N 1
ATOM 5113 C CA . HIS A 1 642 ? 15.081 3.119 -28.596 1.00 83.50 642 HIS A CA 1
ATOM 5114 C C . HIS A 1 642 ? 14.328 3.393 -29.903 1.00 83.50 642 HIS A C 1
ATOM 5116 O O . HIS A 1 642 ? 14.918 3.371 -30.985 1.00 83.50 642 HIS A O 1
ATOM 5122 N N . ILE A 1 643 ? 13.039 3.735 -29.829 1.00 80.44 643 ILE A N 1
ATOM 5123 C CA . ILE A 1 643 ? 12.253 4.087 -31.031 1.00 80.44 643 ILE A CA 1
ATOM 5124 C C . ILE A 1 643 ? 12.702 5.421 -31.620 1.00 80.44 643 ILE A C 1
ATOM 5126 O O . ILE A 1 643 ? 12.979 5.537 -32.815 1.00 80.44 643 ILE A O 1
ATOM 5130 N N . LYS A 1 644 ? 12.670 6.472 -30.791 1.00 81.06 644 LYS A N 1
ATOM 5131 C CA . LYS A 1 644 ? 12.689 7.863 -31.262 1.00 81.06 644 LYS A CA 1
ATOM 5132 C C . LYS A 1 644 ? 13.974 8.589 -30.910 1.00 81.06 644 LYS A C 1
ATOM 5134 O O . LYS A 1 644 ? 14.540 9.243 -31.780 1.00 81.06 644 LYS A O 1
ATOM 5139 N N . ARG A 1 645 ? 14.384 8.562 -29.636 1.00 84.25 645 ARG A N 1
ATOM 5140 C CA . ARG A 1 645 ? 15.481 9.401 -29.116 1.00 84.25 645 ARG A CA 1
ATOM 5141 C C . ARG A 1 645 ? 16.345 8.654 -28.108 1.00 84.25 645 ARG A C 1
ATOM 5143 O O . ARG A 1 645 ? 15.833 7.786 -27.413 1.00 84.25 645 ARG A O 1
ATOM 5150 N N . GLY A 1 646 ? 17.625 9.021 -28.035 1.00 87.06 646 GLY A N 1
ATOM 5151 C CA . GLY A 1 646 ? 18.581 8.471 -27.074 1.00 87.06 646 GLY A CA 1
ATOM 5152 C C . GLY A 1 646 ? 18.464 9.247 -25.783 1.00 87.06 646 GLY A C 1
ATOM 5153 O O . GLY A 1 646 ? 17.492 9.094 -25.052 1.00 87.06 646 GLY A O 1
ATOM 5154 N N . ILE A 1 647 ? 19.383 10.182 -25.584 1.00 91.06 647 ILE A N 1
ATOM 5155 C CA . ILE A 1 647 ? 19.311 11.154 -24.497 1.00 91.06 647 ILE A CA 1
ATOM 5156 C C . ILE A 1 647 ? 18.833 12.492 -25.059 1.00 91.06 647 ILE A C 1
ATOM 5158 O O . ILE A 1 647 ? 19.200 12.910 -26.159 1.00 91.06 647 ILE A O 1
ATOM 5162 N N . GLN A 1 648 ? 17.970 13.163 -24.307 1.00 91.19 648 GLN A N 1
ATOM 5163 C CA . GLN A 1 648 ? 17.488 14.497 -24.611 1.00 91.19 648 GLN A CA 1
ATOM 5164 C C . GLN A 1 648 ? 17.713 15.402 -23.401 1.00 91.19 648 GLN A C 1
ATOM 5166 O O . GLN A 1 648 ? 16.938 15.353 -22.446 1.00 91.19 648 GLN A O 1
ATOM 5171 N N . LEU A 1 649 ? 18.724 16.264 -23.474 1.00 91.94 649 LEU A N 1
ATOM 5172 C CA . LEU A 1 649 ? 18.812 17.452 -22.630 1.00 91.94 649 LEU A CA 1
ATOM 5173 C C . LEU A 1 649 ? 17.927 18.520 -23.274 1.00 91.94 649 LEU A C 1
ATOM 5175 O O . LEU A 1 649 ? 18.245 19.054 -24.331 1.00 91.94 649 LEU A O 1
ATOM 5179 N N . VAL A 1 650 ? 16.748 18.762 -22.708 1.00 88.00 650 VAL A N 1
ATOM 5180 C CA . VAL A 1 650 ? 15.743 19.636 -23.328 1.00 88.00 650 VAL A CA 1
ATOM 5181 C C . VAL A 1 650 ? 16.210 21.099 -23.293 1.00 88.00 650 VAL A C 1
ATOM 5183 O O . VAL A 1 650 ? 16.608 21.599 -22.247 1.00 88.00 650 VAL A O 1
ATOM 5186 N N . GLU A 1 651 ? 16.128 21.801 -24.424 1.00 82.94 651 GLU A N 1
ATOM 5187 C CA . GLU A 1 651 ? 16.612 23.187 -24.596 1.00 82.94 651 GLU A CA 1
ATOM 5188 C C . GLU A 1 651 ? 15.828 24.260 -23.832 1.00 82.94 651 GLU A C 1
ATOM 5190 O O . GLU A 1 651 ? 16.209 25.429 -23.835 1.00 82.94 651 GLU A O 1
ATOM 5195 N N . PHE A 1 652 ? 14.753 23.869 -23.149 1.00 79.06 652 PHE A N 1
ATOM 5196 C CA . PHE A 1 652 ? 13.910 24.749 -22.354 1.00 79.06 652 PHE A CA 1
ATOM 5197 C C . PHE A 1 652 ? 13.611 24.161 -20.970 1.00 79.06 652 PHE A C 1
ATOM 5199 O O . PHE A 1 652 ? 13.658 22.945 -20.753 1.00 79.06 652 PHE A O 1
ATOM 5206 N N . LYS A 1 653 ? 13.229 25.037 -20.040 1.00 78.81 653 LYS A N 1
ATOM 5207 C CA . LYS A 1 653 ? 12.659 24.701 -18.727 1.00 78.81 653 LYS A CA 1
ATOM 5208 C C . LYS A 1 653 ? 11.457 25.601 -18.412 1.00 78.81 653 LYS A C 1
ATOM 5210 O O . LYS A 1 653 ? 11.344 26.708 -18.941 1.00 78.81 653 LYS A O 1
ATOM 5215 N N . TYR A 1 654 ? 10.547 25.086 -17.585 1.00 74.56 654 TYR A N 1
ATOM 5216 C CA . TYR A 1 654 ? 9.282 25.737 -17.227 1.00 74.56 654 TYR A CA 1
ATOM 5217 C C . TYR A 1 654 ? 9.451 26.699 -16.041 1.00 74.56 654 TYR A C 1
ATOM 5219 O O . TYR A 1 654 ? 10.195 26.378 -15.118 1.00 74.56 654 TYR A O 1
ATOM 5227 N N . ALA A 1 655 ? 8.712 27.816 -16.071 1.00 66.62 655 ALA A N 1
ATOM 5228 C CA . ALA A 1 655 ? 8.348 28.662 -14.927 1.00 66.62 655 ALA A CA 1
ATOM 5229 C C . ALA A 1 655 ? 9.475 28.967 -13.921 1.00 66.62 655 ALA A C 1
ATOM 5231 O O . ALA A 1 655 ? 9.580 28.365 -12.850 1.00 66.62 655 ALA A O 1
ATOM 5232 N N . GLU A 1 656 ? 10.289 29.968 -14.257 1.00 65.88 656 GLU A N 1
ATOM 5233 C CA . GLU A 1 656 ? 11.344 30.493 -13.388 1.00 65.88 656 GLU A CA 1
ATOM 5234 C C . GLU A 1 656 ? 10.900 31.763 -12.639 1.00 65.88 656 GLU A C 1
ATOM 5236 O O . GLU A 1 656 ? 10.164 32.569 -13.209 1.00 65.88 656 GLU A O 1
ATOM 5241 N N . PRO A 1 657 ? 11.339 31.998 -11.385 1.00 62.00 657 PRO A N 1
ATOM 5242 C CA . PRO A 1 657 ? 11.008 33.221 -10.663 1.00 62.00 657 PRO A CA 1
ATOM 5243 C C . PRO A 1 657 ? 11.788 34.426 -11.210 1.00 62.00 657 PRO A C 1
ATOM 5245 O O . PRO A 1 657 ? 13.014 34.374 -11.334 1.00 62.00 657 PRO A O 1
ATOM 5248 N N . GLY A 1 658 ? 11.089 35.539 -11.448 1.00 63.69 658 GLY A N 1
ATOM 5249 C CA . GLY A 1 658 ? 11.695 36.859 -11.664 1.00 63.69 658 GLY A CA 1
ATOM 5250 C C . GLY A 1 658 ? 12.669 36.922 -12.846 1.00 63.69 658 GLY A C 1
ATOM 5251 O O . GLY A 1 658 ? 12.342 36.504 -13.950 1.00 63.69 658 GLY A O 1
ATOM 5252 N N . GLU A 1 659 ? 13.874 37.444 -12.608 1.00 57.00 659 GLU A N 1
ATOM 5253 C CA . GLU A 1 659 ? 14.912 37.707 -13.626 1.00 57.00 659 GLU A CA 1
ATOM 5254 C C . GLU A 1 659 ? 15.460 36.447 -14.321 1.00 57.00 659 GLU A C 1
ATOM 5256 O O . GLU A 1 659 ? 16.106 36.538 -15.365 1.00 57.00 659 GLU A O 1
ATOM 5261 N N . LEU A 1 660 ? 15.204 35.258 -13.765 1.00 58.97 660 LEU A N 1
ATOM 5262 C CA . LEU A 1 660 ? 15.558 33.989 -14.403 1.00 58.97 660 LEU A CA 1
ATOM 5263 C C . LEU A 1 660 ? 14.565 33.600 -15.507 1.00 58.97 660 LEU A C 1
ATOM 5265 O O . LEU A 1 660 ? 14.872 32.708 -16.300 1.00 58.97 660 LEU A O 1
ATOM 5269 N N . ASN A 1 661 ? 13.401 34.261 -15.571 1.00 65.69 661 ASN A N 1
ATOM 5270 C CA . ASN A 1 661 ? 12.420 34.075 -16.628 1.00 65.69 661 ASN A CA 1
ATOM 5271 C C . ASN A 1 661 ? 12.757 34.907 -17.870 1.00 65.69 661 ASN A C 1
ATOM 5273 O O . ASN A 1 661 ? 12.510 36.107 -17.921 1.00 65.69 661 ASN A O 1
ATOM 5277 N N . GLN A 1 662 ? 13.340 34.251 -18.872 1.00 61.34 662 GLN A N 1
ATOM 5278 C CA . GLN A 1 662 ? 13.826 34.880 -20.101 1.00 61.34 662 GLN A CA 1
ATOM 5279 C C . GLN A 1 662 ? 12.836 34.834 -21.279 1.00 61.34 662 GLN A C 1
ATOM 5281 O O . GLN A 1 662 ? 13.186 35.322 -22.347 1.00 61.34 662 GLN A O 1
ATOM 5286 N N . GLY A 1 663 ? 11.635 34.262 -21.108 1.00 58.50 663 GLY A N 1
ATOM 5287 C CA . GLY A 1 663 ? 10.534 34.304 -22.082 1.00 58.50 663 GLY A CA 1
ATOM 5288 C C . GLY A 1 663 ? 10.924 33.989 -23.533 1.00 58.50 663 GLY A C 1
ATOM 5289 O O . GLY A 1 663 ? 11.038 34.891 -24.361 1.00 58.50 663 GLY A O 1
ATOM 5290 N N . ILE A 1 664 ? 11.095 32.711 -23.878 1.00 54.66 664 ILE A N 1
ATOM 5291 C CA . ILE A 1 664 ? 11.539 32.302 -25.223 1.00 54.66 664 ILE A CA 1
ATOM 5292 C C . ILE A 1 664 ? 10.395 31.848 -26.141 1.00 54.66 664 ILE A C 1
ATOM 5294 O O . ILE A 1 664 ? 10.240 30.657 -26.364 1.00 54.66 664 ILE A O 1
ATOM 5298 N N . GLY A 1 665 ? 9.627 32.792 -26.701 1.00 51.00 665 GLY A N 1
ATOM 5299 C CA . GLY A 1 665 ? 8.940 32.734 -28.017 1.00 51.00 665 GLY A CA 1
ATOM 5300 C C . GLY A 1 665 ? 8.020 31.555 -28.416 1.00 51.00 665 GLY A C 1
ATOM 5301 O O . GLY A 1 665 ? 7.342 31.644 -29.436 1.00 51.00 665 GLY A O 1
ATOM 5302 N N . MET A 1 666 ? 7.954 30.464 -27.662 1.00 51.56 666 MET A N 1
ATOM 5303 C CA . MET A 1 666 ? 6.973 29.389 -27.774 1.00 51.56 666 MET A CA 1
ATOM 5304 C C . MET A 1 666 ? 5.823 29.741 -26.834 1.00 51.56 666 MET A C 1
ATOM 5306 O O . MET A 1 666 ? 6.093 30.211 -25.739 1.00 51.56 666 MET A O 1
ATOM 5310 N N . GLN A 1 667 ? 4.561 29.562 -27.240 1.00 47.00 667 GLN A N 1
ATOM 5311 C CA . GLN A 1 667 ? 3.370 29.921 -26.446 1.00 47.00 667 GLN A CA 1
ATOM 5312 C C . GLN A 1 667 ? 3.480 29.483 -24.961 1.00 47.00 667 GLN A C 1
ATOM 5314 O O . GLN A 1 667 ? 3.156 28.343 -24.633 1.00 47.00 667 GLN A O 1
ATOM 5319 N N . GLY A 1 668 ? 3.946 30.380 -24.077 1.00 54.72 668 GLY A N 1
ATOM 5320 C CA . GLY A 1 668 ? 4.117 30.171 -22.630 1.00 54.72 668 GLY A CA 1
ATOM 5321 C C . GLY A 1 668 ? 5.397 30.789 -22.026 1.00 54.72 668 GLY A C 1
ATOM 5322 O O . GLY A 1 668 ? 6.339 31.138 -22.736 1.00 54.72 668 GLY A O 1
ATOM 5323 N N . ASP A 1 669 ? 5.431 30.906 -20.694 1.00 59.59 669 ASP A N 1
ATOM 5324 C CA . ASP A 1 669 ? 6.548 31.430 -19.882 1.00 59.59 669 ASP A CA 1
ATOM 5325 C C . ASP A 1 669 ? 7.734 30.438 -19.794 1.00 59.59 669 ASP A C 1
ATOM 5327 O O . ASP A 1 669 ? 7.996 29.819 -18.755 1.00 59.59 669 ASP A O 1
ATOM 5331 N N . TYR A 1 670 ? 8.435 30.230 -20.911 1.00 68.75 670 TYR A N 1
ATOM 5332 C CA . TYR A 1 670 ? 9.584 29.319 -21.016 1.00 68.75 670 TYR A CA 1
ATOM 5333 C C . TYR A 1 670 ? 10.931 30.041 -20.924 1.00 68.75 670 TYR A C 1
ATOM 5335 O O . TYR A 1 670 ? 11.067 31.187 -21.348 1.00 68.75 670 TYR A O 1
ATOM 5343 N N . THR A 1 671 ? 11.963 29.332 -20.452 1.00 74.12 671 THR A N 1
ATOM 5344 C CA . THR A 1 671 ? 13.354 29.825 -20.383 1.00 74.12 671 THR A CA 1
ATOM 5345 C C . THR A 1 671 ? 14.336 28.808 -20.962 1.00 74.12 671 THR A C 1
ATOM 5347 O O . THR A 1 671 ? 14.007 27.619 -20.973 1.00 74.12 671 THR A O 1
ATOM 5350 N N . PRO A 1 672 ? 15.540 29.216 -21.411 1.00 79.88 672 PRO A N 1
ATOM 5351 C CA . PRO A 1 672 ? 16.563 28.275 -21.857 1.00 79.88 672 PRO A CA 1
ATOM 5352 C C . PRO A 1 672 ? 16.922 27.242 -20.777 1.00 79.88 672 PRO A C 1
ATOM 5354 O O . PRO A 1 672 ? 17.218 27.577 -19.627 1.00 79.88 672 PRO A O 1
ATOM 5357 N N . GLY A 1 673 ? 16.887 25.971 -21.163 1.00 83.38 673 GLY A N 1
ATOM 5358 C CA . GLY A 1 673 ? 17.221 24.812 -20.342 1.00 83.38 673 GLY A CA 1
ATOM 5359 C C . GLY A 1 673 ? 18.569 24.210 -20.726 1.00 83.38 673 GLY A C 1
ATOM 5360 O O . GLY A 1 673 ? 19.066 24.411 -21.832 1.00 83.38 673 GLY A O 1
ATOM 5361 N N . ASN A 1 674 ? 19.152 23.465 -19.791 1.00 88.62 674 ASN A N 1
ATOM 5362 C CA . ASN A 1 674 ? 20.362 22.660 -19.938 1.00 88.62 674 ASN A CA 1
ATOM 5363 C C . ASN A 1 674 ? 21.621 23.402 -20.428 1.00 88.62 674 ASN A C 1
ATOM 5365 O O . ASN A 1 674 ? 22.586 22.763 -20.835 1.00 88.62 674 ASN A O 1
ATOM 5369 N N . ARG A 1 675 ? 21.652 24.736 -20.344 1.00 85.75 675 ARG A N 1
ATOM 5370 C CA . ARG A 1 675 ? 22.803 25.565 -20.743 1.00 85.75 675 ARG A CA 1
ATOM 5371 C C . ARG A 1 675 ? 24.015 25.400 -19.844 1.00 85.75 675 ARG A C 1
ATOM 5373 O O . ARG A 1 675 ? 25.139 25.604 -20.278 1.00 85.75 675 ARG A O 1
ATOM 5380 N N . HIS A 1 676 ? 23.764 25.042 -18.594 1.00 88.31 676 HIS A N 1
ATOM 5381 C CA . HIS A 1 676 ? 24.772 24.883 -17.554 1.00 88.31 676 HIS A CA 1
ATOM 5382 C C . HIS A 1 676 ? 24.871 23.433 -17.081 1.00 88.31 676 HIS A C 1
ATOM 5384 O O . HIS A 1 676 ? 25.466 23.158 -16.043 1.00 88.31 676 HIS A O 1
ATOM 5390 N N . SER A 1 677 ? 24.205 22.519 -17.785 1.00 92.06 677 SER A N 1
ATOM 5391 C CA . SER A 1 677 ? 24.275 21.096 -17.474 1.00 92.06 677 SER A CA 1
ATOM 5392 C C . SER A 1 677 ? 25.523 20.496 -18.096 1.00 92.06 677 SER A C 1
ATOM 5394 O O . SER A 1 677 ? 25.970 20.945 -19.148 1.00 92.06 677 SER A O 1
ATOM 5396 N N . VAL A 1 678 ? 26.064 19.476 -17.448 1.00 94.81 678 VAL A N 1
ATOM 5397 C CA . VAL A 1 678 ? 27.260 18.764 -17.894 1.00 94.81 678 VAL A CA 1
ATOM 5398 C C . VAL A 1 678 ? 26.848 17.392 -18.402 1.00 94.81 678 VAL A C 1
ATOM 5400 O O . VAL A 1 678 ? 26.040 16.721 -17.756 1.00 94.81 678 VAL A O 1
ATOM 5403 N N . ILE A 1 679 ? 27.407 16.971 -19.536 1.00 94.62 679 ILE A N 1
ATOM 5404 C CA . ILE A 1 679 ? 27.274 15.601 -20.040 1.00 94.62 679 ILE A CA 1
ATOM 5405 C C . ILE A 1 679 ? 28.614 15.064 -20.528 1.00 94.62 679 ILE A C 1
ATOM 5407 O O . ILE A 1 679 ? 29.226 15.653 -21.410 1.00 94.62 679 ILE A O 1
ATOM 5411 N N . LYS A 1 680 ? 29.082 13.942 -19.964 1.00 94.94 680 LYS A N 1
ATOM 5412 C CA . LYS A 1 680 ? 30.371 13.323 -20.345 1.00 94.94 680 LYS A CA 1
ATOM 5413 C C . LYS A 1 680 ? 30.327 11.802 -20.304 1.00 94.94 680 LYS A C 1
ATOM 5415 O O . LYS A 1 680 ? 29.436 11.210 -19.687 1.00 94.94 680 LYS A O 1
ATOM 5420 N N . ASN A 1 681 ? 31.318 11.164 -20.927 1.00 94.88 681 ASN A N 1
ATOM 5421 C CA . ASN A 1 681 ? 31.556 9.715 -20.848 1.00 94.88 681 ASN A CA 1
ATOM 5422 C C . ASN A 1 681 ? 30.305 8.879 -21.163 1.00 94.88 681 ASN A C 1
ATOM 5424 O O . ASN A 1 681 ? 29.959 7.975 -20.412 1.00 94.88 681 ASN A O 1
ATOM 5428 N N . THR A 1 682 ? 29.559 9.237 -22.203 1.00 92.50 682 THR A N 1
ATOM 5429 C CA . THR A 1 682 ? 28.208 8.717 -22.438 1.00 92.50 682 THR A CA 1
ATOM 5430 C C . THR A 1 682 ? 28.093 8.087 -23.818 1.00 92.50 682 THR A C 1
ATOM 5432 O O . THR A 1 682 ? 28.514 8.674 -24.811 1.00 92.50 682 THR A O 1
ATOM 5435 N N . PHE A 1 683 ? 27.479 6.909 -23.878 1.00 88.69 683 PHE A N 1
ATOM 5436 C CA . PHE A 1 683 ? 27.224 6.158 -25.100 1.00 88.69 683 PHE A CA 1
ATOM 5437 C C . PHE A 1 683 ? 25.763 6.291 -25.543 1.00 88.69 683 PHE A C 1
ATOM 5439 O O . PHE A 1 683 ? 24.836 6.003 -24.779 1.00 88.69 683 PHE A O 1
ATOM 5446 N N . MET A 1 684 ? 25.559 6.706 -26.798 1.00 87.00 684 MET A N 1
ATOM 5447 C CA . MET A 1 684 ? 24.243 6.886 -27.414 1.00 87.00 684 MET A CA 1
ATOM 5448 C C . MET A 1 684 ? 24.153 6.263 -28.808 1.00 87.00 684 MET A C 1
ATOM 5450 O O . MET A 1 684 ? 24.739 6.745 -29.784 1.00 87.00 684 MET A O 1
ATOM 5454 N N . GLY A 1 685 ? 23.326 5.227 -28.928 1.00 76.44 685 GLY A N 1
ATOM 5455 C CA . GLY A 1 685 ? 23.235 4.418 -30.145 1.00 76.44 685 GLY A CA 1
ATOM 5456 C C . GLY A 1 685 ? 22.100 4.730 -31.120 1.00 76.44 685 GLY A C 1
ATOM 5457 O O . GLY A 1 685 ? 21.711 3.850 -31.880 1.00 76.44 685 GLY A O 1
ATOM 5458 N N . ILE A 1 686 ? 21.528 5.937 -31.113 1.00 70.88 686 ILE A N 1
ATOM 5459 C CA . ILE A 1 686 ? 20.390 6.294 -31.985 1.00 70.88 686 ILE A CA 1
ATOM 5460 C C . ILE A 1 686 ? 20.577 7.635 -32.703 1.00 70.88 686 ILE A C 1
ATOM 5462 O O . ILE A 1 686 ? 21.466 8.416 -32.396 1.00 70.88 686 ILE A O 1
ATOM 5466 N N . LYS A 1 687 ? 19.688 7.921 -33.661 1.00 67.44 687 LYS A N 1
ATOM 5467 C CA . LYS A 1 687 ? 19.722 9.044 -34.609 1.00 67.44 687 LYS A CA 1
ATOM 5468 C C . LYS A 1 687 ? 19.590 10.447 -34.010 1.00 67.44 687 LYS A C 1
ATOM 5470 O O . LYS A 1 687 ? 19.819 11.405 -34.751 1.00 67.44 687 LYS A O 1
ATOM 5475 N N . THR A 1 688 ? 19.167 10.611 -32.753 1.00 81.56 688 THR A N 1
ATOM 5476 C CA . THR A 1 688 ? 18.954 11.956 -32.194 1.00 81.56 688 THR A CA 1
ATOM 5477 C C . THR A 1 688 ? 19.526 12.162 -30.807 1.00 81.56 688 THR A C 1
ATOM 5479 O O . THR A 1 688 ? 19.241 11.368 -29.907 1.00 81.56 688 THR A O 1
ATOM 5482 N N . PHE A 1 689 ? 20.199 13.297 -30.641 1.00 87.12 689 PHE A N 1
ATOM 5483 C CA . PHE A 1 689 ? 20.748 13.782 -29.383 1.00 87.12 689 PHE A CA 1
ATOM 5484 C C . PHE A 1 689 ? 20.549 15.303 -29.309 1.00 87.12 689 PHE A C 1
ATOM 5486 O O . PHE A 1 689 ? 21.205 16.055 -30.025 1.00 87.12 689 PHE A O 1
ATOM 5493 N N . THR A 1 690 ? 19.585 15.759 -28.503 1.00 88.81 690 THR A N 1
ATOM 5494 C CA . THR A 1 690 ? 19.411 17.197 -28.219 1.00 88.81 690 THR A CA 1
ATOM 5495 C C . THR A 1 690 ? 20.286 17.541 -27.031 1.00 88.81 690 THR A C 1
ATOM 5497 O O . THR A 1 690 ? 20.147 16.916 -25.975 1.00 88.81 690 THR A O 1
ATOM 5500 N N . CYS A 1 691 ? 21.177 18.507 -27.217 1.00 89.62 691 CYS A N 1
ATOM 5501 C CA . CYS A 1 691 ? 22.210 18.814 -26.249 1.00 89.62 691 CYS A CA 1
ATOM 5502 C C . CYS A 1 691 ? 22.610 20.291 -26.357 1.00 89.62 691 CYS A C 1
ATOM 5504 O O . CYS A 1 691 ? 23.494 20.618 -27.136 1.00 89.62 691 CYS A O 1
ATOM 5506 N N . PRO A 1 692 ? 21.967 21.204 -25.616 1.00 88.19 692 PRO A N 1
ATOM 5507 C CA . PRO A 1 692 ? 22.250 22.639 -25.680 1.00 88.19 692 PRO A CA 1
ATOM 5508 C C . PRO A 1 692 ? 23.429 23.065 -24.782 1.00 88.19 692 PRO A C 1
ATOM 5510 O O . PRO A 1 692 ? 23.580 24.259 -24.520 1.00 88.19 692 PRO A O 1
ATOM 5513 N N . THR A 1 693 ? 24.210 22.106 -24.265 1.00 88.00 693 THR A N 1
ATOM 5514 C CA . THR A 1 693 ? 25.376 22.348 -23.401 1.00 88.00 693 THR A CA 1
ATOM 5515 C C . THR A 1 693 ? 26.668 22.453 -24.224 1.00 88.00 693 THR A C 1
ATOM 5517 O O . THR A 1 693 ? 26.793 21.743 -25.230 1.00 88.00 693 THR A O 1
ATOM 5520 N N . PRO A 1 694 ? 27.644 23.279 -23.795 1.00 86.19 694 PRO A N 1
ATOM 5521 C CA . PRO A 1 694 ? 28.964 23.381 -24.424 1.00 86.19 694 PRO A CA 1
ATOM 5522 C C . PRO A 1 694 ? 29.728 22.052 -24.548 1.00 86.19 694 PRO A C 1
ATOM 5524 O O . PRO A 1 694 ? 30.562 21.905 -25.435 1.00 86.19 694 PRO A O 1
ATOM 5527 N N . ASP A 1 695 ? 29.430 21.038 -23.728 1.00 90.50 695 ASP A N 1
ATOM 5528 C CA . ASP A 1 695 ? 30.067 19.717 -23.875 1.00 90.50 695 ASP A CA 1
ATOM 5529 C C . ASP A 1 695 ? 29.759 19.059 -25.240 1.00 90.50 695 ASP A C 1
ATOM 5531 O O . ASP A 1 695 ? 30.482 18.175 -25.689 1.00 90.50 695 ASP A O 1
ATOM 5535 N N . CYS A 1 696 ? 28.708 19.499 -25.938 1.00 90.00 696 CYS A N 1
ATOM 5536 C CA . CYS A 1 696 ? 28.302 18.943 -27.228 1.00 90.00 696 CYS A CA 1
ATOM 5537 C C . CYS A 1 696 ? 28.747 19.754 -28.448 1.00 90.00 696 CYS A C 1
ATOM 5539 O O . CYS A 1 696 ? 28.621 19.253 -29.566 1.00 90.00 696 CYS A O 1
ATOM 5541 N N . TRP A 1 697 ? 29.254 20.975 -28.260 1.00 87.31 697 TRP A N 1
ATOM 5542 C CA . TRP A 1 697 ? 29.575 21.885 -29.360 1.00 87.31 697 TRP A CA 1
ATOM 5543 C C . TRP A 1 697 ? 30.943 22.545 -29.155 1.00 87.31 697 TRP A C 1
ATOM 5545 O O . TRP A 1 697 ? 31.246 22.978 -28.045 1.00 87.31 697 TRP A O 1
ATOM 5555 N N . PRO A 1 698 ? 31.771 22.661 -30.207 1.00 79.25 698 PRO A N 1
ATOM 5556 C CA . PRO A 1 698 ? 33.012 23.418 -30.122 1.00 79.25 698 PRO A CA 1
ATOM 5557 C C . PRO A 1 698 ? 32.713 24.913 -29.956 1.00 79.25 698 PRO A C 1
ATOM 5559 O O . PRO A 1 698 ? 31.712 25.419 -30.459 1.00 79.25 698 PRO A O 1
ATOM 5562 N N . TYR A 1 699 ? 33.608 25.635 -29.281 1.00 72.81 699 TYR A N 1
ATOM 5563 C CA . TYR A 1 699 ? 33.485 27.083 -29.114 1.00 72.81 699 TYR A CA 1
ATOM 5564 C C . TYR A 1 699 ? 33.862 27.846 -30.406 1.00 72.81 699 TYR A C 1
ATOM 5566 O O . TYR A 1 699 ? 34.884 27.514 -31.017 1.00 72.81 699 TYR A O 1
ATOM 5574 N N . PRO A 1 700 ? 33.146 28.930 -30.779 1.00 69.94 700 PRO A N 1
ATOM 5575 C CA . PRO A 1 700 ? 31.927 29.446 -30.149 1.00 69.94 700 PRO A CA 1
ATOM 5576 C C . PRO A 1 700 ? 30.706 28.578 -30.464 1.00 69.94 700 PRO A C 1
ATOM 5578 O O . PRO A 1 700 ? 30.601 28.039 -31.565 1.00 69.94 700 PRO A O 1
ATOM 5581 N N . ASP A 1 701 ? 29.783 28.486 -29.503 1.00 63.78 701 ASP A N 1
ATOM 5582 C CA . ASP A 1 701 ? 28.574 27.670 -29.625 1.00 63.78 701 ASP A CA 1
ATOM 5583 C C . ASP A 1 701 ? 27.824 27.982 -30.929 1.00 63.78 701 ASP A C 1
ATOM 5585 O O . ASP A 1 701 ? 27.629 29.143 -31.298 1.00 63.78 701 ASP A O 1
ATOM 5589 N N . SER A 1 702 ? 27.366 26.933 -31.616 1.00 58.31 702 SER A N 1
ATOM 5590 C CA . SER A 1 702 ? 26.500 27.061 -32.788 1.00 58.31 702 SER A CA 1
ATOM 5591 C C . SER A 1 702 ? 25.263 27.898 -32.438 1.00 58.31 702 SER A C 1
ATOM 5593 O O . SER A 1 702 ? 24.436 27.492 -31.617 1.00 58.31 702 SER A O 1
ATOM 5595 N N . GLU A 1 703 ? 25.112 29.064 -33.075 1.00 54.62 703 GLU A N 1
ATOM 5596 C CA . GLU A 1 703 ? 23.941 29.934 -32.886 1.00 54.62 703 GLU A CA 1
ATOM 5597 C C . GLU A 1 703 ? 22.643 29.303 -33.429 1.00 54.62 703 GLU A C 1
ATOM 5599 O O . GLU A 1 703 ? 21.561 29.789 -33.108 1.00 54.62 703 GLU A O 1
ATOM 5604 N N . ASN A 1 704 ? 22.724 28.218 -34.219 1.00 53.25 704 ASN A N 1
ATOM 5605 C CA . ASN A 1 704 ? 21.592 27.715 -35.008 1.00 53.25 704 ASN A CA 1
ATOM 5606 C C . ASN A 1 704 ? 21.307 26.201 -34.922 1.00 53.25 704 ASN A C 1
ATOM 5608 O O . ASN A 1 704 ? 20.284 25.774 -35.448 1.00 53.25 704 ASN A O 1
ATOM 5612 N N . ASP A 1 705 ? 22.130 25.388 -34.253 1.00 58.72 705 ASP A N 1
ATOM 5613 C CA . ASP A 1 705 ? 21.911 23.935 -34.152 1.00 58.72 705 ASP A CA 1
ATOM 5614 C C . ASP A 1 705 ? 22.230 23.435 -32.735 1.00 58.72 705 ASP A C 1
ATOM 5616 O O . ASP A 1 705 ? 23.377 23.151 -32.437 1.00 58.72 705 ASP A O 1
ATOM 5620 N N . TRP A 1 706 ? 21.235 23.303 -31.844 1.00 74.31 706 TRP A N 1
ATOM 5621 C CA . TRP A 1 706 ? 21.378 22.613 -30.533 1.00 74.31 706 TRP A CA 1
ATOM 5622 C C . TRP A 1 706 ? 20.840 21.176 -30.554 1.00 74.31 706 TRP A C 1
ATOM 5624 O O . TRP A 1 706 ? 20.650 20.518 -29.524 1.00 74.31 706 TRP A O 1
ATOM 5634 N N . ASN A 1 707 ? 20.593 20.672 -31.762 1.00 78.62 707 ASN A N 1
ATOM 5635 C CA . ASN A 1 707 ? 20.121 19.327 -32.031 1.00 78.62 707 ASN A CA 1
ATOM 5636 C C . ASN A 1 707 ? 21.139 18.588 -32.899 1.00 78.62 707 ASN A C 1
ATOM 5638 O O . ASN A 1 707 ? 21.507 19.070 -33.960 1.00 78.62 707 ASN A O 1
ATOM 5642 N N . ASN A 1 708 ? 21.481 17.363 -32.500 1.00 84.88 708 ASN A N 1
ATOM 5643 C CA . ASN A 1 708 ? 22.339 16.432 -33.237 1.00 84.88 708 ASN A CA 1
ATOM 5644 C C . ASN A 1 708 ? 23.744 16.989 -33.503 1.00 84.88 708 ASN A C 1
ATOM 5646 O O . ASN A 1 708 ? 24.047 17.301 -34.654 1.00 84.88 708 ASN A O 1
ATOM 5650 N N . PRO A 1 709 ? 24.607 17.073 -32.475 1.00 86.88 709 PRO A N 1
ATOM 5651 C CA . PRO A 1 709 ? 25.987 17.499 -32.670 1.00 86.88 709 PRO A CA 1
ATOM 5652 C C . PRO A 1 709 ? 26.685 16.636 -33.723 1.00 86.88 709 PRO A C 1
ATOM 5654 O O . PRO A 1 709 ? 26.504 15.415 -33.769 1.00 86.88 709 PRO A O 1
ATOM 5657 N N . THR A 1 710 ? 27.437 17.297 -34.602 1.00 85.88 710 THR A N 1
ATOM 5658 C CA . THR A 1 710 ? 28.030 16.692 -35.804 1.00 85.88 710 THR A CA 1
ATOM 5659 C C . THR A 1 710 ? 29.551 16.621 -35.770 1.00 85.88 710 THR A C 1
ATOM 5661 O O . THR A 1 710 ? 30.121 16.092 -36.716 1.00 85.88 710 THR A O 1
ATOM 5664 N N . ASP A 1 711 ? 30.207 17.164 -34.740 1.00 88.56 711 ASP A N 1
ATOM 5665 C CA . ASP A 1 711 ? 31.663 17.093 -34.578 1.00 88.56 711 ASP A CA 1
ATOM 5666 C C . ASP A 1 711 ? 32.036 15.859 -33.739 1.00 88.56 711 ASP A C 1
ATOM 5668 O O . ASP A 1 711 ? 31.956 15.901 -32.508 1.00 88.56 711 ASP A O 1
ATOM 5672 N N . PRO A 1 712 ? 32.411 14.732 -34.369 1.00 87.88 712 PRO A N 1
ATOM 5673 C CA . PRO A 1 712 ? 32.749 13.526 -33.631 1.00 87.88 712 PRO A CA 1
ATOM 5674 C C . PRO A 1 712 ? 34.007 13.684 -32.773 1.00 87.88 712 PRO A C 1
ATOM 5676 O O . PRO A 1 712 ? 34.096 13.022 -31.747 1.00 87.88 712 PRO A O 1
ATOM 5679 N N . PHE A 1 713 ? 34.969 14.532 -33.151 1.00 89.31 713 PHE A N 1
ATOM 5680 C CA . PHE A 1 713 ? 36.215 14.670 -32.395 1.00 89.31 713 PHE A CA 1
ATOM 5681 C C . PHE A 1 713 ? 35.976 15.416 -31.085 1.00 89.31 713 PHE A C 1
ATOM 5683 O O . PHE A 1 713 ? 36.387 14.927 -30.036 1.00 89.31 713 PHE A O 1
ATOM 5690 N N . HIS A 1 714 ? 35.229 16.524 -31.128 1.00 90.38 714 HIS A N 1
ATOM 5691 C CA . HIS A 1 714 ? 34.830 17.256 -29.918 1.00 90.38 714 HIS A CA 1
ATOM 5692 C C . HIS A 1 714 ? 34.032 16.371 -28.955 1.00 90.38 714 HIS A C 1
ATOM 5694 O O . HIS A 1 714 ? 34.315 16.318 -27.758 1.00 90.38 714 HIS A O 1
ATOM 5700 N N . LEU A 1 715 ? 33.058 15.620 -29.480 1.00 90.94 715 LEU A N 1
ATOM 5701 C CA . LEU A 1 715 ? 32.268 14.693 -28.670 1.00 90.94 715 LEU A CA 1
ATOM 5702 C C . LEU A 1 715 ? 33.154 13.619 -28.024 1.00 90.94 715 LEU A C 1
ATOM 5704 O O . LEU A 1 715 ? 33.032 13.371 -26.825 1.00 90.94 715 LEU A O 1
ATOM 5708 N N . LEU A 1 716 ? 34.088 13.032 -28.779 1.00 89.38 716 LEU A N 1
ATOM 5709 C CA . LEU A 1 716 ? 35.027 12.035 -28.261 1.00 89.38 716 LEU A CA 1
ATOM 5710 C C . LEU A 1 716 ? 35.969 12.606 -27.189 1.00 89.38 716 LEU A C 1
ATOM 5712 O O . LEU A 1 716 ? 36.256 11.902 -26.223 1.00 89.38 716 LEU A O 1
ATOM 5716 N N . GLU A 1 717 ? 36.401 13.866 -27.294 1.00 92.12 717 GLU A N 1
ATOM 5717 C CA . GLU A 1 717 ? 37.188 14.537 -26.244 1.00 92.12 717 GLU A CA 1
ATOM 5718 C C . GLU A 1 717 ? 36.420 14.653 -24.918 1.00 92.12 717 GLU A C 1
ATOM 5720 O O . GLU A 1 717 ? 37.018 14.555 -23.845 1.00 92.12 717 GLU A O 1
ATOM 5725 N N . GLN A 1 718 ? 35.092 14.793 -24.974 1.00 92.44 718 GLN A N 1
ATOM 5726 C CA . GLN A 1 718 ? 34.223 14.739 -23.791 1.00 92.44 718 GLN A CA 1
ATOM 5727 C C . GLN A 1 718 ? 33.827 13.302 -23.390 1.00 92.44 718 GLN A C 1
ATOM 5729 O O . GLN A 1 718 ? 33.010 13.101 -22.484 1.00 92.44 718 GLN A O 1
ATOM 5734 N N . GLY A 1 719 ? 34.372 12.282 -24.062 1.00 92.88 719 GLY A N 1
ATOM 5735 C CA . GLY A 1 719 ? 34.004 10.878 -23.875 1.00 92.88 719 GLY A CA 1
ATOM 5736 C C . GLY A 1 719 ? 32.578 10.556 -24.336 1.00 92.88 719 GLY A C 1
ATOM 5737 O O . GLY A 1 719 ? 31.993 9.564 -23.905 1.00 92.88 719 GLY A O 1
ATOM 5738 N N . ILE A 1 720 ? 31.971 11.406 -25.162 1.00 92.06 720 ILE A N 1
ATOM 5739 C CA . ILE A 1 720 ? 30.629 11.212 -25.702 1.00 92.06 720 ILE A CA 1
ATOM 5740 C C . ILE A 1 720 ? 30.737 10.437 -27.012 1.00 92.06 720 ILE A C 1
ATOM 5742 O O . ILE A 1 720 ? 31.241 10.930 -28.019 1.00 92.06 720 ILE A O 1
ATOM 5746 N N . TRP A 1 721 ? 30.195 9.226 -27.018 1.00 89.19 721 TRP A N 1
ATOM 5747 C CA . TRP A 1 721 ? 30.040 8.433 -28.225 1.00 89.19 721 TRP A CA 1
ATOM 5748 C C . TRP A 1 721 ? 28.615 8.595 -28.753 1.00 89.19 721 TRP A C 1
ATOM 5750 O O . TRP A 1 721 ? 27.646 8.155 -28.128 1.00 89.19 721 TRP A O 1
ATOM 5760 N N . PHE A 1 722 ? 28.478 9.240 -29.911 1.00 87.81 722 PHE A N 1
ATOM 5761 C CA . PHE A 1 722 ? 27.194 9.448 -30.574 1.00 87.81 722 PHE A CA 1
ATOM 5762 C C . PHE A 1 722 ? 27.232 8.886 -31.994 1.00 87.81 722 PHE A C 1
ATOM 5764 O O . PHE A 1 722 ? 27.803 9.488 -32.904 1.00 87.81 722 PHE A O 1
ATOM 5771 N N . SER A 1 723 ? 26.569 7.743 -32.181 1.00 79.44 723 SER A N 1
ATOM 5772 C CA . SER A 1 723 ? 26.511 6.990 -33.448 1.00 79.44 723 SER A CA 1
ATOM 5773 C C . SER A 1 723 ? 26.337 7.850 -34.706 1.00 79.44 723 SER A C 1
ATOM 5775 O O . SER A 1 723 ? 27.008 7.629 -35.713 1.00 79.44 723 SER A O 1
ATOM 5777 N N . ARG A 1 724 ? 25.447 8.851 -34.681 1.00 80.25 724 ARG A N 1
ATOM 5778 C CA . ARG A 1 724 ? 25.165 9.681 -35.862 1.00 80.25 724 ARG A CA 1
ATOM 5779 C C . ARG A 1 724 ? 26.311 10.623 -36.239 1.00 80.25 724 ARG A C 1
ATOM 5781 O O . ARG A 1 724 ? 26.502 10.839 -37.433 1.00 80.25 724 ARG A O 1
ATOM 5788 N N . ALA A 1 725 ? 27.068 11.149 -35.274 1.00 83.44 725 ALA A N 1
ATOM 5789 C CA . ALA A 1 725 ? 28.267 11.944 -35.562 1.00 83.44 725 ALA A CA 1
ATOM 5790 C C . ALA A 1 725 ? 29.388 11.079 -36.168 1.00 83.44 725 ALA A C 1
ATOM 5792 O O . ALA A 1 725 ? 30.189 11.562 -36.960 1.00 83.44 725 ALA A O 1
ATOM 5793 N N . LEU A 1 726 ? 29.392 9.780 -35.853 1.00 78.69 726 LEU A N 1
ATOM 5794 C CA . LEU A 1 726 ? 30.370 8.789 -36.312 1.00 78.69 726 LEU A CA 1
ATOM 5795 C C . LEU A 1 726 ? 29.922 8.038 -37.581 1.00 78.69 726 LEU A C 1
ATOM 5797 O O . LEU A 1 726 ? 30.216 6.861 -37.755 1.00 78.69 726 LEU A O 1
ATOM 5801 N N . GLY A 1 727 ? 29.169 8.689 -38.472 1.00 75.25 727 GLY A N 1
ATOM 5802 C CA . GLY A 1 727 ? 28.779 8.083 -39.753 1.00 75.25 727 GLY A CA 1
ATOM 5803 C C . GLY A 1 727 ? 27.648 7.048 -39.673 1.00 75.25 727 GLY A C 1
ATOM 5804 O O . GLY A 1 727 ? 27.483 6.258 -40.596 1.00 75.25 727 GLY A O 1
ATOM 5805 N N . MET A 1 728 ? 26.831 7.078 -38.613 1.00 66.50 728 MET A N 1
ATOM 5806 C CA . MET A 1 728 ? 25.698 6.168 -38.381 1.00 66.50 728 MET A CA 1
ATOM 5807 C C . MET A 1 728 ? 26.064 4.690 -38.171 1.00 66.50 728 MET A C 1
ATOM 5809 O O . MET A 1 728 ? 25.282 3.821 -38.556 1.00 66.50 728 MET A O 1
ATOM 5813 N N . ALA A 1 729 ? 27.183 4.390 -37.505 1.00 66.50 729 ALA A N 1
ATOM 5814 C CA . ALA A 1 729 ? 27.376 3.064 -36.912 1.00 66.50 729 ALA A CA 1
ATOM 5815 C C . ALA A 1 729 ? 26.168 2.752 -36.009 1.00 66.50 729 ALA A C 1
ATOM 5817 O O . ALA A 1 729 ? 25.947 3.443 -35.016 1.00 66.50 729 ALA A O 1
ATOM 5818 N N . LEU A 1 730 ? 25.325 1.792 -36.396 1.00 68.62 730 LEU A N 1
ATOM 5819 C CA . LEU A 1 730 ? 24.098 1.456 -35.676 1.00 68.62 730 LEU A CA 1
ATOM 5820 C C . LEU A 1 730 ? 24.445 0.399 -34.636 1.00 68.62 730 LEU A C 1
ATOM 5822 O O . LEU A 1 730 ? 24.589 -0.751 -35.040 1.00 68.62 730 LEU A O 1
ATOM 5826 N N . PRO A 1 731 ? 24.499 0.689 -33.319 1.00 71.31 731 PRO A N 1
ATOM 5827 C CA . PRO A 1 731 ? 24.881 -0.352 -32.372 1.00 71.31 731 PRO A CA 1
ATOM 5828 C C . PRO A 1 731 ? 23.927 -1.555 -32.381 1.00 71.31 731 PRO A C 1
ATOM 5830 O O . PRO A 1 731 ? 24.330 -2.645 -32.001 1.00 71.31 731 PRO A O 1
ATOM 5833 N N . HIS A 1 732 ? 22.723 -1.370 -32.948 1.00 68.88 732 HIS A N 1
ATOM 5834 C CA . HIS A 1 732 ? 21.751 -2.410 -33.310 1.00 68.88 732 HIS A CA 1
ATOM 5835 C C . HIS A 1 732 ? 22.366 -3.566 -34.079 1.00 68.88 732 HIS A C 1
ATOM 5837 O O . HIS A 1 732 ? 22.144 -4.724 -33.747 1.00 68.88 732 HIS A O 1
ATOM 5843 N N . ASN A 1 733 ? 23.196 -3.249 -35.061 1.00 70.88 733 ASN A N 1
ATOM 5844 C CA . ASN A 1 733 ? 23.810 -4.246 -35.924 1.00 70.88 733 ASN A CA 1
ATOM 5845 C C . ASN A 1 733 ? 25.157 -4.723 -35.366 1.00 70.88 733 ASN A C 1
ATOM 5847 O O . ASN A 1 733 ? 25.678 -5.757 -35.777 1.00 70.88 733 ASN A O 1
ATOM 5851 N N . GLU A 1 734 ? 25.723 -3.950 -34.443 1.00 73.88 734 GLU A N 1
ATOM 5852 C CA . GLU A 1 734 ? 27.101 -4.078 -33.993 1.00 73.88 734 GLU A CA 1
ATOM 5853 C C . GLU A 1 734 ? 27.229 -4.824 -32.663 1.00 73.88 734 GLU A C 1
ATOM 5855 O O . GLU A 1 734 ? 28.278 -5.399 -32.406 1.00 73.88 734 GLU A O 1
ATOM 5860 N N . LEU A 1 735 ? 26.197 -4.843 -31.812 1.00 76.88 735 LEU A N 1
ATOM 5861 C CA . LEU A 1 735 ? 26.210 -5.537 -30.519 1.00 76.88 735 LEU A CA 1
ATOM 5862 C C . LEU A 1 735 ? 25.670 -6.957 -30.638 1.00 76.88 735 LEU A C 1
ATOM 5864 O O . LEU A 1 735 ? 24.762 -7.213 -31.430 1.00 76.88 735 LEU A O 1
ATOM 5868 N N . ALA A 1 736 ? 26.228 -7.890 -29.862 1.00 72.12 736 ALA A N 1
ATOM 5869 C CA . ALA A 1 736 ? 25.837 -9.300 -29.892 1.00 72.12 736 ALA A CA 1
ATOM 5870 C C . ALA A 1 736 ? 24.323 -9.501 -29.703 1.00 72.12 736 ALA A C 1
ATOM 5872 O O . ALA A 1 736 ? 23.770 -10.386 -30.353 1.00 72.12 736 ALA A O 1
ATOM 5873 N N . ASP A 1 737 ? 23.666 -8.617 -28.940 1.00 71.44 737 ASP A N 1
ATOM 5874 C CA . ASP A 1 737 ? 22.241 -8.730 -28.630 1.00 71.44 737 ASP A CA 1
ATOM 5875 C C . ASP A 1 737 ? 21.464 -7.384 -28.557 1.00 71.44 737 ASP A C 1
ATOM 5877 O O . ASP A 1 737 ? 21.394 -6.745 -27.505 1.00 71.44 737 ASP A O 1
ATOM 5881 N N . PRO A 1 738 ? 20.918 -6.861 -29.676 1.00 70.00 738 PRO A N 1
ATOM 5882 C CA . PRO A 1 738 ? 19.898 -5.806 -29.685 1.00 70.00 738 PRO A CA 1
ATOM 5883 C C . PRO A 1 738 ? 18.558 -6.220 -29.046 1.00 70.00 738 PRO A C 1
ATOM 5885 O O . PRO A 1 738 ? 18.156 -7.376 -29.115 1.00 70.00 738 PRO A O 1
ATOM 5888 N N . TRP A 1 739 ? 17.811 -5.240 -28.522 1.00 71.94 739 TRP A N 1
ATOM 5889 C CA . TRP A 1 739 ? 16.631 -5.413 -27.662 1.00 71.94 739 TRP A CA 1
ATOM 5890 C C . TRP A 1 739 ? 15.299 -4.870 -28.229 1.00 71.94 739 TRP A C 1
ATOM 5892 O O . TRP A 1 739 ? 14.326 -5.602 -28.388 1.00 71.94 739 TRP A O 1
ATOM 5902 N N . TYR A 1 740 ? 15.188 -3.561 -28.494 1.00 70.50 740 TYR A N 1
ATOM 5903 C CA . TYR A 1 740 ? 13.899 -2.884 -28.714 1.00 70.50 740 TYR A CA 1
ATOM 5904 C C . TYR A 1 740 ? 13.176 -3.367 -29.970 1.00 70.50 740 TYR A C 1
ATOM 5906 O O . TYR A 1 740 ? 11.987 -3.683 -29.930 1.00 70.50 740 TYR A O 1
ATOM 5914 N N . LYS A 1 741 ? 13.874 -3.391 -31.107 1.00 66.50 741 LYS A N 1
ATOM 5915 C CA . LYS A 1 741 ? 13.232 -3.774 -32.369 1.00 66.50 741 LYS A CA 1
ATOM 5916 C C . LYS A 1 741 ? 13.057 -5.285 -32.505 1.00 66.50 741 LYS A C 1
ATOM 5918 O O . LYS A 1 741 ? 12.255 -5.702 -33.326 1.00 66.50 741 LYS A O 1
ATOM 5923 N N . THR A 1 742 ? 13.817 -6.075 -31.755 1.00 68.75 742 THR A N 1
ATOM 5924 C CA . THR A 1 742 ? 13.876 -7.539 -31.855 1.00 68.75 742 THR A CA 1
ATOM 5925 C C . THR A 1 742 ? 12.922 -8.246 -30.905 1.00 68.75 742 THR A C 1
ATOM 5927 O O . THR A 1 742 ? 12.555 -9.368 -31.200 1.00 68.75 742 THR A O 1
ATOM 5930 N N . LEU A 1 743 ? 12.510 -7.636 -29.789 1.00 70.88 743 LEU A N 1
ATOM 5931 C CA . LEU A 1 743 ? 11.541 -8.257 -28.873 1.00 70.88 743 LEU A CA 1
ATOM 5932 C C . LEU A 1 743 ? 10.116 -7.725 -29.048 1.00 70.88 743 LEU A C 1
ATOM 5934 O O . LEU A 1 743 ? 9.159 -8.451 -28.798 1.00 70.88 743 LEU A O 1
ATOM 5938 N N . TYR A 1 744 ? 9.959 -6.473 -29.495 1.00 70.69 744 TYR A N 1
ATOM 5939 C CA . TYR A 1 744 ? 8.643 -5.833 -29.622 1.00 70.69 744 TYR A CA 1
ATOM 5940 C C . TYR A 1 744 ? 8.103 -5.782 -31.061 1.00 70.69 744 TYR A C 1
ATOM 5942 O O . TYR A 1 744 ? 6.974 -5.342 -31.283 1.00 70.69 744 TYR A O 1
ATOM 5950 N N . ALA A 1 745 ? 8.892 -6.162 -32.071 1.00 72.62 745 ALA A N 1
ATOM 5951 C CA . ALA A 1 745 ? 8.376 -6.194 -33.436 1.00 72.62 745 ALA A CA 1
ATOM 5952 C C . ALA A 1 745 ? 7.488 -7.422 -33.658 1.00 72.62 745 ALA A C 1
ATOM 5954 O O . ALA A 1 745 ? 7.833 -8.521 -33.228 1.00 72.62 745 ALA A O 1
ATOM 5955 N N . GLU A 1 746 ? 6.386 -7.224 -34.388 1.00 74.62 746 GLU A N 1
ATOM 5956 C CA . GLU A 1 746 ? 5.486 -8.298 -34.820 1.00 74.62 746 GLU A CA 1
ATOM 5957 C C . GLU A 1 746 ? 6.242 -9.377 -35.604 1.00 74.62 746 GLU A C 1
ATOM 5959 O O . GLU A 1 746 ? 7.146 -9.048 -36.373 1.00 74.62 746 GLU A O 1
ATOM 5964 N N . ASP A 1 747 ? 5.823 -10.640 -35.496 1.00 72.75 747 ASP A N 1
ATOM 5965 C CA . ASP A 1 747 ? 6.445 -11.787 -36.182 1.00 72.75 747 ASP A CA 1
ATOM 5966 C C . ASP A 1 747 ? 6.601 -11.590 -37.700 1.00 72.75 747 ASP A C 1
ATOM 5968 O O . ASP A 1 747 ? 7.532 -12.104 -38.318 1.00 72.75 747 ASP A O 1
ATOM 5972 N N . SER A 1 748 ? 5.713 -10.807 -38.322 1.00 75.81 748 SER A N 1
ATOM 5973 C CA . SER A 1 748 ? 5.769 -10.450 -39.745 1.00 75.81 748 SER A CA 1
ATOM 5974 C C . SER A 1 748 ? 6.790 -9.359 -40.095 1.00 75.81 748 SER A C 1
ATOM 5976 O O . SER A 1 748 ? 6.900 -8.971 -41.260 1.00 75.81 748 SER A O 1
ATOM 5978 N N . SER A 1 749 ? 7.508 -8.812 -39.116 1.00 75.06 749 SER A N 1
ATOM 5979 C CA . SER A 1 749 ? 8.442 -7.709 -39.316 1.00 75.06 749 SER A CA 1
ATOM 5980 C C . SER A 1 749 ? 9.624 -8.115 -40.194 1.00 75.06 749 SER A C 1
ATOM 5982 O O . SER A 1 749 ? 10.230 -9.177 -40.041 1.00 75.06 749 SER A O 1
ATOM 5984 N N . ALA A 1 750 ? 10.019 -7.203 -41.084 1.00 72.50 750 ALA A N 1
ATOM 5985 C CA . ALA A 1 750 ? 11.181 -7.384 -41.948 1.00 72.50 750 ALA A CA 1
ATOM 5986 C C . ALA A 1 750 ? 12.494 -7.583 -41.160 1.00 72.50 750 ALA A C 1
ATOM 5988 O O . ALA A 1 750 ? 13.450 -8.135 -41.704 1.00 72.50 750 ALA A O 1
ATOM 5989 N N . ILE A 1 751 ? 12.545 -7.187 -39.879 1.00 69.94 751 ILE A N 1
ATOM 5990 C CA . ILE A 1 751 ? 13.730 -7.373 -39.027 1.00 69.94 751 ILE A CA 1
ATOM 5991 C C . ILE A 1 751 ? 14.117 -8.852 -38.878 1.00 69.94 751 ILE A C 1
ATOM 5993 O O . ILE A 1 751 ? 15.303 -9.174 -38.943 1.00 69.94 751 ILE A O 1
ATOM 5997 N N . TYR A 1 752 ? 13.129 -9.755 -38.808 1.00 70.00 752 TYR A N 1
ATOM 5998 C CA . TYR A 1 752 ? 13.350 -11.201 -38.673 1.00 70.00 752 TYR A CA 1
ATOM 5999 C C . TYR A 1 752 ? 13.606 -11.913 -40.014 1.00 70.00 752 TYR A C 1
ATOM 6001 O O . TYR A 1 752 ? 13.731 -13.134 -40.074 1.00 70.00 752 TYR A O 1
ATOM 6009 N N . THR A 1 753 ? 13.636 -11.171 -41.127 1.00 65.38 753 THR A N 1
ATOM 6010 C CA . THR A 1 753 ? 13.810 -11.747 -42.473 1.00 65.38 753 THR A CA 1
ATOM 6011 C C . THR A 1 753 ? 14.948 -11.114 -43.274 1.00 65.38 753 THR A C 1
ATOM 6013 O O . THR A 1 753 ? 15.464 -11.759 -44.185 1.00 65.38 753 THR A O 1
ATOM 6016 N N . VAL A 1 754 ? 15.374 -9.885 -42.947 1.00 59.72 754 VAL A N 1
ATOM 6017 C CA . VAL A 1 754 ? 16.312 -9.098 -43.771 1.00 59.72 754 VAL A CA 1
ATOM 6018 C C . VAL A 1 754 ? 17.575 -8.654 -43.016 1.00 59.72 754 VAL A C 1
ATOM 6020 O O . VAL A 1 754 ? 18.627 -8.531 -43.638 1.00 59.72 754 VAL A O 1
ATOM 6023 N N . GLU A 1 755 ? 17.527 -8.458 -41.692 1.00 59.28 755 GLU A N 1
ATOM 6024 C CA . GLU A 1 755 ? 18.621 -7.827 -40.918 1.00 59.28 755 GLU A CA 1
ATOM 6025 C C . GLU A 1 755 ? 19.487 -8.818 -40.106 1.00 59.28 755 GLU A C 1
ATOM 6027 O O . GLU A 1 755 ? 20.206 -8.432 -39.189 1.00 59.28 755 GLU A O 1
ATOM 6032 N N . GLY A 1 756 ? 19.487 -10.106 -40.473 1.00 56.19 756 GLY A N 1
ATOM 6033 C CA . GLY A 1 756 ? 20.398 -11.111 -39.899 1.00 56.19 756 GLY A CA 1
ATOM 6034 C C . GLY A 1 756 ? 19.906 -11.812 -38.628 1.00 56.19 756 GLY A C 1
ATOM 6035 O O . GLY A 1 756 ? 20.665 -12.581 -38.041 1.00 56.19 756 GLY A O 1
ATOM 6036 N N . TYR A 1 757 ? 18.647 -11.605 -38.235 1.00 62.75 757 TYR A N 1
ATOM 6037 C CA . TYR A 1 757 ? 17.967 -12.359 -37.179 1.00 62.75 757 TYR A CA 1
ATOM 6038 C C . TYR A 1 757 ? 16.985 -13.360 -37.801 1.00 62.75 757 TYR A C 1
ATOM 6040 O O . TYR A 1 757 ? 15.911 -12.949 -38.212 1.00 62.75 757 TYR A O 1
ATOM 6048 N N . PRO A 1 758 ? 17.322 -14.658 -37.922 1.00 58.12 758 PRO A N 1
ATOM 6049 C CA . PRO A 1 758 ? 16.474 -15.625 -38.626 1.00 58.12 758 PRO A CA 1
ATOM 6050 C C . PRO A 1 758 ? 15.216 -16.064 -37.850 1.00 58.12 758 PRO A C 1
ATOM 6052 O O . PRO A 1 758 ? 14.438 -16.857 -38.377 1.00 58.12 758 PRO A O 1
ATOM 6055 N N . TYR A 1 759 ? 15.024 -15.599 -36.611 1.00 61.75 759 TYR A N 1
ATOM 6056 C CA . TYR A 1 759 ? 13.870 -15.910 -35.763 1.00 61.75 759 TYR A CA 1
ATOM 6057 C C . TYR A 1 759 ? 13.611 -14.795 -34.736 1.00 61.75 759 TYR A C 1
ATOM 6059 O O . TYR A 1 759 ? 14.539 -14.082 -34.346 1.00 61.75 759 TYR A O 1
ATOM 6067 N N . HIS A 1 760 ? 12.351 -14.667 -34.303 1.00 66.81 760 HIS A N 1
ATOM 6068 C CA . HIS A 1 760 ? 11.947 -13.832 -33.165 1.00 66.81 760 HIS A CA 1
ATOM 6069 C C . HIS A 1 760 ? 12.477 -14.463 -31.858 1.00 66.81 760 HIS A C 1
ATOM 6071 O O . HIS A 1 760 ? 12.249 -15.657 -31.637 1.00 66.81 760 HIS A O 1
ATOM 6077 N N . PRO A 1 761 ? 13.248 -13.738 -31.028 1.00 63.75 761 PRO A N 1
ATOM 6078 C CA . PRO A 1 761 ? 13.727 -14.242 -29.747 1.00 63.75 761 PRO A CA 1
ATOM 6079 C C . PRO A 1 761 ? 12.580 -14.329 -28.728 1.00 63.75 761 PRO A C 1
ATOM 6081 O O . PRO A 1 761 ? 12.129 -13.331 -28.180 1.00 63.75 761 PRO A O 1
ATOM 6084 N N . THR A 1 762 ? 12.131 -15.552 -28.441 1.00 57.94 762 THR A N 1
ATOM 6085 C CA . THR A 1 762 ? 11.109 -15.843 -27.417 1.00 57.94 762 THR A CA 1
ATOM 6086 C C . THR A 1 762 ? 11.710 -16.160 -26.044 1.00 57.94 762 THR A C 1
ATOM 6088 O O . THR A 1 762 ? 10.979 -16.339 -25.072 1.00 57.94 762 THR A O 1
ATOM 6091 N N . ASP A 1 763 ? 13.035 -16.306 -25.966 1.00 57.50 763 ASP A N 1
ATOM 6092 C CA . ASP A 1 763 ? 13.757 -16.616 -24.734 1.00 57.50 763 ASP A CA 1
ATOM 6093 C C . ASP A 1 763 ? 14.084 -15.331 -23.967 1.00 57.50 763 ASP A C 1
ATOM 6095 O O . ASP A 1 763 ? 14.789 -14.456 -24.467 1.00 57.50 763 ASP A O 1
ATOM 6099 N N . ARG A 1 764 ? 13.560 -15.231 -22.743 1.00 59.84 764 ARG A N 1
ATOM 6100 C CA . ARG A 1 764 ? 13.762 -14.091 -21.840 1.00 59.84 764 ARG A CA 1
ATOM 6101 C C . ARG A 1 764 ? 14.954 -14.257 -20.902 1.00 59.84 764 ARG A C 1
ATOM 6103 O O . ARG A 1 764 ? 15.256 -13.337 -20.150 1.00 59.84 764 ARG A O 1
ATOM 6110 N N . THR A 1 765 ? 15.642 -15.400 -20.923 1.00 56.22 765 THR A N 1
ATOM 6111 C CA . THR A 1 765 ? 16.800 -15.690 -20.053 1.00 56.22 765 THR A CA 1
ATOM 6112 C C . THR A 1 765 ? 18.094 -14.997 -20.507 1.00 56.22 765 THR A C 1
ATOM 6114 O O . THR A 1 765 ? 19.199 -15.460 -20.242 1.00 56.22 765 THR A O 1
ATOM 6117 N N . GLN A 1 766 ? 17.965 -13.868 -21.198 1.00 58.16 766 GLN A N 1
ATOM 6118 C CA . GLN A 1 766 ? 19.041 -13.230 -21.937 1.00 58.16 766 GLN A CA 1
ATOM 6119 C C . GLN A 1 766 ? 20.056 -12.551 -21.005 1.00 58.16 766 GLN A C 1
ATOM 6121 O O . GLN A 1 766 ? 19.709 -11.680 -20.205 1.00 58.16 766 GLN A O 1
ATOM 6126 N N . ASP A 1 767 ? 21.328 -12.931 -21.141 1.00 59.69 767 ASP A N 1
ATOM 6127 C CA . ASP A 1 767 ? 22.448 -12.217 -20.531 1.00 59.69 767 ASP A CA 1
ATOM 6128 C C . ASP A 1 767 ? 22.671 -10.893 -21.278 1.00 59.69 767 ASP A C 1
ATOM 6130 O O . ASP A 1 767 ? 22.774 -10.865 -22.505 1.00 59.69 767 ASP A O 1
ATOM 6134 N N . TYR A 1 768 ? 22.780 -9.782 -20.544 1.00 66.00 768 TYR A N 1
ATOM 6135 C CA . TYR A 1 768 ? 23.048 -8.457 -21.111 1.00 66.00 768 TYR A CA 1
ATOM 6136 C C . TYR A 1 768 ? 24.483 -8.359 -21.667 1.00 66.00 768 TYR A C 1
ATOM 6138 O O . TYR A 1 768 ? 25.384 -7.811 -21.027 1.00 66.00 768 TYR A O 1
ATOM 6146 N N . ASP A 1 769 ? 24.715 -8.910 -22.861 1.00 65.69 769 ASP A N 1
ATOM 6147 C CA . ASP A 1 769 ? 26.021 -8.930 -23.521 1.00 65.69 769 ASP A CA 1
ATOM 6148 C C . ASP A 1 769 ? 26.216 -7.720 -24.446 1.00 65.69 769 ASP A C 1
ATOM 6150 O O . ASP A 1 769 ? 25.938 -7.739 -25.647 1.00 65.69 769 ASP A O 1
ATOM 6154 N N . PHE A 1 770 ? 26.758 -6.646 -23.871 1.00 68.94 770 PHE A N 1
ATOM 6155 C CA . PHE A 1 770 ? 27.087 -5.414 -24.593 1.00 68.94 770 PHE A CA 1
ATOM 6156 C C . PHE A 1 770 ? 28.419 -5.478 -25.352 1.00 68.94 770 PHE A C 1
ATOM 6158 O O . PHE A 1 770 ? 28.980 -4.438 -25.710 1.00 68.94 770 PHE A O 1
ATOM 6165 N N . ARG A 1 771 ? 28.976 -6.670 -25.590 1.00 75.19 771 ARG A N 1
ATOM 6166 C CA . ARG A 1 771 ? 30.193 -6.791 -26.393 1.00 75.19 771 ARG A CA 1
ATOM 6167 C C . ARG A 1 771 ? 29.866 -6.587 -27.873 1.00 75.19 771 ARG A C 1
ATOM 6169 O O . ARG A 1 771 ? 28.871 -7.127 -28.371 1.00 75.19 771 ARG A O 1
ATOM 6176 N N . PRO A 1 772 ? 30.711 -5.852 -28.614 1.00 72.75 772 PRO A N 1
ATOM 6177 C CA . PRO A 1 772 ? 30.543 -5.771 -30.050 1.00 72.75 772 PRO A CA 1
ATOM 6178 C C . PRO A 1 772 ? 30.775 -7.135 -30.713 1.00 72.75 772 PRO A C 1
ATOM 6180 O O . PRO A 1 772 ? 31.596 -7.946 -30.270 1.00 72.75 772 PRO A O 1
ATOM 6183 N N . ARG A 1 773 ? 30.053 -7.386 -31.803 1.00 74.31 773 ARG A N 1
ATOM 6184 C CA . ARG A 1 773 ? 30.192 -8.571 -32.647 1.00 74.31 773 ARG A CA 1
ATOM 6185 C C . ARG A 1 773 ? 31.571 -8.596 -33.298 1.00 74.31 773 ARG A C 1
ATOM 6187 O O . ARG A 1 773 ? 32.219 -7.576 -33.527 1.00 74.31 773 ARG A O 1
ATOM 6194 N N . LYS A 1 774 ? 32.016 -9.792 -33.675 1.00 74.81 774 LYS A N 1
ATOM 6195 C CA . LYS A 1 774 ? 33.221 -9.947 -34.494 1.00 74.81 774 LYS A CA 1
ATOM 6196 C C . LYS A 1 774 ? 33.029 -9.240 -35.844 1.00 74.81 774 LYS A C 1
ATOM 6198 O O . LYS A 1 774 ? 32.093 -9.572 -36.565 1.00 74.81 774 LYS A O 1
ATOM 6203 N N . GLY A 1 775 ? 33.950 -8.338 -36.193 1.00 72.50 775 GLY A N 1
ATOM 6204 C CA . GLY A 1 775 ? 33.866 -7.506 -37.402 1.00 72.50 775 GLY A CA 1
ATOM 6205 C C . GLY A 1 775 ? 33.025 -6.240 -37.225 1.00 72.50 775 GLY A C 1
ATOM 6206 O O . GLY A 1 775 ? 32.605 -5.657 -38.219 1.00 72.50 775 GLY A O 1
ATOM 6207 N N . SER A 1 776 ? 32.747 -5.861 -35.976 1.00 73.69 776 SER A N 1
ATOM 6208 C CA . SER A 1 776 ? 31.986 -4.664 -35.664 1.00 73.69 776 SER A CA 1
ATOM 6209 C C . SER A 1 776 ? 32.760 -3.377 -35.951 1.00 73.69 776 SER A C 1
ATOM 6211 O O . SER A 1 776 ? 33.913 -3.242 -35.541 1.00 73.69 776 SER A O 1
ATOM 6213 N N . SER A 1 777 ? 32.077 -2.381 -36.517 1.00 70.31 777 SER A N 1
ATOM 6214 C CA . SER A 1 777 ? 32.595 -1.017 -36.674 1.00 70.31 777 SER A CA 1
ATOM 6215 C C . SER A 1 777 ? 32.707 -0.241 -35.352 1.00 70.31 777 SER A C 1
ATOM 6217 O O . SER A 1 777 ? 32.996 0.950 -35.368 1.00 70.31 777 SER A O 1
ATOM 6219 N N . LEU A 1 778 ? 32.352 -0.847 -34.213 1.00 66.06 778 LEU A N 1
ATOM 6220 C CA . LEU A 1 778 ? 32.613 -0.290 -32.881 1.00 66.06 778 LEU A CA 1
ATOM 6221 C C . LEU A 1 778 ? 34.014 -0.656 -32.372 1.00 66.06 778 LEU A C 1
ATOM 6223 O O . LEU A 1 778 ? 34.474 -0.055 -31.402 1.00 66.06 778 LEU A O 1
ATOM 6227 N N . ILE A 1 779 ? 34.646 -1.675 -32.966 1.00 63.56 779 ILE A N 1
ATOM 6228 C CA . ILE A 1 779 ? 35.984 -2.162 -32.598 1.00 63.56 779 ILE A CA 1
ATOM 6229 C C . ILE A 1 779 ? 37.051 -1.608 -33.552 1.00 63.56 779 ILE A C 1
ATOM 6231 O O . ILE A 1 779 ? 38.144 -1.279 -33.088 1.00 63.56 779 ILE A O 1
ATOM 6235 N N . ASP A 1 780 ? 36.739 -1.548 -34.850 1.00 51.59 780 ASP A N 1
ATOM 6236 C CA . ASP A 1 780 ? 37.582 -0.969 -35.911 1.00 51.59 780 ASP A CA 1
ATOM 6237 C C . ASP A 1 780 ? 37.428 0.557 -35.996 1.00 51.59 780 ASP A C 1
ATOM 6239 O O . ASP A 1 780 ? 38.445 1.232 -36.293 1.00 51.59 780 ASP A O 1
#